Protein AF-A0A9E1I5Q1-F1 (afdb_monomer)

Solvent-accessible surface area (backbone atoms only — not comparable to full-atom values): 43086 Å² total; per-residue (Å²): 133,90,84,91,85,90,86,87,89,83,90,89,88,88,84,91,85,89,78,94,76,86,79,90,64,84,81,69,82,77,84,88,77,52,60,66,53,56,38,50,56,46,40,51,31,20,48,55,34,49,55,51,53,52,51,51,34,48,76,76,74,53,46,32,83,82,51,46,64,54,53,44,40,36,51,75,69,67,44,90,72,61,64,71,55,53,53,42,23,53,52,40,37,49,64,54,53,61,75,62,55,41,85,52,56,35,46,61,46,20,50,50,37,44,40,34,43,79,64,75,45,62,50,70,54,47,91,82,37,35,43,62,58,33,44,31,51,22,86,61,33,83,70,29,43,62,28,32,23,43,33,50,35,24,45,57,32,53,73,58,84,76,63,94,83,43,79,44,50,77,62,57,45,49,60,54,49,61,68,25,48,22,95,71,28,25,17,12,56,80,44,48,88,50,72,39,71,53,47,26,15,46,42,36,44,37,43,39,91,47,45,87,41,68,71,50,33,56,47,44,56,30,27,52,52,30,49,54,72,62,52,43,100,70,35,34,34,93,91,34,50,49,47,34,18,38,41,43,30,20,35,19,50,66,65,50,62,40,39,44,52,90,66,52,38,24,78,24,70,84,45,12,41,66,58,33,49,57,75,32,48,43,88,92,55,57,21,20,33,58,82,100,39,73,30,73,66,31,17,39,37,39,31,46,16,41,48,16,40,47,31,30,74,43,61,65,37,50,69,61,54,64,86,76,79,67,80,83,88,82,76,98,71,94,74,92,80,90,80,66,44,75,39,62,31,81,66,33,49,29,25,38,25,41,31,46,72,40,35,74,38,59,30,68,53,67,46,70,32,64,58,34,81,38,72,25,56,34,80,80,25,78,53,63,39,24,46,50,40,48,52,39,43,43,19,46,77,30,36,79,65,24,23,87,58,15,41,40,64,35,80,52,102,76,41,45,37,64,8,25,58,85,56,44,56,38,76,89,42,66,64,45,64,53,60,29,50,73,88,38,82,64,81,37,33,74,41,74,57,57,71,72,39,40,38,40,40,33,35,45,52,39,75,87,75,61,62,42,26,54,34,40,42,83,49,63,61,53,76,48,45,53,62,38,77,46,78,48,38,33,30,29,48,49,64,49,102,83,69,47,82,42,76,46,55,38,53,69,31,33,39,30,44,68,58,53,92,56,80,59,38,59,18,37,86,73,5,37,32,77,47,71,31,64,86,50,70,70,38,52,48,42,34,39,36,39,46,102,79,33,53,29,42,57,18,55,29,39,40,40,27,20,39,73,47,73,61,98,62,98,74,95,62,72,51,77,44,68,67,81,62,86,86,80,60,69,75,65,41,31,52,91,74,36,44,63,61,34,34,49,51,58,76,78,38,85,82,44,65,39,71,71,42,74,89,42,87,46,32,68,33,42,30,61,33,33,10,32,69,32,48,78,52,81,46,91,53,33,49,60,51,78,45,72,39,30,42,33,60,50,34,39,32,52,39,49,54,41,33,48,45,79,39,82,47,76,82,26,86,71,52,54,86,90,43,96,48,32,60,34,47,16,22,27,37,56,75,56,37,48,73,51,82,48,99,43,33,53,58,44,85,39,71,32,29,39,36,58,50,27,37,34,51,39,41,48,34,41,45,43,42,44,90,62,84,76,91,70,92,72,94,81,56,48,59,59,93,65,43,56,84,94,24,45,64,25,44,49,40,31,38,76,73,59,42,38,62,86,38,70,88,67,38,38,42,80,41,69,33,26,43,34,57,50,32,37,36,48,43,49,44,33,47,73,49,65,42,99

Secondary structure (DSSP, 8-state):
---------------------------PPPP---HHHHHHHHHHHHHHHHHHHHHHHHHHT---TT-HHHHHHHHHTT----HHHHHHHHHHHHHHHTT--TTS-HHHHHHHHHHHHHTT--TT-BTTB-HHHHHHT-TTGGG-HHHHHHHHHHHHHHTPPPPTT-SS-HHHHHHHHHTTB-TTSSB-SS-SSS-BHHHHHHHHHHHGGGTTSHHHHHHHHHHHHHHHTT--TTSSSTT-HHHHHHHHHHHHTTT--SSSTTSSSBSSSSSBHHHHHGGGB-SSSSSBEETTEE-HHHHHHHHHHHHHHHHHHTT---TT--SSS-S----SS--------S-----EEEEEEEEETTEE-B-TTS-B-SSEEEEE--SS-SSS-BHHHHHHHHHHHHSTTHHHHHEEEEEETTEEEEEEETTEEBTTB--SEEEEETTEEPS-TT-B--TT-EEEEEE-S-TTT---EEEEES-SEEEEETT-EEEEEEEEEEE-TTS-EEEEE--S-EEEETTS----EEP-TTSEEEEEGGGPPSEEEEEEEE-TT--EE--EEEEEEEEEEEPSSSSS-EEEEPPS-TTS-----S-TTS-TT------SSTT---GGGTT-TTHHHHHHHHTTTSS--SSSS---TTSBPBHHHHHHHHHHHHTPPP------TTS-TTSTTHHHHHHHHHTTS---SSSS---TTSBPBHHHHHHHHHHHHHHTT-----SS--TT-TTGGGS-TTTHHHHHHHHHTTSS---TTT--TTSBPBHHHHHHHHHHHHHHHT--

pLDDT: mean 83.16, std 18.3, range [24.44, 98.75]

Sequence (788 aa):
MKFKKPLCLLLSVIMIIAASTVSLANSQPTEENDIYDVISEGIGSAEAYLCEKLTEIHNDSGVGFGSDWAIITLLRSKKAIASSILEEYTLALTETVKGWDTNVKPTDAAKALLAFTVLDKDVTDIEGVNLINLICNSERLESATNELAYSLLAIYASNAEIPQDATWSKNDIIDKLLTFQTESGGFGLFDTETTDTDMTAICVQALAPYRSEPDVAEAIDKAVLFLTGTISEDWNYDDNPNTTAQVLLAISALGIDATNPANGFGTGEQENIITSLERYRNTDGNGYLFGDSVNTLATYQVMQAYDAYRKIHKDSVSYWDFGTDGEIYNDQTGTQDPAPEENEAEPVDVFVTIVDDGNIVTDKNGRYVAQAKVTVSDRDRNGTITVDEALYATHEALYDGGAEVGYSAFVGDYGLSLAILWGKGTPEVSATSGYYLNNASCWSLNDAISAGDYLTAFNYYDTMFWSDSYSYFGENTTSANQGALVTLTLNALGYDENWNQVSSPYAGAKVMLLGTSVEALTTDAEGKAVIDTSMLQPGIYYTVAYTDAKNIVPAVCKITVNQRIVSPGGGGGSYVKKPEKEEDAQPKFGLDGKNQDITYKPVISKGKTFADIADCEGKSEIEALAQRGIINGKTDESYDPYATMTRAEFATIVVNALGLPQKDGIEFTDVKDDEWYAQFIKTAYHYGIVKGISQNEFNPQGVITLEEAAVMVERAAKLGGIKTDIEHKTESIENIDHISEWAVYSLEYCVNDGILDNDANTVNPKKNVTREDIAVMLYKMLGKAKLI

Mean predicted aligned error: 20.11 Å

Foldseek 3Di:
DDDDDDDDDDDDDDDDDDDDDDDPDDDDDDDDDFLLNLLVVLLVLLLVVLQVVLVVCCVPPWAEQVNLLSQLLCLLLVHDHAVSNVVRHLVRLLVVQVPDALQDQLLSLLSSLSSCLLVVHDCCCSPNDNSLLSLQARPCCLQWLVSLLSNLLSCQLSVDDRDPPGPHDNVNSLVSSLQQQEPQLAGDTHHNPDHDLLSRLSNLLSLLVVCVPPSSVSSNVSSLVSNLVQADPQLAHPLFLLSLLSNLLSCLSNLHDFQDVVSNQAPHSCGGSSVSQCVQADPVGGAGDDPPDHDSSSSSSNSLSSVSNVCCNFVVDGSSHNPPPPDRDDDNDDDDDADTDDLKADKAWFFEFEAELLHFDFFLQLHGSFRDTFTFIPRSNPNFAFLQRVQQSCQQVGADVHSVQAFDWDQDPQGIGGAHHGNDGHNVDPQAKAKDKQNHGDRHRRHGDHHYIYIYIYGQNCSPPSQAWEKAWPAQEDEDEAQDKDKIWMKTWDADPVRDIDIATDFQWFKDWFQDPDGTATAHPRNIGIDGNNQPDQAKIKMWIAHPVSSYNIYIHIYGYWYWADDPDDDPDIDTHGDPDPPPGDHQSDDPLAASQFTFQDQQAPQQAAPVCPVPPLRVLCRVCVSRVLDDAPDSHHNQQFDFDFPLNLLSSLCSLRSGGFDAADAAPAQDPPDPSNRSVRRCVVLPLADQPDPRHNRRRDGDFPLNLLSSLLSSLVNLNDDLDDPDQDPQAAPLVQHDPVRRSSVVSCPVLVLWDRDNVTPDRGDRDGNSNNSSSSSSSCVVSVSD

Nearest PDB structures (foldseek):
  3pyw-assembly1_A  TM=8.819E-01  e=1.009E-07  Bacillus anthracis
  6bt4-assembly1_A  TM=8.362E-01  e=8.451E-07  Bacillus anthracis
  6sbe-assembly1_A  TM=6.118E-01  e=8.742E-04  Scytonema sp. PCC 10023
  6sbb-assembly1_A  TM=5.958E-01  e=2.984E-03  Scytonema sp. PCC 10023
  6sbg-assembly1_A  TM=6.063E-01  e=5.017E-03  Scytonema sp. PCC 10023

Structure (mmCIF, N/CA/C/O backbone):
data_AF-A0A9E1I5Q1-F1
#
_entry.id   AF-A0A9E1I5Q1-F1
#
loop_
_atom_site.group_PDB
_atom_site.id
_atom_site.type_symbol
_atom_site.label_atom_id
_atom_site.label_alt_id
_atom_site.label_comp_id
_atom_site.label_asym_id
_atom_site.label_entity_id
_atom_site.label_seq_id
_atom_site.pdbx_PDB_ins_code
_atom_site.Cartn_x
_atom_site.Cartn_y
_atom_site.Cartn_z
_atom_site.occupancy
_atom_site.B_iso_or_equiv
_atom_site.auth_seq_id
_atom_site.auth_comp_id
_atom_site.auth_asym_id
_atom_site.auth_atom_id
_atom_site.pdbx_PDB_model_num
ATOM 1 N N . MET A 1 1 ? -13.389 56.799 64.069 1.00 30.36 1 MET A N 1
ATOM 2 C CA . MET A 1 1 ? -13.552 57.513 62.775 1.00 30.36 1 MET A CA 1
ATOM 3 C C . MET A 1 1 ? -12.411 57.071 61.846 1.00 30.36 1 MET A C 1
ATOM 5 O O . MET A 1 1 ? -11.424 56.577 62.373 1.00 30.36 1 MET A O 1
ATOM 9 N N . LYS A 1 2 ? -12.550 57.139 60.510 1.00 37.91 2 LYS A N 1
ATOM 10 C CA . LYS A 1 2 ? -11.533 56.659 59.527 1.00 37.91 2 LYS A CA 1
ATOM 11 C C . LYS A 1 2 ? -10.267 57.579 59.542 1.00 37.91 2 LYS A C 1
ATOM 13 O O . LYS A 1 2 ? -10.362 58.643 60.140 1.00 37.91 2 LYS A O 1
ATOM 18 N N . PHE A 1 3 ? -9.082 57.291 58.963 1.00 31.83 3 PHE A N 1
ATOM 19 C CA . PHE A 1 3 ? -8.759 56.648 57.667 1.00 31.83 3 PHE A CA 1
ATOM 20 C C . PHE A 1 3 ? -7.254 56.263 57.466 1.00 31.83 3 PHE A C 1
ATOM 22 O O . PHE A 1 3 ? -6.385 56.971 57.952 1.00 31.83 3 PHE A O 1
ATOM 29 N N . LYS A 1 4 ? -7.015 55.268 56.577 1.00 33.19 4 LYS A N 1
ATOM 30 C CA . LYS A 1 4 ? -5.894 55.050 55.600 1.00 33.19 4 LYS A CA 1
ATOM 31 C C . LYS A 1 4 ? -4.415 54.809 56.025 1.00 33.19 4 LYS A C 1
ATOM 33 O O . LYS A 1 4 ? -3.951 55.222 57.076 1.00 33.19 4 LYS A O 1
ATOM 38 N N . LYS A 1 5 ? -3.701 54.105 55.119 1.00 32.12 5 LYS A N 1
ATOM 39 C CA . LYS A 1 5 ? -2.260 53.732 55.096 1.00 32.12 5 LYS A CA 1
ATOM 40 C C . LYS A 1 5 ? -1.476 54.561 54.039 1.00 32.12 5 LYS A C 1
ATOM 42 O O . LYS A 1 5 ? -2.129 55.097 53.141 1.00 32.12 5 LYS A O 1
ATOM 47 N N . PRO A 1 6 ? -0.124 54.609 54.081 1.00 48.81 6 PRO A N 1
ATOM 48 C CA . PRO A 1 6 ? 0.737 55.224 53.056 1.00 48.81 6 PRO A CA 1
ATOM 49 C C . PRO A 1 6 ? 1.356 54.224 52.044 1.00 48.81 6 PRO A C 1
ATOM 51 O O . PRO A 1 6 ? 1.266 53.011 52.224 1.00 48.81 6 PRO A O 1
ATOM 54 N N . LEU A 1 7 ? 2.038 54.768 51.025 1.00 27.14 7 LEU A N 1
ATOM 55 C CA . LEU A 1 7 ? 2.949 54.119 50.061 1.00 27.14 7 LEU A CA 1
ATOM 56 C C . LEU A 1 7 ? 4.141 55.085 49.820 1.00 27.14 7 LEU A C 1
ATOM 58 O O . LEU A 1 7 ? 3.964 56.286 50.028 1.00 27.14 7 LEU A O 1
ATOM 62 N N . CYS A 1 8 ? 5.330 54.617 49.410 1.00 29.41 8 CYS A N 1
ATOM 63 C CA . CYS A 1 8 ? 6.504 55.480 49.161 1.00 29.41 8 CYS A CA 1
ATOM 64 C C . CYS A 1 8 ? 7.342 55.028 47.940 1.00 29.41 8 CYS A C 1
ATOM 66 O O . CYS A 1 8 ? 7.103 53.943 47.415 1.00 29.41 8 CYS A O 1
ATOM 68 N N . LEU A 1 9 ? 8.270 55.876 47.466 1.00 27.81 9 LEU A N 1
ATOM 69 C CA . LEU A 1 9 ? 8.858 55.830 46.110 1.00 27.81 9 LEU A CA 1
ATOM 70 C C . LEU A 1 9 ? 10.364 55.450 46.027 1.00 27.81 9 LEU A C 1
ATOM 72 O O . LEU A 1 9 ? 10.990 55.126 47.031 1.00 27.81 9 LEU A O 1
ATOM 76 N N . LEU A 1 10 ? 10.907 55.463 44.797 1.00 28.23 10 LEU A N 1
ATOM 77 C CA . LEU A 1 10 ? 12.138 54.788 44.334 1.00 28.23 10 LEU A CA 1
ATOM 78 C C . LEU A 1 10 ? 13.354 55.722 44.045 1.00 28.23 10 LEU A C 1
ATOM 80 O O . LEU A 1 10 ? 13.208 56.939 44.107 1.00 28.23 10 LEU A O 1
ATOM 84 N N . LEU A 1 11 ? 14.476 55.115 43.582 1.00 27.00 11 LEU A N 1
ATOM 85 C CA . LEU A 1 11 ? 15.688 55.696 42.924 1.00 27.00 11 LEU A CA 1
ATOM 86 C C . LEU A 1 11 ? 16.706 56.421 43.849 1.00 27.00 11 LEU A C 1
ATOM 88 O O . LEU A 1 11 ? 16.300 57.131 44.758 1.00 27.00 11 LEU A O 1
ATOM 92 N N . SER A 1 12 ? 18.046 56.362 43.677 1.00 26.25 12 SER A N 1
ATOM 93 C CA . SER A 1 12 ? 19.007 55.648 42.773 1.00 26.25 12 SER A CA 1
ATOM 94 C C . SER A 1 12 ? 20.465 55.894 43.301 1.00 26.25 12 SER A C 1
ATOM 96 O O . SER A 1 12 ? 20.586 56.664 44.250 1.00 26.25 12 SER A O 1
ATOM 98 N N . VAL A 1 13 ? 21.630 55.389 42.831 1.00 26.61 13 VAL A N 1
ATOM 99 C CA . VAL A 1 13 ? 22.118 54.361 41.861 1.00 26.61 13 VAL A CA 1
ATOM 100 C C . VAL A 1 13 ? 23.608 54.043 42.203 1.00 26.61 13 VAL A C 1
ATOM 102 O O . VAL A 1 13 ? 24.244 54.899 42.817 1.00 26.61 13 VAL A O 1
ATOM 105 N N . ILE A 1 14 ? 24.210 52.901 41.799 1.00 26.41 14 ILE A N 1
ATOM 106 C CA . ILE A 1 14 ? 25.693 52.694 41.792 1.00 26.41 14 ILE A CA 1
ATOM 107 C C . ILE A 1 14 ? 26.161 51.572 40.819 1.00 26.41 14 ILE A C 1
ATOM 109 O O . ILE A 1 14 ? 25.329 50.870 40.253 1.00 26.41 14 ILE A O 1
ATOM 113 N N . MET A 1 15 ? 27.477 51.464 40.564 1.00 25.17 15 MET A N 1
ATOM 114 C CA . MET A 1 15 ? 28.123 50.732 39.449 1.00 25.17 15 MET A CA 1
ATOM 115 C C . MET A 1 15 ? 28.640 49.295 39.726 1.00 25.17 15 MET A C 1
ATOM 117 O O . MET A 1 15 ? 29.229 49.041 40.768 1.00 25.17 15 MET A O 1
ATOM 121 N N . ILE A 1 16 ? 28.540 48.447 38.687 1.00 29.92 16 ILE A N 1
ATOM 122 C CA . ILE A 1 16 ? 29.567 47.552 38.077 1.00 29.92 16 ILE A CA 1
ATOM 123 C C . ILE A 1 16 ? 30.497 46.709 38.989 1.00 29.92 16 ILE A C 1
ATOM 125 O O . ILE A 1 16 ? 31.434 47.235 39.581 1.00 29.92 16 ILE A O 1
ATOM 129 N N . ILE A 1 17 ? 30.371 45.375 38.893 1.00 27.50 17 ILE A N 1
ATOM 130 C CA . ILE A 1 17 ? 31.403 44.398 38.444 1.00 27.50 17 ILE A CA 1
ATOM 131 C C . ILE A 1 17 ? 30.680 43.067 38.122 1.00 27.50 17 ILE A C 1
ATOM 133 O O . ILE A 1 17 ? 29.599 42.823 38.653 1.00 27.50 17 ILE A O 1
ATOM 137 N N . ALA A 1 18 ? 31.208 42.249 37.202 1.00 29.44 18 ALA A N 1
ATOM 138 C CA . ALA A 1 18 ? 30.463 41.154 36.565 1.00 29.44 18 ALA A CA 1
ATOM 139 C C . ALA A 1 18 ? 30.863 39.734 37.015 1.00 29.44 18 ALA A C 1
ATOM 141 O O . ALA A 1 18 ? 32.041 39.449 37.226 1.00 29.44 18 ALA A O 1
ATOM 142 N N . ALA A 1 19 ? 29.874 38.835 37.035 1.00 24.44 19 ALA A N 1
ATOM 143 C CA . ALA A 1 19 ? 30.017 37.388 36.871 1.00 24.44 19 ALA A CA 1
ATOM 144 C C . ALA A 1 19 ? 28.731 36.826 36.227 1.00 24.44 19 ALA A C 1
ATOM 146 O O . ALA A 1 19 ? 27.664 37.429 36.345 1.00 24.44 19 ALA A O 1
ATOM 147 N N . SER A 1 20 ? 28.856 35.711 35.512 1.00 27.19 20 SER A N 1
ATOM 148 C CA . SER A 1 20 ? 27.865 35.130 34.597 1.00 27.19 20 SER A CA 1
ATOM 149 C C . SER A 1 20 ? 26.442 34.991 35.159 1.00 27.19 20 SER A C 1
ATOM 151 O O . SER A 1 20 ? 26.231 34.336 36.175 1.00 27.19 20 SER A O 1
ATOM 153 N N . THR A 1 21 ? 25.453 35.488 34.414 1.00 26.08 21 THR A N 1
ATOM 154 C CA . THR A 1 21 ? 24.071 34.979 34.450 1.00 26.08 21 THR A CA 1
ATOM 155 C C . THR A 1 21 ? 23.641 34.681 33.019 1.00 26.08 21 THR A C 1
ATOM 157 O O . THR A 1 21 ? 23.712 35.554 32.156 1.00 26.08 21 THR A O 1
ATOM 160 N N . VAL A 1 22 ? 23.228 33.440 32.757 1.00 28.19 22 VAL A N 1
ATOM 161 C CA . VAL A 1 22 ? 22.458 33.121 31.548 1.00 28.19 22 VAL A CA 1
ATOM 162 C C . VAL A 1 22 ? 21.045 33.625 31.798 1.00 28.19 22 VAL A C 1
ATOM 164 O O . VAL A 1 22 ? 20.468 33.358 32.853 1.00 28.19 22 VAL A O 1
ATOM 167 N N . SER A 1 23 ? 20.504 34.391 30.857 1.00 25.45 23 SER A N 1
ATOM 168 C CA . SER A 1 23 ? 19.134 34.875 30.959 1.00 25.45 23 SER A CA 1
ATOM 169 C C . SER A 1 23 ? 18.170 33.738 30.640 1.00 25.45 23 SER A C 1
ATOM 171 O O . SER A 1 23 ? 18.023 33.382 29.475 1.00 25.45 23 SER A O 1
ATOM 173 N N . LEU A 1 24 ? 17.452 33.241 31.650 1.00 33.06 24 LEU A N 1
ATOM 174 C CA . LEU A 1 24 ? 16.146 32.611 31.444 1.00 33.06 24 LEU A CA 1
ATOM 175 C C . LEU A 1 24 ? 15.167 33.704 30.985 1.00 33.06 24 LEU A C 1
ATOM 177 O O . LEU A 1 24 ? 14.454 34.305 31.785 1.00 33.06 24 LEU A O 1
ATOM 181 N N . ALA A 1 25 ? 15.227 34.030 29.694 1.00 28.81 25 ALA A N 1
ATOM 182 C CA . ALA A 1 25 ? 14.207 34.806 29.005 1.00 28.81 25 ALA A CA 1
ATOM 183 C C . ALA A 1 25 ? 13.117 33.845 28.519 1.00 28.81 25 ALA A C 1
ATOM 185 O O . ALA A 1 25 ? 13.436 32.732 28.110 1.00 28.81 25 ALA A O 1
ATOM 186 N N . ASN A 1 26 ? 11.856 34.279 28.573 1.00 31.83 26 ASN A N 1
ATOM 187 C CA . ASN A 1 26 ? 10.701 33.474 28.181 1.00 31.83 26 ASN A CA 1
ATOM 188 C C . ASN A 1 26 ? 10.904 32.797 26.815 1.00 31.83 26 ASN A C 1
ATOM 190 O O . ASN A 1 26 ? 10.977 33.488 25.797 1.00 31.83 26 ASN A O 1
ATOM 194 N N . SER A 1 27 ? 10.841 31.468 26.787 1.00 29.62 27 SER A N 1
ATOM 195 C CA . SER A 1 27 ? 10.195 30.785 25.674 1.00 29.62 27 SER A CA 1
ATOM 196 C C . SER A 1 27 ? 8.707 31.151 25.715 1.00 29.62 27 SER A C 1
ATOM 198 O O . SER A 1 27 ? 7.973 30.769 26.624 1.00 29.62 27 SER A O 1
ATOM 200 N N . GLN A 1 28 ? 8.267 31.961 24.752 1.00 25.91 28 GLN A N 1
ATOM 201 C CA . GLN A 1 28 ? 6.905 31.800 24.237 1.00 25.91 28 GLN A CA 1
ATOM 202 C C . GLN A 1 28 ? 6.859 30.486 23.430 1.00 25.91 28 GLN A C 1
ATOM 204 O O . GLN A 1 28 ? 7.939 29.977 23.116 1.00 25.91 28 GLN A O 1
ATOM 209 N N . PRO A 1 29 ? 5.674 29.876 23.226 1.00 31.27 29 PRO A N 1
ATOM 210 C CA . PRO A 1 29 ? 5.590 28.445 22.946 1.00 31.27 29 PRO A CA 1
ATOM 211 C C . PRO A 1 29 ? 6.359 28.011 21.697 1.00 31.27 29 PRO A C 1
ATOM 213 O O . PRO A 1 29 ? 6.600 28.798 20.780 1.00 31.27 29 PRO A O 1
ATOM 216 N N . THR A 1 30 ? 6.760 26.743 21.734 1.00 33.50 30 THR A N 1
ATOM 217 C CA . THR A 1 30 ? 7.283 25.974 20.605 1.00 33.50 30 THR A CA 1
ATOM 218 C C . THR A 1 30 ? 6.257 25.885 19.476 1.00 33.50 30 THR A C 1
ATOM 220 O O . THR A 1 30 ? 5.113 26.312 19.631 1.00 33.50 30 THR A O 1
ATOM 223 N N . GLU A 1 31 ? 6.689 25.353 18.336 1.00 38.78 31 GLU A N 1
ATOM 224 C CA . GLU A 1 31 ? 5.820 25.079 17.190 1.00 38.78 31 GLU A CA 1
ATOM 225 C C . GLU A 1 31 ? 4.630 24.182 17.590 1.00 38.78 31 GLU A C 1
ATOM 227 O O . GLU A 1 31 ? 4.701 23.424 18.560 1.00 38.78 31 GLU A O 1
ATOM 232 N N . GLU A 1 32 ? 3.503 24.347 16.895 1.00 41.06 32 GLU A N 1
ATOM 233 C CA . GLU A 1 32 ? 2.268 23.606 17.160 1.00 41.06 32 GLU A CA 1
ATOM 234 C C . GLU A 1 32 ? 2.378 22.220 16.506 1.00 41.06 32 GLU A C 1
ATOM 236 O O . GLU A 1 32 ? 2.279 22.110 15.287 1.00 41.06 32 GLU A O 1
ATOM 241 N N . ASN A 1 33 ? 2.630 21.179 17.309 1.00 50.16 33 ASN A N 1
ATOM 242 C CA . ASN A 1 33 ? 2.608 19.785 16.851 1.00 50.16 33 ASN A CA 1
ATOM 243 C C . ASN A 1 33 ? 1.185 19.381 16.429 1.00 50.16 33 ASN A C 1
ATOM 245 O O . ASN A 1 33 ? 0.233 19.665 17.163 1.00 50.16 33 ASN A O 1
ATOM 249 N N . ASP A 1 34 ? 1.050 18.646 15.320 1.00 81.44 34 ASP A N 1
ATOM 250 C CA . ASP A 1 34 ? -0.210 17.989 14.957 1.00 81.44 34 ASP A CA 1
ATOM 251 C C . ASP A 1 34 ? -0.558 16.925 16.020 1.00 81.44 34 ASP A C 1
ATOM 253 O O . ASP A 1 34 ? 0.311 16.219 16.547 1.00 81.44 34 ASP A O 1
ATOM 257 N N . ILE A 1 35 ? -1.846 16.763 16.322 1.00 84.12 35 ILE A N 1
ATOM 258 C CA . ILE A 1 35 ? -2.334 15.667 17.162 1.00 84.12 35 ILE A CA 1
ATOM 259 C C . ILE A 1 35 ? -1.969 14.294 16.570 1.00 84.12 35 ILE A C 1
ATOM 261 O O . ILE A 1 35 ? -1.733 13.339 17.315 1.00 84.12 35 ILE A O 1
ATOM 265 N N . TYR A 1 36 ? -1.858 14.193 15.242 1.00 85.88 36 TYR A N 1
ATOM 266 C CA . TYR A 1 36 ? -1.400 12.989 14.554 1.00 85.88 36 TYR A CA 1
ATOM 267 C C . TYR A 1 36 ? 0.110 12.750 14.672 1.00 85.88 36 TYR A C 1
ATOM 269 O O . TYR A 1 36 ? 0.508 11.583 14.695 1.00 85.88 36 TYR A O 1
ATOM 277 N N . ASP A 1 37 ? 0.939 13.788 14.825 1.00 86.25 37 ASP A N 1
ATOM 278 C CA . ASP A 1 37 ? 2.368 13.624 15.140 1.00 86.25 37 ASP A CA 1
ATOM 279 C C . ASP A 1 37 ? 2.521 13.042 16.547 1.00 86.25 37 ASP A C 1
ATOM 281 O O . ASP A 1 37 ? 3.182 12.021 16.735 1.00 86.25 37 ASP A O 1
ATOM 285 N N . VAL A 1 38 ? 1.814 13.625 17.523 1.00 89.19 38 VAL A N 1
ATOM 286 C CA . VAL A 1 38 ? 1.772 13.158 18.920 1.00 89.19 38 VAL A CA 1
ATOM 287 C C . VAL A 1 38 ? 1.366 11.679 19.005 1.00 89.19 38 VAL A C 1
ATOM 289 O O . VAL A 1 38 ? 2.033 10.873 19.663 1.00 89.19 38 VAL A O 1
ATOM 292 N N . ILE A 1 39 ? 0.303 11.305 18.287 1.00 92.31 39 ILE A N 1
ATOM 293 C CA . ILE A 1 39 ? -0.174 9.921 18.152 1.00 92.31 39 ILE A CA 1
ATOM 294 C C . ILE A 1 39 ? 0.888 9.018 17.515 1.00 92.31 39 ILE A C 1
ATOM 296 O O . ILE A 1 39 ? 1.135 7.917 18.013 1.00 92.31 39 ILE A O 1
ATOM 300 N N . SER A 1 40 ? 1.538 9.466 16.440 1.00 89.31 40 SER A N 1
ATOM 301 C CA . SER A 1 40 ? 2.510 8.663 15.684 1.00 89.31 40 SER A CA 1
ATOM 302 C C . SER A 1 40 ? 3.798 8.426 16.476 1.00 89.31 40 SER A C 1
ATOM 304 O O . SER A 1 40 ? 4.262 7.286 16.570 1.00 89.31 40 SER A O 1
ATOM 306 N N . GLU A 1 41 ? 4.323 9.458 17.143 1.00 91.19 41 GLU A N 1
ATOM 307 C CA . GLU A 1 41 ? 5.411 9.321 18.115 1.00 91.19 41 GLU A CA 1
ATOM 308 C C . GLU A 1 41 ? 5.027 8.365 19.254 1.00 91.19 41 GLU A C 1
ATOM 310 O O . GLU A 1 41 ? 5.878 7.643 19.780 1.00 91.19 41 GLU A O 1
ATOM 315 N N . GLY A 1 42 ? 3.766 8.389 19.696 1.00 93.94 42 GLY A N 1
ATOM 316 C CA . GLY A 1 42 ? 3.278 7.574 20.812 1.00 93.94 42 GLY A CA 1
ATOM 317 C C . GLY A 1 42 ? 3.176 6.096 20.468 1.00 93.94 42 GLY A C 1
ATOM 318 O O . GLY A 1 42 ? 3.676 5.249 21.213 1.00 93.94 42 GLY A O 1
ATOM 319 N N . ILE A 1 43 ? 2.629 5.796 19.288 1.00 95.19 43 ILE A N 1
ATOM 320 C CA . ILE A 1 43 ? 2.634 4.456 18.694 1.00 95.19 43 ILE A CA 1
ATOM 321 C C . ILE A 1 43 ? 4.077 3.947 18.573 1.00 95.19 43 ILE A C 1
ATOM 323 O O . ILE A 1 43 ? 4.346 2.833 19.011 1.00 95.19 43 ILE A O 1
ATOM 327 N N . GLY A 1 44 ? 5.020 4.760 18.080 1.00 93.25 44 GLY A N 1
ATOM 328 C CA . GLY A 1 44 ? 6.433 4.371 17.968 1.00 93.25 44 GLY A CA 1
ATOM 329 C C . GLY A 1 44 ? 7.113 4.076 19.315 1.00 93.25 44 GLY A C 1
ATOM 330 O O . GLY A 1 44 ? 7.816 3.074 19.452 1.00 93.25 44 GLY A O 1
ATOM 331 N N . SER A 1 45 ? 6.866 4.899 20.341 1.00 94.44 45 SER A N 1
ATOM 332 C CA . SER A 1 45 ? 7.383 4.661 21.702 1.00 94.44 45 SER A CA 1
ATOM 333 C C . SER A 1 45 ? 6.801 3.392 22.331 1.00 94.44 45 SER A C 1
ATOM 335 O O . SER A 1 45 ? 7.510 2.638 23.006 1.00 94.44 45 SER A O 1
ATOM 337 N N . ALA A 1 46 ? 5.513 3.124 22.109 1.00 97.06 46 ALA A N 1
ATOM 338 C CA . ALA A 1 46 ? 4.869 1.926 22.623 1.00 97.06 46 ALA A CA 1
ATOM 339 C C . ALA A 1 46 ? 5.317 0.657 21.882 1.00 97.06 46 ALA A C 1
ATOM 341 O O . ALA A 1 46 ? 5.673 -0.327 22.531 1.00 97.06 46 ALA A O 1
ATOM 342 N N . GLU A 1 47 ? 5.375 0.700 20.550 1.00 96.50 47 GLU A N 1
ATOM 343 C CA . GLU A 1 47 ? 5.888 -0.364 19.682 1.00 96.50 47 GLU A CA 1
ATOM 344 C C . GLU A 1 47 ? 7.288 -0.804 20.116 1.00 96.50 47 GLU A C 1
ATOM 346 O O . GLU A 1 47 ? 7.502 -1.982 20.406 1.00 96.50 47 GLU A O 1
ATOM 351 N N . ALA A 1 48 ? 8.224 0.143 20.242 1.00 93.69 48 ALA A N 1
ATOM 352 C CA . ALA A 1 48 ? 9.605 -0.155 20.603 1.00 93.69 48 ALA A CA 1
ATOM 353 C C . ALA A 1 48 ? 9.714 -0.857 21.970 1.00 93.69 48 ALA A C 1
ATOM 355 O O . ALA A 1 48 ? 10.437 -1.847 22.097 1.00 93.69 48 ALA A O 1
ATOM 356 N N . TYR A 1 49 ? 8.943 -0.413 22.972 1.00 96.31 49 TYR A N 1
ATOM 357 C CA . TYR A 1 49 ? 8.881 -1.077 24.278 1.00 96.31 49 TYR A CA 1
ATOM 358 C C . TYR A 1 49 ? 8.247 -2.473 24.200 1.00 96.31 49 TYR A C 1
ATOM 360 O O . TYR A 1 49 ? 8.740 -3.404 24.835 1.00 96.31 49 TYR A O 1
ATOM 368 N N . LEU A 1 50 ? 7.150 -2.653 23.456 1.00 96.19 50 LEU A N 1
ATOM 369 C CA . LEU A 1 50 ? 6.463 -3.948 23.370 1.00 96.19 50 LEU A CA 1
ATOM 370 C C . LEU A 1 50 ? 7.312 -4.986 22.619 1.00 96.19 50 LEU A C 1
ATOM 372 O O . LEU A 1 50 ? 7.387 -6.134 23.060 1.00 96.19 50 LEU A O 1
ATOM 376 N N . CYS A 1 51 ? 8.008 -4.584 21.555 1.00 93.56 51 CYS A N 1
ATOM 377 C CA . CYS A 1 51 ? 8.942 -5.438 20.821 1.00 93.56 51 CYS A CA 1
ATOM 378 C C . CYS A 1 51 ? 10.171 -5.819 21.667 1.00 93.56 51 CYS A C 1
ATOM 380 O O . CYS A 1 51 ? 10.560 -6.991 21.689 1.00 93.56 51 CYS A O 1
ATOM 382 N N . GLU A 1 52 ? 10.741 -4.877 22.427 1.00 93.19 52 GLU A N 1
ATOM 383 C CA . GLU A 1 52 ? 11.790 -5.158 23.420 1.00 93.19 52 GLU A CA 1
ATOM 384 C C . GLU A 1 52 ? 11.285 -6.149 24.484 1.00 93.19 52 GLU A C 1
ATOM 386 O O . GLU A 1 52 ? 11.901 -7.192 24.710 1.00 93.19 52 GLU A O 1
ATOM 391 N N . LYS A 1 53 ? 10.102 -5.899 25.061 1.00 92.25 53 LYS A N 1
ATOM 392 C CA . LYS A 1 53 ? 9.512 -6.729 26.120 1.00 92.25 53 LYS A CA 1
ATOM 393 C C . LYS A 1 53 ? 9.180 -8.152 25.658 1.00 92.25 53 LYS A C 1
ATOM 395 O O . LYS A 1 53 ? 9.418 -9.097 26.410 1.00 92.25 53 LYS A O 1
ATOM 400 N N . LEU A 1 54 ? 8.659 -8.330 24.442 1.00 92.50 54 LEU A N 1
ATOM 401 C CA . LEU A 1 54 ? 8.440 -9.659 23.853 1.00 92.50 54 LEU A CA 1
ATOM 402 C C . LEU A 1 54 ? 9.768 -10.382 23.586 1.00 92.50 54 LEU A C 1
ATOM 404 O O . LEU A 1 54 ? 9.863 -11.584 23.831 1.00 92.50 54 LEU A O 1
ATOM 408 N N . THR A 1 55 ? 10.804 -9.653 23.164 1.00 91.81 55 THR A N 1
ATOM 409 C CA . THR A 1 55 ? 12.151 -10.205 22.956 1.00 91.81 55 THR A CA 1
ATOM 410 C C . THR A 1 55 ? 12.791 -10.656 24.273 1.00 91.81 55 THR A C 1
ATOM 412 O O . THR A 1 55 ? 13.391 -11.729 24.315 1.00 91.81 55 THR A O 1
ATOM 415 N N . GLU A 1 56 ? 12.634 -9.911 25.371 1.00 90.75 56 GLU A N 1
ATOM 416 C CA . GLU A 1 56 ? 13.060 -10.364 26.705 1.00 90.75 56 GLU A CA 1
ATOM 417 C C . GLU A 1 56 ? 12.344 -11.662 27.114 1.00 90.75 56 GLU A C 1
ATOM 419 O O . GLU A 1 56 ? 12.996 -12.637 27.483 1.00 90.75 56 GLU A O 1
ATOM 424 N N . ILE A 1 57 ? 11.009 -11.705 26.996 1.00 86.75 57 ILE A N 1
ATOM 425 C CA . ILE A 1 57 ? 10.190 -12.873 27.371 1.00 86.75 57 ILE A CA 1
ATOM 426 C C . ILE A 1 57 ? 10.597 -14.117 26.561 1.00 86.75 57 ILE A C 1
ATOM 428 O O . ILE A 1 57 ? 10.742 -15.194 27.140 1.00 86.75 57 ILE A O 1
ATOM 432 N N . HIS A 1 58 ? 10.846 -13.971 25.257 1.00 88.62 58 HIS A N 1
ATOM 433 C CA . HIS A 1 58 ? 11.321 -15.045 24.374 1.00 88.62 58 HIS A CA 1
ATOM 434 C C . HIS A 1 58 ? 12.675 -15.625 24.810 1.00 88.62 58 HIS A C 1
ATOM 436 O O . HIS A 1 58 ? 12.862 -16.840 24.801 1.00 88.62 58 HIS A O 1
ATOM 442 N N . ASN A 1 59 ? 13.616 -14.774 25.233 1.00 81.50 59 ASN A N 1
ATOM 443 C CA . ASN A 1 59 ? 14.951 -15.213 25.651 1.00 81.50 59 ASN A CA 1
ATOM 444 C C . ASN A 1 59 ? 14.980 -15.828 27.066 1.00 81.50 59 ASN A C 1
ATOM 446 O O . ASN A 1 59 ? 15.748 -16.764 27.299 1.00 81.50 59 ASN A O 1
ATOM 450 N N . ASP A 1 60 ? 14.165 -15.322 28.000 1.00 84.25 60 ASP A N 1
ATOM 451 C CA . ASP A 1 60 ? 14.209 -15.715 29.420 1.00 84.25 60 ASP A CA 1
ATOM 452 C C . ASP A 1 60 ? 13.217 -16.829 29.806 1.00 84.25 60 ASP A C 1
ATOM 454 O O . ASP A 1 60 ? 13.540 -17.670 30.653 1.00 84.25 60 ASP A O 1
ATOM 458 N N . SER A 1 61 ? 12.000 -16.833 29.244 1.00 78.69 61 SER A N 1
ATOM 459 C CA . SER A 1 61 ? 10.896 -17.692 29.716 1.00 78.69 61 SER A CA 1
ATOM 460 C C . SER A 1 61 ? 10.075 -18.397 28.633 1.00 78.69 61 SER A C 1
ATOM 462 O O . SER A 1 61 ? 9.325 -19.313 28.973 1.00 78.69 61 SER A O 1
ATOM 464 N N . GLY A 1 62 ? 10.206 -17.982 27.372 1.00 77.12 62 GLY A N 1
ATOM 465 C CA . GLY A 1 62 ? 9.300 -18.337 26.280 1.00 77.12 62 GLY A CA 1
ATOM 466 C C . GLY A 1 62 ? 8.019 -17.495 26.290 1.00 77.12 62 GLY A C 1
ATOM 467 O O . GLY A 1 62 ? 7.532 -17.080 27.348 1.00 77.12 62 GLY A O 1
ATOM 468 N N . VAL A 1 63 ? 7.488 -17.209 25.102 1.00 88.25 63 VAL A N 1
ATOM 469 C CA . VAL A 1 63 ? 6.280 -16.398 24.877 1.00 88.25 63 VAL A CA 1
ATOM 470 C C . VAL A 1 63 ? 5.031 -17.289 24.863 1.00 88.25 63 VAL A C 1
ATOM 472 O O . VAL A 1 63 ? 5.033 -18.381 24.305 1.00 88.25 63 VAL A O 1
ATOM 475 N N . GLY A 1 64 ? 3.932 -16.839 25.478 1.00 86.94 64 GLY A N 1
ATOM 476 C CA . GLY A 1 64 ? 2.706 -17.637 25.585 1.00 86.94 64 GLY A CA 1
ATOM 477 C C . GLY A 1 64 ? 1.514 -16.861 26.142 1.00 86.94 64 GLY A C 1
ATOM 478 O O . GLY A 1 64 ? 1.527 -15.629 26.175 1.00 86.94 64 GLY A O 1
ATOM 479 N N . PHE A 1 65 ? 0.474 -17.577 26.584 1.00 86.00 65 PHE A N 1
ATOM 480 C CA . PHE A 1 65 ? -0.750 -16.965 27.114 1.00 86.00 65 PHE A CA 1
ATOM 481 C C . PHE A 1 65 ? -0.441 -16.033 28.298 1.00 86.00 65 PHE A C 1
ATOM 483 O O . PHE A 1 65 ? 0.082 -16.458 29.329 1.00 86.00 65 PHE A O 1
ATOM 490 N N . GLY A 1 66 ? -0.758 -14.749 28.137 1.00 84.12 66 GLY A N 1
ATOM 491 C CA . GLY A 1 66 ? -0.270 -13.641 28.965 1.00 84.12 66 GLY A CA 1
ATOM 492 C C . GLY A 1 66 ? 0.393 -12.528 28.142 1.00 84.12 66 GLY A C 1
ATOM 493 O O . GLY A 1 66 ? 0.221 -11.355 28.468 1.00 84.12 66 GLY A O 1
ATOM 494 N N . SER A 1 67 ? 1.068 -12.872 27.040 1.00 92.12 67 SER A N 1
ATOM 495 C CA . SER A 1 67 ? 1.632 -11.921 26.061 1.00 92.12 67 SER A CA 1
ATOM 496 C C . SER A 1 67 ? 0.601 -11.400 25.046 1.00 92.12 67 SER A C 1
ATOM 498 O O . SER A 1 67 ? 0.926 -10.572 24.197 1.00 92.12 67 SER A O 1
ATOM 500 N N . ASP A 1 68 ? -0.643 -11.874 25.139 1.00 94.62 68 ASP A N 1
ATOM 501 C CA . ASP A 1 68 ? -1.677 -11.772 24.102 1.00 94.62 68 ASP A CA 1
ATOM 502 C C . ASP A 1 68 ? -1.965 -10.326 23.710 1.00 94.62 68 ASP A C 1
ATOM 504 O O . ASP A 1 68 ? -1.975 -9.997 22.533 1.00 94.62 68 ASP A O 1
ATOM 508 N N . TRP A 1 69 ? -2.146 -9.439 24.691 1.00 95.69 69 TRP A N 1
ATOM 509 C CA . TRP A 1 69 ? -2.483 -8.044 24.413 1.00 95.69 69 TRP A CA 1
ATOM 510 C C . TRP A 1 69 ? -1.349 -7.267 23.742 1.00 95.69 69 TRP A C 1
ATOM 512 O O . TRP A 1 69 ? -1.635 -6.389 22.934 1.00 95.69 69 TRP A O 1
ATOM 522 N N . ALA A 1 70 ? -0.082 -7.597 24.010 1.00 95.56 70 ALA A N 1
ATOM 523 C CA . ALA A 1 70 ? 1.039 -6.988 23.294 1.00 95.56 70 ALA A CA 1
ATOM 524 C C . ALA A 1 70 ? 1.038 -7.419 21.818 1.00 95.56 70 ALA A C 1
ATOM 526 O O . ALA A 1 70 ? 1.167 -6.578 20.934 1.00 95.56 70 ALA A O 1
ATOM 527 N N . ILE A 1 71 ? 0.813 -8.712 21.562 1.00 96.50 71 ILE A N 1
ATOM 528 C CA . ILE A 1 71 ? 0.794 -9.296 20.214 1.00 96.50 71 ILE A CA 1
ATOM 529 C C . ILE A 1 71 ? -0.430 -8.823 19.419 1.00 96.50 71 ILE A C 1
ATOM 531 O O . ILE A 1 71 ? -0.272 -8.372 18.289 1.00 96.50 71 ILE A O 1
ATOM 535 N N . ILE A 1 72 ? -1.627 -8.825 20.021 1.00 96.44 72 ILE A N 1
ATOM 536 C CA . ILE A 1 72 ? -2.847 -8.270 19.415 1.00 96.44 72 ILE A CA 1
ATOM 537 C C . ILE A 1 72 ? -2.627 -6.808 19.023 1.00 96.44 72 ILE A C 1
ATOM 539 O O . ILE A 1 72 ? -2.931 -6.433 17.898 1.00 96.44 72 ILE A O 1
ATOM 543 N N . THR A 1 73 ? -2.084 -5.986 19.925 1.00 97.00 73 THR A N 1
ATOM 544 C CA . THR A 1 73 ? -1.906 -4.547 19.671 1.00 97.00 73 THR A CA 1
ATOM 545 C C . THR A 1 73 ? -0.906 -4.288 18.550 1.00 97.00 73 THR A C 1
ATOM 547 O O . THR A 1 73 ? -1.222 -3.564 17.612 1.00 97.00 73 THR A O 1
ATOM 550 N N . LEU A 1 74 ? 0.270 -4.922 18.599 1.00 95.75 74 LEU A N 1
ATOM 551 C CA . LEU A 1 74 ? 1.284 -4.793 17.551 1.00 95.75 74 LEU A CA 1
ATOM 552 C C . LEU A 1 74 ? 0.728 -5.210 16.178 1.00 95.75 74 LEU A C 1
ATOM 554 O O . LEU A 1 74 ? 0.810 -4.426 15.236 1.00 95.75 74 LEU A O 1
ATOM 558 N N . LEU A 1 75 ? 0.088 -6.382 16.073 1.00 93.69 75 LEU A N 1
ATOM 559 C CA . LEU A 1 75 ? -0.453 -6.871 14.799 1.00 93.69 75 LEU A CA 1
ATOM 560 C C . LEU A 1 75 ? -1.632 -6.021 14.281 1.00 93.69 75 LEU A C 1
ATOM 562 O O . LEU A 1 75 ? -1.697 -5.746 13.084 1.00 93.69 75 LEU A O 1
ATOM 566 N N . ARG A 1 76 ? -2.533 -5.536 15.152 1.00 89.50 76 ARG A N 1
ATOM 567 C CA . ARG A 1 76 ? -3.625 -4.614 14.760 1.00 89.50 76 ARG A CA 1
ATOM 568 C C . ARG A 1 76 ? -3.111 -3.281 14.218 1.00 89.50 76 ARG A C 1
ATOM 570 O O . ARG A 1 76 ? -3.671 -2.763 13.250 1.00 89.50 76 ARG A O 1
ATOM 577 N N . SER A 1 77 ? -2.013 -2.784 14.779 1.00 88.38 77 SER A N 1
ATOM 578 C CA . SER A 1 77 ? -1.313 -1.582 14.316 1.00 88.38 77 SER A CA 1
ATOM 579 C C . SER A 1 77 ? -0.300 -1.846 13.187 1.00 88.38 77 SER A C 1
ATOM 581 O O . SER A 1 77 ? 0.549 -0.989 12.943 1.00 88.38 77 SER A O 1
ATOM 583 N N . LYS A 1 78 ? -0.384 -3.007 12.510 1.00 86.81 78 LYS A N 1
ATOM 584 C CA . LYS A 1 78 ? 0.477 -3.463 11.394 1.00 86.81 78 LYS A CA 1
ATOM 585 C C . LYS A 1 78 ? 1.983 -3.521 11.716 1.00 86.81 78 LYS A C 1
ATOM 587 O O . LYS A 1 78 ? 2.833 -3.442 10.834 1.00 86.81 78 LYS A O 1
ATOM 592 N N . LYS A 1 79 ? 2.343 -3.693 12.992 1.00 87.38 79 LYS A N 1
ATOM 593 C CA . LYS A 1 79 ? 3.739 -3.731 13.452 1.00 87.38 79 LYS A CA 1
ATOM 594 C C . LYS A 1 79 ? 4.318 -5.140 13.407 1.00 87.38 79 LYS A C 1
ATOM 596 O O . LYS A 1 79 ? 3.718 -6.097 13.895 1.00 87.38 79 LYS A O 1
ATOM 601 N N . ALA A 1 80 ? 5.515 -5.248 12.836 1.00 80.88 80 ALA A N 1
ATOM 602 C CA . ALA A 1 80 ? 6.217 -6.511 12.671 1.00 80.88 80 ALA A CA 1
ATOM 603 C C . ALA A 1 80 ? 6.633 -7.120 14.021 1.00 80.88 80 ALA A C 1
ATOM 605 O O . ALA A 1 80 ? 7.238 -6.462 14.867 1.00 80.88 80 ALA A O 1
ATOM 606 N N . ILE A 1 81 ? 6.374 -8.418 14.181 1.00 85.19 81 ILE A N 1
ATOM 607 C CA . ILE A 1 81 ? 6.858 -9.238 15.296 1.00 85.19 81 ILE A CA 1
ATOM 608 C C . ILE A 1 81 ? 7.741 -10.338 14.705 1.00 85.19 81 ILE A C 1
ATOM 610 O O . ILE A 1 81 ? 7.395 -10.926 13.683 1.00 85.19 81 ILE A O 1
ATOM 614 N N . ALA A 1 82 ? 8.882 -10.630 15.333 1.00 81.38 82 ALA A N 1
ATOM 615 C CA . ALA A 1 82 ? 9.792 -11.667 14.851 1.00 81.38 82 ALA A CA 1
ATOM 616 C C . ALA A 1 82 ? 9.085 -13.031 14.736 1.00 81.38 82 ALA A C 1
ATOM 618 O O . ALA A 1 82 ? 8.430 -13.475 15.681 1.00 81.38 82 ALA A O 1
ATOM 619 N N . SER A 1 83 ? 9.261 -13.733 13.612 1.00 85.81 83 SER A N 1
ATOM 620 C CA . SER A 1 83 ? 8.533 -14.979 13.326 1.00 85.81 83 SER A CA 1
ATOM 621 C C . SER A 1 83 ? 8.729 -16.056 14.399 1.00 85.81 83 SER A C 1
ATOM 623 O O . SER A 1 83 ? 7.782 -16.760 14.724 1.00 85.81 83 SER A O 1
ATOM 625 N N . SER A 1 84 ? 9.906 -16.131 15.036 1.00 81.31 84 SER A N 1
ATOM 626 C CA . SER A 1 84 ? 10.158 -17.066 16.146 1.00 81.31 84 SER A CA 1
ATOM 627 C C . SER A 1 84 ? 9.302 -16.791 17.389 1.00 81.31 84 SER A C 1
ATOM 629 O O . SER A 1 84 ? 8.945 -17.728 18.100 1.00 81.31 84 SER A O 1
ATOM 631 N N . ILE A 1 85 ? 8.947 -15.526 17.639 1.00 88.25 85 ILE A N 1
ATOM 632 C CA . ILE A 1 85 ? 8.049 -15.106 18.723 1.00 88.25 85 ILE A CA 1
ATOM 633 C C . ILE A 1 85 ? 6.601 -15.450 18.368 1.00 88.25 85 ILE A C 1
ATOM 635 O O . ILE A 1 85 ? 5.874 -15.967 19.215 1.00 88.25 85 ILE A O 1
ATOM 639 N N . LEU A 1 86 ? 6.186 -15.209 17.119 1.00 92.81 86 LEU A N 1
ATOM 640 C CA . LEU A 1 86 ? 4.844 -15.555 16.638 1.00 92.81 86 LEU A CA 1
ATOM 641 C C . LEU A 1 86 ? 4.615 -17.073 16.613 1.00 92.81 86 LEU A C 1
ATOM 643 O O . LEU A 1 86 ? 3.567 -17.535 17.065 1.00 92.81 86 LEU A O 1
ATOM 647 N N . GLU A 1 87 ? 5.587 -17.853 16.139 1.00 90.62 87 GLU A N 1
ATOM 648 C CA . GLU A 1 87 ? 5.537 -19.319 16.128 1.00 90.62 87 GLU A CA 1
ATOM 649 C C . GLU A 1 87 ? 5.472 -19.890 17.552 1.00 90.62 87 GLU A C 1
ATOM 651 O O . GLU A 1 87 ? 4.591 -20.703 17.843 1.00 90.62 87 GLU A O 1
ATOM 656 N N . GLU A 1 88 ? 6.342 -19.433 18.463 1.00 92.56 88 GLU A N 1
ATOM 657 C CA . GLU A 1 88 ? 6.329 -19.868 19.866 1.00 92.56 88 GLU A CA 1
ATOM 658 C C . GLU A 1 88 ? 5.000 -19.520 20.552 1.00 92.56 88 GLU A C 1
ATOM 660 O O . GLU A 1 88 ? 4.353 -20.403 21.123 1.00 92.56 88 GLU A O 1
ATOM 665 N N . TYR A 1 89 ? 4.550 -18.266 20.433 1.00 97.25 89 TYR A N 1
ATOM 666 C CA . TYR A 1 89 ? 3.286 -17.812 21.010 1.00 97.25 89 TYR A CA 1
ATOM 667 C C . TYR A 1 89 ? 2.088 -18.597 20.467 1.00 97.25 89 TYR A C 1
ATOM 669 O O . TYR A 1 89 ? 1.254 -19.048 21.251 1.00 97.25 89 TYR A O 1
ATOM 677 N N . THR A 1 90 ? 2.009 -18.808 19.149 1.00 96.44 90 THR A N 1
ATOM 678 C CA . THR A 1 90 ? 0.893 -19.533 18.519 1.00 96.44 90 THR A CA 1
ATOM 679 C C . THR A 1 90 ? 0.828 -20.977 19.016 1.00 96.44 90 THR A C 1
ATOM 681 O O . THR A 1 90 ? -0.255 -21.470 19.342 1.00 96.44 90 THR A O 1
ATOM 684 N N . LEU A 1 91 ? 1.975 -21.653 19.144 1.00 94.94 91 LEU A N 1
ATOM 685 C CA . LEU A 1 91 ? 2.052 -23.009 19.697 1.00 94.94 91 LEU A CA 1
ATOM 686 C C . LEU A 1 91 ? 1.654 -23.045 21.183 1.00 94.94 91 LEU A C 1
ATOM 688 O O . LEU A 1 91 ? 0.847 -23.889 21.582 1.00 94.94 91 LEU A O 1
ATOM 692 N N . ALA A 1 92 ? 2.166 -22.116 21.993 1.00 94.00 92 ALA A N 1
ATOM 693 C CA . ALA A 1 92 ? 1.870 -22.032 23.423 1.00 94.00 92 ALA A CA 1
ATOM 694 C C . ALA A 1 92 ? 0.398 -21.675 23.708 1.00 94.00 92 ALA A C 1
ATOM 696 O O . ALA A 1 92 ? -0.213 -22.242 24.620 1.00 94.00 92 ALA A O 1
ATOM 697 N N . LEU A 1 93 ? -0.196 -20.778 22.916 1.00 97.12 93 LEU A N 1
ATOM 698 C CA . LEU A 1 93 ? -1.617 -20.433 22.974 1.00 97.12 93 LEU A CA 1
ATOM 699 C C . LEU A 1 93 ? -2.487 -21.636 22.583 1.00 97.12 93 LEU A C 1
ATOM 701 O O . LEU A 1 93 ? -3.436 -21.955 23.297 1.00 97.12 93 LEU A O 1
ATOM 705 N N . THR A 1 94 ? -2.129 -22.348 21.509 1.00 97.44 94 THR A N 1
ATOM 706 C CA . THR A 1 94 ? -2.864 -23.537 21.038 1.00 97.44 94 THR A CA 1
ATOM 707 C C . THR A 1 94 ? -2.895 -24.636 22.099 1.00 97.44 94 THR A C 1
ATOM 709 O O . THR A 1 94 ? -3.975 -25.104 22.456 1.00 97.44 94 THR A O 1
ATOM 712 N N . GLU A 1 95 ? -1.748 -25.004 22.680 1.00 95.56 95 GLU A N 1
ATOM 713 C CA . GLU A 1 95 ? -1.695 -26.014 23.751 1.00 95.56 95 GLU A CA 1
ATOM 714 C C . GLU A 1 95 ? -2.416 -25.545 25.032 1.00 95.56 95 GLU A C 1
ATOM 716 O O . GLU A 1 95 ? -3.000 -26.359 25.746 1.00 95.56 95 GLU A O 1
ATOM 721 N N . THR A 1 96 ? -2.455 -24.232 25.301 1.00 95.19 96 THR A N 1
ATOM 722 C CA . THR A 1 96 ? -3.240 -23.668 26.414 1.00 95.19 96 THR A CA 1
ATOM 723 C C . THR A 1 96 ? -4.746 -23.839 26.185 1.00 95.19 96 THR A C 1
ATOM 725 O O . THR A 1 96 ? -5.444 -24.339 27.069 1.00 95.19 96 THR A O 1
ATOM 728 N N . VAL A 1 97 ? -5.248 -23.464 25.003 1.00 97.12 97 VAL A N 1
ATOM 729 C CA . VAL A 1 97 ? -6.677 -23.539 24.641 1.00 97.12 97 VAL A CA 1
ATOM 730 C C . VAL A 1 97 ? -7.172 -24.982 24.536 1.00 97.12 97 VAL A C 1
ATOM 732 O O . VAL A 1 97 ? -8.296 -25.280 24.936 1.00 97.12 97 VAL A O 1
ATOM 735 N N . LYS A 1 98 ? -6.319 -25.906 24.090 1.00 94.69 98 LYS A N 1
ATOM 736 C CA . LYS A 1 98 ? -6.611 -27.345 23.961 1.00 94.69 98 LYS A CA 1
ATOM 737 C C . LYS A 1 98 ? -7.051 -28.028 25.264 1.00 94.69 98 LYS A C 1
ATOM 739 O O . LYS A 1 98 ? -7.665 -29.093 25.228 1.00 94.69 98 LYS A O 1
ATOM 744 N N . GLY A 1 99 ? -6.743 -27.428 26.415 1.00 90.56 99 GLY A N 1
ATOM 745 C CA . GLY A 1 99 ? -7.175 -27.888 27.737 1.00 90.56 99 GLY A CA 1
ATOM 746 C C . GLY A 1 99 ? -8.487 -27.280 28.253 1.00 90.56 99 GLY A C 1
ATOM 747 O O . GLY A 1 99 ? -8.834 -27.541 29.406 1.00 90.56 99 GLY A O 1
ATOM 748 N N . TRP A 1 100 ? -9.180 -26.438 27.479 1.00 96.81 100 TRP A N 1
ATOM 749 C CA . TRP A 1 100 ? -10.339 -25.666 27.946 1.00 96.81 100 TRP A CA 1
ATOM 750 C C . TRP A 1 100 ? -11.696 -26.325 27.656 1.00 96.81 100 TRP A C 1
ATOM 752 O O . TRP A 1 100 ? -11.892 -27.029 26.669 1.00 96.81 100 TRP A O 1
ATOM 762 N N . ASP A 1 101 ? -12.662 -26.027 28.524 1.00 94.38 101 ASP A N 1
ATOM 763 C CA . ASP A 1 101 ? -14.092 -26.283 28.346 1.00 94.38 101 ASP A CA 1
ATOM 764 C C . ASP A 1 101 ? -14.897 -25.023 28.742 1.00 94.38 101 ASP A C 1
ATOM 766 O O . ASP A 1 101 ? -14.318 -23.969 29.015 1.00 94.38 101 ASP A O 1
ATOM 770 N N . THR A 1 102 ? -16.232 -25.094 28.786 1.00 93.19 102 THR A N 1
ATOM 771 C CA . THR A 1 102 ? -17.102 -23.941 29.106 1.00 93.19 102 THR A CA 1
ATOM 772 C C . THR A 1 102 ? -16.939 -23.388 30.534 1.00 93.19 102 THR A C 1
ATOM 774 O O . THR A 1 102 ? -17.493 -22.328 30.841 1.00 93.19 102 THR A O 1
ATOM 777 N N . ASN A 1 103 ? -16.155 -24.039 31.407 1.00 93.75 103 ASN A N 1
ATOM 778 C CA . ASN A 1 103 ? -15.768 -23.500 32.716 1.00 93.75 103 ASN A CA 1
ATOM 779 C C . ASN A 1 103 ? -14.631 -22.466 32.628 1.00 93.75 103 ASN A C 1
ATOM 781 O O . ASN A 1 103 ? -14.337 -21.817 33.641 1.00 93.75 103 ASN A O 1
ATOM 785 N N . VAL A 1 104 ? -13.986 -22.293 31.464 1.00 95.94 104 VAL A N 1
ATOM 786 C CA . VAL A 1 104 ? -13.016 -21.211 31.215 1.00 95.94 104 VAL A CA 1
ATOM 787 C C . VAL A 1 104 ? -13.618 -19.846 31.577 1.00 95.94 104 VAL A C 1
ATOM 789 O O . VAL A 1 104 ? -14.835 -19.659 31.572 1.00 95.94 104 VAL A O 1
ATOM 792 N N . LYS A 1 105 ? -12.783 -18.874 31.958 1.00 95.19 105 LYS A N 1
ATOM 793 C CA . LYS A 1 105 ? -13.261 -17.506 32.193 1.00 95.19 105 LYS A CA 1
ATOM 794 C C . LYS A 1 105 ? -13.619 -16.871 30.838 1.00 95.19 105 LYS A C 1
ATOM 796 O O . LYS A 1 105 ? -12.752 -16.875 29.963 1.00 95.19 105 LYS A O 1
ATOM 801 N N . PRO A 1 106 ? -14.822 -16.300 30.654 1.00 97.00 106 PRO A N 1
ATOM 802 C CA . PRO A 1 106 ? -15.203 -15.675 29.390 1.00 97.00 106 PRO A CA 1
ATOM 803 C C . PRO A 1 106 ? -14.195 -14.642 28.869 1.00 97.00 106 PRO A C 1
ATOM 805 O O . PRO A 1 106 ? -13.840 -14.725 27.698 1.00 97.00 106 PRO A O 1
ATOM 808 N N . THR A 1 107 ? -13.618 -13.761 29.703 1.00 95.81 107 THR A N 1
ATOM 809 C CA . THR A 1 107 ? -12.553 -12.850 29.208 1.00 95.81 107 THR A CA 1
ATOM 810 C C . THR A 1 107 ? -11.297 -13.563 28.708 1.00 95.81 107 THR A C 1
ATOM 812 O O . THR A 1 107 ? -10.618 -13.041 27.831 1.00 95.81 107 THR A O 1
ATOM 815 N N . ASP A 1 108 ? -10.942 -14.717 29.279 1.00 97.19 108 ASP A N 1
ATOM 816 C CA . ASP A 1 108 ? -9.739 -15.459 28.880 1.00 97.19 108 ASP A CA 1
ATOM 817 C C . ASP A 1 108 ? -9.964 -16.140 27.523 1.00 97.19 108 ASP A C 1
ATOM 819 O O . ASP A 1 108 ? -9.084 -16.093 26.661 1.00 97.19 108 ASP A O 1
ATOM 823 N N . ALA A 1 109 ? -11.176 -16.659 27.298 1.00 97.75 109 ALA A N 1
ATOM 824 C CA . ALA A 1 109 ? -11.622 -17.151 25.997 1.00 97.75 109 ALA A CA 1
ATOM 825 C C . ALA A 1 109 ? -11.759 -16.027 24.956 1.00 97.75 109 ALA A C 1
ATOM 827 O O . ALA A 1 109 ? -11.283 -16.186 23.838 1.00 97.75 109 ALA A O 1
ATOM 828 N N . ALA A 1 110 ? -12.325 -14.874 25.323 1.00 97.88 110 ALA A N 1
ATOM 829 C CA . ALA A 1 110 ? -12.450 -13.702 24.454 1.00 97.88 110 ALA A CA 1
ATOM 830 C C . ALA A 1 110 ? -11.081 -13.129 24.036 1.00 97.88 110 ALA A C 1
ATOM 832 O O . ALA A 1 110 ? -10.871 -12.781 22.876 1.00 97.88 110 ALA A O 1
ATOM 833 N N . LYS A 1 111 ? -10.112 -13.090 24.956 1.00 97.69 111 LYS A N 1
ATOM 834 C CA . LYS A 1 111 ? -8.730 -12.681 24.669 1.00 97.69 111 LYS A CA 1
ATOM 835 C C . LYS A 1 111 ? -8.023 -13.671 23.732 1.00 97.69 111 LYS A C 1
ATOM 837 O O . LYS A 1 111 ? -7.344 -13.241 22.805 1.00 97.69 111 LYS A O 1
ATOM 842 N N . ALA A 1 112 ? -8.208 -14.981 23.930 1.00 97.94 112 ALA A N 1
ATOM 843 C CA . ALA A 1 112 ? -7.690 -15.997 23.007 1.00 97.94 112 ALA A CA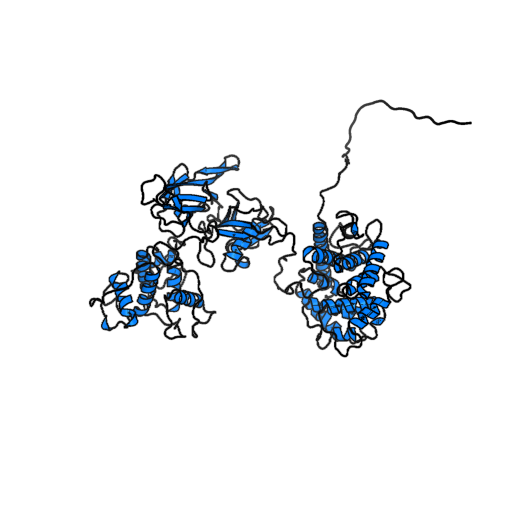 1
ATOM 844 C C . ALA A 1 112 ? -8.371 -15.935 21.625 1.00 97.94 112 ALA A C 1
ATOM 846 O O . ALA A 1 112 ? -7.704 -16.105 20.611 1.00 97.94 112 ALA A O 1
ATOM 847 N N . LEU A 1 113 ? -9.675 -15.643 21.580 1.00 98.06 113 LEU A N 1
ATOM 848 C CA . LEU A 1 113 ? -10.449 -15.437 20.353 1.00 98.06 113 LEU A CA 1
ATOM 849 C C . LEU A 1 113 ? -9.901 -14.255 19.537 1.00 98.06 113 LEU A C 1
ATOM 851 O O . LEU A 1 113 ? -9.620 -14.415 18.351 1.00 98.06 113 LEU A O 1
ATOM 855 N N . LEU A 1 114 ? -9.660 -13.104 20.176 1.00 97.69 114 LEU A N 1
ATOM 856 C CA . LEU A 1 114 ? -9.010 -11.946 19.546 1.00 97.69 114 LEU A CA 1
ATOM 857 C C . LEU A 1 114 ? -7.603 -12.287 19.027 1.00 97.69 114 LEU A C 1
ATOM 859 O O . LEU A 1 114 ? -7.278 -11.961 17.886 1.00 97.69 114 LEU A O 1
ATOM 863 N N . ALA A 1 115 ? -6.793 -12.979 19.836 1.00 97.31 115 ALA A N 1
ATOM 864 C CA . ALA A 1 115 ? -5.441 -13.392 19.457 1.00 97.31 115 ALA A CA 1
ATOM 865 C C . ALA A 1 115 ? -5.428 -14.344 18.250 1.00 97.31 115 ALA A C 1
ATOM 867 O O . ALA A 1 115 ? -4.635 -14.155 17.334 1.00 97.31 115 ALA A O 1
ATOM 868 N N . PHE A 1 116 ? -6.318 -15.337 18.204 1.00 97.56 116 PHE A N 1
ATOM 869 C CA . PHE A 1 116 ? -6.399 -16.251 17.064 1.00 97.56 116 PHE A CA 1
ATOM 870 C C . PHE A 1 116 ? -7.001 -15.612 15.810 1.00 97.56 116 PHE A C 1
ATOM 872 O O . PHE A 1 116 ? -6.570 -15.955 14.712 1.00 97.56 116 PHE A O 1
ATOM 879 N N . THR A 1 117 ? -7.917 -14.649 15.957 1.00 95.88 117 THR A N 1
ATOM 880 C CA . THR A 1 117 ? -8.452 -13.891 14.814 1.00 95.88 117 THR A CA 1
ATOM 881 C C . THR A 1 117 ? -7.339 -13.093 14.126 1.00 95.88 117 THR A C 1
ATOM 883 O O . THR A 1 117 ? -7.160 -13.205 12.919 1.00 95.88 117 THR A O 1
ATOM 886 N N . VAL A 1 118 ? -6.533 -12.336 14.883 1.00 93.69 118 VAL A N 1
ATOM 887 C CA . VAL A 1 118 ? -5.440 -11.523 14.305 1.00 93.69 118 VAL A CA 1
ATOM 888 C C . VAL A 1 118 ? -4.233 -12.359 13.838 1.00 93.69 118 VAL A C 1
ATOM 890 O O . VAL A 1 118 ? -3.393 -11.868 13.092 1.00 93.69 118 VAL A O 1
ATOM 893 N N . LEU A 1 119 ? -4.157 -13.635 14.233 1.00 93.44 119 LEU A N 1
ATOM 894 C CA . LEU A 1 119 ? -3.192 -14.617 13.721 1.00 93.44 119 LEU A CA 1
ATOM 895 C C . LEU A 1 119 ? -3.707 -15.400 12.496 1.00 93.44 119 LEU A C 1
ATOM 897 O O . LEU A 1 119 ? -3.054 -16.369 12.102 1.00 93.44 119 LEU A O 1
ATOM 901 N N . ASP A 1 120 ? -4.860 -15.035 11.925 1.00 91.75 120 ASP A N 1
ATOM 902 C CA . ASP A 1 120 ? -5.536 -15.736 10.821 1.00 91.75 120 ASP A CA 1
ATOM 903 C C . ASP A 1 120 ? -5.670 -17.253 11.077 1.00 91.75 120 ASP A C 1
ATOM 905 O O . ASP A 1 120 ? -5.022 -18.108 10.455 1.00 91.75 120 ASP A O 1
ATOM 909 N N . LYS A 1 121 ? -6.435 -17.599 12.119 1.00 93.19 121 LYS A N 1
ATOM 910 C CA . LYS A 1 121 ? -6.754 -18.983 12.498 1.00 93.19 121 LYS A CA 1
ATOM 911 C C . LYS A 1 121 ? -8.259 -19.171 12.609 1.00 93.19 121 LYS A C 1
ATOM 913 O O . LYS A 1 121 ? -8.970 -18.289 13.080 1.00 93.19 121 LYS A O 1
ATOM 918 N N . ASP A 1 122 ? -8.732 -20.356 12.226 1.00 94.19 122 ASP A N 1
ATOM 919 C CA . ASP A 1 122 ? -10.134 -20.735 12.383 1.00 94.19 122 ASP A CA 1
ATOM 920 C C . ASP A 1 122 ? -10.479 -20.889 13.872 1.00 94.19 122 ASP A C 1
ATOM 922 O O . ASP A 1 122 ? -10.255 -21.925 14.500 1.00 94.19 122 ASP A O 1
ATOM 926 N N . VAL A 1 123 ? -11.054 -19.830 14.438 1.00 95.94 123 VAL A N 1
ATOM 927 C CA . VAL A 1 123 ? -11.508 -19.752 15.834 1.00 95.94 123 VAL A CA 1
ATOM 928 C C . VAL A 1 123 ? -12.628 -20.750 16.170 1.00 95.94 123 VAL A C 1
ATOM 930 O O . VAL A 1 123 ? -12.992 -20.906 17.344 1.00 95.94 123 VAL A O 1
ATOM 933 N N . THR A 1 124 ? -13.181 -21.432 15.162 1.00 95.19 124 THR A N 1
ATOM 934 C CA . THR A 1 124 ? -14.186 -22.487 15.309 1.00 95.19 124 THR A CA 1
ATOM 935 C C . THR A 1 124 ? -13.584 -23.896 15.416 1.00 95.19 124 THR A C 1
ATOM 937 O O . THR A 1 124 ? -14.289 -24.787 15.897 1.00 95.19 124 THR A O 1
ATOM 940 N N . ASP A 1 125 ? -12.299 -24.091 15.077 1.00 95.25 125 ASP A N 1
ATOM 941 C CA . ASP A 1 125 ? -11.558 -25.359 15.231 1.00 95.25 125 ASP A CA 1
ATOM 942 C C . ASP A 1 125 ? -10.060 -25.154 15.572 1.00 95.25 125 ASP A C 1
ATOM 944 O O . ASP A 1 125 ? -9.152 -25.457 14.794 1.00 95.25 125 ASP A O 1
ATOM 948 N N . ILE A 1 126 ? -9.780 -24.676 16.789 1.00 96.44 126 ILE A N 1
ATOM 949 C CA . ILE A 1 126 ? -8.422 -24.661 17.354 1.00 96.44 126 ILE A CA 1
ATOM 950 C C . ILE A 1 126 ? -8.118 -26.051 17.939 1.00 96.44 126 ILE A C 1
ATOM 952 O O . ILE A 1 126 ? -8.387 -26.318 19.110 1.00 96.44 126 ILE A O 1
ATOM 956 N N . GLU A 1 127 ? -7.585 -26.965 17.118 1.00 94.31 127 GLU A N 1
ATOM 957 C CA . GLU A 1 127 ? -7.231 -28.349 17.516 1.00 94.31 127 GLU A CA 1
ATOM 958 C C . GLU A 1 127 ? -8.404 -29.124 18.172 1.00 94.31 127 GLU A C 1
ATOM 960 O O . GLU A 1 127 ? -8.223 -29.903 19.115 1.00 94.31 127 GLU A O 1
ATOM 965 N N . GLY A 1 128 ? -9.627 -28.920 17.672 1.00 94.06 128 GLY A N 1
ATOM 966 C CA . GLY A 1 128 ? -10.874 -29.475 18.206 1.00 94.06 128 GLY A CA 1
ATOM 967 C C . GLY A 1 128 ? -11.619 -28.567 19.192 1.00 94.06 128 GLY A C 1
ATOM 968 O O . GLY A 1 128 ? -12.659 -28.979 19.712 1.00 94.06 128 GLY A O 1
ATOM 969 N N . VAL A 1 129 ? -11.118 -27.356 19.469 1.00 97.12 129 VAL A N 1
ATOM 970 C CA . VAL A 1 129 ? -11.738 -26.386 20.388 1.00 97.12 129 VAL A CA 1
ATOM 971 C C . VAL A 1 129 ? -12.345 -25.209 19.624 1.00 97.12 129 VAL A C 1
ATOM 973 O O . VAL A 1 129 ? -11.647 -24.412 19.006 1.00 97.12 129 VAL A O 1
ATOM 976 N N . ASN A 1 130 ? -13.665 -25.064 19.734 1.00 96.81 130 ASN A N 1
ATOM 977 C CA . ASN A 1 130 ? -14.418 -23.937 19.187 1.00 96.81 130 ASN A CA 1
ATOM 978 C C . ASN A 1 130 ? -14.564 -22.833 20.250 1.00 96.81 130 ASN A C 1
ATOM 980 O O . ASN A 1 130 ? -15.289 -23.013 21.235 1.00 96.81 130 ASN A O 1
ATOM 984 N N . LEU A 1 131 ? -13.886 -21.697 20.068 1.00 97.88 131 LEU A N 1
ATOM 985 C CA . LEU A 1 131 ? -13.820 -20.628 21.076 1.00 97.88 131 LEU A CA 1
ATOM 986 C C . LEU A 1 131 ? -15.147 -19.874 21.239 1.00 97.88 131 LEU A C 1
ATOM 988 O O . LEU A 1 131 ? -15.540 -19.572 22.368 1.00 97.88 131 LEU A O 1
ATOM 992 N N . ILE A 1 132 ? -15.878 -19.647 20.144 1.00 96.56 132 ILE A N 1
ATOM 993 C CA . ILE A 1 132 ? -17.219 -19.035 20.166 1.00 96.56 132 ILE A CA 1
ATOM 994 C C . ILE A 1 132 ? -18.176 -19.881 21.015 1.00 96.56 132 ILE A C 1
ATOM 996 O O . ILE A 1 132 ? -18.908 -19.353 21.852 1.00 96.56 132 ILE A O 1
ATOM 1000 N N . ASN A 1 133 ? -18.124 -21.205 20.861 1.00 96.12 133 ASN A N 1
ATOM 1001 C CA . ASN A 1 133 ? -18.902 -22.152 21.649 1.00 96.12 133 ASN A CA 1
ATOM 1002 C C . ASN A 1 133 ? -18.495 -22.170 23.133 1.00 96.12 133 ASN A C 1
ATOM 1004 O O . ASN A 1 133 ? -19.377 -22.287 23.982 1.00 96.12 133 ASN A O 1
ATOM 1008 N N . LEU A 1 134 ? -17.205 -22.027 23.474 1.00 97.44 134 LEU A N 1
ATOM 1009 C CA . LEU A 1 134 ? -16.790 -21.918 24.883 1.00 97.44 134 LEU A CA 1
ATOM 1010 C C . LEU A 1 134 ? -17.395 -20.680 25.560 1.00 97.44 134 LEU A C 1
ATOM 1012 O O . LEU A 1 134 ? -17.850 -20.770 26.699 1.00 97.44 134 LEU A O 1
ATOM 1016 N N . ILE A 1 135 ? -17.427 -19.549 24.850 1.00 97.75 135 ILE A N 1
ATOM 1017 C CA . ILE A 1 135 ? -17.989 -18.280 25.331 1.00 97.75 135 ILE A CA 1
ATOM 1018 C C . ILE A 1 135 ? -19.517 -18.373 25.444 1.00 97.75 135 ILE A C 1
ATOM 1020 O O . ILE A 1 135 ? -20.073 -18.215 26.532 1.00 97.75 135 ILE A O 1
ATOM 1024 N N . CYS A 1 136 ? -20.204 -18.685 24.341 1.00 97.06 136 CYS A N 1
ATOM 1025 C CA . CYS A 1 136 ? -21.668 -18.604 24.239 1.00 97.06 136 CYS A CA 1
ATOM 1026 C C . CYS A 1 136 ? -22.410 -19.739 24.977 1.00 97.06 136 CYS A C 1
ATOM 1028 O O . CYS A 1 136 ? -23.636 -19.713 25.079 1.00 97.06 136 CYS A O 1
ATOM 1030 N N . ASN A 1 137 ? -21.682 -20.722 25.521 1.00 97.00 137 ASN A N 1
ATOM 1031 C CA . ASN A 1 137 ? -22.200 -21.760 26.420 1.00 97.00 137 ASN A CA 1
ATOM 1032 C C . ASN A 1 137 ? -21.566 -21.735 27.825 1.00 97.00 137 ASN A C 1
ATOM 1034 O O . ASN A 1 137 ? -21.697 -22.706 28.574 1.00 97.00 137 ASN A O 1
ATOM 1038 N N . SER A 1 138 ? -20.899 -20.645 28.223 1.00 96.56 138 SER A N 1
ATOM 1039 C CA . SER A 1 138 ? -20.424 -20.506 29.602 1.00 96.56 138 SER A CA 1
ATOM 1040 C C . SER A 1 138 ? -21.541 -20.034 30.540 1.00 96.56 138 SER A C 1
ATOM 1042 O O . SER A 1 138 ? -22.059 -18.925 30.408 1.00 96.56 138 SER A O 1
ATOM 1044 N N . GLU A 1 139 ? -21.842 -20.825 31.576 1.00 94.00 139 GLU A N 1
ATOM 1045 C CA . GLU A 1 139 ? -22.677 -20.389 32.715 1.00 94.00 139 GLU A CA 1
ATOM 1046 C C . GLU A 1 139 ? -22.076 -19.167 33.436 1.00 94.00 139 GLU A C 1
ATOM 1048 O O . GLU A 1 139 ? -22.768 -18.453 34.158 1.00 94.00 139 GLU A O 1
ATOM 1053 N N . ARG A 1 140 ? -20.778 -18.900 33.236 1.00 94.69 140 ARG A N 1
ATOM 1054 C CA . ARG A 1 140 ? -20.063 -17.781 33.855 1.00 94.69 140 ARG A CA 1
ATOM 1055 C C . ARG A 1 140 ? -20.295 -16.450 33.142 1.00 94.69 140 ARG A C 1
ATOM 1057 O O . ARG A 1 140 ? -19.906 -15.429 33.708 1.00 94.69 140 ARG A O 1
ATOM 1064 N N . LEU A 1 141 ? -20.890 -16.435 31.947 1.00 94.44 141 LEU A N 1
ATOM 1065 C CA . LEU A 1 141 ? -20.964 -15.234 31.109 1.00 94.44 141 LEU A CA 1
ATOM 1066 C C . LEU A 1 141 ? -21.712 -14.076 31.788 1.00 94.44 141 LEU A C 1
ATOM 1068 O O . LEU A 1 141 ? -21.270 -12.940 31.696 1.00 94.44 141 LEU A O 1
ATOM 1072 N N . GLU A 1 142 ? -22.760 -14.354 32.569 1.00 93.62 142 GLU A N 1
ATOM 1073 C CA . GLU A 1 142 ? -23.494 -13.321 33.317 1.00 93.62 142 GLU A CA 1
ATOM 1074 C C . GLU A 1 142 ? -22.889 -12.921 34.678 1.00 93.62 142 GLU A C 1
ATOM 1076 O O . GLU A 1 142 ? -23.513 -12.155 35.413 1.00 93.62 142 GLU A O 1
ATOM 1081 N N . SER A 1 143 ? -21.700 -13.424 35.043 1.00 92.19 143 SER A N 1
ATOM 1082 C CA . SER A 1 143 ? -21.116 -13.198 36.381 1.00 92.19 143 SER A CA 1
ATOM 1083 C C . SER A 1 143 ? -20.744 -11.740 36.654 1.00 92.19 143 SER A C 1
ATOM 1085 O O . SER A 1 143 ? -20.700 -11.338 37.817 1.00 92.19 143 SER A O 1
ATOM 1087 N N . ALA A 1 144 ? -20.391 -10.991 35.607 1.00 94.69 144 ALA A N 1
ATOM 1088 C CA . ALA A 1 144 ? -19.926 -9.612 35.681 1.00 94.69 144 ALA A CA 1
ATOM 1089 C C . ALA A 1 144 ? -19.951 -8.952 34.294 1.00 94.69 144 ALA A C 1
ATOM 1091 O O . ALA A 1 144 ? -19.792 -9.616 33.266 1.00 94.69 144 ALA A O 1
ATOM 1092 N N . THR A 1 145 ? -20.082 -7.630 34.272 1.00 96.06 145 THR A N 1
ATOM 1093 C CA . THR A 1 145 ? -20.185 -6.798 33.064 1.00 96.06 145 THR A CA 1
ATOM 1094 C C . THR A 1 145 ? -18.989 -6.963 32.124 1.00 96.06 145 THR A C 1
ATOM 1096 O O . THR A 1 145 ? -19.150 -6.999 30.906 1.00 96.06 145 THR A O 1
ATOM 1099 N N . ASN A 1 146 ? -17.784 -7.141 32.675 1.00 95.31 146 ASN A N 1
ATOM 1100 C CA . ASN A 1 146 ? -16.569 -7.351 31.887 1.00 95.31 146 ASN A CA 1
ATOM 1101 C C . ASN A 1 146 ? -16.576 -8.690 31.125 1.00 95.31 146 ASN A C 1
ATOM 1103 O O . ASN A 1 146 ? -15.969 -8.779 30.062 1.00 95.31 146 ASN A O 1
ATOM 1107 N N . GLU A 1 147 ? -17.225 -9.734 31.655 1.00 97.50 147 GLU A N 1
ATOM 1108 C CA . GLU A 1 147 ? -17.318 -11.031 30.974 1.00 97.50 147 GLU A CA 1
ATOM 1109 C C . GLU A 1 147 ? -18.200 -10.901 29.724 1.00 97.50 147 GLU A C 1
ATOM 1111 O O . GLU A 1 147 ? -17.826 -11.394 28.662 1.00 97.50 147 GLU A O 1
ATOM 1116 N N . LEU A 1 148 ? -19.316 -10.170 29.831 1.00 98.31 148 LEU A N 1
ATOM 1117 C CA . LEU A 1 148 ? -20.225 -9.853 28.724 1.00 98.31 148 LEU A CA 1
ATOM 1118 C C . LEU A 1 148 ? -19.561 -8.942 27.681 1.00 98.31 148 LEU A C 1
ATOM 1120 O O . LEU A 1 148 ? -19.549 -9.281 26.499 1.00 98.31 148 LEU A O 1
ATOM 1124 N N . ALA A 1 149 ? -18.983 -7.814 28.110 1.00 98.25 149 ALA A N 1
ATOM 1125 C CA . ALA A 1 149 ? -18.444 -6.792 27.211 1.00 98.25 149 ALA A CA 1
ATOM 1126 C C . ALA A 1 149 ? -17.276 -7.316 26.357 1.00 98.25 149 ALA A C 1
ATOM 1128 O O . ALA A 1 149 ? -17.340 -7.242 25.131 1.00 98.25 149 ALA A O 1
ATOM 1129 N N . TYR A 1 150 ? -16.249 -7.921 26.971 1.00 98.19 150 TYR A N 1
ATOM 1130 C CA . TYR A 1 150 ? -15.127 -8.490 26.211 1.00 98.19 150 TYR A CA 1
ATOM 1131 C C . TYR A 1 150 ? -15.563 -9.655 25.311 1.00 98.19 150 TYR A C 1
ATOM 1133 O O . TYR A 1 150 ? -15.018 -9.805 24.221 1.00 98.19 150 TYR A O 1
ATOM 1141 N N . SER A 1 151 ? -16.555 -10.454 25.721 1.00 98.12 151 SER A N 1
ATOM 1142 C CA . SER A 1 151 ? -17.091 -11.536 24.883 1.00 98.12 151 SER A CA 1
ATOM 1143 C C . SER A 1 151 ? -17.819 -11.003 23.650 1.00 98.12 151 SER A C 1
ATOM 1145 O O . SER A 1 151 ? -17.544 -11.454 22.543 1.00 98.12 151 SER A O 1
ATOM 1147 N N . LEU A 1 152 ? -18.704 -10.016 23.820 1.00 97.50 152 LEU A N 1
ATOM 1148 C CA . LEU A 1 152 ? -19.426 -9.371 22.719 1.00 97.50 152 LEU A CA 1
ATOM 1149 C C . LEU A 1 152 ? -18.463 -8.698 21.728 1.00 97.50 152 LEU A C 1
ATOM 1151 O O . LEU A 1 152 ? -18.631 -8.831 20.516 1.00 97.50 152 LEU A O 1
ATOM 1155 N N . LEU A 1 153 ? -17.435 -8.028 22.257 1.00 97.12 153 LEU A N 1
ATOM 1156 C CA . LEU A 1 153 ? -16.376 -7.370 21.494 1.00 97.12 153 LEU A CA 1
ATOM 1157 C C . LEU A 1 153 ? -15.533 -8.369 20.686 1.00 97.12 153 LEU A C 1
ATOM 1159 O O . LEU A 1 153 ? -15.289 -8.155 19.503 1.00 97.12 153 LEU A O 1
ATOM 1163 N N . ALA A 1 154 ? -15.119 -9.478 21.303 1.00 97.44 154 ALA A N 1
ATOM 1164 C CA . ALA A 1 154 ? -14.314 -10.503 20.643 1.00 97.44 154 ALA A CA 1
ATOM 1165 C C . ALA A 1 154 ? -15.110 -11.297 19.594 1.00 97.44 154 ALA A C 1
ATOM 1167 O O . ALA A 1 154 ? -14.571 -11.613 18.537 1.00 97.44 154 ALA A O 1
ATOM 1168 N N . ILE A 1 155 ? -16.397 -11.569 19.845 1.00 95.12 155 ILE A N 1
ATOM 1169 C CA . ILE A 1 155 ? -17.297 -12.161 18.844 1.00 95.12 155 ILE A CA 1
ATOM 1170 C C . ILE A 1 155 ? -17.432 -11.216 17.643 1.00 95.12 155 ILE A C 1
ATOM 1172 O O . ILE A 1 155 ? -17.240 -11.666 16.516 1.00 95.12 155 ILE A O 1
ATOM 1176 N N . TYR A 1 156 ? -17.676 -9.917 17.873 1.00 94.06 156 TYR A N 1
ATOM 1177 C CA . TYR A 1 156 ? -17.730 -8.912 16.803 1.00 94.06 156 TYR A CA 1
ATOM 1178 C C . TYR A 1 156 ? -16.441 -8.893 15.969 1.00 94.06 156 TYR A C 1
ATOM 1180 O O . TYR A 1 156 ? -16.498 -9.100 14.760 1.00 94.06 156 TYR A O 1
ATOM 1188 N N . ALA A 1 157 ? -15.285 -8.736 16.620 1.00 93.62 157 ALA A N 1
ATOM 1189 C CA . ALA A 1 157 ? -13.986 -8.673 15.952 1.00 93.62 157 ALA A CA 1
ATOM 1190 C C . ALA A 1 157 ? -13.650 -9.945 15.156 1.00 93.62 157 ALA A C 1
ATOM 1192 O O . ALA A 1 157 ? -13.031 -9.862 14.100 1.00 93.62 157 ALA A O 1
ATOM 1193 N N . SER A 1 158 ? -14.087 -11.118 15.630 1.00 91.94 158 SER A N 1
ATOM 1194 C CA . SER A 1 158 ? -13.896 -12.392 14.923 1.00 91.94 158 SER A CA 1
ATOM 1195 C C . SER A 1 158 ? -14.779 -12.580 13.684 1.00 91.94 158 SER A C 1
ATOM 1197 O O . SER A 1 158 ? -14.522 -13.489 12.897 1.00 91.94 158 SER A O 1
ATOM 1199 N N . ASN A 1 159 ? -15.846 -11.781 13.534 1.00 88.31 159 ASN A N 1
ATOM 1200 C CA . ASN A 1 159 ? -16.894 -11.935 12.514 1.00 88.31 159 ASN A CA 1
ATOM 1201 C C . ASN A 1 159 ? -17.503 -13.363 12.429 1.00 88.31 159 ASN A C 1
ATOM 1203 O O . ASN A 1 159 ? -18.076 -13.753 11.412 1.00 88.31 159 ASN A O 1
ATOM 1207 N N . ALA A 1 160 ? -17.371 -14.169 13.488 1.00 83.69 160 ALA A N 1
ATOM 1208 C CA . ALA A 1 160 ? -17.766 -15.574 13.495 1.00 83.69 160 ALA A CA 1
ATOM 1209 C C . ALA A 1 160 ? -19.238 -15.767 13.906 1.00 83.69 160 ALA A C 1
ATOM 1211 O O . ALA A 1 160 ? -19.749 -15.107 14.814 1.00 83.69 160 ALA A O 1
ATOM 1212 N N . GLU A 1 161 ? -19.928 -16.720 13.269 1.00 87.31 161 GLU A N 1
ATOM 1213 C CA . GLU A 1 161 ? -21.320 -17.038 13.606 1.00 87.31 161 GLU A CA 1
ATOM 1214 C C . GLU A 1 161 ? -21.436 -17.727 14.980 1.00 87.31 161 GLU A C 1
ATOM 1216 O O . GLU A 1 161 ? -20.772 -18.727 15.262 1.00 87.31 161 GLU A O 1
ATOM 1221 N N . ILE A 1 162 ? -22.346 -17.232 15.828 1.00 91.94 162 ILE A N 1
ATOM 1222 C CA . ILE A 1 162 ? -22.729 -17.909 17.075 1.00 91.94 162 ILE A CA 1
ATOM 1223 C C . ILE A 1 162 ? -23.562 -19.163 16.731 1.00 91.94 162 ILE A C 1
ATOM 1225 O O . ILE A 1 162 ? -24.541 -19.042 15.986 1.00 91.94 162 ILE A O 1
ATOM 1229 N N . PRO A 1 163 ? -23.247 -20.354 17.286 1.00 89.94 163 PRO A N 1
ATOM 1230 C CA . PRO A 1 163 ? -24.031 -21.570 17.062 1.00 89.94 163 PRO A CA 1
ATOM 1231 C C . PRO A 1 163 ? -25.519 -21.408 17.411 1.00 89.94 163 PRO A C 1
ATOM 1233 O O . PRO A 1 163 ? -25.871 -20.845 18.445 1.00 89.94 163 PRO A O 1
ATOM 1236 N N . GLN A 1 164 ? -26.410 -21.949 16.572 1.00 88.69 164 GLN A N 1
ATOM 1237 C CA . GLN A 1 164 ? -27.870 -21.806 16.736 1.00 88.69 164 GLN A CA 1
ATOM 1238 C C . GLN A 1 164 ? -28.439 -22.502 17.986 1.00 88.69 164 GLN A C 1
ATOM 1240 O O . GLN A 1 164 ? -29.578 -22.237 18.369 1.00 88.69 164 GLN A O 1
ATOM 1245 N N . ASP A 1 165 ? -27.675 -23.409 18.593 1.00 91.31 165 ASP A N 1
ATOM 1246 C CA . ASP A 1 165 ? -27.979 -24.118 19.835 1.00 91.31 165 ASP A CA 1
ATOM 1247 C C . ASP A 1 165 ? -27.156 -23.619 21.039 1.00 91.31 165 ASP A C 1
ATOM 1249 O O . ASP A 1 165 ? -27.182 -24.246 22.100 1.00 91.31 165 ASP A O 1
ATOM 1253 N N . ALA A 1 166 ? -26.461 -22.481 20.906 1.00 95.25 166 ALA A N 1
ATOM 1254 C CA . ALA A 1 166 ? -25.787 -21.826 22.020 1.00 95.25 166 ALA A CA 1
ATOM 1255 C C . ALA A 1 166 ? -26.774 -21.294 23.078 1.00 95.25 166 ALA A C 1
ATOM 1257 O O . ALA A 1 166 ? -27.897 -20.887 22.779 1.00 95.25 166 ALA A O 1
ATOM 1258 N N . THR A 1 167 ? -26.321 -21.275 24.332 1.00 96.38 167 THR A N 1
ATOM 1259 C CA . THR A 1 167 ? -27.094 -20.829 25.503 1.00 96.38 167 THR A CA 1
ATOM 1260 C C . THR A 1 167 ? -27.336 -19.319 25.491 1.00 96.38 167 THR A C 1
ATOM 1262 O O . THR A 1 167 ? -28.381 -18.867 25.953 1.00 96.38 167 THR A O 1
ATOM 1265 N N . TRP A 1 168 ? -26.385 -18.554 24.951 1.00 96.94 168 TRP A N 1
ATOM 1266 C CA . TRP A 1 168 ? -26.450 -17.104 24.797 1.00 96.94 168 TRP A CA 1
ATOM 1267 C C . TRP A 1 168 ? -26.372 -16.725 23.316 1.00 96.94 168 TRP A C 1
ATOM 1269 O O . TRP A 1 168 ? -25.371 -17.017 22.659 1.00 96.94 168 TRP A O 1
ATOM 1279 N N . SER A 1 169 ? -27.386 -16.035 22.789 1.00 95.62 169 SER A N 1
ATOM 1280 C CA . SER A 1 169 ? -27.265 -15.338 21.504 1.00 95.62 169 SER A CA 1
ATOM 1281 C C . SER A 1 169 ? -26.619 -13.959 21.682 1.00 95.62 169 SER A C 1
ATOM 1283 O O . SER A 1 169 ? -26.563 -13.416 22.788 1.00 95.62 169 SER A O 1
ATOM 1285 N N . LYS A 1 170 ? -26.195 -13.340 20.571 1.00 94.56 170 LYS A N 1
ATOM 1286 C CA . LYS A 1 170 ? -25.698 -11.951 20.534 1.00 94.56 170 LYS A CA 1
ATOM 1287 C C . LYS A 1 170 ? -26.638 -10.985 21.270 1.00 94.56 170 LYS A C 1
ATOM 1289 O O . LYS A 1 170 ? -26.184 -10.110 22.000 1.00 94.56 170 LYS A O 1
ATOM 1294 N N . ASN A 1 171 ? -27.946 -11.159 21.081 1.00 94.88 171 ASN A N 1
ATOM 1295 C CA . ASN A 1 171 ? -28.964 -10.291 21.659 1.00 94.88 171 ASN A CA 1
ATOM 1296 C C . ASN A 1 171 ? -29.151 -10.552 23.158 1.00 94.88 171 ASN A C 1
ATOM 1298 O O . ASN A 1 171 ? -29.257 -9.588 23.901 1.00 94.88 171 ASN A O 1
ATOM 1302 N N . ASP A 1 172 ? -29.083 -11.804 23.626 1.00 97.19 172 ASP A N 1
ATOM 1303 C CA . ASP A 1 172 ? -29.122 -12.097 25.069 1.00 97.19 172 ASP A CA 1
ATOM 1304 C C . ASP A 1 172 ? -27.916 -11.477 25.799 1.00 97.19 172 ASP A C 1
ATOM 1306 O O . ASP A 1 172 ? -28.047 -11.004 26.928 1.00 97.19 172 ASP A O 1
ATOM 1310 N N . ILE A 1 173 ? -26.745 -11.438 25.147 1.00 97.88 173 ILE A N 1
ATOM 1311 C CA . ILE A 1 173 ? -25.533 -10.788 25.671 1.00 97.88 173 ILE A CA 1
ATOM 1312 C C . ILE A 1 173 ? -25.719 -9.265 25.743 1.00 97.88 173 ILE A C 1
ATOM 1314 O O . ILE A 1 173 ? -25.399 -8.675 26.775 1.00 97.88 173 ILE A O 1
ATOM 1318 N N . ILE A 1 174 ? -26.257 -8.632 24.692 1.00 98.12 174 ILE A N 1
ATOM 1319 C CA . ILE A 1 174 ? -26.552 -7.186 24.665 1.00 98.12 174 ILE A CA 1
ATOM 1320 C C . ILE A 1 174 ? -27.605 -6.829 25.722 1.00 98.12 174 ILE A C 1
ATOM 1322 O O . ILE A 1 174 ? -27.327 -6.004 26.592 1.00 98.12 174 ILE A O 1
ATOM 1326 N N . ASP A 1 175 ? -28.768 -7.486 25.707 1.00 97.75 175 ASP A N 1
ATOM 1327 C CA . ASP A 1 175 ? -29.865 -7.256 26.656 1.00 97.75 175 ASP A CA 1
ATOM 1328 C C . ASP A 1 175 ? -29.372 -7.396 28.102 1.00 97.75 175 ASP A C 1
ATOM 1330 O O . ASP A 1 175 ? -29.670 -6.555 28.953 1.00 97.75 175 ASP A O 1
ATOM 1334 N N . LYS A 1 176 ? -28.561 -8.426 28.387 1.00 97.81 176 LYS A N 1
ATOM 1335 C CA . LYS A 1 176 ? -27.956 -8.630 29.707 1.00 97.81 176 LYS A CA 1
ATOM 1336 C C . LYS A 1 176 ? -26.945 -7.536 30.053 1.00 97.81 176 LYS A C 1
ATOM 1338 O O . LYS A 1 176 ? -26.987 -7.042 31.179 1.00 97.81 176 LYS A O 1
ATOM 1343 N N . LEU A 1 177 ? -26.067 -7.142 29.130 1.00 98.06 177 LEU A N 1
ATOM 1344 C CA . LEU A 1 177 ? -25.069 -6.088 29.348 1.00 98.06 177 LEU A CA 1
ATOM 1345 C C . LEU A 1 177 ? -25.742 -4.754 29.708 1.00 98.06 177 LEU A C 1
ATOM 1347 O O . LEU A 1 177 ? -25.342 -4.105 30.674 1.00 98.06 177 LEU A O 1
ATOM 1351 N N . LEU A 1 178 ? -26.829 -4.401 29.014 1.00 98.19 178 LEU A N 1
ATOM 1352 C CA . LEU A 1 178 ? -27.631 -3.206 29.296 1.00 98.19 178 LEU A CA 1
ATOM 1353 C C . LEU A 1 178 ? -28.232 -3.197 30.716 1.00 98.19 178 LEU A C 1
ATOM 1355 O O . LEU A 1 178 ? -28.425 -2.120 31.279 1.00 98.19 178 LEU A O 1
ATOM 1359 N N . THR A 1 179 ? -28.460 -4.358 31.352 1.00 97.19 179 THR A N 1
ATOM 1360 C CA . THR A 1 179 ? -28.952 -4.408 32.748 1.00 97.19 179 THR A CA 1
ATOM 1361 C C . THR A 1 179 ? -27.948 -3.932 33.804 1.00 97.19 179 THR A C 1
ATOM 1363 O O . THR A 1 179 ? -28.355 -3.730 34.946 1.00 97.19 179 THR A O 1
ATOM 1366 N N . PHE A 1 180 ? -26.675 -3.716 33.448 1.00 97.88 180 PHE A N 1
ATOM 1367 C CA . PHE A 1 180 ? -25.640 -3.186 34.350 1.00 97.88 180 PHE A CA 1
ATOM 1368 C C . PHE A 1 180 ? -25.444 -1.659 34.250 1.00 97.88 180 PHE A C 1
ATOM 1370 O O . PHE A 1 180 ? -24.587 -1.108 34.948 1.00 97.88 180 PHE A O 1
ATOM 1377 N N . GLN A 1 181 ? -26.225 -0.953 33.420 1.00 98.25 181 GLN A N 1
ATOM 1378 C CA . GLN A 1 181 ? -26.224 0.514 33.400 1.00 98.25 181 GLN A CA 1
ATOM 1379 C C . GLN A 1 181 ? -26.845 1.076 34.692 1.00 98.25 181 GLN A C 1
ATOM 1381 O O . GLN A 1 181 ? -27.925 0.661 35.118 1.00 98.25 181 GLN A O 1
ATOM 1386 N N . THR A 1 182 ? -26.163 2.031 35.322 1.00 98.31 182 THR A N 1
ATOM 1387 C CA . THR A 1 182 ? -26.547 2.609 36.619 1.00 98.31 182 THR A CA 1
ATOM 1388 C C . THR A 1 182 ? -27.408 3.871 36.462 1.00 98.31 182 THR A C 1
ATOM 1390 O O . THR A 1 182 ? -27.558 4.415 35.365 1.00 98.31 182 THR A O 1
ATOM 1393 N N . GLU A 1 183 ? -27.932 4.411 37.572 1.00 96.44 183 GLU A N 1
ATOM 1394 C CA . GLU A 1 183 ? -28.635 5.709 37.571 1.00 96.44 183 GLU A CA 1
ATOM 1395 C C . GLU A 1 183 ? -27.760 6.897 37.109 1.00 96.44 183 GLU A C 1
ATOM 1397 O O . GLU A 1 183 ? -28.306 7.947 36.768 1.00 96.44 183 GLU A O 1
ATOM 1402 N N . SER A 1 184 ? -26.425 6.764 37.080 1.00 96.19 184 SER A N 1
ATOM 1403 C CA . SER A 1 184 ? -25.515 7.817 36.596 1.00 96.19 184 SER A CA 1
ATOM 1404 C C . SER A 1 184 ? -25.311 7.801 35.074 1.00 96.19 184 SER A C 1
ATOM 1406 O O . SER A 1 184 ? -24.792 8.771 34.525 1.00 96.19 184 SER A O 1
ATOM 1408 N N . GLY A 1 185 ? -25.724 6.725 34.393 1.00 96.88 185 GLY A N 1
ATOM 1409 C CA . GLY A 1 185 ? -25.551 6.523 32.952 1.00 96.88 185 GLY A CA 1
ATOM 1410 C C . GLY A 1 185 ? -24.316 5.707 32.556 1.00 96.88 185 GLY A C 1
ATOM 1411 O O . GLY A 1 185 ? -24.296 5.155 31.457 1.00 96.88 185 GLY A O 1
ATOM 1412 N N . GLY A 1 186 ? -23.324 5.564 33.438 1.00 97.94 186 GLY A N 1
ATOM 1413 C CA . GLY A 1 186 ? -22.238 4.599 33.251 1.00 97.94 186 GLY A CA 1
ATOM 1414 C C . GLY A 1 186 ? -22.655 3.165 33.608 1.00 97.94 186 GLY A C 1
ATOM 1415 O O . GLY A 1 186 ? -23.819 2.897 33.909 1.00 97.94 186 GLY A O 1
ATOM 1416 N N . PHE A 1 187 ? -21.697 2.240 33.609 1.00 98.50 187 PHE A N 1
ATOM 1417 C CA . PHE A 1 187 ? -21.899 0.824 33.936 1.00 98.50 187 PHE A CA 1
ATOM 1418 C C . PHE A 1 187 ? -21.157 0.428 35.220 1.00 98.50 187 PHE A C 1
ATOM 1420 O O . PHE A 1 187 ? -20.076 0.945 35.509 1.00 98.50 187 PHE A O 1
ATOM 1427 N N . GLY A 1 188 ? -21.735 -0.493 35.993 1.00 96.69 188 GLY A N 1
ATOM 1428 C CA . GLY A 1 188 ? -21.061 -1.156 37.116 1.00 96.69 188 GLY A CA 1
ATOM 1429 C C . GLY A 1 188 ? -20.385 -2.464 36.704 1.00 96.69 188 GLY A C 1
ATOM 1430 O O . GLY A 1 188 ? -20.602 -2.954 35.599 1.00 96.69 188 GLY A O 1
ATOM 1431 N N . LEU A 1 189 ? -19.568 -3.055 37.585 1.00 94.62 189 LEU A N 1
ATOM 1432 C CA . LEU A 1 189 ? -18.877 -4.335 37.328 1.00 94.62 189 LEU A CA 1
ATOM 1433 C C . LEU A 1 189 ? -19.726 -5.570 37.693 1.00 94.62 189 LEU A C 1
ATOM 1435 O O . LEU A 1 189 ? -19.703 -6.566 36.974 1.00 94.62 189 LEU A O 1
ATOM 1439 N N . PHE A 1 190 ? -20.458 -5.513 38.810 1.00 94.38 190 PHE A N 1
ATOM 1440 C CA . PHE A 1 190 ? -21.250 -6.635 39.350 1.00 94.38 190 PHE A CA 1
ATOM 1441 C C . PHE A 1 190 ? -22.711 -6.269 39.660 1.00 94.38 190 PHE A C 1
ATOM 1443 O O . PHE A 1 190 ? -23.522 -7.147 39.952 1.00 94.38 190 PHE A O 1
ATOM 1450 N N . ASP A 1 191 ? -23.040 -4.979 39.643 1.00 91.75 191 ASP A N 1
ATOM 1451 C CA . ASP A 1 191 ? -24.296 -4.412 40.126 1.00 91.75 191 ASP A CA 1
ATOM 1452 C C . ASP A 1 191 ? -24.588 -3.074 39.426 1.00 91.75 191 ASP A C 1
ATOM 1454 O O . ASP A 1 191 ? -23.794 -2.599 38.617 1.00 91.75 191 ASP A O 1
ATOM 1458 N N . THR A 1 192 ? -25.738 -2.476 39.742 1.00 93.44 192 THR A N 1
ATOM 1459 C CA . THR A 1 192 ? -26.148 -1.138 39.281 1.00 93.44 192 THR A CA 1
ATOM 1460 C C . THR A 1 192 ? -26.010 -0.071 40.379 1.00 93.44 192 THR A C 1
ATOM 1462 O O . THR A 1 192 ? -26.522 1.038 40.220 1.00 93.44 192 THR A O 1
ATOM 1465 N N . GLU A 1 193 ? -25.402 -0.403 41.525 1.00 91.75 193 GLU A N 1
ATOM 1466 C CA . GLU A 1 193 ? -25.217 0.504 42.674 1.00 91.75 193 GLU A CA 1
ATOM 1467 C C . GLU A 1 193 ? -23.885 1.267 42.580 1.00 91.75 193 GLU A C 1
ATOM 1469 O O . GLU A 1 193 ? -23.772 2.400 43.054 1.00 91.75 193 GLU A O 1
ATOM 1474 N N . THR A 1 194 ? -22.884 0.660 41.943 1.00 92.38 194 THR A N 1
ATOM 1475 C CA . THR A 1 194 ? -21.552 1.214 41.691 1.00 92.38 194 THR A CA 1
ATOM 1476 C C . THR A 1 194 ? -21.374 1.515 40.205 1.00 92.38 194 THR A C 1
ATOM 1478 O O . THR A 1 194 ? -21.771 0.723 39.362 1.00 92.38 194 THR A O 1
ATOM 1481 N N . THR A 1 195 ? -20.793 2.671 39.864 1.00 96.38 195 THR A N 1
ATOM 1482 C CA . THR A 1 195 ? -20.403 2.995 38.477 1.00 96.38 195 THR A CA 1
ATOM 1483 C C . THR A 1 195 ? -18.886 3.014 38.382 1.00 96.38 195 THR A C 1
ATOM 1485 O O . THR A 1 195 ? -18.240 3.550 39.282 1.00 96.38 195 THR A O 1
ATOM 1488 N N . ASP A 1 196 ? -18.337 2.453 37.310 1.00 96.19 196 ASP A N 1
ATOM 1489 C CA . ASP A 1 196 ? -16.900 2.325 37.081 1.00 96.19 196 ASP A CA 1
ATOM 1490 C C . ASP A 1 196 ? -16.534 2.830 35.672 1.00 96.19 196 ASP A C 1
ATOM 1492 O O . ASP A 1 196 ? -17.255 2.590 34.696 1.00 96.19 196 ASP A O 1
ATOM 1496 N N . THR A 1 197 ? -15.441 3.588 35.568 1.00 97.81 197 THR A N 1
ATOM 1497 C CA . THR A 1 197 ? -15.037 4.271 34.329 1.00 97.81 197 THR A CA 1
ATOM 1498 C C . THR A 1 197 ? -14.522 3.288 33.278 1.00 97.81 197 THR A C 1
ATOM 1500 O O . THR A 1 197 ? -14.954 3.358 32.127 1.00 97.81 197 THR A O 1
ATOM 1503 N N . ASP A 1 198 ? -13.673 2.332 33.667 1.00 96.62 198 ASP A N 1
ATOM 1504 C CA . ASP A 1 198 ? -13.158 1.284 32.778 1.00 96.62 198 ASP A CA 1
ATOM 1505 C C . ASP A 1 198 ? -14.288 0.361 32.299 1.00 96.62 198 ASP A C 1
ATOM 1507 O O . ASP A 1 198 ? -14.346 0.006 31.119 1.00 96.62 198 ASP A O 1
ATOM 1511 N N . MET A 1 199 ? -15.239 0.017 33.178 1.00 97.62 199 MET A N 1
ATOM 1512 C CA . MET A 1 199 ? -16.427 -0.754 32.793 1.00 97.62 199 MET A CA 1
ATOM 1513 C C . MET A 1 199 ? -17.323 0.020 31.836 1.00 97.62 199 MET A C 1
ATOM 1515 O O . MET A 1 199 ? -17.770 -0.539 30.836 1.00 97.62 199 MET A O 1
ATOM 1519 N N . THR A 1 200 ? -17.550 1.310 32.087 1.00 98.69 200 THR A N 1
ATOM 1520 C CA . THR A 1 200 ? -18.317 2.160 31.167 1.00 98.69 200 THR A CA 1
ATOM 1521 C C . THR A 1 200 ? -17.646 2.227 29.795 1.00 98.69 200 THR A C 1
ATOM 1523 O O . THR A 1 200 ? -18.316 2.062 28.775 1.00 98.69 200 THR A O 1
ATOM 1526 N N . ALA A 1 201 ? -16.324 2.392 29.762 1.00 98.44 201 ALA A N 1
ATOM 1527 C CA . ALA A 1 201 ? -15.544 2.462 28.535 1.00 98.44 201 ALA A CA 1
ATOM 1528 C C . ALA A 1 201 ? -15.589 1.157 27.717 1.00 98.44 201 ALA A C 1
ATOM 1530 O O . ALA A 1 201 ? -15.892 1.201 26.523 1.00 98.44 201 ALA A O 1
ATOM 1531 N N . ILE A 1 202 ? -15.352 -0.011 28.328 1.00 98.25 202 ILE A N 1
ATOM 1532 C CA . ILE A 1 202 ? -15.406 -1.290 27.594 1.00 98.25 202 ILE A CA 1
ATOM 1533 C C . ILE A 1 202 ? -16.836 -1.661 27.169 1.00 98.25 202 ILE A C 1
ATOM 1535 O O . ILE A 1 202 ? -17.021 -2.251 26.105 1.00 98.25 202 ILE A O 1
ATOM 1539 N N . CYS A 1 203 ? -17.863 -1.261 27.931 1.00 98.69 203 CYS A N 1
ATOM 1540 C CA . CYS A 1 203 ? -19.258 -1.405 27.502 1.00 98.69 203 CYS A CA 1
ATOM 1541 C C . CYS A 1 203 ? -19.547 -0.576 26.251 1.00 98.69 203 CYS A C 1
ATOM 1543 O O . CYS A 1 203 ? -20.145 -1.093 25.313 1.00 98.69 203 CYS A O 1
ATOM 1545 N N . VAL A 1 204 ? -19.092 0.680 26.201 1.00 98.62 204 VAL A N 1
ATOM 1546 C CA . VAL A 1 204 ? -19.244 1.532 25.011 1.00 98.62 204 VAL A CA 1
ATOM 1547 C C . VAL A 1 204 ? -18.520 0.930 23.803 1.00 98.62 204 VAL A C 1
ATOM 1549 O O . VAL A 1 204 ? -19.129 0.846 22.740 1.00 98.62 204 VAL A O 1
ATOM 1552 N N . GLN A 1 205 ? -17.287 0.432 23.960 1.00 98.44 205 GLN A N 1
ATOM 1553 C CA . GLN A 1 205 ? -16.563 -0.262 22.881 1.00 98.44 205 GLN A CA 1
ATOM 1554 C C . GLN A 1 205 ? -17.342 -1.479 22.349 1.00 98.44 205 GLN A C 1
ATOM 1556 O O . GLN A 1 205 ? -17.504 -1.628 21.140 1.00 98.44 205 GLN A O 1
ATOM 1561 N N . ALA A 1 206 ? -17.864 -2.328 23.242 1.00 98.19 206 ALA A N 1
ATOM 1562 C CA . ALA A 1 206 ? -18.606 -3.537 22.877 1.00 98.19 206 ALA A CA 1
ATOM 1563 C C . ALA A 1 206 ? -20.002 -3.256 22.284 1.00 98.19 206 ALA A C 1
ATOM 1565 O O . ALA A 1 206 ? -20.511 -4.053 21.495 1.00 98.19 206 ALA A O 1
ATOM 1566 N N . LEU A 1 207 ? -20.629 -2.138 22.662 1.00 98.19 207 LEU A N 1
ATOM 1567 C CA . LEU A 1 207 ? -21.959 -1.733 22.199 1.00 98.19 207 LEU A CA 1
ATOM 1568 C C . LEU A 1 207 ? -21.933 -0.869 20.930 1.00 98.19 207 LEU A C 1
ATOM 1570 O O . LEU A 1 207 ? -22.936 -0.833 20.216 1.00 98.19 207 LEU A O 1
ATOM 1574 N N . ALA A 1 208 ? -20.821 -0.192 20.622 1.00 96.31 208 ALA A N 1
ATOM 1575 C CA . ALA A 1 208 ? -20.718 0.744 19.501 1.00 96.31 208 ALA A CA 1
ATOM 1576 C C . ALA A 1 208 ? -21.183 0.179 18.136 1.00 96.31 208 ALA A C 1
ATOM 1578 O O . ALA A 1 208 ? -21.975 0.864 17.478 1.00 96.31 208 ALA A O 1
ATOM 1579 N N . PRO A 1 209 ? -20.837 -1.065 17.726 1.00 93.81 209 PRO A N 1
ATOM 1580 C CA . PRO A 1 209 ? -21.334 -1.643 16.469 1.00 93.81 209 PRO A CA 1
ATOM 1581 C C . PRO A 1 209 ? -22.860 -1.814 16.413 1.00 93.81 209 PRO A C 1
ATOM 1583 O O . PRO A 1 209 ? -23.452 -1.916 15.339 1.00 93.81 209 PRO A O 1
ATOM 1586 N N . TYR A 1 210 ? -23.520 -1.830 17.573 1.00 94.56 210 TYR A N 1
ATOM 1587 C CA . TYR A 1 210 ? -24.956 -2.060 17.723 1.00 94.56 210 TYR A CA 1
ATOM 1588 C C . TYR A 1 210 ? -25.745 -0.769 17.981 1.00 94.56 210 TYR A C 1
ATOM 1590 O O . TYR A 1 210 ? -26.952 -0.829 18.193 1.00 94.56 210 TYR A O 1
ATOM 1598 N N . ARG A 1 211 ? -25.120 0.416 17.867 1.00 86.62 211 ARG A N 1
ATOM 1599 C CA . ARG A 1 211 ? -25.756 1.741 18.062 1.00 86.62 211 ARG A CA 1
ATOM 1600 C C . A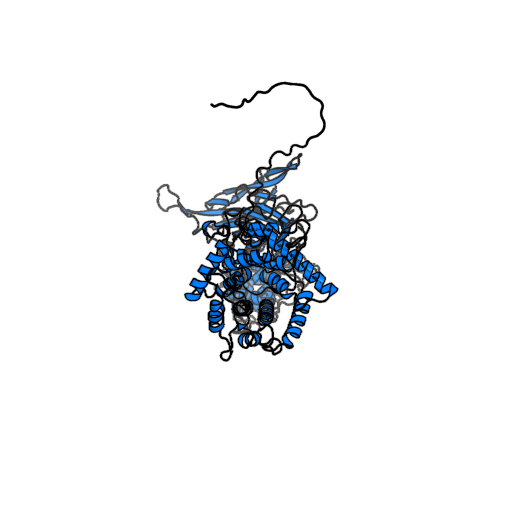RG A 1 211 ? -26.947 2.037 17.126 1.00 86.62 211 ARG A C 1
ATOM 1602 O O . ARG A 1 211 ? -27.649 3.023 17.321 1.00 86.62 211 ARG A O 1
ATOM 1609 N N . SER A 1 212 ? -27.216 1.197 16.123 1.00 84.69 212 SER A N 1
ATOM 1610 C CA . SER A 1 212 ? -28.463 1.267 15.339 1.00 84.69 212 SER A CA 1
ATOM 1611 C C . SER A 1 212 ? -29.704 0.766 16.101 1.00 84.69 212 SER A C 1
ATOM 1613 O O . SER A 1 212 ? -30.831 1.099 15.727 1.00 84.69 212 SER A O 1
ATOM 1615 N N . GLU A 1 213 ? -29.514 -0.005 17.175 1.00 88.75 213 GLU A N 1
ATOM 1616 C CA . GLU A 1 213 ? -30.569 -0.523 18.048 1.00 88.75 213 GLU A CA 1
ATOM 1617 C C . GLU A 1 213 ? -30.941 0.566 19.095 1.00 88.75 213 GLU A C 1
ATOM 1619 O O . GLU A 1 213 ? -30.052 1.053 19.797 1.00 88.75 213 GLU A O 1
ATOM 1624 N N . PRO A 1 214 ? -32.215 1.011 19.220 1.00 90.69 214 PRO A N 1
ATOM 1625 C CA . PRO A 1 214 ? -32.555 2.223 19.985 1.00 90.69 214 PRO A CA 1
ATOM 1626 C C . PRO A 1 214 ? -32.163 2.208 21.466 1.00 90.69 214 PRO A C 1
ATOM 1628 O O . PRO A 1 214 ? -31.687 3.219 21.979 1.00 90.69 214 PRO A O 1
ATOM 1631 N N . ASP A 1 215 ? -32.333 1.072 22.142 1.00 95.44 215 ASP A N 1
ATOM 1632 C CA . ASP A 1 215 ? -32.021 0.942 23.569 1.00 95.44 215 ASP A CA 1
ATOM 1633 C C . ASP A 1 215 ? -30.495 0.940 23.806 1.00 95.44 215 ASP A C 1
ATOM 1635 O O . ASP A 1 215 ? -30.013 1.491 24.797 1.00 95.44 215 ASP A O 1
ATOM 1639 N N . VAL A 1 216 ? -29.722 0.423 22.839 1.00 97.56 216 VAL A N 1
ATOM 1640 C CA . VAL A 1 216 ? -28.254 0.518 22.810 1.00 97.56 216 VAL A CA 1
ATOM 1641 C C . VAL A 1 216 ? -27.805 1.961 22.572 1.00 97.56 216 VAL A C 1
ATOM 1643 O O . VAL A 1 216 ? -26.898 2.437 23.253 1.00 97.56 216 VAL A O 1
ATOM 1646 N N . ALA A 1 217 ? -28.452 2.685 21.655 1.00 85.12 217 ALA A N 1
ATOM 1647 C CA . ALA A 1 217 ? -28.165 4.099 21.416 1.00 85.12 217 ALA A CA 1
ATOM 1648 C C . ALA A 1 217 ? -28.429 4.959 22.665 1.00 85.12 217 ALA A C 1
ATOM 1650 O O . ALA A 1 217 ? -27.568 5.749 23.051 1.00 85.12 217 ALA A O 1
ATOM 1651 N N . GLU A 1 218 ? -29.567 4.763 23.342 1.00 95.75 218 GLU A N 1
ATOM 1652 C CA . GLU A 1 218 ? -29.880 5.475 24.589 1.00 95.75 218 GLU A CA 1
ATOM 1653 C C . GLU A 1 218 ? -28.867 5.144 25.701 1.00 95.75 218 GLU A C 1
ATOM 1655 O O . GLU A 1 218 ? -28.477 6.026 26.469 1.00 95.75 218 GLU A O 1
ATOM 1660 N N . ALA A 1 219 ? -28.405 3.892 25.783 1.00 98.12 219 ALA A N 1
ATOM 1661 C CA . ALA A 1 219 ? -27.385 3.490 26.746 1.00 98.12 219 ALA A CA 1
ATOM 1662 C C . ALA A 1 219 ? -26.004 4.100 26.447 1.00 98.12 219 ALA A C 1
ATOM 1664 O O . ALA A 1 219 ? -25.352 4.583 27.375 1.00 98.12 219 ALA A O 1
ATOM 1665 N N . ILE A 1 220 ? -25.583 4.139 25.179 1.00 98.00 220 ILE A N 1
ATOM 1666 C CA . ILE A 1 220 ? -24.334 4.780 24.739 1.00 98.00 220 ILE A CA 1
ATOM 1667 C C . ILE A 1 220 ? -24.361 6.285 25.025 1.00 98.00 220 ILE A C 1
ATOM 1669 O O . ILE A 1 220 ? -23.418 6.807 25.616 1.00 98.00 220 ILE A O 1
ATOM 1673 N N . ASP A 1 221 ? -25.439 6.984 24.666 1.00 91.62 221 ASP A N 1
ATOM 16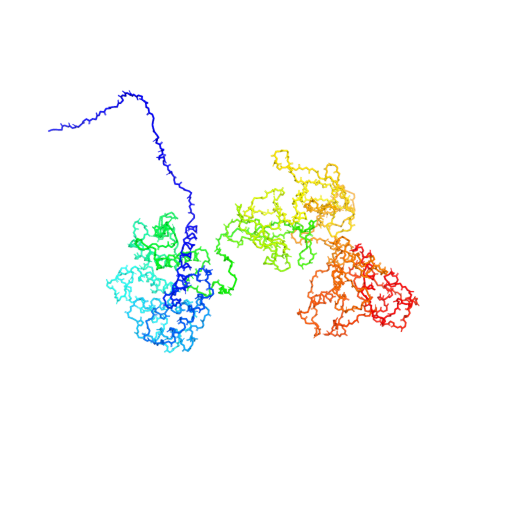74 C CA . ASP A 1 221 ? -25.530 8.438 24.850 1.00 91.62 221 ASP A CA 1
ATOM 1675 C C . ASP A 1 221 ? -25.491 8.822 26.350 1.00 91.62 221 ASP A C 1
ATOM 1677 O O . ASP A 1 221 ? -24.865 9.818 26.725 1.00 91.62 221 ASP A O 1
ATOM 1681 N N . LYS A 1 222 ? -26.072 7.997 27.237 1.00 97.81 222 LYS A N 1
ATOM 1682 C CA . LYS A 1 222 ? -25.920 8.123 28.702 1.00 97.81 222 LYS A CA 1
ATOM 1683 C C . LYS A 1 222 ? -24.492 7.848 29.181 1.00 97.81 222 LYS A C 1
ATOM 1685 O O . LYS A 1 222 ? -24.009 8.559 30.060 1.00 97.81 222 LYS A O 1
ATOM 1690 N N . ALA A 1 223 ? -23.821 6.841 28.626 1.00 98.56 223 ALA A N 1
ATOM 1691 C CA . ALA A 1 223 ? -22.453 6.492 28.998 1.00 98.56 223 ALA A CA 1
ATOM 1692 C C . ALA A 1 223 ? -21.459 7.596 28.597 1.00 98.56 223 ALA A C 1
ATOM 1694 O O . ALA A 1 223 ? -20.616 7.983 29.403 1.00 98.56 223 ALA A O 1
ATOM 1695 N N . VAL A 1 224 ? -21.609 8.186 27.407 1.00 96.88 224 VAL A N 1
ATOM 1696 C CA . VAL A 1 224 ? -20.818 9.354 26.974 1.00 96.88 224 VAL A CA 1
ATOM 1697 C C . VAL A 1 224 ? -21.090 10.571 27.870 1.00 96.88 224 VAL A C 1
ATOM 1699 O O . VAL A 1 224 ? -20.153 11.286 28.233 1.00 96.88 224 VAL A O 1
ATOM 1702 N N . LEU A 1 225 ? -22.338 10.783 28.306 1.00 95.75 225 LEU A N 1
ATOM 1703 C CA . LEU A 1 225 ? -22.678 11.837 29.272 1.00 95.75 225 LEU A CA 1
ATOM 1704 C C . LEU A 1 225 ? -22.058 11.595 30.663 1.00 95.75 225 LEU A C 1
ATOM 1706 O O . LEU A 1 225 ? -21.622 12.546 31.309 1.00 95.75 225 LEU A O 1
ATOM 1710 N N . PHE A 1 226 ? -21.972 10.341 31.118 1.00 98.25 226 PHE A N 1
ATOM 1711 C CA . PHE A 1 226 ? -21.248 9.987 32.343 1.00 98.25 226 PHE A CA 1
ATOM 1712 C C . PHE A 1 226 ? -19.743 10.259 32.203 1.00 98.25 226 PHE A C 1
ATOM 1714 O O . PHE A 1 226 ? -19.155 10.901 33.072 1.00 98.25 226 PHE A O 1
ATOM 1721 N N . LEU A 1 227 ? -19.125 9.829 31.097 1.00 98.25 227 LEU A N 1
ATOM 1722 C CA . LEU A 1 227 ? -17.689 9.994 30.853 1.00 98.25 227 LEU A CA 1
ATOM 1723 C C . LEU A 1 227 ? -17.292 11.477 30.763 1.00 98.25 227 LEU A C 1
ATOM 1725 O O . LEU A 1 227 ? -16.385 11.904 31.479 1.00 98.25 227 LEU A O 1
ATOM 1729 N N . THR A 1 228 ? -18.005 12.280 29.968 1.00 96.75 228 THR A N 1
ATOM 1730 C CA . THR A 1 228 ? -17.800 13.745 29.887 1.00 96.75 228 THR A CA 1
ATOM 1731 C C . THR A 1 228 ? -18.124 14.476 31.195 1.00 96.75 228 THR A C 1
ATOM 1733 O O . THR A 1 228 ? -17.579 15.545 31.453 1.00 96.75 228 THR A O 1
ATOM 1736 N N . GLY A 1 229 ? -18.974 13.904 32.053 1.00 95.31 229 GLY A N 1
ATOM 1737 C CA . GLY A 1 229 ? -19.248 14.409 33.402 1.00 95.31 229 GLY A CA 1
ATOM 1738 C C . GLY A 1 229 ? -18.215 14.018 34.469 1.00 95.31 229 GLY A C 1
ATOM 1739 O O . GLY A 1 229 ? -18.308 14.520 35.590 1.00 95.31 229 GLY A O 1
ATOM 1740 N N . THR A 1 230 ? -17.267 13.132 34.140 1.00 95.81 230 THR A N 1
ATOM 1741 C CA . THR A 1 230 ? -16.312 12.514 35.086 1.00 95.81 230 THR A CA 1
ATOM 1742 C C . THR A 1 230 ? -14.843 12.838 34.769 1.00 95.81 230 THR A C 1
ATOM 1744 O O . THR A 1 230 ? -13.988 12.673 35.634 1.00 95.81 230 THR A O 1
ATOM 1747 N N . ILE A 1 231 ? -14.544 13.330 33.560 1.00 97.06 231 ILE A N 1
ATOM 1748 C CA . ILE A 1 231 ? -13.193 13.739 33.143 1.00 97.06 231 ILE A CA 1
ATOM 1749 C C . ILE A 1 231 ? -12.615 14.844 34.049 1.00 97.06 231 ILE A C 1
ATOM 1751 O O . ILE A 1 231 ? -13.344 15.721 34.525 1.00 97.06 231 ILE A O 1
ATOM 1755 N N . SER A 1 232 ? -11.306 14.801 34.307 1.00 96.56 232 SER A N 1
ATOM 1756 C CA . SER A 1 232 ? -10.621 15.779 35.160 1.00 96.56 232 SER A CA 1
ATOM 1757 C C . SER A 1 232 ? -10.373 17.121 34.454 1.00 96.56 232 SER A C 1
ATOM 1759 O O . SER A 1 232 ? -10.466 17.231 33.231 1.00 96.56 232 SER A O 1
ATOM 1761 N N . GLU A 1 233 ? -9.990 18.153 35.220 1.00 93.50 233 GLU A N 1
ATOM 1762 C CA . GLU A 1 233 ? -9.544 19.442 34.654 1.00 93.50 233 GLU A CA 1
ATOM 1763 C C . GLU A 1 233 ? -8.208 19.347 33.884 1.00 93.50 233 GLU A C 1
ATOM 1765 O O . GLU A 1 233 ? -7.829 20.291 33.197 1.00 93.50 233 GLU A O 1
ATOM 1770 N N . ASP A 1 234 ? -7.536 18.193 33.954 1.00 93.88 234 ASP A N 1
ATOM 1771 C CA . ASP A 1 234 ? -6.316 17.845 33.220 1.00 93.88 234 ASP A CA 1
ATOM 1772 C C . ASP A 1 234 ? -6.572 16.898 32.024 1.00 93.88 234 ASP A C 1
ATOM 1774 O O . ASP A 1 234 ? -5.625 16.384 31.423 1.00 93.88 234 ASP A O 1
ATOM 1778 N N . TRP A 1 235 ? -7.847 16.697 31.663 1.00 96.44 235 TRP A N 1
ATOM 1779 C CA . TRP A 1 235 ? -8.340 15.844 30.568 1.00 96.44 235 TRP A CA 1
ATOM 1780 C C . TRP A 1 235 ? -8.072 14.337 30.719 1.00 96.44 235 TRP A C 1
ATOM 1782 O O . TRP A 1 235 ? -8.207 13.588 29.755 1.00 96.44 235 TRP A O 1
ATOM 1792 N N . ASN A 1 236 ? -7.748 13.878 31.929 1.00 96.19 236 ASN A N 1
ATOM 1793 C CA . ASN A 1 236 ? -7.516 12.466 32.249 1.00 96.19 236 ASN A CA 1
ATOM 1794 C C . ASN A 1 236 ? -8.636 11.872 33.131 1.00 96.19 236 ASN A C 1
ATOM 1796 O O . ASN A 1 236 ? -9.578 12.563 33.531 1.00 96.19 236 ASN A O 1
ATOM 1800 N N . TYR A 1 237 ? -8.511 10.585 33.459 1.00 96.06 237 TYR A N 1
ATOM 1801 C CA . TYR A 1 237 ? -9.345 9.892 34.443 1.00 96.06 237 TYR A CA 1
ATOM 1802 C C . TYR A 1 237 ? -8.468 9.304 35.553 1.00 96.06 237 TYR A C 1
ATOM 1804 O O . TYR A 1 237 ? -7.554 8.532 35.271 1.00 96.06 237 TYR A O 1
ATOM 1812 N N . ASP A 1 238 ? -8.748 9.681 36.806 1.00 88.31 238 ASP A N 1
ATOM 1813 C CA . ASP A 1 238 ? -8.101 9.183 38.037 1.00 88.31 238 ASP A CA 1
ATOM 1814 C C . ASP A 1 238 ? -6.553 9.222 38.045 1.00 88.31 238 ASP A C 1
ATOM 1816 O O . ASP A 1 238 ? -5.903 8.387 38.678 1.00 88.31 238 ASP A O 1
ATOM 1820 N N . ASP A 1 239 ? -5.951 10.173 37.316 1.00 90.19 239 ASP A N 1
ATOM 1821 C CA . ASP A 1 239 ? -4.510 10.225 37.007 1.00 90.19 239 ASP A CA 1
ATOM 1822 C C . ASP A 1 239 ? -3.942 8.903 36.432 1.00 90.19 239 ASP A C 1
ATOM 1824 O O . ASP A 1 239 ? -2.742 8.626 36.526 1.00 90.19 239 ASP A O 1
ATOM 1828 N N . ASN A 1 240 ? -4.795 8.092 35.800 1.00 93.94 240 ASN A N 1
ATOM 1829 C CA . ASN A 1 240 ? -4.508 6.736 35.352 1.00 93.94 240 ASN A CA 1
ATOM 1830 C C . ASN A 1 240 ? -4.504 6.633 33.810 1.00 93.94 240 ASN A C 1
ATOM 1832 O O . ASN A 1 240 ? -5.566 6.751 33.186 1.00 93.94 240 ASN A O 1
ATOM 1836 N N . PRO A 1 241 ? -3.360 6.331 33.163 1.00 96.50 241 PRO A N 1
ATOM 1837 C CA . PRO A 1 241 ? -3.300 6.185 31.710 1.00 96.50 241 PRO A CA 1
ATOM 1838 C C . PRO A 1 241 ? -4.075 4.967 31.200 1.00 96.50 241 PRO A C 1
ATOM 1840 O O . PRO A 1 241 ? -4.548 5.003 30.072 1.00 96.50 241 PRO A O 1
ATOM 1843 N N . ASN A 1 242 ? -4.267 3.921 32.016 1.00 97.00 242 ASN A N 1
ATOM 1844 C CA . ASN A 1 242 ? -5.047 2.738 31.629 1.00 97.00 242 ASN A CA 1
ATOM 1845 C C . ASN A 1 242 ? -6.519 3.125 31.378 1.00 97.00 242 ASN A C 1
ATOM 1847 O O . ASN A 1 242 ? -7.022 3.003 30.262 1.00 97.00 242 ASN A O 1
ATOM 1851 N N . THR A 1 243 ? -7.171 3.702 32.395 1.00 97.69 243 THR A N 1
ATOM 1852 C CA . THR A 1 243 ? -8.559 4.189 32.329 1.00 97.69 243 THR A CA 1
ATOM 1853 C C . THR A 1 243 ? -8.722 5.278 31.270 1.00 97.69 243 THR A C 1
ATOM 1855 O O . THR A 1 243 ? -9.665 5.251 30.482 1.00 97.69 243 THR A O 1
ATOM 1858 N N . THR A 1 244 ? -7.771 6.214 31.194 1.00 98.50 244 THR A N 1
ATOM 1859 C CA . THR A 1 244 ? -7.795 7.303 30.206 1.00 98.50 244 THR A CA 1
ATOM 1860 C C . THR A 1 244 ? -7.696 6.768 28.770 1.00 98.50 244 THR A C 1
ATOM 1862 O O . THR A 1 244 ? -8.453 7.198 27.899 1.00 98.50 244 THR A O 1
ATOM 1865 N N . ALA A 1 245 ? -6.852 5.762 28.521 1.00 98.56 245 ALA A N 1
ATOM 1866 C CA . ALA A 1 245 ? -6.758 5.094 27.225 1.00 98.56 245 ALA A CA 1
ATOM 1867 C C . ALA A 1 245 ? -8.000 4.247 26.899 1.00 98.56 245 ALA A C 1
ATOM 1869 O O . ALA A 1 245 ? -8.449 4.252 25.754 1.00 98.56 245 ALA A O 1
ATOM 1870 N N . GLN A 1 246 ? -8.615 3.577 27.881 1.00 98.25 246 GLN A N 1
ATOM 1871 C CA . GLN A 1 246 ? -9.896 2.890 27.670 1.00 98.25 246 GLN A CA 1
ATOM 1872 C C . GLN A 1 246 ? -11.016 3.863 27.277 1.00 98.25 246 GLN A C 1
ATOM 1874 O O . GLN A 1 246 ? -11.815 3.542 26.396 1.00 98.25 246 GLN A O 1
ATOM 1879 N N . VAL A 1 247 ? -11.061 5.069 27.854 1.00 98.75 247 VAL A N 1
ATOM 1880 C CA . VAL A 1 247 ? -12.026 6.096 27.428 1.00 98.75 247 VAL A CA 1
ATOM 1881 C C . VAL A 1 247 ? -11.716 6.615 26.021 1.00 98.75 247 VAL A C 1
ATOM 1883 O O . VAL A 1 247 ? -12.642 6.728 25.219 1.00 98.75 247 VAL A O 1
ATOM 1886 N N . LEU A 1 248 ? -10.446 6.852 25.671 1.00 98.62 248 LEU A N 1
ATOM 1887 C CA . LEU A 1 248 ? -10.066 7.231 24.303 1.00 98.62 248 LEU A CA 1
ATOM 1888 C C . LEU A 1 248 ? -10.431 6.134 23.275 1.00 98.62 248 LEU A C 1
ATOM 1890 O O . LEU A 1 248 ? -10.971 6.448 22.214 1.00 98.62 248 LEU A O 1
ATOM 1894 N N . LEU A 1 249 ? -10.248 4.851 23.607 1.00 97.94 249 LEU A N 1
ATOM 1895 C CA . LEU A 1 249 ? -10.763 3.718 22.822 1.00 97.94 249 LEU A CA 1
ATOM 1896 C C . LEU A 1 249 ? -12.290 3.769 22.660 1.00 97.94 249 LEU A C 1
ATOM 1898 O O . LEU A 1 249 ? -12.802 3.572 21.560 1.00 97.94 249 LEU A O 1
ATOM 1902 N N . ALA A 1 250 ? -13.021 4.039 23.743 1.00 98.38 250 ALA A N 1
ATOM 1903 C CA . ALA A 1 250 ? -14.481 4.077 23.750 1.00 98.38 250 ALA A CA 1
ATOM 1904 C C . ALA A 1 250 ? -15.060 5.198 22.876 1.00 98.38 250 ALA A C 1
ATOM 1906 O O . ALA A 1 250 ? -16.000 4.956 22.121 1.00 98.38 250 ALA A O 1
ATOM 1907 N N . ILE A 1 251 ? -14.494 6.405 22.935 1.00 97.44 251 ILE A N 1
ATOM 1908 C CA . ILE A 1 251 ? -14.939 7.528 22.094 1.00 97.44 251 ILE A CA 1
ATOM 1909 C C . ILE A 1 251 ? -14.503 7.341 20.634 1.00 97.44 251 ILE A C 1
ATOM 1911 O O . ILE A 1 251 ? -15.281 7.637 19.726 1.00 97.44 251 ILE A O 1
ATOM 1915 N N . SER A 1 252 ? -13.335 6.732 20.394 1.00 96.94 252 SER A N 1
ATOM 1916 C CA . SER A 1 252 ? -12.886 6.366 19.043 1.00 96.94 252 SER A CA 1
ATOM 1917 C C . SER A 1 252 ? -13.799 5.313 18.409 1.00 96.94 252 SER A C 1
ATOM 1919 O O . SER A 1 252 ? -14.202 5.468 17.264 1.00 96.94 252 SER A O 1
ATOM 1921 N N . ALA A 1 253 ? -14.250 4.301 19.160 1.00 93.25 253 ALA A N 1
ATOM 1922 C CA . ALA A 1 253 ? -15.229 3.321 18.673 1.00 93.25 253 ALA A CA 1
ATOM 1923 C C . ALA A 1 253 ? -16.585 3.944 18.261 1.00 93.25 253 ALA A C 1
ATOM 1925 O O . ALA A 1 253 ? -17.359 3.311 17.546 1.00 93.25 253 ALA A O 1
ATOM 1926 N N . LEU A 1 254 ? -16.871 5.182 18.687 1.00 90.38 254 LEU A N 1
ATOM 1927 C CA . LEU A 1 254 ? -18.062 5.954 18.316 1.00 90.38 254 LEU A CA 1
ATOM 1928 C C . LEU A 1 254 ? -17.813 7.008 17.218 1.00 90.38 254 LEU A C 1
ATOM 1930 O O . LEU A 1 254 ? -18.767 7.692 16.837 1.00 90.38 254 LEU A O 1
ATOM 1934 N N . GLY A 1 255 ? -16.574 7.173 16.739 1.00 85.38 255 GLY A N 1
ATOM 1935 C CA . GLY A 1 255 ? -16.185 8.264 15.834 1.00 85.38 255 GLY A CA 1
ATOM 1936 C C . GLY A 1 255 ? -16.267 9.654 16.480 1.00 85.38 255 GLY A C 1
ATOM 1937 O O . GLY A 1 255 ? -16.646 10.623 15.822 1.00 85.38 255 GLY A O 1
ATOM 1938 N N . ILE A 1 256 ? -16.003 9.749 17.788 1.00 89.00 256 ILE A N 1
ATOM 1939 C CA . ILE A 1 256 ? -16.019 11.011 18.536 1.00 89.00 256 ILE A CA 1
ATOM 1940 C C . ILE A 1 256 ? -14.596 11.580 18.608 1.00 89.00 256 ILE A C 1
ATOM 1942 O O . ILE A 1 256 ? -13.765 11.134 19.400 1.00 89.00 256 ILE A O 1
ATOM 1946 N N . ASP A 1 257 ? -14.369 12.617 17.806 1.00 88.38 257 ASP A N 1
ATOM 1947 C CA . ASP A 1 257 ? -13.171 13.464 17.806 1.00 88.38 257 ASP A CA 1
ATOM 1948 C C . ASP A 1 257 ? -12.974 14.128 19.180 1.00 88.38 257 ASP A C 1
ATOM 1950 O O . ASP A 1 257 ? -13.876 14.795 19.699 1.00 88.38 257 ASP A O 1
ATOM 1954 N N . ALA A 1 258 ? -11.792 13.948 19.770 1.00 91.06 258 ALA A N 1
ATOM 1955 C CA . ALA A 1 258 ? -11.461 14.449 21.101 1.00 91.06 258 ALA A CA 1
ATOM 1956 C C . ALA A 1 258 ? -10.840 15.856 21.099 1.00 91.06 258 ALA A C 1
ATOM 1958 O O . ALA A 1 258 ? -10.814 16.512 22.141 1.00 91.06 258 ALA A O 1
ATOM 1959 N N . THR A 1 259 ? -10.358 16.329 19.947 1.00 89.25 259 THR A N 1
ATOM 1960 C CA . THR A 1 259 ? -9.841 17.695 19.773 1.00 89.25 259 THR A CA 1
ATOM 1961 C C . THR A 1 259 ? -10.975 18.716 19.663 1.00 89.25 259 THR A C 1
ATOM 1963 O O . THR A 1 259 ? -10.813 19.866 20.071 1.00 89.25 259 THR A O 1
ATOM 1966 N N . ASN A 1 260 ? -12.149 18.298 19.175 1.00 84.62 260 ASN A N 1
ATOM 1967 C CA . ASN A 1 260 ? -13.332 19.143 19.042 1.00 84.62 260 ASN A CA 1
ATOM 1968 C C . ASN A 1 260 ? -13.959 19.492 20.412 1.00 84.62 260 ASN A C 1
ATOM 1970 O O . ASN A 1 260 ? -14.566 18.627 21.056 1.00 84.62 260 ASN A O 1
ATOM 1974 N N . PRO A 1 261 ? -13.948 20.774 20.838 1.00 87.38 261 PRO A N 1
ATOM 1975 C CA . PRO A 1 261 ? -14.429 21.164 22.167 1.00 87.38 261 PRO A CA 1
ATOM 1976 C C . PRO A 1 261 ? -15.939 20.987 22.376 1.00 87.38 261 PRO A C 1
ATOM 1978 O O . PRO A 1 261 ? -16.417 21.052 23.508 1.00 87.38 261 PRO A O 1
ATOM 1981 N N . ALA A 1 262 ? -16.716 20.769 21.308 1.00 84.12 262 ALA A N 1
ATOM 1982 C CA . ALA A 1 262 ? -18.139 20.453 21.418 1.00 84.12 262 ALA A CA 1
ATOM 1983 C C . ALA A 1 262 ? -18.400 19.039 21.971 1.00 84.12 262 ALA A C 1
ATOM 1985 O O . ALA A 1 262 ? -19.489 18.795 22.491 1.00 84.12 262 ALA A O 1
ATOM 1986 N N . ASN A 1 263 ? -17.417 18.136 21.881 1.00 87.81 263 ASN A N 1
ATOM 1987 C CA . ASN A 1 263 ? -17.539 16.741 22.307 1.00 87.81 263 ASN A CA 1
ATOM 1988 C C . ASN A 1 263 ? -17.157 16.517 23.783 1.00 87.81 263 ASN A C 1
ATOM 1990 O O . ASN A 1 263 ? -17.490 15.477 24.340 1.00 87.81 263 ASN A O 1
ATOM 1994 N N . GLY A 1 264 ? -16.509 17.491 24.436 1.00 91.38 264 GLY A N 1
ATOM 1995 C CA . GLY A 1 264 ? -16.257 17.478 25.886 1.00 91.38 264 GLY A CA 1
ATOM 1996 C C . GLY A 1 264 ? -15.020 16.703 26.361 1.00 91.38 264 GLY A C 1
ATOM 1997 O O . GLY A 1 264 ? -14.842 16.568 27.567 1.00 91.38 264 GLY A O 1
ATOM 1998 N N . PHE A 1 265 ? -14.162 16.234 25.449 1.00 96.25 265 PHE A N 1
ATOM 1999 C CA . PHE A 1 265 ? -12.912 15.515 25.763 1.00 96.25 265 PHE A CA 1
ATOM 2000 C C . PHE A 1 265 ? -11.639 16.373 25.578 1.00 96.25 265 PHE A C 1
ATOM 2002 O O . PHE A 1 265 ? -10.525 15.850 25.646 1.00 96.25 265 PHE A O 1
ATOM 2009 N N . GLY A 1 266 ? -11.807 17.686 25.375 1.00 92.88 266 GLY A N 1
ATOM 2010 C CA . GLY A 1 266 ? -10.729 18.662 25.234 1.00 92.88 266 GLY A CA 1
ATOM 2011 C C . GLY A 1 266 ? -11.207 20.102 25.009 1.00 92.88 266 GLY A C 1
ATOM 2012 O O . GLY A 1 266 ? -12.401 20.371 24.848 1.00 92.88 266 GLY A O 1
ATOM 2013 N N . THR A 1 267 ? -10.251 21.028 24.975 1.00 89.75 267 THR A N 1
ATOM 2014 C CA . THR A 1 267 ? -10.380 22.450 24.594 1.00 89.75 267 THR A CA 1
ATOM 2015 C C . THR A 1 267 ? -9.777 22.768 23.220 1.00 89.75 267 THR A C 1
ATOM 2017 O O . THR A 1 267 ? -10.001 23.867 22.707 1.00 89.75 267 THR A O 1
ATOM 2020 N N . GLY A 1 268 ? -9.068 21.819 22.604 1.00 88.12 268 GLY A N 1
ATOM 2021 C CA . GLY A 1 268 ? -8.499 21.896 21.255 1.00 88.12 268 GLY A CA 1
ATOM 2022 C C . GLY A 1 268 ? -7.469 20.785 21.024 1.00 88.12 268 GLY A C 1
ATOM 2023 O O . GLY A 1 268 ? -7.332 19.887 21.851 1.00 88.12 268 GLY A O 1
ATOM 2024 N N . GLU A 1 269 ? -6.686 20.872 19.949 1.00 82.25 269 GLU A N 1
ATOM 2025 C CA . GLU A 1 269 ? -5.579 19.939 19.646 1.00 82.25 269 GLU A CA 1
ATOM 2026 C C . GLU A 1 269 ? -4.498 19.901 20.747 1.00 82.25 269 GLU A C 1
ATOM 2028 O O . GLU A 1 269 ? -3.948 18.844 21.036 1.00 82.25 269 GLU A O 1
ATOM 2033 N N . GLN A 1 270 ? -4.238 21.028 21.420 1.00 85.75 270 GLN A N 1
ATOM 2034 C CA . GLN A 1 270 ? -3.192 21.149 22.451 1.00 85.75 270 GLN A CA 1
ATOM 2035 C C . GLN A 1 270 ? -3.606 20.589 23.825 1.00 85.75 270 GLN A C 1
ATOM 2037 O O . GLN A 1 270 ? -2.770 20.097 24.582 1.00 85.75 270 GLN A O 1
ATOM 2042 N N . GLU A 1 271 ? -4.893 20.654 24.166 1.00 92.19 271 GLU A N 1
ATOM 2043 C CA . GLU A 1 271 ? -5.436 20.311 25.486 1.00 92.19 271 GLU A CA 1
ATOM 2044 C C . GLU A 1 271 ? -6.633 19.367 25.313 1.00 92.19 271 GLU A C 1
ATOM 2046 O O . GLU A 1 271 ? -7.754 19.812 25.070 1.00 92.19 271 GLU A O 1
ATOM 2051 N N . ASN A 1 272 ? -6.396 18.059 25.400 1.00 95.50 272 ASN A N 1
ATOM 2052 C CA . ASN A 1 272 ? -7.424 17.024 25.279 1.00 95.50 272 ASN A CA 1
ATOM 2053 C C . ASN A 1 272 ? -6.954 15.702 25.913 1.00 95.50 272 ASN A C 1
ATOM 2055 O O . ASN A 1 272 ? -5.830 15.589 26.405 1.00 95.50 272 ASN A O 1
ATOM 2059 N N . ILE A 1 273 ? -7.813 14.682 25.883 1.00 97.50 273 ILE A N 1
ATOM 2060 C CA . ILE A 1 273 ? -7.525 13.350 26.435 1.00 97.50 273 ILE A CA 1
ATOM 2061 C C . ILE A 1 273 ? -6.266 12.685 25.840 1.00 97.50 273 ILE A C 1
ATOM 2063 O O . ILE A 1 273 ? -5.553 11.992 26.565 1.00 97.50 273 ILE A O 1
ATOM 2067 N N . ILE A 1 274 ? -5.939 12.932 24.567 1.00 97.19 274 ILE A N 1
ATOM 2068 C CA . ILE A 1 274 ? -4.753 12.384 23.886 1.00 97.19 274 ILE A CA 1
ATOM 2069 C C . ILE A 1 274 ? -3.498 13.089 24.419 1.00 97.19 274 ILE A C 1
ATOM 2071 O O . ILE A 1 274 ? -2.585 12.428 24.909 1.00 97.19 274 ILE A O 1
ATOM 2075 N N . THR A 1 275 ? -3.475 14.427 24.459 1.00 95.38 275 THR A N 1
ATOM 2076 C CA . THR A 1 275 ? -2.338 15.170 25.045 1.00 95.38 275 THR A CA 1
ATOM 2077 C C . THR A 1 275 ? -2.234 15.014 26.569 1.00 95.38 275 THR A C 1
ATOM 2079 O O . THR A 1 275 ? -1.189 15.305 27.156 1.00 95.38 275 THR A O 1
ATOM 2082 N N . SER A 1 276 ? -3.266 14.480 27.234 1.00 96.50 276 SER A N 1
ATOM 2083 C CA . SER A 1 276 ? -3.177 14.018 28.626 1.00 96.50 276 SER A CA 1
ATOM 2084 C C . SER A 1 276 ? -2.377 12.714 28.775 1.00 96.50 276 SER A C 1
ATOM 2086 O O . SER A 1 276 ? -1.610 12.579 29.730 1.00 96.50 276 SER A O 1
ATOM 2088 N N . LEU A 1 277 ? -2.488 11.781 27.820 1.00 97.19 277 LEU A N 1
ATOM 2089 C CA . LEU A 1 277 ? -1.798 10.483 27.853 1.00 97.19 277 LEU A CA 1
ATOM 2090 C C . LEU A 1 277 ? -0.282 10.623 27.648 1.00 97.19 277 LEU A C 1
ATOM 2092 O O . LEU A 1 277 ? 0.505 9.891 28.249 1.00 97.19 277 LEU A O 1
ATOM 2096 N N . GLU A 1 278 ? 0.141 11.646 26.912 1.00 94.62 278 GLU A N 1
ATOM 2097 C CA . GLU A 1 278 ? 1.550 12.014 26.734 1.00 94.62 278 GLU A CA 1
ATOM 2098 C C . GLU A 1 278 ? 2.286 12.365 28.024 1.00 94.62 278 GLU A C 1
ATOM 2100 O O . GLU A 1 278 ? 3.495 12.160 28.130 1.00 94.62 278 GLU A O 1
ATOM 2105 N N . ARG A 1 279 ? 1.561 12.810 29.052 1.00 93.00 279 ARG A N 1
ATOM 2106 C CA . ARG A 1 279 ? 2.123 13.100 30.380 1.00 93.00 279 ARG A CA 1
ATOM 2107 C C . ARG A 1 279 ? 2.676 11.847 31.072 1.00 93.00 279 ARG A C 1
ATOM 2109 O O . ARG A 1 279 ? 3.433 11.970 32.033 1.00 93.00 279 ARG A O 1
ATOM 2116 N N . TYR A 1 280 ? 2.305 10.663 30.583 1.00 95.69 280 TYR A N 1
ATOM 2117 C CA . TYR A 1 280 ? 2.777 9.361 31.048 1.00 95.69 280 TYR A CA 1
ATOM 2118 C C . TYR A 1 280 ? 3.829 8.742 30.116 1.00 95.69 280 TYR A C 1
ATOM 2120 O O . TYR A 1 280 ? 4.306 7.648 30.412 1.00 95.69 280 TYR A O 1
ATOM 2128 N N . ARG A 1 281 ? 4.215 9.388 29.006 1.00 95.31 281 ARG A N 1
ATOM 2129 C CA . ARG A 1 281 ? 5.310 8.905 28.151 1.00 95.31 281 ARG A CA 1
ATOM 2130 C C . ARG A 1 281 ? 6.612 8.886 28.960 1.00 95.31 281 ARG A C 1
ATOM 2132 O O . ARG A 1 281 ? 6.945 9.850 29.649 1.00 95.31 281 ARG A O 1
ATOM 2139 N N . ASN A 1 282 ? 7.363 7.793 28.877 1.00 93.38 282 ASN A N 1
ATOM 2140 C CA . ASN A 1 282 ? 8.683 7.697 29.493 1.00 93.38 282 ASN A CA 1
ATOM 2141 C C . ASN A 1 282 ? 9.660 8.711 28.854 1.00 93.38 282 ASN A C 1
ATOM 2143 O O . ASN A 1 282 ? 9.763 8.790 27.633 1.00 93.38 282 ASN A O 1
ATOM 2147 N N . THR A 1 283 ? 10.384 9.485 29.669 1.00 82.81 283 THR A N 1
ATOM 2148 C CA . THR A 1 283 ? 11.375 10.471 29.189 1.00 82.81 283 THR A CA 1
ATOM 2149 C C . THR A 1 283 ? 12.746 9.864 28.907 1.00 82.81 283 THR A C 1
ATOM 2151 O O . THR A 1 283 ? 13.526 10.428 28.141 1.00 82.81 283 THR A O 1
ATOM 2154 N N . ASP A 1 284 ? 13.046 8.728 29.538 1.00 76.88 284 ASP A N 1
ATOM 2155 C CA . ASP A 1 284 ? 14.389 8.143 29.603 1.00 76.88 284 ASP A CA 1
ATOM 2156 C C . ASP A 1 284 ? 14.497 6.862 28.745 1.00 76.88 284 ASP A C 1
ATOM 2158 O O . ASP A 1 284 ? 15.501 6.149 28.794 1.00 76.88 284 ASP A O 1
ATOM 2162 N N . GLY A 1 285 ? 13.458 6.552 27.962 1.00 71.06 285 GLY A N 1
ATOM 2163 C CA . GLY A 1 285 ? 13.356 5.375 27.100 1.00 71.06 285 GLY A CA 1
ATOM 2164 C C . GLY A 1 285 ? 11.937 5.181 26.557 1.00 71.06 285 GLY A C 1
ATOM 2165 O O . GLY A 1 285 ? 11.111 6.085 26.610 1.00 71.06 285 GLY A O 1
ATOM 2166 N N . ASN A 1 286 ? 11.646 3.980 26.063 1.00 91.56 286 ASN A N 1
ATOM 2167 C CA . ASN A 1 286 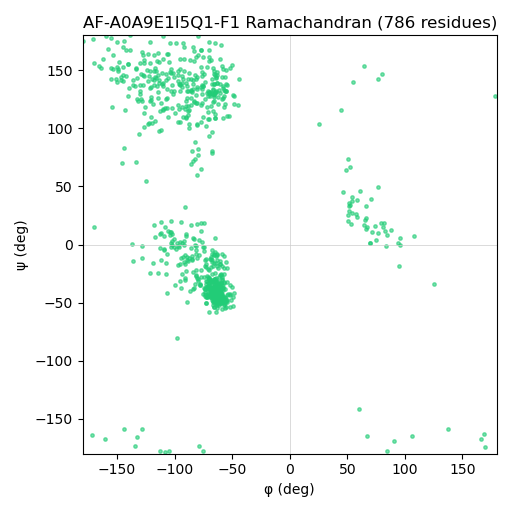? 10.377 3.654 25.406 1.00 91.56 286 ASN A CA 1
ATOM 2168 C C . ASN A 1 286 ? 9.229 3.375 26.403 1.00 91.56 286 ASN A C 1
ATOM 2170 O O . ASN A 1 286 ? 9.470 3.063 27.576 1.00 91.56 286 ASN A O 1
ATOM 2174 N N . GLY A 1 287 ? 7.986 3.422 25.911 1.00 95.00 287 GLY A N 1
ATOM 2175 C CA . GLY A 1 287 ? 6.764 3.015 26.617 1.00 95.00 287 GLY A CA 1
ATOM 2176 C C . GLY A 1 287 ? 6.125 4.073 27.529 1.00 95.00 287 GLY A C 1
ATOM 2177 O O . GLY A 1 287 ? 6.593 5.208 27.637 1.00 95.00 287 GLY A O 1
ATOM 2178 N N . TYR A 1 288 ? 5.035 3.682 28.200 1.00 97.38 288 TYR A N 1
ATOM 2179 C CA . TYR A 1 288 ? 4.237 4.543 29.080 1.00 97.38 288 TYR A CA 1
ATOM 2180 C C . TYR A 1 288 ? 4.311 4.100 30.551 1.00 97.38 288 TYR A C 1
ATOM 2182 O O . TYR A 1 288 ? 4.361 2.912 30.882 1.00 97.38 288 TYR A O 1
ATOM 2190 N N . LEU A 1 289 ? 4.351 5.082 31.449 1.00 96.31 289 LEU A N 1
ATOM 2191 C CA . LEU A 1 289 ? 4.492 4.941 32.895 1.00 96.31 289 LEU A CA 1
ATOM 2192 C C . LEU A 1 289 ? 3.150 4.618 33.566 1.00 96.31 289 LEU A C 1
ATOM 2194 O O . LEU A 1 289 ? 2.124 5.201 33.235 1.00 96.31 289 LEU A O 1
ATOM 2198 N N . PHE A 1 290 ? 3.168 3.762 34.586 1.00 93.88 290 PHE A N 1
ATOM 2199 C CA . PHE A 1 290 ? 2.100 3.670 35.582 1.00 93.88 290 PHE A CA 1
ATOM 2200 C C . PHE A 1 290 ? 2.717 3.802 36.976 1.00 93.88 290 PHE A C 1
ATOM 2202 O O . PHE A 1 290 ? 3.505 2.951 37.402 1.00 93.88 290 PHE A O 1
ATOM 2209 N N . GLY A 1 291 ? 2.401 4.901 37.667 1.00 91.56 291 GLY A N 1
ATOM 2210 C CA . GLY A 1 291 ? 3.221 5.371 38.784 1.00 91.56 291 GLY A CA 1
ATOM 2211 C C . GLY A 1 291 ? 4.647 5.691 38.318 1.00 91.56 291 GLY A C 1
ATOM 2212 O O . GLY A 1 291 ? 4.850 6.173 37.207 1.00 91.56 291 GLY A O 1
ATOM 2213 N N . ASP A 1 292 ? 5.645 5.371 39.140 1.00 90.06 292 ASP A N 1
ATOM 2214 C CA . ASP A 1 292 ? 7.058 5.708 38.894 1.00 90.06 292 ASP A CA 1
ATOM 2215 C C . ASP A 1 292 ? 7.787 4.757 37.905 1.00 90.06 292 ASP A C 1
ATOM 2217 O O . ASP A 1 292 ? 9.017 4.679 37.919 1.00 90.06 292 ASP A O 1
ATOM 2221 N N . SER A 1 293 ? 7.074 3.959 37.095 1.00 92.12 293 SER A N 1
ATOM 2222 C CA . SER A 1 293 ? 7.687 2.890 36.279 1.00 92.12 293 SER A CA 1
ATOM 2223 C C . SER A 1 293 ? 6.949 2.580 34.976 1.00 92.12 293 SER A C 1
ATOM 2225 O O . SER A 1 293 ? 5.720 2.530 34.969 1.00 92.12 293 SER A O 1
ATOM 2227 N N . VAL A 1 294 ? 7.696 2.288 33.902 1.00 94.50 294 VAL A N 1
ATOM 2228 C CA . VAL A 1 294 ? 7.139 1.856 32.605 1.00 94.50 294 VAL A CA 1
ATOM 2229 C C . VAL A 1 294 ? 6.358 0.556 32.773 1.00 94.50 294 VAL A C 1
ATOM 2231 O O . VAL A 1 294 ? 6.857 -0.404 33.365 1.00 94.50 294 VAL A O 1
ATOM 2234 N N . ASN A 1 295 ? 5.135 0.515 32.252 1.00 95.25 295 ASN A N 1
ATOM 2235 C CA . ASN A 1 295 ? 4.188 -0.559 32.505 1.00 95.25 295 ASN A CA 1
ATOM 2236 C C . ASN A 1 295 ? 3.606 -1.106 31.200 1.00 95.25 295 ASN A C 1
ATOM 2238 O O . ASN A 1 295 ? 3.011 -0.375 30.417 1.00 95.25 295 ASN A O 1
ATOM 2242 N N . THR A 1 296 ? 3.725 -2.417 30.989 1.00 94.25 296 THR A N 1
ATOM 2243 C CA . THR A 1 296 ? 3.269 -3.079 29.758 1.00 94.25 296 THR A CA 1
ATOM 2244 C C . THR A 1 296 ? 1.769 -2.911 29.501 1.00 94.25 296 THR A C 1
ATOM 2246 O O . THR A 1 296 ? 1.387 -2.799 28.342 1.00 94.25 296 THR A O 1
ATOM 2249 N N . LEU A 1 297 ? 0.941 -2.852 30.553 1.00 94.44 297 LEU A N 1
ATOM 2250 C CA . LEU A 1 297 ? -0.511 -2.663 30.456 1.00 94.44 297 LEU A CA 1
ATOM 2251 C C . LEU A 1 297 ? -0.835 -1.269 29.899 1.00 94.44 297 LEU A C 1
ATOM 2253 O O . LEU A 1 297 ? -1.474 -1.158 28.855 1.00 94.44 297 LEU A O 1
ATOM 2257 N N . ALA A 1 298 ? -0.291 -0.229 30.538 1.00 96.44 298 ALA A N 1
ATOM 2258 C CA . ALA A 1 298 ? -0.451 1.153 30.095 1.00 96.44 298 ALA A CA 1
ATOM 2259 C C . ALA A 1 298 ? 0.098 1.344 28.674 1.00 96.44 298 ALA A C 1
ATOM 2261 O O . ALA A 1 298 ? -0.571 1.940 27.835 1.00 96.44 298 ALA A O 1
ATOM 2262 N N . THR A 1 299 ? 1.271 0.777 28.371 1.00 98.19 299 THR A N 1
ATOM 2263 C CA . THR A 1 299 ? 1.883 0.887 27.042 1.00 98.19 299 THR A CA 1
ATOM 2264 C C . THR A 1 299 ? 1.016 0.278 25.937 1.00 98.19 299 THR A C 1
ATOM 2266 O O . THR A 1 299 ? 0.814 0.942 24.922 1.00 98.19 299 THR A O 1
ATOM 2269 N N . TYR A 1 300 ? 0.466 -0.938 26.103 1.00 97.81 300 TYR A N 1
ATOM 2270 C CA . TYR A 1 300 ? -0.410 -1.486 25.057 1.00 97.81 300 TYR A CA 1
ATOM 2271 C C . TYR A 1 300 ? -1.765 -0.774 25.004 1.00 97.81 300 TYR A C 1
ATOM 2273 O O . TYR A 1 300 ? -2.258 -0.544 23.908 1.00 97.81 300 TYR A O 1
ATOM 2281 N N . GLN A 1 301 ? -2.359 -0.364 26.130 1.00 98.12 301 GLN A N 1
ATOM 2282 C CA . GLN A 1 301 ? -3.653 0.331 26.094 1.00 98.12 301 GLN A CA 1
ATOM 2283 C C . GLN A 1 301 ? -3.561 1.721 25.455 1.00 98.12 301 GLN A C 1
ATOM 2285 O O . GLN A 1 301 ? -4.435 2.067 24.664 1.00 98.12 301 GLN A O 1
ATOM 2290 N N . VAL A 1 302 ? -2.503 2.495 25.723 1.00 98.50 302 VAL A N 1
ATOM 2291 C CA . VAL A 1 302 ? -2.281 3.785 25.044 1.00 98.50 302 VAL A CA 1
ATOM 2292 C C . VAL A 1 302 ? -2.071 3.575 23.543 1.00 98.50 302 VAL A C 1
ATOM 2294 O O . VAL A 1 302 ? -2.692 4.272 22.747 1.00 98.50 302 VAL A O 1
ATOM 2297 N N . MET A 1 303 ? -1.295 2.563 23.138 1.00 98.38 303 MET A N 1
ATOM 2298 C CA . MET A 1 303 ? -1.109 2.230 21.720 1.00 98.38 303 MET A CA 1
ATOM 2299 C C . MET A 1 303 ? -2.415 1.808 21.031 1.00 98.38 303 MET A C 1
ATOM 2301 O O . MET A 1 303 ? -2.704 2.304 19.945 1.00 98.38 303 MET A O 1
ATOM 2305 N N . GLN A 1 304 ? -3.235 0.968 21.678 1.00 98.38 304 GLN A N 1
ATOM 2306 C CA . GLN A 1 304 ? -4.581 0.617 21.203 1.00 98.38 304 GLN A CA 1
ATOM 2307 C C . GLN A 1 304 ? -5.439 1.872 21.005 1.00 98.38 304 GLN A C 1
ATOM 2309 O O . GLN A 1 304 ? -6.099 2.011 19.981 1.00 98.38 304 GLN A O 1
ATOM 2314 N N . ALA A 1 305 ? -5.423 2.798 21.965 1.00 98.44 305 ALA A N 1
ATOM 2315 C CA . ALA A 1 305 ? -6.227 4.014 21.921 1.00 98.44 305 ALA A CA 1
ATOM 2316 C C . ALA A 1 305 ? -5.768 5.008 20.844 1.00 98.44 305 ALA A C 1
ATOM 2318 O O . ALA A 1 305 ? -6.601 5.601 20.160 1.00 98.44 305 ALA A O 1
ATOM 2319 N N . TYR A 1 306 ? -4.457 5.154 20.659 1.00 98.12 306 TYR A N 1
ATOM 2320 C CA . TYR A 1 306 ? -3.865 6.009 19.632 1.00 98.12 306 TYR A CA 1
ATOM 2321 C C . TYR A 1 306 ? -4.112 5.452 18.226 1.00 98.12 306 TYR A C 1
ATOM 2323 O O . TYR A 1 306 ? -4.511 6.197 17.332 1.00 98.12 306 TYR A O 1
ATOM 2331 N N . ASP A 1 307 ? -3.957 4.140 18.031 1.00 95.56 307 ASP A N 1
ATOM 2332 C CA . ASP A 1 307 ? -4.262 3.495 16.753 1.00 95.56 307 ASP A CA 1
ATOM 2333 C C . ASP A 1 307 ? -5.770 3.473 16.458 1.00 95.56 307 ASP A C 1
ATOM 2335 O O . ASP A 1 307 ? -6.179 3.694 15.321 1.00 95.56 307 ASP A O 1
ATOM 2339 N N . ALA A 1 308 ? -6.620 3.300 17.475 1.00 95.69 308 ALA A N 1
ATOM 2340 C CA . ALA A 1 308 ? -8.068 3.407 17.321 1.00 95.69 308 ALA A CA 1
ATOM 2341 C C . ALA A 1 308 ? -8.518 4.812 16.911 1.00 95.69 308 ALA A C 1
ATOM 2343 O O . ALA A 1 308 ? -9.338 4.945 16.003 1.00 95.69 308 ALA A O 1
ATOM 2344 N N . TYR A 1 309 ? -7.965 5.851 17.544 1.00 95.31 309 TYR A N 1
ATOM 2345 C CA . TYR A 1 309 ? -8.247 7.233 17.172 1.00 95.31 309 TYR A CA 1
ATOM 2346 C C . TYR A 1 309 ? -7.769 7.539 15.748 1.00 95.31 309 TYR A C 1
ATOM 2348 O O . TYR A 1 309 ? -8.499 8.166 14.980 1.00 95.31 309 TYR A O 1
ATOM 2356 N N . ARG A 1 310 ? -6.572 7.061 15.382 1.00 93.25 310 ARG A N 1
ATOM 2357 C CA . ARG A 1 310 ? -6.002 7.179 14.032 1.00 93.25 310 ARG A CA 1
ATOM 2358 C C . ARG A 1 310 ? -6.902 6.524 12.982 1.00 93.25 310 ARG A C 1
ATOM 2360 O O . ARG A 1 310 ? -7.313 7.206 12.048 1.00 93.25 310 ARG A O 1
ATOM 2367 N N . LYS A 1 311 ? -7.241 5.241 13.156 1.00 86.75 311 LYS A N 1
ATOM 2368 C CA . LYS A 1 311 ? -8.037 4.453 12.198 1.00 86.75 311 LYS A CA 1
ATOM 2369 C C . LYS A 1 311 ? -9.430 5.036 11.952 1.00 86.75 311 LYS A C 1
ATOM 2371 O O . LYS A 1 311 ? -9.877 5.064 10.811 1.00 86.75 311 LYS A O 1
ATOM 2376 N N . ILE A 1 312 ? -10.118 5.531 12.986 1.00 84.38 312 ILE A N 1
ATOM 2377 C CA . ILE A 1 312 ? -11.492 6.027 12.805 1.00 84.38 312 ILE A CA 1
ATOM 2378 C C . ILE A 1 312 ? -11.556 7.453 12.236 1.00 84.38 312 ILE A C 1
ATOM 2380 O O . ILE A 1 312 ? -12.518 7.771 11.543 1.00 84.38 312 ILE A O 1
ATOM 2384 N N . HIS A 1 313 ? -10.554 8.303 12.498 1.00 78.25 313 HIS A N 1
ATOM 2385 C CA . HIS A 1 313 ? -10.545 9.700 12.032 1.00 78.25 313 HIS A CA 1
ATOM 2386 C C . HIS A 1 313 ? -9.746 9.933 10.741 1.00 78.25 313 HIS A C 1
ATOM 2388 O O . HIS A 1 313 ? -9.962 10.955 10.092 1.00 78.25 313 HIS A O 1
ATOM 2394 N N . LYS A 1 314 ? -8.865 8.999 10.356 1.00 77.00 314 LYS A N 1
ATOM 2395 C CA . LYS A 1 314 ? -8.293 8.918 9.005 1.00 77.00 314 LYS A CA 1
ATOM 2396 C C . LYS A 1 314 ? -9.065 7.885 8.171 1.00 77.00 314 LYS A C 1
ATOM 2398 O O . LYS A 1 314 ? -9.998 8.267 7.471 1.00 77.00 314 LYS A O 1
ATOM 2403 N N . ASP A 1 315 ? -8.786 6.589 8.334 1.00 73.44 315 ASP A N 1
ATOM 2404 C CA . ASP A 1 315 ? -9.310 5.522 7.454 1.00 73.44 315 ASP A CA 1
ATOM 2405 C C . ASP A 1 315 ? -10.840 5.305 7.504 1.00 73.44 315 ASP A C 1
ATOM 2407 O O . ASP A 1 315 ? -11.381 4.519 6.728 1.00 73.44 315 ASP A O 1
ATOM 2411 N N . SER A 1 316 ? -11.553 5.935 8.445 1.00 76.00 316 SER A N 1
ATOM 2412 C CA . SER A 1 316 ? -12.953 5.626 8.792 1.00 76.00 316 SER A CA 1
ATOM 2413 C C . SER A 1 316 ? -13.189 4.168 9.240 1.00 76.00 316 SER A C 1
ATOM 2415 O O . SER A 1 316 ? -14.313 3.665 9.174 1.00 76.00 316 SER A O 1
ATOM 2417 N N . VAL A 1 317 ? -12.147 3.488 9.738 1.00 79.38 317 VAL A N 1
ATOM 2418 C CA . VAL A 1 317 ? -12.179 2.086 10.199 1.00 79.38 317 VAL A CA 1
ATOM 2419 C C . VAL A 1 317 ? -12.235 2.013 11.729 1.00 79.38 317 VAL A C 1
ATOM 2421 O O . VAL A 1 317 ? -11.508 2.709 12.435 1.00 79.38 317 VAL A O 1
ATOM 2424 N N . SER A 1 318 ? -13.074 1.127 12.273 1.00 85.19 318 SER A N 1
ATOM 2425 C CA . SER A 1 318 ? -13.111 0.859 13.717 1.00 85.19 318 SER A CA 1
ATOM 2426 C C . SER A 1 318 ? -11.989 -0.095 14.127 1.00 85.19 318 SER A C 1
ATOM 2428 O O . SER A 1 318 ? -11.817 -1.146 13.519 1.00 85.19 318 SER A O 1
ATOM 2430 N N . TYR A 1 319 ? -11.268 0.211 15.210 1.00 91.94 319 TYR A N 1
ATOM 2431 C CA . TYR A 1 319 ? -10.168 -0.626 15.723 1.00 91.94 319 TYR A CA 1
ATOM 2432 C C . TYR A 1 319 ? -10.551 -2.102 15.937 1.00 91.94 319 TYR A C 1
ATOM 2434 O O . TYR A 1 319 ? -9.737 -3.004 15.717 1.00 91.94 319 TYR A O 1
ATOM 2442 N N . TRP A 1 320 ? -11.799 -2.336 16.350 1.00 91.50 320 TRP A N 1
ATOM 2443 C CA . TRP A 1 320 ? -12.347 -3.656 16.660 1.00 91.50 320 TRP A CA 1
ATOM 2444 C C . TRP A 1 320 ? -13.044 -4.344 15.478 1.00 91.50 320 TRP A C 1
ATOM 2446 O O . TRP A 1 320 ? -13.514 -5.463 15.644 1.00 91.50 320 TRP A O 1
ATOM 2456 N N . ASP A 1 321 ? -13.106 -3.719 14.300 1.00 87.31 321 ASP A N 1
ATOM 2457 C CA . ASP A 1 321 ? -13.418 -4.420 13.051 1.00 87.31 321 ASP A CA 1
ATOM 2458 C C . ASP A 1 321 ? -12.107 -4.959 12.468 1.00 87.31 321 ASP A C 1
ATOM 2460 O O . ASP A 1 321 ? -11.202 -4.183 12.172 1.00 87.31 321 ASP A O 1
ATOM 2464 N N . PHE A 1 322 ? -11.962 -6.283 12.381 1.00 85.75 322 PHE A N 1
ATOM 2465 C CA . PHE A 1 322 ? -10.777 -6.921 11.791 1.00 85.75 322 PHE A CA 1
ATOM 2466 C C . PHE A 1 322 ? -11.041 -7.354 10.332 1.00 85.75 322 PHE A C 1
ATOM 2468 O O . PHE A 1 322 ? -10.138 -7.864 9.673 1.00 85.75 322 PHE A O 1
ATOM 2475 N N . GLY A 1 323 ? -12.270 -7.191 9.824 1.00 62.66 323 GLY A N 1
ATOM 2476 C CA . GLY A 1 323 ? -12.704 -7.677 8.510 1.00 62.66 323 GLY A CA 1
ATOM 2477 C C . GLY A 1 323 ? -12.521 -6.680 7.362 1.00 62.66 323 GLY A C 1
ATOM 2478 O O . GLY A 1 323 ? -12.706 -7.058 6.205 1.00 62.66 323 GLY A O 1
ATOM 2479 N N . THR A 1 324 ? -12.169 -5.424 7.657 1.00 49.47 324 THR A N 1
ATOM 2480 C CA . THR A 1 324 ? -12.060 -4.334 6.667 1.00 49.47 324 THR A CA 1
ATOM 2481 C C . THR A 1 324 ? -10.636 -3.811 6.420 1.00 49.47 324 THR A C 1
ATOM 2483 O O . THR A 1 324 ? -10.462 -2.958 5.556 1.00 49.47 324 THR A O 1
ATOM 2486 N N . ASP A 1 325 ? -9.607 -4.299 7.125 1.00 40.62 325 ASP A N 1
ATOM 2487 C CA . ASP A 1 325 ? -8.226 -3.753 7.092 1.00 40.62 325 ASP A CA 1
ATOM 2488 C C . ASP A 1 325 ? -7.385 -4.071 5.828 1.00 40.62 325 ASP A C 1
ATOM 2490 O O . ASP A 1 325 ? -6.230 -3.626 5.726 1.00 40.62 325 ASP A O 1
ATOM 2494 N N . GLY A 1 326 ? -7.933 -4.847 4.886 1.00 36.72 326 GLY A N 1
ATOM 2495 C CA . GLY A 1 326 ? -7.192 -5.489 3.791 1.00 36.72 326 GLY A CA 1
ATOM 2496 C C . GLY A 1 326 ? -6.700 -6.895 4.162 1.00 36.72 326 GLY A C 1
ATOM 2497 O O . GLY A 1 326 ? -7.123 -7.456 5.171 1.00 36.72 326 GLY A O 1
ATOM 2498 N N . GLU A 1 327 ? -5.824 -7.491 3.345 1.00 28.48 327 GLU A N 1
ATOM 2499 C CA . GLU A 1 327 ? -5.221 -8.791 3.683 1.00 28.48 327 GLU A CA 1
ATOM 2500 C C . GLU A 1 327 ? -4.322 -8.673 4.929 1.00 28.48 327 GLU A C 1
ATOM 2502 O O . GLU A 1 327 ? -3.574 -7.704 5.090 1.00 28.48 327 GLU A O 1
ATOM 2507 N N . ILE A 1 328 ? -4.408 -9.660 5.829 1.00 30.75 328 ILE A N 1
ATOM 2508 C CA . ILE A 1 328 ? -3.624 -9.689 7.070 1.00 30.75 328 ILE A CA 1
ATOM 2509 C C . ILE A 1 328 ? -2.149 -9.908 6.716 1.00 30.75 328 ILE A C 1
ATOM 2511 O O . ILE A 1 328 ? -1.777 -10.924 6.130 1.00 30.75 328 ILE A O 1
ATOM 2515 N N . TYR A 1 329 ? -1.308 -8.938 7.077 1.00 28.64 329 TYR A N 1
ATOM 2516 C CA . TYR A 1 329 ? 0.091 -8.882 6.662 1.00 28.64 329 TYR A CA 1
ATOM 2517 C C . TYR A 1 329 ? 0.909 -10.031 7.272 1.00 28.64 329 TYR A C 1
ATOM 2519 O O . TYR A 1 329 ? 1.096 -10.100 8.488 1.00 28.64 329 TYR A O 1
ATOM 2527 N N . ASN A 1 330 ? 1.418 -10.926 6.425 1.00 26.64 330 ASN A N 1
ATOM 2528 C CA . ASN A 1 330 ? 2.266 -12.048 6.823 1.00 26.64 330 ASN A CA 1
ATOM 2529 C C . ASN A 1 330 ? 3.344 -12.302 5.760 1.00 26.64 330 ASN A C 1
ATOM 2531 O O . ASN A 1 330 ? 3.195 -13.179 4.910 1.00 26.64 330 ASN A O 1
ATOM 2535 N N . ASP A 1 331 ? 4.433 -11.535 5.828 1.00 27.81 331 ASP A N 1
ATOM 2536 C CA . ASP A 1 331 ? 5.660 -11.803 5.076 1.00 27.81 331 ASP A CA 1
ATOM 2537 C C . ASP A 1 331 ? 6.852 -12.053 6.018 1.00 27.81 331 ASP A C 1
ATOM 2539 O O . ASP A 1 331 ? 6.924 -11.518 7.126 1.00 27.81 331 ASP A O 1
ATOM 2543 N N . GLN A 1 332 ? 7.797 -12.884 5.570 1.00 28.53 332 GLN A N 1
ATOM 2544 C CA . GLN A 1 332 ? 9.002 -13.260 6.313 1.00 28.53 332 GLN A CA 1
ATOM 2545 C C . GLN A 1 332 ? 10.240 -12.402 5.974 1.00 28.53 332 GLN A C 1
ATOM 2547 O O . GLN A 1 332 ? 11.362 -12.798 6.304 1.00 28.53 332 GLN A O 1
ATOM 2552 N N . THR A 1 333 ? 10.067 -11.212 5.388 1.00 26.44 333 THR A N 1
ATOM 2553 C CA . THR A 1 333 ? 11.140 -10.227 5.164 1.00 26.44 333 THR A CA 1
ATOM 2554 C C . THR A 1 333 ? 10.775 -8.849 5.726 1.00 26.44 333 THR A C 1
ATOM 2556 O O . THR A 1 333 ? 10.026 -8.075 5.143 1.00 26.44 333 THR A O 1
ATOM 2559 N N . GLY A 1 334 ? 11.317 -8.518 6.901 1.00 36.88 334 GLY A N 1
ATOM 2560 C CA . GLY A 1 334 ? 10.940 -7.301 7.624 1.00 36.88 334 GLY A CA 1
ATOM 2561 C C . GLY A 1 334 ? 11.618 -6.017 7.131 1.00 36.88 334 GLY A C 1
ATOM 2562 O O . GLY A 1 334 ? 12.738 -5.736 7.553 1.00 36.88 334 GLY A O 1
ATOM 2563 N N . THR A 1 335 ? 10.889 -5.191 6.371 1.00 25.06 335 THR A N 1
ATOM 2564 C CA . THR A 1 335 ? 11.129 -3.737 6.216 1.00 25.06 335 THR A CA 1
ATOM 2565 C C . THR A 1 335 ? 9.842 -2.992 5.833 1.00 25.06 335 THR A C 1
ATOM 2567 O O . THR A 1 335 ? 9.327 -3.223 4.751 1.00 25.06 335 THR A O 1
ATOM 2570 N N . GLN A 1 336 ? 9.420 -2.060 6.701 1.00 26.30 336 GLN A N 1
ATOM 2571 C CA . GLN A 1 336 ? 8.460 -0.945 6.519 1.00 26.30 336 GLN A CA 1
ATOM 2572 C C . GLN A 1 336 ? 7.021 -1.207 6.000 1.00 26.30 336 GLN A C 1
ATOM 2574 O O . GLN A 1 336 ? 6.758 -1.978 5.090 1.00 26.30 336 GLN A O 1
ATOM 2579 N N . ASP A 1 337 ? 6.090 -0.474 6.618 1.00 29.02 337 ASP A N 1
ATOM 2580 C CA . ASP A 1 337 ? 4.624 -0.517 6.486 1.00 29.02 337 ASP A CA 1
ATOM 2581 C C . ASP A 1 337 ? 4.115 0.763 5.774 1.00 29.02 337 ASP A C 1
ATOM 2583 O O . ASP A 1 337 ? 4.633 1.843 6.082 1.00 29.02 337 ASP A O 1
ATOM 2587 N N . PRO A 1 338 ? 3.131 0.695 4.851 1.00 28.22 338 PRO A N 1
ATOM 2588 C CA . PRO A 1 338 ? 2.410 1.858 4.323 1.00 28.22 338 PRO A CA 1
ATOM 2589 C C . PRO A 1 338 ? 1.017 2.044 4.969 1.00 28.22 338 PRO A C 1
ATOM 2591 O O . PRO A 1 338 ? 0.337 1.086 5.337 1.00 28.22 338 PRO A O 1
ATOM 2594 N N . ALA A 1 339 ? 0.583 3.303 5.103 1.00 34.50 339 ALA A N 1
ATOM 2595 C CA . ALA A 1 339 ? -0.305 3.739 6.189 1.00 34.50 339 ALA A CA 1
ATOM 2596 C C . ALA A 1 339 ? -1.586 4.514 5.697 1.00 34.50 339 ALA A C 1
ATOM 2598 O O . ALA A 1 339 ? -2.020 4.282 4.560 1.00 34.50 339 ALA A O 1
ATOM 2599 N N . PRO A 1 340 ? -2.286 5.336 6.523 1.00 34.25 340 PRO A N 1
ATOM 2600 C CA . PRO A 1 340 ? -3.696 5.702 6.297 1.00 34.25 340 PRO A CA 1
ATOM 2601 C C . PRO A 1 340 ? -3.943 6.912 5.378 1.00 34.25 340 PRO A C 1
ATOM 2603 O O . PRO A 1 340 ? -3.094 7.789 5.257 1.00 34.25 340 PRO A O 1
ATOM 2606 N N . GLU A 1 341 ? -5.151 7.005 4.813 1.00 36.22 341 GLU A N 1
ATOM 2607 C CA . GLU A 1 341 ? -5.730 8.185 4.118 1.00 36.22 341 GLU A CA 1
ATOM 2608 C C . GLU A 1 341 ? -6.868 8.754 5.003 1.00 36.22 341 GLU A C 1
ATOM 2610 O O . GLU A 1 341 ? -7.354 8.041 5.869 1.00 36.22 341 GLU A O 1
ATOM 2615 N N . GLU A 1 342 ? -7.349 9.996 4.903 1.00 37.41 342 GLU A N 1
ATOM 2616 C CA . GLU A 1 342 ? -7.150 10.986 3.840 1.00 37.41 342 GLU A CA 1
ATOM 2617 C C . GLU A 1 342 ? -6.497 12.287 4.348 1.00 37.41 342 GLU A C 1
ATOM 2619 O O . GLU A 1 342 ? -7.117 13.116 5.012 1.00 37.41 342 GLU A O 1
ATOM 2624 N N . ASN A 1 343 ? -5.243 12.498 3.945 1.00 45.44 343 ASN A N 1
ATOM 2625 C CA . ASN A 1 343 ? -4.724 13.821 3.593 1.00 45.44 343 ASN A CA 1
ATOM 2626 C C . ASN A 1 343 ? -4.148 13.710 2.171 1.00 45.44 343 ASN A C 1
ATOM 2628 O O . ASN A 1 343 ? -2.961 13.918 1.966 1.00 45.44 343 ASN A O 1
ATOM 2632 N N . GLU A 1 344 ? -4.959 13.250 1.209 1.00 59.91 344 GLU A N 1
ATOM 2633 C CA . GLU A 1 344 ? -4.511 13.052 -0.176 1.00 59.91 344 GLU A CA 1
ATOM 2634 C C . GLU A 1 344 ? -4.446 14.407 -0.900 1.00 59.91 344 GLU A C 1
ATOM 2636 O O . GLU A 1 344 ? -5.457 15.105 -1.047 1.00 59.91 344 GLU A O 1
ATOM 2641 N N . ALA A 1 345 ? -3.268 14.794 -1.385 1.00 73.12 345 ALA A N 1
ATOM 2642 C CA . ALA A 1 345 ? -3.167 15.854 -2.377 1.00 73.12 345 ALA A CA 1
ATOM 2643 C C . ALA A 1 345 ? -3.748 15.396 -3.731 1.00 73.12 345 ALA A C 1
ATOM 2645 O O . ALA A 1 345 ? -3.348 14.374 -4.283 1.00 73.12 345 ALA A O 1
ATOM 2646 N N . GLU A 1 346 ? -4.663 16.201 -4.286 1.00 82.88 346 GLU A N 1
ATOM 2647 C CA . GLU A 1 346 ? -5.304 15.989 -5.597 1.00 82.88 346 GLU A CA 1
ATOM 2648 C C . GLU A 1 346 ? -4.277 15.594 -6.688 1.00 82.88 346 GLU A C 1
ATOM 2650 O O . GLU A 1 346 ? -3.369 16.389 -6.969 1.00 82.88 346 GLU A O 1
ATOM 2655 N N . PRO A 1 347 ? -4.411 14.413 -7.333 1.00 89.38 347 PRO A N 1
ATOM 2656 C CA . PRO A 1 347 ? -3.373 13.852 -8.197 1.00 89.38 347 PRO A CA 1
ATOM 2657 C C . PRO A 1 347 ? -2.905 14.771 -9.334 1.00 89.38 347 PRO A C 1
ATOM 2659 O O . PRO A 1 347 ? -3.703 15.315 -10.107 1.00 89.38 347 PRO A O 1
ATOM 2662 N N . VAL A 1 348 ? -1.583 14.906 -9.487 1.00 91.19 348 VAL A N 1
ATOM 2663 C CA . VAL A 1 348 ? -0.956 15.834 -10.442 1.00 91.19 348 VAL A CA 1
ATOM 2664 C C . VAL A 1 348 ? -0.338 15.130 -11.645 1.00 91.19 348 VAL A C 1
ATOM 2666 O O . VAL A 1 348 ? 0.296 14.084 -11.546 1.00 91.19 348 VAL A O 1
ATOM 2669 N N . ASP A 1 349 ? -0.472 15.757 -12.812 1.00 91.50 349 ASP A N 1
ATOM 2670 C CA . ASP A 1 349 ? 0.195 15.332 -14.042 1.00 91.50 349 ASP A CA 1
ATOM 2671 C C . ASP A 1 349 ? 1.583 15.971 -14.174 1.00 91.50 349 ASP A C 1
ATOM 2673 O O . ASP A 1 349 ? 1.688 17.193 -14.304 1.00 91.50 349 ASP A O 1
ATOM 2677 N N . VAL A 1 350 ? 2.640 15.160 -14.233 1.00 94.62 350 VAL A N 1
ATOM 2678 C CA . VAL A 1 350 ? 4.038 15.606 -14.398 1.00 94.62 350 VAL A CA 1
ATOM 2679 C C . VAL A 1 350 ? 4.694 14.964 -15.626 1.00 94.62 350 VAL A C 1
ATOM 2681 O O . VAL A 1 350 ? 4.189 13.988 -16.186 1.00 94.62 350 VAL A O 1
ATOM 2684 N N . PHE A 1 351 ? 5.822 15.517 -16.078 1.00 94.56 351 PHE A N 1
ATOM 2685 C CA . PHE A 1 351 ? 6.555 15.061 -17.263 1.00 94.56 351 PHE A CA 1
ATOM 2686 C C . PHE A 1 351 ? 7.921 14.479 -16.885 1.00 94.56 351 PHE A C 1
ATOM 2688 O O . PHE A 1 351 ? 8.900 15.214 -16.738 1.00 94.56 351 PHE A O 1
ATOM 2695 N N . VAL A 1 352 ? 8.003 13.153 -16.771 1.00 96.56 352 VAL A N 1
ATOM 2696 C CA . VAL A 1 352 ? 9.199 12.457 -16.269 1.00 96.56 352 VAL A CA 1
ATOM 2697 C C . VAL A 1 352 ? 10.098 11.969 -17.405 1.00 96.56 352 VAL A C 1
ATOM 2699 O O . VAL A 1 352 ? 9.639 11.455 -18.427 1.00 96.56 352 VAL A O 1
ATOM 2702 N N . THR A 1 353 ? 11.405 12.138 -17.234 1.00 95.50 353 THR A N 1
ATOM 2703 C CA . THR A 1 353 ? 12.450 11.608 -18.114 1.00 95.50 353 THR A CA 1
ATOM 2704 C C . THR A 1 353 ? 13.361 10.695 -17.307 1.00 95.50 353 THR A C 1
ATOM 2706 O O . THR A 1 353 ? 13.923 11.139 -16.307 1.00 95.50 353 THR A O 1
ATOM 2709 N N . ILE A 1 354 ? 13.531 9.446 -17.747 1.00 95.00 354 ILE A N 1
ATOM 2710 C CA . ILE A 1 354 ? 14.434 8.490 -17.095 1.00 95.00 354 ILE A CA 1
ATOM 2711 C C . ILE A 1 354 ? 15.591 8.139 -18.035 1.00 95.00 354 ILE A C 1
ATOM 2713 O O . ILE A 1 354 ? 15.397 7.815 -19.213 1.00 95.00 354 ILE A O 1
ATOM 2717 N N . VAL A 1 355 ? 16.806 8.219 -17.498 1.00 92.31 355 VAL A N 1
ATOM 2718 C CA . VAL A 1 355 ? 18.065 7.956 -18.200 1.00 92.31 355 VAL A CA 1
ATOM 2719 C C . VAL A 1 355 ? 18.816 6.822 -17.512 1.00 92.31 355 VAL A C 1
ATOM 2721 O O . VAL A 1 355 ? 18.996 6.825 -16.298 1.00 92.31 355 VAL A O 1
ATOM 2724 N N . ASP A 1 356 ? 19.343 5.895 -18.302 1.00 88.06 356 ASP A N 1
ATOM 2725 C CA . ASP A 1 356 ? 20.247 4.853 -17.832 1.00 88.06 356 ASP A CA 1
ATOM 2726 C C . ASP A 1 356 ? 21.447 4.716 -18.773 1.00 88.06 356 ASP A C 1
ATOM 2728 O O . ASP A 1 356 ? 21.283 4.736 -19.996 1.00 88.06 356 ASP A O 1
ATOM 2732 N N . ASP A 1 357 ? 22.657 4.593 -18.215 1.00 80.62 357 ASP A N 1
ATOM 2733 C CA . ASP A 1 357 ? 23.912 4.486 -18.978 1.00 80.62 357 ASP A CA 1
ATOM 2734 C C . ASP A 1 357 ? 24.064 5.631 -20.014 1.00 80.62 357 ASP A C 1
ATOM 2736 O O . ASP A 1 357 ? 24.552 5.440 -21.124 1.00 80.62 357 ASP A O 1
ATOM 2740 N N . GLY A 1 358 ? 23.582 6.842 -19.709 1.00 80.00 358 GLY A N 1
ATOM 2741 C CA . GLY A 1 358 ? 23.583 7.968 -20.657 1.00 80.00 358 GLY A CA 1
ATOM 2742 C C . GLY A 1 358 ? 22.664 7.790 -21.882 1.00 80.00 358 GLY A C 1
ATOM 2743 O O . GLY A 1 358 ? 22.890 8.423 -22.915 1.00 80.00 358 GLY A O 1
ATOM 2744 N N . ASN A 1 359 ? 21.636 6.937 -21.799 1.00 82.94 359 ASN A N 1
ATOM 2745 C CA . ASN A 1 359 ? 20.595 6.743 -22.818 1.00 82.94 359 ASN A CA 1
ATOM 2746 C C . ASN A 1 359 ? 19.199 6.972 -22.205 1.00 82.94 359 ASN A C 1
ATOM 2748 O O . ASN A 1 359 ? 18.986 6.666 -21.039 1.00 82.94 359 ASN A O 1
ATOM 2752 N N . ILE A 1 360 ? 18.219 7.430 -22.992 1.00 87.06 360 ILE A N 1
ATOM 2753 C CA . ILE A 1 360 ? 16.804 7.413 -22.571 1.00 87.06 360 ILE A CA 1
ATOM 2754 C C . ILE A 1 360 ? 16.302 5.963 -22.537 1.00 87.06 360 ILE A C 1
ATOM 2756 O O . ILE A 1 360 ? 16.455 5.241 -23.528 1.00 87.06 360 ILE A O 1
ATOM 2760 N N . VAL A 1 361 ? 15.670 5.559 -21.434 1.00 84.44 361 VAL A N 1
ATOM 2761 C CA . VAL A 1 361 ? 15.126 4.200 -21.253 1.00 84.44 361 VAL A CA 1
ATOM 2762 C C . VAL A 1 361 ? 13.806 3.982 -22.003 1.00 84.44 361 VAL A C 1
ATOM 2764 O O . VAL A 1 361 ? 13.167 4.932 -22.462 1.00 84.44 361 VAL A O 1
ATOM 2767 N N . THR A 1 362 ? 13.371 2.725 -22.113 1.00 80.38 362 THR A N 1
ATOM 2768 C CA . THR A 1 362 ? 12.062 2.352 -22.674 1.00 80.38 362 THR A CA 1
ATOM 2769 C C . THR A 1 362 ? 11.180 1.648 -21.650 1.00 80.38 362 THR A C 1
ATOM 2771 O O . THR A 1 362 ? 11.684 0.809 -20.908 1.00 80.38 362 THR A O 1
ATOM 2774 N N . ASP A 1 363 ? 9.879 1.944 -21.669 1.00 79.31 363 ASP A N 1
ATOM 2775 C CA . ASP A 1 363 ? 8.848 1.279 -20.865 1.00 79.31 363 ASP A CA 1
ATOM 2776 C C . ASP A 1 363 ? 8.665 -0.211 -21.233 1.00 79.31 363 ASP A C 1
ATOM 2778 O O . ASP A 1 363 ? 9.186 -0.693 -22.246 1.00 79.31 363 ASP A O 1
ATOM 2782 N N . LYS A 1 364 ? 7.845 -0.927 -20.454 1.00 73.62 364 LYS A N 1
ATOM 2783 C CA . LYS A 1 364 ? 7.400 -2.315 -20.703 1.00 73.62 364 LYS A CA 1
ATOM 2784 C C . LYS A 1 364 ? 6.689 -2.548 -22.052 1.00 73.62 364 LYS A C 1
ATOM 2786 O O . LYS A 1 364 ? 6.494 -3.687 -22.468 1.00 73.62 364 LYS A O 1
ATOM 2791 N N . ASN A 1 365 ? 6.349 -1.484 -22.785 1.00 62.88 365 ASN A N 1
ATOM 2792 C CA . ASN A 1 365 ? 5.806 -1.521 -24.147 1.00 62.88 365 ASN A CA 1
ATOM 2793 C C . ASN A 1 365 ? 6.855 -1.156 -25.227 1.00 62.88 365 ASN A C 1
ATOM 2795 O O . ASN A 1 365 ? 6.516 -1.111 -26.409 1.00 62.88 365 ASN A O 1
ATOM 2799 N N . GLY A 1 366 ? 8.113 -0.877 -24.867 1.00 61.41 366 GLY A N 1
ATOM 2800 C CA . GLY A 1 366 ? 9.174 -0.451 -25.789 1.00 61.41 366 GLY A CA 1
ATOM 2801 C C . GLY A 1 366 ? 9.159 1.039 -26.172 1.00 61.41 366 GLY A C 1
ATOM 2802 O O . GLY A 1 366 ? 9.809 1.422 -27.146 1.00 61.41 366 GLY A O 1
ATOM 2803 N N . ARG A 1 367 ? 8.429 1.889 -25.442 1.00 70.75 367 ARG A N 1
ATOM 2804 C CA . ARG A 1 367 ? 8.276 3.337 -25.677 1.00 70.75 367 ARG A CA 1
ATOM 2805 C C . ARG A 1 367 ? 9.266 4.142 -24.841 1.00 70.75 367 ARG A C 1
ATOM 2807 O O . ARG A 1 367 ? 9.424 3.878 -23.658 1.00 70.75 367 ARG A O 1
ATOM 2814 N N . TYR A 1 368 ? 9.892 5.166 -25.417 1.00 80.31 368 TYR A N 1
ATOM 2815 C CA . TYR A 1 368 ? 10.861 6.000 -24.692 1.00 80.31 368 TYR A CA 1
ATOM 2816 C C . TYR A 1 368 ? 10.245 6.797 -23.531 1.00 80.31 368 TYR A C 1
ATOM 2818 O O . TYR A 1 368 ? 9.275 7.531 -23.731 1.00 80.31 368 TYR A O 1
ATOM 2826 N N . VAL A 1 369 ? 10.880 6.745 -22.356 1.00 87.00 369 VAL A N 1
ATOM 2827 C CA . VAL A 1 369 ? 10.512 7.533 -21.164 1.00 87.00 369 VAL A CA 1
ATOM 2828 C C . VAL A 1 369 ? 11.187 8.910 -21.223 1.00 87.00 369 VAL A C 1
ATOM 2830 O O . VAL A 1 369 ? 12.130 9.211 -20.493 1.00 87.00 369 VAL A O 1
ATOM 2833 N N . ALA A 1 370 ? 10.731 9.739 -22.166 1.00 88.62 370 ALA A N 1
ATOM 2834 C CA . ALA A 1 370 ? 11.237 11.088 -22.429 1.00 88.62 370 ALA A CA 1
ATOM 2835 C C . ALA A 1 370 ? 10.108 12.114 -22.296 1.00 88.62 370 ALA A C 1
ATOM 2837 O O . ALA A 1 370 ? 9.260 12.210 -23.184 1.00 88.62 370 ALA A O 1
ATOM 2838 N N . GLN A 1 371 ? 10.095 12.875 -21.194 1.00 92.50 371 GLN A N 1
ATOM 2839 C CA . GLN A 1 371 ? 8.948 13.700 -20.783 1.00 92.50 371 GLN A CA 1
ATOM 2840 C C . GLN A 1 371 ? 7.620 12.917 -20.882 1.00 92.50 371 GLN A C 1
ATOM 2842 O O . GLN A 1 371 ? 6.624 13.400 -21.435 1.00 92.50 371 GLN A O 1
ATOM 2847 N N . ALA A 1 372 ? 7.632 11.675 -20.394 1.00 87.62 372 ALA A N 1
ATOM 2848 C CA . ALA A 1 372 ? 6.450 10.836 -20.292 1.00 87.62 372 ALA A CA 1
ATOM 2849 C C . ALA A 1 372 ? 5.473 11.478 -19.301 1.00 87.62 372 ALA A C 1
ATOM 2851 O O . ALA A 1 372 ? 5.871 11.867 -18.205 1.00 87.62 372 ALA A O 1
ATOM 2852 N N . LYS A 1 373 ? 4.202 11.613 -19.695 1.00 89.50 373 LYS A N 1
ATOM 2853 C CA . LYS A 1 373 ? 3.153 12.099 -18.795 1.00 89.50 373 LYS A CA 1
ATOM 2854 C C . LYS A 1 373 ? 2.851 11.003 -17.777 1.00 89.50 373 LYS A C 1
ATOM 2856 O O . LYS A 1 373 ? 2.407 9.927 -18.175 1.00 89.50 373 LYS A O 1
ATOM 2861 N N . VAL A 1 374 ? 3.075 11.295 -16.504 1.00 89.75 374 VAL A N 1
ATOM 2862 C CA . VAL A 1 374 ? 2.751 10.419 -15.375 1.00 89.75 374 VAL A CA 1
ATOM 2863 C C . VAL A 1 374 ? 1.789 11.184 -14.479 1.00 89.75 374 VAL A C 1
ATOM 2865 O O . VAL A 1 374 ? 2.063 12.327 -14.118 1.00 89.75 374 VAL A O 1
ATOM 2868 N N . THR A 1 375 ? 0.649 10.574 -14.169 1.00 90.00 375 THR A N 1
ATOM 2869 C CA . THR A 1 375 ? -0.246 11.060 -13.116 1.00 90.00 375 THR A CA 1
ATOM 2870 C C . THR A 1 375 ? 0.252 10.473 -11.803 1.00 90.00 375 THR A C 1
ATOM 2872 O O . THR A 1 375 ? 0.452 9.261 -11.715 1.00 90.00 375 THR A O 1
ATOM 2875 N N . VAL A 1 376 ? 0.501 11.330 -10.821 1.00 92.75 376 VAL A N 1
ATOM 2876 C CA . VAL A 1 376 ? 1.052 10.978 -9.512 1.00 92.75 376 VAL A CA 1
ATOM 2877 C C . VAL A 1 376 ? -0.024 11.268 -8.472 1.00 92.75 376 VAL A C 1
ATOM 2879 O O . VAL A 1 376 ? -0.549 12.380 -8.457 1.00 92.75 376 VAL A O 1
ATOM 2882 N N . SER A 1 377 ? -0.356 10.276 -7.648 1.00 87.88 377 SER A N 1
ATOM 2883 C CA . SER A 1 377 ? -1.156 10.443 -6.427 1.00 87.88 377 SER A CA 1
ATOM 2884 C C . SER A 1 377 ? -0.237 10.599 -5.220 1.00 87.88 377 SER A C 1
ATOM 2886 O O . SER A 1 377 ? 0.917 10.168 -5.266 1.00 87.88 377 SER A O 1
ATOM 2888 N N . ASP A 1 378 ? -0.786 11.159 -4.148 1.00 80.06 378 ASP A N 1
ATOM 2889 C CA . ASP A 1 378 ? -0.187 11.205 -2.815 1.00 80.06 378 ASP A CA 1
ATOM 2890 C C . ASP A 1 378 ? -0.177 9.785 -2.206 1.00 80.06 378 ASP A C 1
ATOM 2892 O O . ASP A 1 378 ? -1.178 9.284 -1.695 1.00 80.06 378 ASP A O 1
ATOM 2896 N N . ARG A 1 379 ? 0.936 9.070 -2.383 1.00 77.12 379 ARG A N 1
ATOM 2897 C CA . ARG A 1 379 ? 1.086 7.628 -2.121 1.00 77.12 379 ARG A CA 1
ATOM 2898 C C . ARG A 1 379 ? 1.356 7.339 -0.648 1.00 77.12 379 ARG A C 1
ATOM 2900 O O . ARG A 1 379 ? 0.968 6.277 -0.166 1.00 77.12 379 ARG A O 1
ATOM 2907 N N . ASP A 1 380 ? 2.069 8.223 0.050 1.00 61.50 380 ASP A N 1
ATOM 2908 C CA . ASP A 1 380 ? 2.268 8.117 1.506 1.00 61.50 380 ASP A CA 1
ATOM 2909 C C . ASP A 1 380 ? 1.287 8.979 2.322 1.00 61.50 380 ASP A C 1
ATOM 2911 O O . ASP A 1 380 ? 1.243 8.852 3.549 1.00 61.50 380 ASP A O 1
ATOM 2915 N N . ARG A 1 381 ? 0.407 9.715 1.625 1.00 61.12 381 ARG A N 1
ATOM 2916 C CA . ARG A 1 381 ? -0.843 10.306 2.130 1.00 61.12 381 ARG A CA 1
ATOM 2917 C C . ARG A 1 381 ? -0.568 11.470 3.085 1.00 61.12 381 ARG A C 1
ATOM 2919 O O . ARG A 1 381 ? -1.221 11.635 4.123 1.00 61.12 381 ARG A O 1
ATOM 2926 N N . ASN A 1 382 ? 0.450 12.258 2.730 1.00 64.88 382 ASN A N 1
ATOM 2927 C CA . ASN A 1 382 ? 1.048 13.310 3.549 1.00 64.88 382 ASN A CA 1
ATOM 2928 C C . ASN A 1 382 ? 0.479 14.719 3.276 1.00 64.88 382 ASN A C 1
ATOM 2930 O O . ASN A 1 382 ? 0.636 15.605 4.119 1.00 64.88 382 ASN A O 1
ATOM 2934 N N . GLY A 1 383 ? -0.206 14.933 2.150 1.00 76.56 383 GLY A N 1
ATOM 2935 C CA . GLY A 1 383 ? -0.763 16.217 1.703 1.00 76.56 383 GLY A CA 1
ATOM 2936 C C . GLY A 1 383 ? 0.135 16.986 0.730 1.00 76.56 383 GLY A C 1
ATOM 2937 O O . GLY A 1 383 ? -0.168 18.133 0.386 1.00 76.56 383 GLY A O 1
ATOM 2938 N N . THR A 1 384 ? 1.248 16.390 0.301 1.00 79.44 384 THR A N 1
ATOM 2939 C CA . THR A 1 384 ? 2.242 16.976 -0.605 1.00 79.44 384 THR A CA 1
ATOM 2940 C C . THR A 1 384 ? 2.785 15.902 -1.532 1.00 79.44 384 THR A C 1
ATOM 2942 O O . THR A 1 384 ? 3.498 15.010 -1.092 1.00 79.44 384 THR A O 1
ATOM 2945 N N . ILE A 1 385 ? 2.541 16.044 -2.835 1.00 90.81 385 ILE A N 1
ATOM 2946 C CA . ILE A 1 385 ? 3.130 15.148 -3.835 1.00 90.81 385 ILE A CA 1
ATOM 2947 C C . ILE A 1 385 ? 4.601 15.529 -4.048 1.00 90.81 385 ILE A C 1
ATOM 2949 O O . ILE A 1 385 ? 4.941 16.708 -4.201 1.00 90.81 385 ILE A O 1
ATOM 2953 N N . THR A 1 386 ? 5.479 14.532 -4.070 1.00 94.88 386 THR A N 1
ATOM 2954 C CA . THR A 1 386 ? 6.942 14.668 -4.018 1.00 94.88 386 THR A CA 1
ATOM 2955 C C . THR A 1 386 ? 7.662 14.053 -5.225 1.00 94.88 386 THR A C 1
ATOM 2957 O O . THR A 1 386 ? 7.071 13.398 -6.091 1.00 94.88 386 THR A O 1
ATOM 2960 N N . VAL A 1 387 ? 8.982 14.252 -5.293 1.00 94.38 387 VAL A N 1
ATOM 2961 C CA . VAL A 1 387 ? 9.852 13.581 -6.270 1.00 94.38 387 VAL A CA 1
ATOM 2962 C C . VAL A 1 387 ? 9.922 12.061 -6.042 1.00 94.38 387 VAL A C 1
ATOM 2964 O O . VAL A 1 387 ? 9.995 11.335 -7.035 1.00 94.38 387 VAL A O 1
ATOM 2967 N N . ASP A 1 388 ? 9.859 11.558 -4.800 1.00 93.62 388 ASP A N 1
ATOM 2968 C CA . ASP A 1 388 ? 9.812 10.108 -4.516 1.00 93.62 388 ASP A CA 1
ATOM 2969 C C . ASP A 1 388 ? 8.629 9.447 -5.228 1.00 93.62 388 ASP A C 1
ATOM 2971 O O . ASP A 1 388 ? 8.785 8.501 -6.001 1.00 93.62 388 ASP A O 1
ATOM 2975 N N . GLU A 1 389 ? 7.443 10.012 -5.035 1.00 94.00 389 GLU A N 1
ATOM 2976 C CA . GLU A 1 389 ? 6.189 9.468 -5.547 1.00 94.00 389 GLU A CA 1
ATOM 2977 C C . GLU A 1 389 ? 6.095 9.619 -7.062 1.00 94.00 389 GLU A C 1
ATOM 2979 O O . GLU A 1 389 ? 5.647 8.702 -7.752 1.00 94.00 389 GLU A O 1
ATOM 2984 N N . ALA A 1 390 ? 6.600 10.730 -7.607 1.00 95.69 390 ALA A N 1
ATOM 2985 C CA . ALA A 1 390 ? 6.718 10.914 -9.047 1.00 95.69 390 ALA A CA 1
ATOM 2986 C C . ALA A 1 390 ? 7.628 9.855 -9.689 1.00 95.69 390 ALA A C 1
ATOM 2988 O O . ALA A 1 390 ? 7.314 9.354 -10.774 1.00 95.69 390 ALA A O 1
ATOM 2989 N N . LEU A 1 391 ? 8.729 9.467 -9.035 1.00 95.88 391 LEU A N 1
ATOM 2990 C CA . LEU A 1 391 ? 9.571 8.369 -9.509 1.00 95.88 391 LEU A CA 1
ATOM 2991 C C . LEU A 1 391 ? 8.902 7.007 -9.289 1.00 95.88 391 LEU A C 1
ATOM 2993 O O . LEU A 1 391 ? 8.859 6.223 -10.238 1.00 95.88 391 LEU A O 1
ATOM 2997 N N . TYR A 1 392 ? 8.319 6.733 -8.123 1.00 94.94 392 TYR A N 1
ATOM 2998 C CA . TYR A 1 392 ? 7.590 5.492 -7.840 1.00 94.94 392 TYR A CA 1
ATOM 2999 C C . TYR A 1 392 ? 6.474 5.246 -8.868 1.00 94.94 392 TYR A C 1
ATOM 3001 O O . TYR A 1 392 ? 6.480 4.225 -9.557 1.00 94.94 392 TYR A O 1
ATOM 3009 N N . ALA A 1 393 ? 5.580 6.219 -9.069 1.00 92.00 393 ALA A N 1
ATOM 3010 C CA . ALA A 1 393 ? 4.490 6.149 -10.042 1.00 92.00 393 ALA A CA 1
ATOM 3011 C C . ALA A 1 393 ? 5.002 5.994 -11.485 1.00 92.00 393 ALA A C 1
ATOM 3013 O O . ALA A 1 393 ? 4.385 5.293 -12.289 1.00 92.00 393 ALA A O 1
ATOM 3014 N N . THR A 1 394 ? 6.162 6.579 -11.817 1.00 95.19 394 THR A N 1
ATOM 3015 C CA . THR A 1 394 ? 6.812 6.368 -13.122 1.00 95.19 394 THR A CA 1
ATOM 3016 C C . THR A 1 394 ? 7.224 4.910 -13.314 1.00 95.19 394 THR A C 1
ATOM 3018 O O . THR A 1 394 ? 6.982 4.351 -14.384 1.00 95.19 394 THR A O 1
ATOM 3021 N N . HIS A 1 395 ? 7.829 4.272 -12.309 1.00 95.94 395 HIS A N 1
ATOM 3022 C CA . HIS A 1 395 ? 8.255 2.875 -12.423 1.00 95.94 395 HIS A CA 1
ATOM 3023 C C . HIS A 1 395 ? 7.058 1.920 -12.365 1.00 95.94 395 HIS A C 1
ATOM 3025 O O . HIS A 1 395 ? 6.993 0.995 -13.170 1.00 95.94 395 HIS A O 1
ATOM 3031 N N . GLU A 1 396 ? 6.047 2.182 -11.541 1.00 92.69 396 GLU A N 1
ATOM 3032 C CA . GLU A 1 396 ? 4.840 1.351 -11.519 1.00 92.69 396 GLU A CA 1
ATOM 3033 C C . GLU A 1 396 ? 4.095 1.398 -12.866 1.00 92.69 396 GLU A C 1
ATOM 3035 O O . GLU A 1 396 ? 3.816 0.367 -13.491 1.00 92.69 396 GLU A O 1
ATOM 3040 N N . ALA A 1 397 ? 3.889 2.598 -13.415 1.00 82.81 397 ALA A N 1
ATOM 3041 C CA . ALA A 1 397 ? 3.245 2.763 -14.713 1.00 82.81 397 ALA A CA 1
ATOM 3042 C C . ALA A 1 397 ? 4.075 2.194 -15.882 1.00 82.81 397 ALA A C 1
ATOM 3044 O O . ALA A 1 397 ? 3.496 1.624 -16.812 1.00 82.81 397 ALA A O 1
ATOM 3045 N N . LEU A 1 398 ? 5.410 2.335 -15.869 1.00 83.75 398 LEU A N 1
ATOM 3046 C CA . LEU A 1 398 ? 6.248 2.153 -17.068 1.00 83.75 398 LEU A CA 1
ATOM 3047 C C . LEU A 1 398 ? 7.334 1.064 -16.971 1.00 83.75 398 LEU A C 1
ATOM 3049 O O . LEU A 1 398 ? 7.720 0.541 -18.015 1.00 83.75 398 LEU A O 1
ATOM 3053 N N . TYR A 1 399 ? 7.825 0.685 -15.791 1.00 88.62 399 TYR A N 1
ATOM 3054 C CA . TYR A 1 399 ? 8.867 -0.344 -15.645 1.00 88.62 399 TYR A CA 1
ATOM 3055 C C . TYR A 1 399 ? 8.310 -1.765 -15.834 1.00 88.62 399 TYR A C 1
ATOM 3057 O O . TYR A 1 399 ? 7.150 -2.046 -15.507 1.00 88.62 399 TYR A O 1
ATOM 3065 N N . ASP A 1 400 ? 9.144 -2.662 -16.364 1.00 82.06 400 ASP A N 1
ATOM 3066 C CA . ASP A 1 400 ? 8.837 -4.085 -16.543 1.00 82.06 400 ASP A CA 1
ATOM 3067 C C . ASP A 1 400 ? 9.214 -4.843 -15.259 1.00 82.06 400 ASP A C 1
ATOM 3069 O O . ASP A 1 400 ? 10.390 -5.069 -14.988 1.00 82.06 400 ASP A O 1
ATOM 3073 N N . GLY A 1 401 ? 8.213 -5.135 -14.421 1.00 80.44 401 GLY A N 1
ATOM 3074 C CA . GLY A 1 401 ? 8.398 -5.501 -13.006 1.00 80.44 401 GLY A CA 1
ATOM 3075 C C . GLY A 1 401 ? 7.962 -4.424 -11.996 1.00 80.44 401 GLY A C 1
ATOM 3076 O O . GLY A 1 401 ? 8.206 -4.587 -10.807 1.00 80.44 401 GLY A O 1
ATOM 3077 N N . GLY A 1 402 ? 7.322 -3.337 -12.452 1.00 87.12 402 GLY A N 1
ATOM 3078 C CA . GLY A 1 402 ? 6.706 -2.326 -11.577 1.00 87.12 402 GLY A CA 1
ATOM 3079 C C . GLY A 1 402 ? 7.700 -1.508 -10.745 1.00 87.12 402 GLY A C 1
ATOM 3080 O O . GLY A 1 402 ? 8.903 -1.486 -11.024 1.00 87.12 402 GLY A O 1
ATOM 3081 N N . ALA A 1 403 ? 7.201 -0.809 -9.727 1.00 85.06 403 ALA A N 1
ATOM 3082 C CA . ALA A 1 403 ? 8.044 -0.050 -8.806 1.00 85.06 403 ALA A CA 1
ATOM 3083 C C . ALA A 1 403 ? 8.862 -0.962 -7.880 1.00 85.06 403 ALA A C 1
ATOM 3085 O O . ALA A 1 403 ? 10.025 -0.657 -7.648 1.00 85.06 403 ALA A O 1
ATOM 3086 N N . GLU A 1 404 ? 8.307 -2.099 -7.442 1.00 82.81 404 GLU A N 1
ATOM 3087 C CA . GLU A 1 404 ? 8.954 -3.088 -6.556 1.00 82.81 404 GLU A CA 1
ATOM 3088 C C . GLU A 1 404 ? 10.363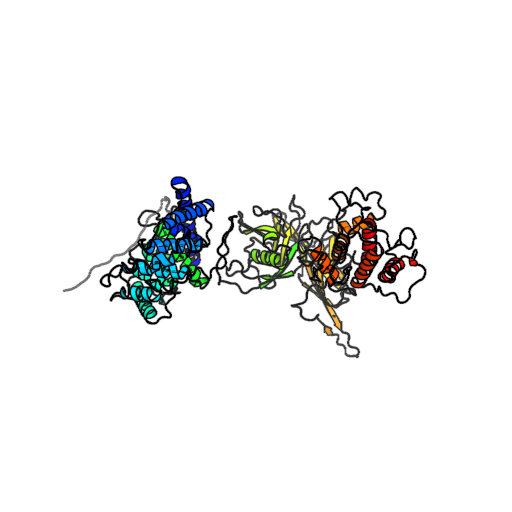 -3.494 -7.029 1.00 82.81 404 GLU A C 1
ATOM 3090 O O . GLU A 1 404 ? 11.307 -3.533 -6.242 1.00 82.81 404 GLU A O 1
ATOM 3095 N N . VAL A 1 405 ? 10.520 -3.758 -8.332 1.00 83.38 405 VAL A N 1
ATOM 3096 C CA . VAL A 1 405 ? 11.814 -4.108 -8.945 1.00 83.38 405 VAL A CA 1
ATOM 3097 C C . VAL A 1 405 ? 12.513 -2.878 -9.538 1.00 83.38 405 VAL A C 1
ATOM 3099 O O . VAL A 1 405 ? 13.742 -2.815 -9.595 1.00 83.38 405 VAL A O 1
ATOM 3102 N N . GLY A 1 406 ? 11.742 -1.900 -10.020 1.00 84.38 406 GLY A N 1
ATOM 3103 C CA . GLY A 1 406 ? 12.260 -0.759 -10.769 1.00 84.38 406 GLY A CA 1
ATOM 3104 C C . GLY A 1 406 ? 12.846 0.370 -9.920 1.00 84.38 406 GLY A C 1
ATOM 3105 O O . GLY A 1 406 ? 13.705 1.097 -10.426 1.00 84.38 406 GLY A O 1
ATOM 3106 N N . TYR A 1 407 ? 12.398 0.539 -8.676 1.00 92.81 407 TYR A N 1
ATOM 3107 C CA . TYR A 1 407 ? 12.608 1.749 -7.882 1.00 92.81 407 TYR A CA 1
ATOM 3108 C C . TYR A 1 407 ? 12.794 1.471 -6.390 1.00 92.81 407 TYR A C 1
ATOM 3110 O O . TYR A 1 407 ? 12.058 0.690 -5.798 1.00 92.81 407 TYR A O 1
ATOM 3118 N N . SER A 1 408 ? 13.710 2.195 -5.746 1.00 85.81 408 SER A N 1
ATOM 3119 C CA . SER A 1 408 ? 13.710 2.310 -4.287 1.00 85.81 408 SER A CA 1
ATOM 3120 C C . SER A 1 408 ? 14.401 3.586 -3.813 1.00 85.81 408 SER A C 1
ATOM 3122 O O . SER A 1 408 ? 15.336 4.092 -4.445 1.00 85.81 408 SER A O 1
ATOM 3124 N N . ALA A 1 409 ? 13.975 4.061 -2.648 1.00 82.25 409 ALA A N 1
ATOM 3125 C CA . ALA A 1 409 ? 14.627 5.117 -1.889 1.00 82.25 409 ALA A CA 1
ATOM 3126 C C . ALA A 1 409 ? 15.172 4.572 -0.558 1.00 82.25 409 ALA A C 1
ATOM 3128 O O . ALA A 1 409 ? 14.821 3.474 -0.129 1.00 82.25 409 ALA A O 1
ATOM 3129 N N . PHE A 1 410 ? 16.045 5.340 0.090 1.00 67.88 410 PHE A N 1
ATOM 3130 C CA . PHE A 1 410 ? 16.573 5.069 1.427 1.00 67.88 410 PHE A CA 1
ATOM 3131 C C . PHE A 1 410 ? 16.783 6.386 2.183 1.00 67.88 410 PHE A C 1
ATOM 3133 O O . PHE A 1 410 ? 17.019 7.433 1.575 1.00 67.88 410 PHE A O 1
ATOM 3140 N N . VAL A 1 411 ? 16.722 6.350 3.514 1.00 61.44 411 VAL A N 1
ATOM 3141 C CA . VAL A 1 411 ? 17.013 7.523 4.352 1.00 61.44 411 VAL A CA 1
ATOM 3142 C C . VAL A 1 411 ? 18.512 7.561 4.651 1.00 61.44 411 VAL A C 1
ATOM 3144 O O . VAL A 1 411 ? 19.028 6.701 5.364 1.00 61.44 411 VAL A O 1
ATOM 3147 N N . GLY A 1 412 ? 19.216 8.548 4.093 1.00 57.12 412 GLY A N 1
ATOM 3148 C CA . GLY A 1 412 ? 20.634 8.805 4.362 1.00 57.12 412 GLY A CA 1
ATOM 3149 C C . GLY A 1 412 ? 20.861 10.020 5.269 1.00 57.12 412 GLY A C 1
ATOM 3150 O O . GLY A 1 412 ? 19.915 10.699 5.664 1.00 57.12 412 GLY A O 1
ATOM 3151 N N . ASP A 1 413 ? 22.133 10.355 5.525 1.00 52.66 413 ASP A N 1
ATOM 3152 C CA . ASP A 1 413 ? 22.566 11.495 6.367 1.00 52.66 413 ASP A CA 1
ATOM 3153 C C . ASP A 1 413 ? 21.999 12.873 5.942 1.00 52.66 413 ASP A C 1
ATOM 3155 O O . ASP A 1 413 ? 22.080 13.840 6.699 1.00 52.66 413 ASP A O 1
ATOM 3159 N N . TYR A 1 414 ? 21.446 12.971 4.728 1.00 53.19 414 TYR A N 1
ATOM 3160 C CA . TYR A 1 414 ? 20.888 14.190 4.131 1.00 53.19 414 TYR A CA 1
ATOM 3161 C C . TYR A 1 414 ? 19.376 14.106 3.839 1.00 53.19 414 TYR A C 1
ATOM 3163 O O . TYR A 1 414 ? 18.827 15.032 3.249 1.00 53.19 414 TYR A O 1
ATOM 3171 N N . GLY A 1 415 ? 18.698 13.031 4.260 1.00 63.62 415 GLY A N 1
ATOM 3172 C CA . GLY A 1 415 ? 17.276 12.786 3.990 1.00 63.62 415 GLY A CA 1
ATOM 3173 C C . GLY A 1 415 ? 17.026 11.692 2.946 1.00 63.62 415 GLY A C 1
ATOM 3174 O O . GLY A 1 415 ? 17.913 10.887 2.636 1.00 63.62 415 GLY A O 1
ATOM 3175 N N . LEU A 1 416 ? 15.794 11.638 2.429 1.00 76.19 416 LEU A N 1
ATOM 3176 C CA . LEU A 1 416 ? 15.354 10.595 1.503 1.00 76.19 416 LEU A CA 1
ATOM 3177 C C . LEU A 1 416 ? 16.091 10.709 0.163 1.00 76.19 416 LEU A C 1
ATOM 3179 O O . LEU A 1 416 ? 16.086 11.748 -0.499 1.00 76.19 416 LEU A O 1
ATOM 3183 N N . SER A 1 417 ? 16.759 9.623 -0.209 1.00 80.44 417 SER A N 1
ATOM 3184 C CA . SER A 1 417 ? 17.742 9.562 -1.286 1.00 80.44 417 SER A CA 1
ATOM 3185 C C . SER A 1 417 ? 17.498 8.350 -2.185 1.00 80.44 417 SER A C 1
ATOM 3187 O O . SER A 1 417 ? 16.982 7.326 -1.751 1.00 80.44 417 SER A O 1
ATOM 3189 N N . LEU A 1 418 ? 17.884 8.458 -3.455 1.00 86.94 418 LEU A N 1
ATOM 3190 C CA . LEU A 1 418 ? 17.638 7.439 -4.479 1.00 86.94 418 LEU A CA 1
ATOM 3191 C C . LEU A 1 418 ? 18.596 6.242 -4.321 1.00 86.94 418 LEU A C 1
ATOM 3193 O O . LEU A 1 418 ? 19.815 6.434 -4.367 1.00 86.94 418 LEU A O 1
ATOM 3197 N N . ALA A 1 419 ? 18.051 5.034 -4.140 1.00 83.00 419 ALA A N 1
ATOM 3198 C CA . ALA A 1 419 ? 18.791 3.776 -3.949 1.00 83.00 419 ALA A CA 1
ATOM 3199 C C . ALA A 1 419 ? 18.749 2.858 -5.182 1.00 83.00 419 ALA A C 1
ATOM 3201 O O . ALA A 1 419 ? 19.782 2.289 -5.541 1.00 83.00 419 ALA A O 1
ATOM 3202 N N . ILE A 1 420 ? 17.589 2.731 -5.840 1.00 87.50 420 ILE A N 1
ATOM 3203 C CA . ILE A 1 420 ? 17.415 1.999 -7.104 1.00 87.50 420 ILE A CA 1
ATOM 3204 C C . ILE A 1 420 ? 16.672 2.883 -8.114 1.00 87.50 420 ILE A C 1
ATOM 3206 O O . ILE A 1 420 ? 15.630 3.459 -7.800 1.00 87.50 420 ILE A O 1
ATOM 3210 N N . LEU A 1 421 ? 17.194 2.957 -9.341 1.00 92.31 421 LEU A N 1
ATOM 3211 C CA . LEU A 1 421 ? 16.584 3.644 -10.479 1.00 92.31 421 LEU A CA 1
ATOM 3212 C C . LEU A 1 421 ? 16.612 2.750 -11.727 1.00 92.31 421 LEU A C 1
ATOM 3214 O O . LEU A 1 421 ? 17.676 2.297 -12.163 1.00 92.31 421 LEU A O 1
ATOM 3218 N N . TRP A 1 422 ? 15.439 2.528 -12.322 1.00 92.19 422 TRP A N 1
ATOM 3219 C CA . TRP A 1 422 ? 15.213 1.649 -13.477 1.00 92.19 422 TRP A CA 1
ATOM 3220 C C . TRP A 1 422 ? 15.783 0.224 -13.291 1.00 92.19 422 TRP A C 1
ATOM 3222 O O . TRP A 1 422 ? 16.301 -0.394 -14.227 1.00 92.19 422 TRP A O 1
ATOM 3232 N N . GLY A 1 423 ? 15.707 -0.290 -12.059 1.00 88.31 423 GLY A N 1
ATOM 3233 C CA . GLY A 1 423 ? 16.222 -1.602 -11.650 1.00 88.31 423 GLY A CA 1
ATOM 3234 C C . GLY A 1 423 ? 17.745 -1.694 -11.509 1.00 88.31 423 GLY A C 1
ATOM 3235 O O . GLY A 1 423 ? 18.291 -2.798 -11.469 1.00 88.31 423 GLY A O 1
ATOM 3236 N N . LYS A 1 424 ? 18.458 -0.562 -11.434 1.00 85.69 424 LYS A N 1
ATOM 3237 C CA . LYS A 1 424 ? 19.879 -0.517 -11.053 1.00 85.69 424 LYS A CA 1
ATOM 3238 C C . LYS A 1 424 ? 20.077 0.225 -9.743 1.00 85.69 424 LYS A C 1
ATOM 3240 O O . LYS A 1 424 ? 19.529 1.304 -9.560 1.00 85.69 424 LYS A O 1
ATOM 3245 N N . GLY A 1 425 ? 20.923 -0.335 -8.886 1.00 79.38 425 GLY A N 1
ATOM 3246 C CA . GLY A 1 425 ? 21.268 0.221 -7.585 1.00 79.38 425 GLY A CA 1
ATOM 3247 C C . GLY A 1 425 ? 21.316 -0.868 -6.517 1.00 79.38 425 GLY A C 1
ATOM 3248 O O . GLY A 1 425 ? 21.466 -2.048 -6.843 1.00 79.38 425 GLY A O 1
ATOM 3249 N N . THR A 1 426 ? 21.179 -0.477 -5.253 1.00 67.12 426 THR A N 1
ATOM 3250 C CA . THR A 1 426 ? 21.081 -1.388 -4.099 1.00 67.12 426 THR A CA 1
ATOM 3251 C C . THR A 1 426 ? 20.239 -0.729 -3.007 1.00 67.12 426 THR A C 1
ATOM 3253 O O . THR A 1 426 ? 20.480 0.450 -2.755 1.00 67.12 426 THR A O 1
ATOM 3256 N N . PRO A 1 427 ? 19.349 -1.442 -2.287 1.00 55.28 427 PRO A N 1
ATOM 3257 C CA . PRO A 1 427 ? 18.487 -0.825 -1.265 1.00 55.28 427 PRO A CA 1
ATOM 3258 C C . PRO A 1 427 ? 19.247 -0.090 -0.148 1.00 55.28 427 PRO A C 1
ATOM 3260 O O . PRO A 1 427 ? 18.721 0.824 0.473 1.00 55.28 427 PRO A O 1
ATOM 3263 N N . GLU A 1 428 ? 20.497 -0.486 0.095 1.00 50.50 428 GLU A N 1
ATOM 3264 C CA . GLU A 1 428 ? 21.338 -0.011 1.197 1.00 50.50 428 GLU A CA 1
ATOM 3265 C C . GLU A 1 428 ? 22.158 1.255 0.868 1.00 50.50 428 GLU A C 1
ATOM 3267 O O . GLU A 1 428 ? 22.743 1.849 1.775 1.00 50.50 428 GLU A O 1
ATOM 3272 N N . VAL A 1 429 ? 22.279 1.655 -0.410 1.00 55.84 429 VAL A N 1
ATOM 3273 C CA . VAL A 1 429 ? 23.207 2.728 -0.831 1.00 55.84 429 VAL A CA 1
ATOM 3274 C C . VAL A 1 429 ? 22.773 3.413 -2.130 1.00 55.84 429 VAL A C 1
ATOM 3276 O O . VAL A 1 429 ? 22.412 2.740 -3.093 1.00 55.84 429 VAL A O 1
ATOM 3279 N N . SER A 1 430 ? 22.964 4.737 -2.219 1.00 55.16 430 SER A N 1
ATOM 3280 C CA . SER A 1 430 ? 22.895 5.490 -3.485 1.00 55.16 430 SER A CA 1
ATOM 3281 C C . SER A 1 430 ? 24.049 5.127 -4.432 1.00 55.16 430 SER A C 1
ATOM 3283 O O . SER A 1 430 ? 25.062 5.826 -4.545 1.00 55.16 430 SER A O 1
ATOM 3285 N N . ALA A 1 431 ? 23.924 3.991 -5.109 1.00 53.56 431 ALA A N 1
ATOM 3286 C CA . ALA A 1 431 ? 24.906 3.497 -6.063 1.00 53.56 431 ALA A CA 1
ATOM 3287 C C . ALA A 1 431 ? 24.737 4.156 -7.448 1.00 53.56 431 ALA A C 1
ATOM 3289 O O . ALA A 1 431 ? 24.362 3.511 -8.423 1.00 53.56 431 ALA A O 1
ATOM 3290 N N . THR A 1 432 ? 25.135 5.431 -7.542 1.00 71.06 432 THR A N 1
ATOM 3291 C CA . THR A 1 432 ? 25.383 6.186 -8.795 1.00 71.06 432 THR A CA 1
ATOM 3292 C C . THR A 1 432 ? 24.159 6.685 -9.578 1.00 71.06 432 THR A C 1
ATOM 3294 O O . THR A 1 432 ? 24.110 6.585 -10.805 1.00 71.06 432 THR A O 1
ATOM 3297 N N . SER A 1 433 ? 23.222 7.342 -8.889 1.00 85.75 433 SER A N 1
ATOM 3298 C CA . SER A 1 433 ? 22.053 7.998 -9.504 1.00 85.75 433 SER A CA 1
ATOM 3299 C C . SER A 1 433 ? 21.913 9.477 -9.092 1.00 85.75 433 SER A C 1
ATOM 3301 O O . SER A 1 433 ? 22.442 9.894 -8.064 1.00 85.75 433 SER A O 1
ATOM 3303 N N . GLY A 1 434 ? 21.198 10.280 -9.886 1.00 88.12 434 GLY A N 1
ATOM 3304 C CA . GLY A 1 434 ? 20.942 11.708 -9.643 1.00 88.12 434 GLY A CA 1
ATOM 3305 C C . GLY A 1 434 ? 19.639 12.192 -10.291 1.00 88.12 434 GLY A C 1
ATOM 3306 O O . GLY A 1 434 ? 19.076 11.509 -11.147 1.00 88.12 434 GLY A O 1
ATOM 3307 N N . TYR A 1 435 ? 19.125 13.354 -9.872 1.00 92.88 435 TYR A N 1
ATOM 3308 C CA . TYR A 1 435 ? 17.839 13.881 -10.347 1.00 92.88 435 TYR A CA 1
ATOM 3309 C C . TYR A 1 435 ? 17.742 15.416 -10.283 1.00 92.88 435 TYR A C 1
ATOM 3311 O O . TYR A 1 435 ? 18.396 16.066 -9.468 1.00 92.88 435 TYR A O 1
ATOM 3319 N N . TYR A 1 436 ? 16.944 15.991 -11.188 1.00 93.69 436 TYR A N 1
ATOM 3320 C CA . TYR A 1 436 ? 16.710 17.431 -11.343 1.00 93.69 436 TYR A CA 1
ATOM 3321 C C . TYR A 1 436 ? 15.231 17.711 -11.630 1.00 93.69 436 TYR A C 1
ATOM 3323 O O . TYR A 1 436 ? 14.634 17.087 -12.513 1.00 93.69 436 TYR A O 1
ATOM 3331 N N . LEU A 1 437 ? 14.670 18.709 -10.945 1.00 94.12 437 LEU A N 1
ATOM 3332 C CA . LEU A 1 437 ? 13.301 19.192 -11.123 1.00 94.12 437 LEU A CA 1
ATOM 3333 C C . LEU A 1 437 ? 13.322 20.557 -11.819 1.00 94.12 437 LEU A C 1
ATOM 3335 O O . LEU A 1 437 ? 13.994 21.485 -11.376 1.00 94.12 437 LEU A O 1
ATOM 3339 N N . ASN A 1 438 ? 12.611 20.693 -12.940 1.00 92.75 438 ASN A N 1
ATOM 3340 C CA . ASN A 1 438 ? 12.539 21.918 -13.747 1.00 92.75 438 ASN A CA 1
ATOM 3341 C C . ASN A 1 438 ? 13.916 22.511 -14.129 1.00 92.75 438 ASN A C 1
ATOM 3343 O O . ASN A 1 438 ? 14.073 23.725 -14.268 1.00 92.75 438 ASN A O 1
ATOM 3347 N N . ASN A 1 439 ? 14.912 21.640 -14.340 1.00 90.19 439 ASN A N 1
ATOM 3348 C CA . ASN A 1 439 ? 16.325 21.970 -14.590 1.00 90.19 439 ASN A CA 1
ATOM 3349 C C . ASN A 1 439 ? 17.067 22.632 -13.405 1.00 90.19 439 ASN A C 1
ATOM 3351 O O . ASN A 1 439 ? 18.177 23.136 -13.585 1.00 90.19 439 ASN A O 1
ATOM 3355 N N . ALA A 1 440 ? 16.492 22.598 -12.201 1.00 86.88 440 ALA A N 1
ATOM 3356 C CA . ALA A 1 440 ? 17.140 22.945 -10.940 1.00 86.88 440 ALA A CA 1
ATOM 3357 C C . ALA A 1 440 ? 17.520 21.679 -10.151 1.00 86.88 440 ALA A C 1
ATOM 3359 O O . ALA A 1 440 ? 16.896 20.628 -10.287 1.00 86.88 440 ALA A O 1
ATOM 3360 N N . SER A 1 441 ? 18.584 21.778 -9.354 1.00 79.44 441 SER A N 1
ATOM 3361 C CA . SER A 1 441 ? 19.056 20.703 -8.478 1.00 79.44 441 SER A CA 1
ATOM 3362 C C . SER A 1 441 ? 18.119 20.542 -7.282 1.00 79.44 441 SER A C 1
ATOM 3364 O O . SER A 1 441 ? 17.900 21.516 -6.556 1.00 79.44 441 SER A O 1
ATOM 3366 N N . CYS A 1 442 ? 17.622 19.327 -7.075 1.00 77.38 442 CYS A N 1
ATOM 3367 C CA . CYS A 1 442 ? 16.895 18.932 -5.872 1.00 77.38 442 CYS A CA 1
ATOM 3368 C C . CYS A 1 442 ? 17.845 18.735 -4.679 1.00 77.38 442 CYS A C 1
ATOM 3370 O O . CYS A 1 442 ? 19.054 18.558 -4.862 1.00 77.38 442 CYS A O 1
ATOM 3372 N N . TRP A 1 443 ? 17.291 18.748 -3.469 1.00 67.88 443 TRP A N 1
ATOM 3373 C CA . TRP A 1 443 ? 17.999 18.484 -2.210 1.00 67.88 443 TRP A CA 1
ATOM 3374 C C . TRP A 1 443 ? 17.522 17.207 -1.512 1.00 67.88 443 TRP A C 1
ATOM 3376 O O . TRP A 1 443 ? 18.294 16.619 -0.758 1.00 67.88 443 TRP A O 1
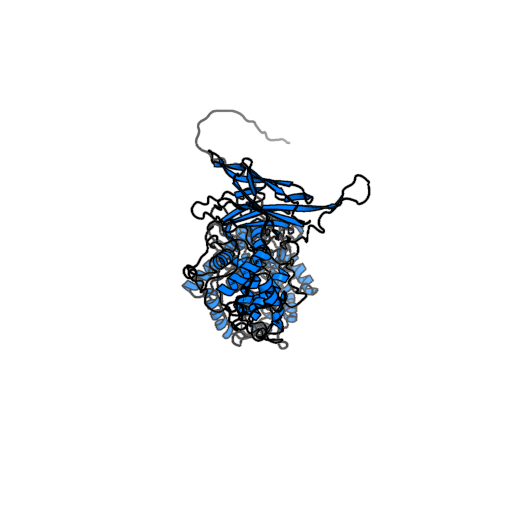ATOM 3386 N N . SER A 1 444 ? 16.287 16.773 -1.770 1.00 83.56 444 SER A N 1
ATOM 3387 C CA . SER A 1 444 ? 15.679 15.562 -1.209 1.00 83.56 444 SER A CA 1
ATOM 3388 C C . SER A 1 444 ? 14.692 14.947 -2.204 1.00 83.56 444 SER A C 1
ATOM 3390 O O . SER A 1 444 ? 14.140 15.652 -3.051 1.00 83.56 444 SER A O 1
ATOM 3392 N N . LEU A 1 445 ? 14.403 13.649 -2.077 1.00 88.00 445 LEU A N 1
ATOM 3393 C CA . LEU A 1 445 ? 13.255 13.048 -2.765 1.00 88.00 445 LEU A CA 1
ATOM 3394 C C . LEU A 1 445 ? 11.913 13.560 -2.202 1.00 88.00 445 LEU A C 1
ATOM 3396 O O . LEU A 1 445 ? 10.919 13.538 -2.920 1.00 88.00 445 LEU A O 1
ATOM 3400 N N . ASN A 1 446 ? 11.903 14.116 -0.984 1.00 85.69 446 ASN A N 1
ATOM 3401 C CA . ASN A 1 446 ? 10.753 14.827 -0.405 1.00 85.69 446 ASN A CA 1
ATOM 3402 C C . ASN A 1 446 ? 10.558 16.246 -0.987 1.00 85.69 446 ASN A C 1
ATOM 3404 O O . ASN A 1 446 ? 9.687 16.978 -0.519 1.00 85.69 446 ASN A O 1
ATOM 3408 N N . ASP A 1 447 ? 11.368 16.685 -1.960 1.00 89.12 447 ASP A N 1
ATOM 3409 C CA . ASP A 1 447 ? 11.127 17.962 -2.636 1.00 89.12 447 ASP A CA 1
ATOM 3410 C C . ASP A 1 447 ? 9.763 17.904 -3.356 1.00 89.12 447 ASP A C 1
ATOM 3412 O O . ASP A 1 447 ? 9.491 16.984 -4.129 1.00 89.12 447 ASP A O 1
ATOM 3416 N N . ALA A 1 448 ? 8.894 18.882 -3.089 1.00 90.69 448 ALA A N 1
ATOM 3417 C CA . ALA A 1 448 ? 7.530 18.907 -3.615 1.00 90.69 448 ALA A CA 1
ATOM 3418 C C . ALA A 1 448 ? 7.489 19.112 -5.142 1.00 90.69 448 ALA A C 1
ATOM 3420 O O . ALA A 1 448 ? 8.241 19.923 -5.692 1.00 90.69 448 ALA A O 1
ATOM 3421 N N . ILE A 1 449 ? 6.557 18.430 -5.812 1.00 91.94 449 ILE A N 1
ATOM 3422 C CA . ILE A 1 449 ? 6.314 18.517 -7.257 1.00 91.94 449 ILE A CA 1
ATOM 3423 C C . ILE A 1 449 ? 4.907 19.063 -7.548 1.00 91.94 449 ILE A C 1
ATOM 3425 O O . ILE A 1 449 ? 3.986 18.941 -6.744 1.00 91.94 449 ILE A O 1
ATOM 3429 N N . SER A 1 450 ? 4.727 19.724 -8.690 1.00 93.50 450 SER A N 1
ATOM 3430 C CA . SER A 1 450 ? 3.472 20.378 -9.081 1.00 93.50 450 SER A CA 1
ATOM 3431 C C . SER A 1 450 ? 3.013 20.000 -10.490 1.00 93.50 450 SER A C 1
ATOM 3433 O O . SER A 1 450 ? 3.801 19.629 -11.361 1.00 93.50 450 SER A O 1
ATOM 3435 N N . ALA A 1 451 ? 1.707 20.134 -10.744 1.00 93.50 451 ALA A N 1
ATOM 3436 C CA . ALA A 1 451 ? 1.112 19.828 -12.043 1.00 93.50 451 ALA A CA 1
ATOM 3437 C C . ALA A 1 451 ? 1.769 20.623 -13.190 1.00 93.50 451 ALA A C 1
ATOM 3439 O O . ALA A 1 451 ? 1.732 21.856 -13.229 1.00 93.50 451 ALA A O 1
ATOM 3440 N N . GLY A 1 452 ? 2.323 19.897 -14.160 1.00 90.19 452 GLY A N 1
ATOM 3441 C CA . GLY A 1 452 ? 3.045 20.427 -15.315 1.00 90.19 452 GLY A CA 1
ATOM 3442 C C . GLY A 1 452 ? 4.569 20.484 -15.169 1.00 90.19 452 GLY A C 1
ATOM 3443 O O . GLY A 1 452 ? 5.223 20.898 -16.129 1.00 90.19 452 GLY A O 1
ATOM 3444 N N . ASP A 1 453 ? 5.129 20.067 -14.031 1.00 96.38 453 ASP A N 1
ATOM 3445 C CA . ASP A 1 453 ? 6.575 20.040 -13.792 1.00 96.38 453 ASP A CA 1
ATOM 3446 C C . ASP A 1 453 ? 7.326 18.996 -14.631 1.00 96.38 453 ASP A C 1
ATOM 3448 O O . ASP A 1 453 ? 6.764 18.012 -15.117 1.00 96.38 453 ASP A O 1
ATOM 3452 N N . TYR A 1 454 ? 8.634 19.220 -14.786 1.00 95.44 454 TYR A N 1
ATOM 3453 C CA . TYR A 1 454 ? 9.542 18.374 -15.560 1.00 95.44 454 TYR A CA 1
ATOM 3454 C C . TYR A 1 454 ? 10.615 17.768 -14.659 1.00 95.44 454 TYR A C 1
ATOM 3456 O O . TYR A 1 454 ? 11.556 18.456 -14.260 1.00 95.44 454 TYR A O 1
ATOM 3464 N N . LEU A 1 455 ? 10.498 16.472 -14.381 1.00 97.00 455 LEU A N 1
ATOM 3465 C CA . LEU A 1 455 ? 11.454 15.709 -13.581 1.00 97.00 455 LEU A CA 1
ATOM 3466 C C . LEU A 1 455 ? 12.381 14.909 -14.501 1.00 97.00 455 LEU A C 1
ATOM 3468 O O . LEU A 1 455 ? 11.921 14.232 -15.420 1.00 97.00 455 LEU A O 1
ATOM 3472 N N . THR A 1 456 ? 13.689 14.965 -14.263 1.00 96.19 456 THR A N 1
ATOM 3473 C CA . THR A 1 456 ? 14.671 14.113 -14.950 1.00 96.19 456 THR A CA 1
ATOM 3474 C C . THR A 1 456 ? 15.518 13.381 -13.922 1.00 96.19 456 THR A C 1
ATOM 3476 O O . THR A 1 456 ? 16.229 14.031 -13.161 1.00 96.19 456 THR A O 1
ATOM 3479 N N . ALA A 1 457 ? 15.471 12.049 -13.923 1.00 95.25 457 ALA A N 1
ATOM 3480 C CA . ALA A 1 457 ? 16.319 11.193 -13.094 1.00 95.25 457 ALA A CA 1
ATOM 3481 C C . ALA A 1 457 ? 17.217 10.313 -13.970 1.00 95.25 457 ALA A C 1
ATOM 3483 O O . ALA A 1 457 ? 16.822 9.885 -15.059 1.00 95.25 457 ALA A O 1
ATOM 3484 N N . PHE A 1 458 ? 18.445 10.072 -13.517 1.00 93.19 458 PHE A N 1
ATOM 3485 C CA . PHE A 1 458 ? 19.476 9.416 -14.312 1.00 93.19 458 PHE A CA 1
ATOM 3486 C C . PHE A 1 458 ? 20.419 8.551 -13.475 1.00 93.19 458 PHE A C 1
ATOM 3488 O O . PHE A 1 458 ? 20.801 8.928 -12.369 1.00 93.19 458 PHE A O 1
ATOM 3495 N N . ASN A 1 459 ? 20.854 7.425 -14.042 1.00 90.00 459 ASN A N 1
ATOM 3496 C CA . ASN A 1 459 ? 22.067 6.736 -13.602 1.00 90.00 459 ASN A CA 1
ATOM 3497 C C . ASN A 1 459 ? 23.285 7.366 -14.286 1.00 90.00 459 ASN A C 1
ATOM 3499 O O . ASN A 1 459 ? 23.261 7.597 -15.500 1.00 90.00 459 ASN A O 1
ATOM 3503 N N . TYR A 1 460 ? 24.343 7.632 -13.518 1.00 85.88 460 TYR A N 1
ATOM 3504 C CA . TYR A 1 460 ? 25.611 8.148 -14.042 1.00 85.88 460 TYR A CA 1
ATOM 3505 C C . TYR A 1 460 ? 26.258 7.113 -14.970 1.00 85.88 460 TYR A C 1
ATOM 3507 O O . TYR A 1 460 ? 26.398 5.943 -14.610 1.00 85.88 460 TYR A O 1
ATOM 3515 N N . TYR A 1 461 ? 26.694 7.542 -16.153 1.00 82.75 461 TYR A N 1
ATOM 3516 C CA . TYR A 1 461 ? 27.516 6.730 -17.045 1.00 82.75 461 TYR A CA 1
ATOM 3517 C C . TYR A 1 461 ? 28.952 6.606 -16.514 1.00 82.75 461 TYR A C 1
ATOM 3519 O O . TYR A 1 461 ? 29.533 5.519 -16.524 1.00 82.75 461 TYR A O 1
ATOM 3527 N N . ASP A 1 462 ? 29.528 7.693 -15.993 1.00 80.44 462 ASP A N 1
ATOM 3528 C CA . ASP A 1 462 ? 30.808 7.656 -15.287 1.00 80.44 462 ASP A CA 1
ATOM 3529 C C . ASP A 1 462 ? 30.596 7.299 -13.811 1.00 80.44 462 ASP A C 1
ATOM 3531 O O . ASP A 1 462 ? 30.631 8.146 -12.918 1.00 80.44 462 ASP A O 1
ATOM 3535 N N . THR A 1 463 ? 30.426 6.009 -13.530 1.00 74.31 463 THR A N 1
ATOM 3536 C CA . THR A 1 463 ? 30.293 5.497 -12.157 1.00 74.31 463 THR A CA 1
ATOM 3537 C C . THR A 1 463 ? 31.579 5.618 -11.320 1.00 74.31 463 THR A C 1
ATOM 3539 O O . THR A 1 463 ? 31.557 5.258 -10.143 1.00 74.31 463 THR A O 1
ATOM 3542 N N . MET A 1 464 ? 32.705 6.072 -11.896 1.00 74.12 464 MET A N 1
ATOM 3543 C CA . MET A 1 464 ? 34.013 6.153 -11.228 1.00 74.12 464 MET A CA 1
ATOM 3544 C C . MET A 1 464 ? 34.352 7.565 -10.728 1.00 74.12 464 MET A C 1
ATOM 3546 O O . MET A 1 464 ? 34.999 7.691 -9.686 1.00 74.12 464 MET A O 1
ATOM 3550 N N . PHE A 1 465 ? 33.939 8.610 -11.450 1.00 74.94 465 PHE A N 1
ATOM 3551 C CA . PHE A 1 465 ? 34.161 10.012 -11.063 1.00 74.94 465 PHE A CA 1
ATOM 3552 C C . PHE A 1 465 ? 32.890 10.875 -11.070 1.00 74.94 465 PHE A C 1
ATOM 3554 O O . PHE A 1 465 ? 32.980 12.056 -10.737 1.00 74.94 465 PHE A O 1
ATOM 3561 N N . TRP A 1 466 ? 31.735 10.310 -11.442 1.00 75.50 466 TRP A N 1
ATOM 3562 C CA . TRP A 1 466 ? 30.424 10.976 -11.486 1.00 75.50 466 TRP A CA 1
ATOM 3563 C C . TRP A 1 466 ? 30.447 12.267 -12.319 1.00 75.50 466 TRP A C 1
ATOM 3565 O O . TRP A 1 466 ? 29.890 13.295 -11.937 1.00 75.50 466 TRP A O 1
ATOM 3575 N N . SER A 1 467 ? 31.154 12.220 -13.457 1.00 81.50 467 SER A N 1
ATOM 3576 C CA . SER A 1 467 ? 31.455 13.396 -14.285 1.00 81.50 467 SER A CA 1
ATOM 3577 C C . SER A 1 467 ? 30.366 13.777 -15.300 1.00 81.50 467 SER A C 1
ATOM 3579 O O . SER A 1 467 ? 30.491 14.809 -15.970 1.00 81.50 467 SER A O 1
ATOM 3581 N N . ASP A 1 468 ? 29.286 12.993 -15.395 1.00 87.19 468 ASP A N 1
ATOM 3582 C CA . ASP A 1 468 ? 28.081 13.303 -16.168 1.00 87.19 468 ASP A CA 1
ATOM 3583 C C . ASP A 1 468 ? 27.532 14.687 -15.796 1.00 87.19 468 ASP A C 1
ATOM 3585 O O . ASP A 1 468 ? 26.995 14.911 -14.711 1.00 87.19 468 ASP A O 1
ATOM 3589 N N . SER A 1 469 ? 27.639 15.641 -16.718 1.00 90.81 469 SER A N 1
ATOM 3590 C CA . SER A 1 469 ? 27.098 16.983 -16.503 1.00 90.81 469 SER A CA 1
ATOM 3591 C C . SER A 1 469 ? 25.606 16.998 -16.842 1.00 90.81 469 SER A C 1
ATOM 3593 O O . SER A 1 469 ? 25.233 16.690 -17.978 1.00 90.81 469 SER A O 1
ATOM 3595 N N . TYR A 1 470 ? 24.736 17.377 -15.899 1.00 93.94 470 TYR A N 1
ATOM 3596 C CA . TYR A 1 470 ? 23.310 17.541 -16.204 1.00 93.94 470 TYR A CA 1
ATOM 3597 C C . TYR A 1 470 ? 23.128 18.550 -17.343 1.00 93.94 470 TYR A C 1
ATOM 3599 O O . TYR A 1 470 ? 23.673 19.657 -17.284 1.00 93.94 470 TYR A O 1
ATOM 3607 N N . SER A 1 471 ? 22.386 18.174 -18.388 1.00 94.56 471 SER A N 1
ATOM 3608 C CA . SER A 1 471 ? 22.168 19.022 -19.561 1.00 94.56 471 SER A CA 1
ATOM 3609 C C . SER A 1 471 ? 20.690 19.171 -19.892 1.00 94.56 471 SER A C 1
ATOM 3611 O O . SER A 1 471 ? 19.894 18.256 -19.693 1.00 94.56 471 SER A O 1
ATOM 3613 N N . TYR A 1 472 ? 20.323 20.348 -20.391 1.00 95.88 472 TYR A N 1
ATOM 3614 C CA . TYR A 1 472 ? 18.940 20.714 -20.661 1.00 95.88 472 TYR A CA 1
ATOM 3615 C C . TYR A 1 472 ? 18.828 21.690 -21.835 1.00 95.88 472 TYR A C 1
ATOM 3617 O O . TYR A 1 472 ? 19.715 22.513 -22.090 1.00 95.88 472 TYR A O 1
ATOM 3625 N N . PHE A 1 473 ? 17.711 21.618 -22.558 1.00 94.88 473 PHE A N 1
ATOM 3626 C CA . PHE A 1 473 ? 17.363 22.631 -23.550 1.00 94.88 473 PHE A CA 1
ATOM 3627 C C . PHE A 1 473 ? 16.707 23.836 -22.870 1.00 94.88 473 PHE A C 1
ATOM 3629 O O . PHE A 1 473 ? 15.952 23.685 -21.916 1.00 94.88 473 PHE A O 1
ATOM 3636 N N . GLY A 1 474 ? 16.942 25.043 -23.393 1.00 89.19 474 GLY A N 1
ATOM 3637 C CA . GLY A 1 474 ? 16.336 26.277 -22.866 1.00 89.19 474 GLY A CA 1
ATOM 3638 C C . GLY A 1 474 ? 14.802 26.363 -22.970 1.00 89.19 474 GLY A C 1
ATOM 3639 O O . GLY A 1 474 ? 14.211 27.262 -22.381 1.00 89.19 474 GLY A O 1
ATOM 3640 N N . GLU A 1 475 ? 14.161 25.442 -23.695 1.00 87.62 475 GLU A N 1
ATOM 3641 C CA . GLU A 1 475 ? 12.708 25.248 -23.739 1.00 87.62 475 GLU A CA 1
ATOM 3642 C C . GLU A 1 475 ? 12.414 23.749 -23.561 1.00 87.62 475 GLU A C 1
ATOM 3644 O O . GLU A 1 475 ? 12.881 22.939 -24.362 1.00 87.62 475 GLU A O 1
ATOM 3649 N N . ASN A 1 476 ? 11.610 23.361 -22.562 1.00 88.75 476 ASN A N 1
ATOM 3650 C CA . ASN A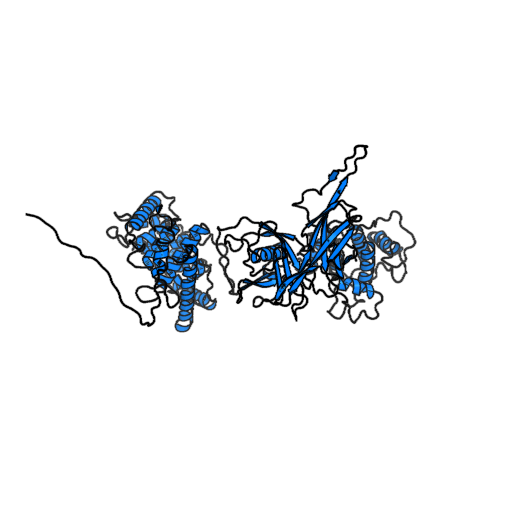 1 476 ? 11.197 21.957 -22.394 1.00 88.75 476 ASN A CA 1
ATOM 3651 C C . ASN A 1 476 ? 10.225 21.516 -23.507 1.00 88.75 476 ASN A C 1
ATOM 3653 O O . ASN A 1 476 ? 10.199 20.345 -23.888 1.00 88.75 476 ASN A O 1
ATOM 3657 N N . THR A 1 477 ? 9.443 22.449 -24.063 1.00 91.31 477 THR A N 1
ATOM 3658 C CA . THR A 1 477 ? 8.541 22.208 -25.199 1.00 91.31 477 THR A CA 1
ATOM 3659 C C . THR A 1 477 ? 8.538 23.406 -26.142 1.00 91.31 477 THR A C 1
ATOM 3661 O O . THR A 1 477 ? 8.571 24.542 -25.672 1.00 91.31 477 THR A O 1
ATOM 3664 N N . THR A 1 478 ? 8.421 23.167 -27.445 1.00 91.25 478 THR A N 1
ATOM 3665 C CA . THR A 1 478 ? 8.334 24.213 -28.471 1.00 91.25 478 THR A CA 1
ATOM 3666 C C . THR A 1 478 ? 7.402 23.791 -29.615 1.00 91.25 478 THR A C 1
ATOM 3668 O O . THR A 1 478 ? 6.959 22.640 -29.691 1.00 91.25 478 THR A O 1
ATOM 3671 N N . SER A 1 479 ? 7.049 24.705 -30.524 1.00 89.06 479 SER A N 1
ATOM 3672 C CA . SER A 1 479 ? 6.144 24.375 -31.638 1.00 89.06 479 SER A CA 1
ATOM 3673 C C . SER A 1 479 ? 6.467 25.096 -32.942 1.00 89.06 479 SER A C 1
ATOM 3675 O O . SER A 1 479 ? 6.891 26.250 -32.962 1.00 89.06 479 SER A O 1
ATOM 3677 N N . ALA A 1 480 ? 6.235 24.400 -34.054 1.00 85.00 480 ALA A N 1
ATOM 3678 C CA . ALA A 1 480 ? 6.564 24.860 -35.398 1.00 85.00 480 ALA A CA 1
ATOM 3679 C C . ALA A 1 480 ? 5.457 24.518 -36.399 1.00 85.00 480 ALA A C 1
ATOM 3681 O O . ALA A 1 480 ? 4.566 23.717 -36.124 1.00 85.00 480 ALA A O 1
ATOM 3682 N N . ASN A 1 481 ? 5.523 25.103 -37.593 1.00 83.25 481 ASN A N 1
ATOM 3683 C CA . ASN A 1 481 ? 4.770 24.612 -38.748 1.00 83.25 481 ASN A CA 1
ATOM 3684 C C . ASN A 1 481 ? 5.670 23.665 -39.544 1.00 83.25 481 ASN A C 1
ATOM 3686 O O . ASN A 1 481 ? 6.858 23.948 -39.664 1.00 83.25 481 ASN A O 1
ATOM 3690 N N . GLN A 1 482 ? 5.105 22.611 -40.134 1.00 80.56 482 GLN A N 1
ATOM 3691 C CA . GLN A 1 482 ? 5.813 21.746 -41.086 1.00 80.56 482 GLN A CA 1
ATOM 3692 C C . GLN A 1 482 ? 6.543 22.587 -42.155 1.00 80.56 482 GLN A C 1
ATOM 3694 O O . GLN A 1 482 ? 5.941 23.473 -42.775 1.00 80.56 482 GLN A O 1
ATOM 3699 N N . GLY A 1 483 ? 7.841 22.334 -42.345 1.00 71.69 483 GLY A N 1
ATOM 3700 C CA . GLY A 1 483 ? 8.708 23.124 -43.230 1.00 71.69 483 GLY A CA 1
ATOM 3701 C C . GLY A 1 483 ? 9.263 24.421 -42.624 1.00 71.69 483 GLY A C 1
ATOM 3702 O O . GLY A 1 483 ? 9.665 25.320 -43.365 1.00 71.69 483 GLY A O 1
ATOM 3703 N N . ALA A 1 484 ? 9.258 24.555 -41.296 1.00 81.25 484 ALA A N 1
ATOM 3704 C CA . ALA A 1 484 ? 9.994 25.591 -40.570 1.00 81.25 484 ALA A CA 1
ATOM 3705 C C . ALA A 1 484 ? 11.241 25.015 -39.877 1.00 81.25 484 ALA A C 1
ATOM 3707 O O . ALA A 1 484 ? 11.299 23.824 -39.563 1.00 81.25 484 ALA A O 1
ATOM 3708 N N . LEU A 1 485 ? 12.214 25.884 -39.599 1.00 82.75 485 LEU A N 1
ATOM 3709 C CA . LEU A 1 485 ? 13.386 25.554 -38.792 1.00 82.75 485 LEU A CA 1
ATOM 3710 C C . LEU A 1 485 ? 13.096 25.817 -37.307 1.00 82.75 485 LEU A C 1
ATOM 3712 O O . LEU A 1 485 ? 12.542 26.866 -36.971 1.00 82.75 485 LEU A O 1
ATOM 3716 N N . VAL A 1 486 ? 13.497 24.893 -36.434 1.00 87.00 486 VAL A N 1
ATOM 3717 C CA . VAL A 1 486 ? 13.430 25.014 -34.968 1.00 87.00 486 VAL A CA 1
ATOM 3718 C C . VAL A 1 486 ? 14.847 25.099 -34.419 1.00 87.00 486 VAL A C 1
ATOM 3720 O O . VAL A 1 486 ? 15.637 24.185 -34.634 1.00 87.00 486 VAL A O 1
ATOM 3723 N N . THR A 1 487 ? 15.169 26.170 -33.696 1.00 90.62 487 THR A N 1
ATOM 3724 C CA . THR A 1 487 ? 16.468 26.320 -33.027 1.00 90.62 487 THR A CA 1
ATOM 3725 C C . THR A 1 487 ? 16.328 25.969 -31.553 1.00 90.62 487 THR A C 1
ATOM 3727 O O . THR A 1 487 ? 15.689 26.710 -30.812 1.00 90.62 487 THR A O 1
ATOM 3730 N N . LEU A 1 488 ? 16.961 24.881 -31.120 1.00 92.56 488 LEU A N 1
ATOM 3731 C CA . LEU A 1 488 ? 17.100 24.541 -29.703 1.00 92.56 488 LEU A CA 1
ATOM 3732 C C . LEU A 1 488 ? 18.467 25.008 -29.201 1.00 92.56 488 LEU A C 1
ATOM 3734 O O . LEU A 1 488 ? 19.455 24.864 -29.918 1.00 92.56 488 LEU A O 1
ATOM 3738 N N . THR A 1 489 ? 18.533 25.530 -27.974 1.00 95.19 489 THR A N 1
ATOM 3739 C CA . THR A 1 489 ? 19.797 25.870 -27.293 1.00 95.19 489 THR A CA 1
ATOM 3740 C C . THR A 1 489 ? 20.018 24.892 -26.146 1.00 95.19 489 THR A C 1
ATOM 3742 O O . THR A 1 489 ? 19.210 24.868 -25.218 1.00 95.19 489 THR A O 1
ATOM 3745 N N . LEU A 1 490 ? 21.080 24.093 -26.219 1.00 95.44 490 LEU A N 1
ATOM 3746 C CA . LEU A 1 490 ? 21.510 23.161 -25.181 1.00 95.44 490 LEU A CA 1
ATOM 3747 C C . LEU A 1 490 ? 22.472 23.852 -24.211 1.00 95.44 490 LEU A C 1
ATOM 3749 O O . LEU A 1 490 ? 23.459 24.459 -24.636 1.00 95.44 490 LEU A O 1
ATOM 3753 N N . ASN A 1 491 ? 22.226 23.694 -22.916 1.00 95.38 491 ASN A N 1
ATOM 3754 C CA . ASN A 1 491 ? 23.145 24.083 -21.853 1.00 95.38 491 ASN A CA 1
ATOM 3755 C C . ASN A 1 491 ? 23.493 22.860 -21.003 1.00 95.38 491 ASN A C 1
ATOM 3757 O O . ASN A 1 491 ? 22.710 21.914 -20.927 1.00 95.38 491 ASN A O 1
ATOM 3761 N N . ALA A 1 492 ? 24.639 22.903 -20.334 1.00 93.88 492 ALA A N 1
ATOM 3762 C CA . ALA A 1 492 ? 24.955 21.998 -19.235 1.00 93.88 492 ALA A CA 1
ATOM 3763 C C . ALA A 1 492 ? 25.160 22.781 -17.936 1.00 93.88 492 ALA A C 1
ATOM 3765 O O . ALA A 1 492 ? 25.360 24.002 -17.955 1.00 93.88 492 ALA A O 1
ATOM 3766 N N . LEU A 1 493 ? 25.098 22.074 -16.813 1.00 91.81 493 LEU A N 1
ATOM 3767 C CA . LEU A 1 493 ? 25.526 22.558 -15.508 1.00 91.81 493 LEU A CA 1
ATOM 3768 C C . LEU A 1 493 ? 26.991 22.193 -15.252 1.00 91.81 493 LEU A C 1
ATOM 3770 O O . LEU A 1 493 ? 27.495 21.177 -15.725 1.00 91.81 493 LEU A O 1
ATOM 3774 N N . GLY A 1 494 ? 27.661 23.043 -14.486 1.00 87.62 494 GLY A N 1
ATOM 3775 C CA . GLY A 1 494 ? 29.001 22.840 -13.951 1.00 87.62 494 GLY A CA 1
ATOM 3776 C C . GLY A 1 494 ? 29.226 23.773 -12.762 1.00 87.62 494 GLY A C 1
ATOM 3777 O O . GLY A 1 494 ? 28.280 24.386 -12.266 1.00 87.62 494 GLY A O 1
ATOM 3778 N N . TYR A 1 495 ? 30.474 23.913 -12.321 1.00 83.06 495 TYR A N 1
ATOM 3779 C CA . TYR A 1 495 ? 30.828 24.738 -11.162 1.00 83.06 495 TYR A CA 1
ATOM 3780 C C . TYR A 1 495 ? 31.850 25.821 -11.522 1.00 83.06 495 TYR A C 1
ATOM 3782 O O . TYR A 1 495 ? 32.727 25.604 -12.362 1.00 83.06 495 TYR A O 1
ATOM 3790 N N . ASP A 1 496 ? 31.729 26.993 -10.896 1.00 86.69 496 ASP A N 1
ATOM 3791 C CA . ASP A 1 496 ? 32.715 28.072 -11.005 1.00 86.69 496 ASP A CA 1
ATOM 3792 C C . ASP A 1 496 ? 33.943 27.837 -10.098 1.00 86.69 496 ASP A C 1
ATOM 3794 O O . ASP A 1 496 ? 34.029 26.861 -9.351 1.00 86.69 496 ASP A O 1
ATOM 3798 N N . GLU A 1 497 ? 34.911 28.759 -10.134 1.00 87.88 497 GLU A N 1
ATOM 3799 C CA . GLU A 1 497 ? 36.133 28.694 -9.311 1.00 87.88 497 GLU A CA 1
ATOM 3800 C C . GLU A 1 497 ? 35.888 28.770 -7.786 1.00 87.88 497 GLU A C 1
ATOM 3802 O O . GLU A 1 497 ? 36.813 28.547 -7.004 1.00 87.88 497 GLU A O 1
ATOM 3807 N N . ASN A 1 498 ? 34.653 29.055 -7.362 1.00 84.94 498 ASN A N 1
ATOM 3808 C CA . ASN A 1 498 ? 34.210 29.156 -5.972 1.00 84.94 498 ASN A CA 1
ATOM 3809 C C . ASN A 1 498 ? 33.218 28.038 -5.585 1.00 84.94 498 ASN A C 1
ATOM 3811 O O . ASN A 1 498 ? 32.658 28.094 -4.492 1.00 84.94 498 ASN A O 1
ATOM 3815 N N . TRP A 1 499 ? 33.014 27.034 -6.450 1.00 74.38 499 TRP A N 1
ATOM 3816 C CA . TRP A 1 499 ? 32.029 25.948 -6.311 1.00 74.38 499 TRP A CA 1
ATOM 3817 C C . TRP A 1 499 ? 30.550 26.379 -6.356 1.00 74.38 499 TRP A C 1
ATOM 3819 O O . TRP A 1 499 ? 29.672 25.624 -5.940 1.00 74.38 499 TRP A O 1
ATOM 3829 N N . ASN A 1 500 ? 30.231 27.545 -6.925 1.00 81.19 500 ASN A N 1
ATOM 3830 C CA . ASN A 1 500 ? 28.846 27.885 -7.262 1.00 81.19 500 ASN A CA 1
ATOM 3831 C C . ASN A 1 500 ? 28.409 27.110 -8.511 1.00 81.19 500 ASN A C 1
ATOM 3833 O O . ASN A 1 500 ? 29.141 27.083 -9.503 1.00 81.19 500 ASN A O 1
ATOM 3837 N N . GLN A 1 501 ? 27.199 26.544 -8.505 1.00 83.75 501 GLN A N 1
ATOM 3838 C CA . GLN A 1 501 ? 26.612 25.945 -9.705 1.00 83.75 501 GLN A CA 1
ATOM 3839 C C . GLN A 1 501 ? 26.341 27.028 -10.760 1.00 83.75 501 GLN A C 1
ATOM 3841 O O . GLN A 1 501 ? 25.660 28.021 -10.497 1.00 83.75 501 GLN A O 1
ATOM 3846 N N . VAL A 1 502 ? 26.854 26.823 -11.970 1.00 89.69 502 VAL A N 1
ATOM 3847 C CA . VAL A 1 502 ? 26.681 27.705 -13.129 1.00 89.69 502 VAL A CA 1
ATOM 3848 C C . VAL A 1 502 ? 26.220 26.896 -14.333 1.00 89.69 502 VAL A C 1
ATOM 3850 O O . VAL A 1 502 ? 26.618 25.748 -14.510 1.00 89.69 502 VAL A O 1
ATOM 3853 N N . SER A 1 503 ? 25.395 27.501 -15.189 1.00 92.50 503 SER A N 1
ATOM 3854 C CA . SER A 1 503 ? 25.048 26.910 -16.482 1.00 92.50 503 SER A CA 1
ATOM 3855 C C . SER A 1 503 ? 25.781 27.601 -17.626 1.00 92.50 503 SER A C 1
ATOM 3857 O O . SER A 1 503 ? 26.089 28.795 -17.558 1.00 92.50 503 SER A O 1
ATOM 3859 N N . SER A 1 504 ? 26.092 26.856 -18.683 1.00 93.00 504 SER A N 1
ATOM 3860 C CA . SER A 1 504 ? 26.727 27.380 -19.893 1.00 93.00 504 SER A CA 1
ATOM 3861 C C . SER A 1 504 ? 26.300 26.597 -21.139 1.00 93.00 504 SER A C 1
ATOM 3863 O O . SER A 1 504 ? 26.018 25.400 -21.030 1.00 93.00 504 SER A O 1
ATOM 3865 N N . PRO A 1 505 ? 26.271 27.234 -22.328 1.00 95.44 505 PRO A N 1
ATOM 3866 C CA . PRO A 1 505 ? 25.924 26.553 -23.571 1.00 95.44 505 PRO A CA 1
ATOM 3867 C C . PRO A 1 505 ? 26.896 25.413 -23.890 1.00 95.44 505 PRO A C 1
ATOM 3869 O O . PRO A 1 505 ? 28.111 25.573 -23.751 1.00 95.44 505 PRO A O 1
ATOM 3872 N N . TYR A 1 506 ? 26.374 24.272 -24.342 1.00 93.31 506 TYR A N 1
ATOM 3873 C CA . TYR A 1 506 ? 27.176 23.071 -24.577 1.00 93.31 506 TYR A CA 1
ATOM 3874 C C . TYR A 1 506 ? 27.402 22.826 -26.073 1.00 93.31 506 TYR A C 1
ATOM 3876 O O . TYR A 1 506 ? 26.484 22.450 -26.804 1.00 93.31 506 TYR A O 1
ATOM 3884 N N . ALA A 1 507 ? 28.641 23.015 -26.527 1.00 92.69 507 ALA A N 1
ATOM 3885 C CA . ALA A 1 507 ? 29.053 22.839 -27.919 1.00 92.69 507 ALA A CA 1
ATOM 3886 C C . ALA A 1 507 ? 29.467 21.390 -28.240 1.00 92.69 507 ALA A C 1
ATOM 3888 O O . ALA A 1 507 ? 30.060 20.703 -27.410 1.00 92.69 507 ALA A O 1
ATOM 3889 N N . GLY A 1 508 ? 29.223 20.938 -29.473 1.00 87.81 508 GLY A N 1
ATOM 3890 C CA . GLY A 1 508 ? 29.654 19.620 -29.959 1.00 87.81 508 GLY A CA 1
ATOM 3891 C C . GLY A 1 508 ? 28.740 18.434 -29.617 1.00 87.81 508 GLY A C 1
ATOM 3892 O O . GLY A 1 508 ? 29.023 17.322 -30.066 1.00 87.81 508 GLY A O 1
ATOM 3893 N N . ALA A 1 509 ? 27.642 18.642 -28.886 1.00 89.06 509 ALA A N 1
ATOM 3894 C CA . ALA A 1 509 ? 26.650 17.602 -28.613 1.00 89.06 509 ALA A CA 1
ATOM 3895 C C . ALA A 1 509 ? 25.823 17.262 -29.861 1.00 89.06 509 ALA A C 1
ATOM 3897 O O . ALA A 1 509 ? 25.627 18.092 -30.749 1.00 89.06 509 ALA A O 1
ATOM 3898 N N . LYS A 1 510 ? 25.325 16.029 -29.912 1.00 87.25 510 LYS A N 1
ATOM 3899 C CA . LYS A 1 510 ? 24.495 15.457 -30.972 1.00 87.25 510 LYS A CA 1
ATOM 3900 C C . LYS A 1 510 ? 23.022 15.555 -30.593 1.00 87.25 510 LYS A C 1
ATOM 3902 O O . LYS A 1 510 ? 22.605 14.936 -29.625 1.00 87.25 510 LYS A O 1
ATOM 3907 N N . VAL A 1 511 ? 22.244 16.314 -31.359 1.00 86.31 511 VAL A N 1
ATOM 3908 C CA . VAL A 1 511 ? 20.799 16.505 -31.176 1.00 86.31 511 VAL A CA 1
ATOM 3909 C C . VAL A 1 511 ? 20.042 15.750 -32.264 1.00 86.31 511 VAL A C 1
ATOM 3911 O O . VAL A 1 511 ? 20.178 16.060 -33.448 1.00 86.31 511 VAL A O 1
ATOM 3914 N N . MET A 1 512 ? 19.237 14.768 -31.863 1.00 78.38 512 MET A N 1
ATOM 3915 C CA . MET A 1 512 ? 18.429 13.925 -32.754 1.00 78.38 512 MET A CA 1
ATOM 3916 C C . MET A 1 512 ? 16.961 13.886 -32.319 1.00 78.38 512 MET A C 1
ATOM 3918 O O . MET A 1 512 ? 16.638 14.253 -31.194 1.00 78.38 512 MET A O 1
ATOM 3922 N N . LEU A 1 513 ? 16.071 13.412 -33.193 1.00 75.81 513 LEU A N 1
ATOM 3923 C CA . LEU A 1 513 ? 14.652 13.185 -32.895 1.00 75.81 513 LEU A CA 1
ATOM 3924 C C . LEU A 1 513 ? 14.424 11.706 -32.529 1.00 75.81 513 LEU A C 1
ATOM 3926 O O . LEU A 1 513 ? 14.704 10.822 -33.344 1.00 75.81 513 LEU A O 1
ATOM 3930 N N . LEU A 1 514 ? 13.925 11.440 -31.317 1.00 72.50 514 LEU A N 1
ATOM 3931 C CA . LEU A 1 514 ? 13.698 10.095 -30.772 1.00 72.50 514 LEU A CA 1
ATOM 3932 C C . LEU A 1 514 ? 12.825 9.237 -31.692 1.00 72.50 514 LEU A C 1
ATOM 3934 O O . LEU A 1 514 ? 11.824 9.701 -32.232 1.00 72.50 514 LEU A O 1
ATOM 3938 N N . GLY A 1 515 ? 13.215 7.971 -31.857 1.00 57.47 515 GLY A N 1
ATOM 3939 C CA . GLY A 1 515 ? 12.527 7.014 -32.727 1.00 57.47 515 GLY A CA 1
ATOM 3940 C C . GLY A 1 515 ? 12.651 7.288 -34.233 1.00 57.47 515 GLY A C 1
ATOM 3941 O O . GLY A 1 515 ? 12.088 6.529 -35.016 1.00 57.47 515 GLY A O 1
ATOM 3942 N N . THR A 1 516 ? 13.379 8.327 -34.665 1.00 57.41 516 THR A N 1
ATOM 3943 C CA . THR A 1 516 ? 13.507 8.700 -36.087 1.00 57.41 516 THR A CA 1
ATOM 3944 C C . THR A 1 516 ? 14.933 8.556 -36.622 1.00 57.41 516 THR A C 1
ATOM 3946 O O . THR A 1 516 ? 15.910 8.639 -35.882 1.00 57.41 516 THR A O 1
ATOM 3949 N N . SER A 1 517 ? 15.055 8.424 -37.946 1.00 44.38 517 SER A N 1
ATOM 3950 C CA . SER A 1 517 ? 16.331 8.351 -38.670 1.00 44.38 517 SER A CA 1
ATOM 3951 C C . SER A 1 517 ? 16.852 9.725 -39.142 1.00 44.38 517 SER A C 1
ATOM 3953 O O . SER A 1 517 ? 17.421 9.823 -40.232 1.00 44.38 517 SER A O 1
ATOM 3955 N N . VAL A 1 518 ? 16.590 10.808 -38.403 1.00 50.78 518 VAL A N 1
ATOM 3956 C CA . VAL A 1 518 ? 17.105 12.151 -38.741 1.00 50.78 518 VAL A CA 1
ATOM 3957 C C . VAL A 1 518 ? 18.552 12.271 -38.255 1.00 50.78 518 VAL A C 1
ATOM 3959 O O . VAL A 1 518 ? 18.831 11.977 -37.094 1.00 50.78 518 VAL A O 1
ATOM 3962 N N . GLU A 1 519 ? 19.474 12.695 -39.130 1.00 50.56 519 GLU A N 1
ATOM 3963 C CA . GLU A 1 519 ? 20.895 12.846 -38.780 1.00 50.56 519 GLU A CA 1
ATOM 3964 C C . GLU A 1 519 ? 21.086 13.767 -37.567 1.00 50.56 519 GLU A C 1
ATOM 3966 O O . GLU A 1 519 ? 20.531 14.865 -37.505 1.00 50.56 519 GLU A O 1
ATOM 3971 N N . ALA A 1 520 ? 21.902 13.323 -36.606 1.00 58.09 520 ALA A N 1
ATOM 3972 C CA . ALA A 1 520 ? 22.099 14.041 -35.357 1.00 58.09 520 ALA A CA 1
ATOM 3973 C C . ALA A 1 520 ? 22.916 15.331 -35.568 1.00 58.09 520 ALA A C 1
ATOM 3975 O O . ALA A 1 520 ? 24.133 15.313 -35.801 1.00 58.09 520 ALA A O 1
ATOM 3976 N N . LEU A 1 521 ? 22.222 16.462 -35.462 1.00 75.75 521 LEU A N 1
ATOM 3977 C CA . LEU A 1 521 ? 22.759 17.811 -35.611 1.00 75.75 521 LEU A CA 1
ATOM 3978 C C . LEU A 1 521 ? 23.783 18.086 -34.512 1.00 75.75 521 LEU A C 1
ATOM 3980 O O . LEU A 1 521 ? 23.617 17.642 -33.383 1.00 75.75 521 LEU A O 1
ATOM 3984 N N . THR A 1 522 ? 24.856 18.809 -34.827 1.00 84.69 522 THR A N 1
ATOM 3985 C CA . THR A 1 522 ? 25.913 19.101 -33.843 1.00 84.69 522 THR A CA 1
ATOM 3986 C C . THR A 1 522 ? 25.748 20.517 -33.304 1.00 84.69 522 THR A C 1
ATOM 3988 O O . THR A 1 522 ? 25.609 21.437 -34.109 1.00 84.69 522 THR A O 1
ATOM 3991 N N . THR A 1 523 ? 25.755 20.698 -31.980 1.00 90.75 523 THR A N 1
ATOM 3992 C CA . THR A 1 523 ? 25.572 22.023 -31.369 1.00 90.75 523 THR A CA 1
ATOM 3993 C C . THR A 1 523 ? 26.750 22.959 -31.644 1.00 90.75 523 THR A C 1
ATOM 3995 O O . THR A 1 523 ? 27.914 22.547 -31.590 1.00 90.75 523 THR A O 1
ATOM 3998 N N . ASP A 1 524 ? 26.449 24.225 -31.948 1.00 91.44 524 ASP A N 1
ATOM 3999 C CA . ASP A 1 524 ? 27.450 25.271 -32.185 1.00 91.44 524 ASP A CA 1
ATOM 4000 C C . ASP A 1 524 ? 28.107 25.793 -30.888 1.00 91.44 524 ASP A C 1
ATOM 4002 O O . ASP A 1 524 ? 27.844 25.305 -29.789 1.00 91.44 524 ASP A O 1
ATOM 4006 N N . ALA A 1 525 ? 29.000 26.782 -31.013 1.00 92.19 525 ALA A N 1
ATOM 4007 C CA . ALA A 1 525 ? 29.717 27.381 -29.882 1.00 92.19 525 ALA A CA 1
ATOM 4008 C C . ALA A 1 525 ? 28.795 28.095 -28.873 1.00 92.19 525 ALA A C 1
ATOM 4010 O O . ALA A 1 525 ? 29.185 28.308 -27.728 1.00 92.19 525 ALA A O 1
ATOM 4011 N N . GLU A 1 526 ? 27.572 28.437 -29.281 1.00 93.88 526 GLU A N 1
ATOM 4012 C CA . GLU A 1 526 ? 26.524 28.984 -28.425 1.00 93.88 526 GLU A CA 1
ATOM 4013 C C . GLU A 1 526 ? 25.459 27.927 -28.069 1.00 93.88 526 GLU A C 1
ATOM 4015 O O . GLU A 1 526 ? 24.345 28.286 -27.684 1.00 93.88 526 GLU A O 1
ATOM 4020 N N . GLY A 1 527 ? 25.792 26.636 -28.190 1.00 92.81 527 GLY A N 1
ATOM 4021 C CA . GLY A 1 527 ? 24.967 25.498 -27.782 1.00 92.81 527 GLY A CA 1
ATOM 4022 C C . GLY A 1 527 ? 23.801 25.163 -28.715 1.00 92.81 527 GLY A C 1
ATOM 4023 O O . GLY A 1 527 ? 22.945 24.361 -28.339 1.00 92.81 527 GLY A O 1
ATOM 4024 N N . LYS A 1 528 ? 23.704 25.756 -29.911 1.00 93.88 528 LYS A N 1
ATOM 4025 C CA . LYS A 1 528 ? 22.484 25.662 -30.733 1.00 93.88 528 LYS A CA 1
ATOM 4026 C C . LYS A 1 528 ? 22.514 24.523 -31.738 1.00 93.88 528 LYS A C 1
ATOM 4028 O O . LYS A 1 528 ? 23.499 24.341 -32.449 1.00 93.88 528 LYS A O 1
ATOM 4033 N N . ALA A 1 529 ? 21.382 23.839 -31.879 1.00 88.69 529 ALA A N 1
ATOM 4034 C CA . ALA A 1 529 ? 21.078 22.939 -32.990 1.00 88.69 529 ALA A CA 1
ATOM 4035 C C . ALA A 1 529 ? 19.826 23.432 -33.736 1.00 88.69 529 ALA A C 1
ATOM 4037 O O . ALA A 1 529 ? 18.887 23.928 -33.114 1.00 88.69 529 ALA A O 1
ATOM 4038 N N . VAL A 1 530 ? 19.808 23.300 -35.069 1.00 87.19 530 VAL A N 1
ATOM 4039 C CA . VAL A 1 530 ? 18.725 23.809 -35.933 1.00 87.19 530 VAL A CA 1
ATOM 4040 C C . VAL A 1 530 ? 18.070 22.660 -36.696 1.00 87.19 530 VAL A C 1
ATOM 4042 O O . VAL A 1 530 ? 18.634 22.141 -37.657 1.00 87.19 530 VAL A O 1
ATOM 4045 N N . ILE A 1 531 ? 16.877 22.267 -36.259 1.00 82.94 531 ILE A N 1
ATOM 4046 C CA . ILE A 1 531 ? 16.100 21.140 -36.783 1.00 82.94 531 ILE A CA 1
ATOM 4047 C C . ILE A 1 531 ? 15.205 21.613 -37.927 1.00 82.94 531 ILE A C 1
ATOM 4049 O O . ILE A 1 531 ? 14.398 22.525 -37.751 1.00 82.94 531 ILE A O 1
ATOM 4053 N N . ASP A 1 532 ? 15.307 20.965 -39.087 1.00 78.94 532 ASP A N 1
ATOM 4054 C CA . ASP A 1 532 ? 14.396 21.186 -40.210 1.00 78.94 532 ASP A CA 1
ATOM 4055 C C . ASP A 1 532 ? 13.171 20.263 -40.109 1.00 78.94 532 ASP A C 1
ATOM 4057 O O . ASP A 1 532 ? 13.272 19.040 -40.213 1.00 78.94 532 ASP A O 1
ATOM 4061 N N . THR A 1 533 ? 11.988 20.854 -39.929 1.00 77.31 533 THR A N 1
ATOM 4062 C CA . THR A 1 533 ? 10.719 20.111 -39.836 1.00 77.31 533 THR A CA 1
ATOM 4063 C C . THR A 1 533 ? 10.112 19.753 -41.200 1.00 77.31 533 THR A C 1
ATOM 4065 O O . THR A 1 533 ? 9.008 19.213 -41.249 1.00 77.31 533 THR A O 1
ATOM 4068 N N . SER A 1 534 ? 10.789 20.035 -42.322 1.00 70.38 534 SER A N 1
ATOM 4069 C CA . SER A 1 534 ? 10.290 19.768 -43.686 1.00 70.38 534 SER A CA 1
ATOM 4070 C C . SER A 1 534 ? 9.965 18.297 -43.962 1.00 70.38 534 SER A C 1
ATOM 4072 O O . SER A 1 534 ? 9.063 18.016 -44.747 1.00 70.38 534 SER A O 1
ATOM 4074 N N . MET A 1 535 ? 10.678 17.369 -43.316 1.00 65.94 535 MET A N 1
ATOM 4075 C CA . MET A 1 535 ? 10.491 15.918 -43.477 1.00 65.94 535 MET A CA 1
ATOM 4076 C C . MET A 1 535 ? 9.581 15.291 -42.407 1.00 65.94 535 MET A C 1
ATOM 4078 O O . MET A 1 535 ? 9.333 14.088 -42.450 1.00 65.94 535 MET A O 1
ATOM 4082 N N . LEU A 1 536 ? 9.096 16.078 -41.442 1.00 72.00 536 LEU A N 1
ATOM 4083 C CA . LEU A 1 536 ? 8.242 15.599 -40.353 1.00 72.00 536 LEU A CA 1
ATOM 4084 C C . LEU A 1 536 ? 6.768 15.745 -40.732 1.00 72.00 536 LEU A C 1
ATOM 4086 O O . LEU A 1 536 ? 6.378 16.734 -41.353 1.00 72.00 536 LEU A O 1
ATOM 4090 N N . GLN A 1 537 ? 5.934 14.784 -40.342 1.00 70.81 537 GLN A N 1
ATOM 4091 C CA . GLN A 1 537 ? 4.481 14.890 -40.494 1.00 70.81 537 GLN A CA 1
ATOM 4092 C C . GLN A 1 537 ? 3.879 15.729 -39.350 1.00 70.81 537 GLN A C 1
ATOM 4094 O O . GLN A 1 537 ? 4.515 15.899 -38.312 1.00 70.81 537 GLN A O 1
ATOM 4099 N N . PRO A 1 538 ? 2.651 16.264 -39.477 1.00 75.12 538 PRO A N 1
ATOM 4100 C CA . PRO A 1 538 ? 1.993 16.946 -38.364 1.00 75.12 538 PRO A CA 1
ATOM 4101 C C . PRO A 1 538 ? 1.751 16.005 -37.166 1.00 75.12 538 PRO A C 1
ATOM 4103 O O . PRO A 1 538 ? 1.063 14.981 -37.275 1.00 75.12 538 PRO A O 1
ATOM 4106 N N . GLY A 1 539 ? 2.312 16.352 -36.007 1.00 75.81 539 GLY A N 1
ATOM 4107 C CA . GLY A 1 539 ? 2.363 15.487 -34.828 1.00 75.81 539 GLY A CA 1
ATOM 4108 C C . GLY A 1 539 ? 3.278 16.017 -33.723 1.00 75.81 539 GLY A C 1
ATOM 4109 O O . GLY A 1 539 ? 3.803 17.126 -33.818 1.00 75.81 539 GLY A O 1
ATOM 4110 N N . ILE A 1 540 ? 3.449 15.212 -32.675 1.00 79.94 540 ILE A N 1
ATOM 4111 C CA . ILE A 1 540 ? 4.356 15.474 -31.553 1.00 79.94 540 ILE A CA 1
ATOM 4112 C C . ILE A 1 540 ? 5.602 14.604 -31.729 1.00 79.94 540 ILE A C 1
ATOM 4114 O O . ILE A 1 540 ? 5.488 13.401 -31.970 1.00 79.94 540 ILE A O 1
ATOM 4118 N N . TYR A 1 541 ? 6.770 15.223 -31.586 1.00 82.44 541 TYR A N 1
ATOM 4119 C CA . TYR A 1 541 ? 8.081 14.579 -31.585 1.00 82.44 541 TYR A CA 1
ATOM 4120 C C . TYR A 1 541 ? 8.863 14.984 -30.335 1.00 82.44 541 TYR A C 1
ATOM 4122 O O . TYR A 1 541 ? 8.560 16.000 -29.714 1.00 82.44 541 TYR A O 1
ATOM 4130 N N . TYR A 1 542 ? 9.910 14.231 -30.008 1.00 86.38 542 TYR A N 1
ATOM 4131 C CA . TYR A 1 542 ? 10.817 14.536 -28.903 1.00 86.38 542 TYR A CA 1
ATOM 4132 C C . TYR A 1 542 ? 12.256 14.532 -29.408 1.00 86.38 542 TYR A C 1
ATOM 4134 O O . TYR A 1 542 ? 12.632 13.661 -30.191 1.00 86.38 542 TYR A O 1
ATOM 4142 N N . THR A 1 543 ? 13.062 15.500 -28.986 1.00 87.62 543 THR A N 1
ATOM 4143 C CA . THR A 1 543 ? 14.490 15.580 -29.310 1.00 87.62 543 THR A CA 1
ATOM 4144 C C . THR A 1 543 ? 15.341 15.204 -28.119 1.00 87.62 543 THR A C 1
ATOM 4146 O O . THR A 1 543 ? 15.023 15.628 -27.012 1.00 87.62 543 THR A O 1
ATOM 4149 N N . VAL A 1 544 ? 16.454 14.519 -28.365 1.00 87.88 544 VAL A N 1
ATOM 4150 C CA . VAL A 1 544 ? 17.467 14.180 -27.361 1.00 87.88 544 VAL A CA 1
ATOM 4151 C C . VAL A 1 544 ? 18.824 14.750 -27.755 1.00 87.88 544 VAL A C 1
ATOM 4153 O O . VAL A 1 544 ? 19.230 14.607 -28.911 1.00 87.88 544 VAL A O 1
ATOM 4156 N N . ALA A 1 545 ? 19.522 15.364 -26.797 1.00 89.25 545 ALA A N 1
ATOM 4157 C CA . ALA A 1 545 ? 20.946 15.686 -26.900 1.00 89.25 545 ALA A CA 1
ATOM 4158 C C . ALA A 1 545 ? 21.812 14.599 -26.243 1.00 89.25 545 ALA A C 1
ATOM 4160 O O . ALA A 1 545 ? 21.489 14.151 -25.153 1.00 89.25 545 ALA A O 1
ATOM 4161 N N . TYR A 1 546 ? 22.930 14.213 -26.857 1.00 83.38 546 TYR A N 1
ATOM 4162 C CA . TYR A 1 546 ? 23.915 13.287 -26.276 1.00 83.38 546 TYR A CA 1
ATOM 4163 C C . TYR A 1 546 ? 25.336 13.589 -26.786 1.00 83.38 546 TYR A C 1
ATOM 4165 O O . TYR A 1 546 ? 25.525 14.421 -27.674 1.00 83.38 546 TYR A O 1
ATOM 4173 N N . THR A 1 547 ? 26.359 12.906 -26.268 1.00 82.38 547 THR A N 1
ATOM 4174 C CA . THR A 1 547 ? 27.728 12.932 -26.822 1.00 82.38 547 THR A CA 1
ATOM 4175 C C . THR A 1 547 ? 28.231 11.513 -27.085 1.00 82.38 547 THR A C 1
ATOM 4177 O O . THR A 1 547 ? 27.799 10.562 -26.439 1.00 82.38 547 THR A O 1
ATOM 4180 N N . ASP A 1 548 ? 29.200 11.349 -27.995 1.00 74.81 548 ASP A N 1
ATOM 4181 C CA . ASP A 1 548 ? 29.884 10.058 -28.216 1.00 74.81 548 ASP A CA 1
ATOM 4182 C C . ASP A 1 548 ? 30.628 9.531 -26.969 1.00 74.81 548 ASP A C 1
ATOM 4184 O O . ASP A 1 548 ? 31.015 8.363 -26.946 1.00 74.81 548 ASP A O 1
ATOM 4188 N N . ALA A 1 549 ? 30.833 10.384 -25.958 1.00 68.75 549 ALA A N 1
ATOM 4189 C CA . ALA A 1 549 ? 31.473 10.067 -24.683 1.00 68.75 549 ALA A CA 1
ATOM 4190 C C . ALA A 1 549 ? 30.482 9.908 -23.511 1.00 68.75 549 ALA A C 1
ATOM 4192 O O . ALA A 1 549 ? 30.932 9.628 -22.405 1.00 68.75 549 ALA A O 1
ATOM 4193 N N . LYS A 1 550 ? 29.172 10.116 -23.737 1.00 73.94 550 LYS A N 1
ATOM 4194 C CA . LYS A 1 550 ? 28.088 10.043 -22.734 1.00 73.94 550 LYS A CA 1
ATOM 4195 C C . LYS A 1 550 ? 28.275 10.897 -21.466 1.00 73.94 550 LYS A C 1
ATOM 4197 O O . LYS A 1 550 ? 27.554 10.734 -20.498 1.00 73.94 550 LYS A O 1
ATOM 4202 N N . ASN A 1 551 ? 29.166 11.886 -21.497 1.00 81.31 551 ASN A N 1
ATOM 4203 C CA . ASN A 1 551 ? 29.477 12.775 -20.370 1.00 81.31 551 ASN A CA 1
ATOM 4204 C C . ASN A 1 551 ? 28.430 13.881 -20.105 1.00 81.31 551 ASN A C 1
ATOM 4206 O O . ASN A 1 551 ? 28.750 14.887 -19.468 1.00 81.31 551 ASN A O 1
ATOM 4210 N N . ILE A 1 552 ? 27.209 13.732 -20.623 1.00 90.62 552 ILE A N 1
ATOM 4211 C CA . ILE A 1 552 ? 26.070 14.600 -20.318 1.00 90.62 552 ILE A CA 1
ATOM 4212 C C . ILE A 1 552 ? 24.821 13.758 -20.083 1.00 90.62 552 ILE A C 1
ATOM 4214 O O . ILE A 1 552 ? 24.569 12.808 -20.826 1.00 90.62 552 ILE A O 1
ATOM 4218 N N . VAL A 1 553 ? 24.000 14.165 -19.115 1.00 93.44 553 VAL A N 1
ATOM 4219 C CA . VAL A 1 553 ? 22.644 13.620 -18.958 1.00 93.44 553 VAL A CA 1
ATOM 4220 C C . VAL A 1 553 ? 21.824 14.048 -20.183 1.00 93.44 553 VAL A C 1
ATOM 4222 O O . VAL A 1 553 ? 21.775 15.253 -20.453 1.00 93.44 553 VAL A O 1
ATOM 4225 N N . PRO A 1 554 ? 21.212 13.128 -20.956 1.00 91.31 554 PRO A N 1
ATOM 4226 C CA . PRO A 1 554 ? 20.581 13.478 -22.225 1.00 91.31 554 PRO A CA 1
ATOM 4227 C C . PRO A 1 554 ? 19.368 14.417 -22.103 1.00 91.31 554 PRO A C 1
ATOM 4229 O O . PRO A 1 554 ? 18.286 14.009 -21.685 1.00 91.31 554 PRO A O 1
ATOM 4232 N N . ALA A 1 555 ? 19.528 15.674 -22.528 1.00 93.06 555 ALA A N 1
ATOM 4233 C CA . ALA A 1 555 ? 18.459 16.676 -22.512 1.00 93.06 555 ALA A CA 1
ATOM 4234 C C . ALA A 1 555 ? 17.288 16.296 -23.432 1.00 93.06 555 ALA A C 1
ATOM 4236 O O . ALA A 1 555 ? 17.526 15.914 -24.580 1.00 93.06 555 ALA A O 1
ATOM 4237 N N . VAL A 1 556 ? 16.040 16.511 -22.990 1.00 92.31 556 VAL A N 1
ATOM 4238 C CA . VAL A 1 556 ? 14.816 16.283 -23.787 1.00 92.31 556 VAL A CA 1
ATOM 4239 C C . VAL A 1 556 ? 14.071 17.590 -24.088 1.00 92.31 556 VAL A C 1
ATOM 4241 O O . VAL A 1 556 ? 13.917 18.435 -23.210 1.00 92.31 556 VAL A O 1
ATOM 4244 N N . CYS A 1 557 ? 13.555 17.744 -25.314 1.00 92.50 557 CYS A N 1
ATOM 4245 C CA . CYS A 1 557 ? 12.579 18.785 -25.673 1.00 92.50 557 CYS A CA 1
ATOM 4246 C C . CYS A 1 557 ? 11.449 18.214 -26.550 1.00 92.50 557 CYS A C 1
ATOM 4248 O O . CYS A 1 557 ? 11.708 17.448 -27.480 1.00 92.50 557 CYS A O 1
ATOM 4250 N N . LYS A 1 558 ? 10.194 18.590 -26.279 1.00 91.38 558 LYS A N 1
ATOM 4251 C CA . LYS A 1 558 ? 9.007 18.198 -27.061 1.00 91.38 558 LYS A CA 1
ATOM 4252 C C . LYS A 1 558 ? 8.720 19.207 -28.180 1.00 91.38 558 LYS A C 1
ATOM 4254 O O . LYS A 1 558 ? 8.493 20.380 -27.901 1.00 91.38 558 LYS A O 1
ATOM 4259 N N . ILE A 1 559 ? 8.666 18.762 -29.436 1.00 88.06 559 ILE A N 1
ATOM 4260 C CA . ILE A 1 559 ? 8.354 19.592 -30.612 1.00 88.06 559 ILE A CA 1
ATOM 4261 C C . ILE A 1 559 ? 6.973 19.232 -31.173 1.00 88.06 559 ILE A C 1
ATOM 4263 O O . ILE A 1 559 ? 6.781 18.150 -31.734 1.00 88.06 559 ILE A O 1
ATOM 4267 N N . THR A 1 560 ? 6.031 20.176 -31.122 1.00 89.00 560 THR A N 1
ATOM 4268 C CA . THR A 1 560 ? 4.731 20.052 -31.806 1.00 89.00 560 THR A CA 1
ATOM 4269 C C . THR A 1 560 ? 4.811 20.625 -33.225 1.00 89.00 560 THR A C 1
ATOM 4271 O O . THR A 1 560 ? 4.896 21.843 -33.419 1.00 89.00 560 THR A O 1
ATOM 4274 N N . VAL A 1 561 ? 4.756 19.752 -34.233 1.00 84.62 561 VAL A N 1
ATOM 4275 C CA . VAL A 1 561 ? 4.740 20.103 -35.663 1.00 84.62 561 VAL A CA 1
ATOM 4276 C C . VAL A 1 561 ? 3.294 20.256 -36.137 1.00 84.62 561 VAL A C 1
ATOM 4278 O O . VAL A 1 561 ? 2.510 19.309 -36.144 1.00 84.62 561 VAL A O 1
ATOM 4281 N N . ASN A 1 562 ? 2.931 21.466 -36.555 1.00 83.06 562 ASN A N 1
ATOM 4282 C CA . ASN A 1 562 ? 1.575 21.829 -36.962 1.00 83.06 562 ASN A CA 1
ATOM 4283 C C . ASN A 1 562 ? 1.385 21.762 -38.484 1.00 83.06 562 ASN A C 1
ATOM 4285 O O . ASN A 1 562 ? 2.300 22.071 -39.255 1.00 83.06 562 ASN A O 1
ATOM 4289 N N . GLN A 1 563 ? 0.165 21.440 -38.927 1.00 79.06 563 GLN A N 1
ATOM 4290 C CA . GLN A 1 563 ? -0.176 21.430 -40.348 1.00 79.06 563 GLN A CA 1
ATOM 4291 C C . GLN A 1 563 ? -0.479 22.850 -40.843 1.00 79.06 563 GLN A C 1
ATOM 4293 O O . GLN A 1 563 ? -1.409 23.515 -40.376 1.00 79.06 563 GLN A O 1
ATOM 4298 N N . ARG A 1 564 ? 0.271 23.302 -41.852 1.00 66.94 564 ARG A N 1
ATOM 4299 C CA . ARG A 1 564 ? 0.055 24.597 -42.505 1.00 66.94 564 ARG A CA 1
ATOM 4300 C C . ARG A 1 564 ? -0.965 24.469 -43.637 1.00 66.94 564 ARG A C 1
ATOM 4302 O O . ARG A 1 564 ? -0.629 24.007 -44.725 1.00 66.94 564 ARG A O 1
ATOM 4309 N N . ILE A 1 565 ? -2.198 24.921 -43.413 1.00 63.00 565 ILE A N 1
ATOM 4310 C CA . ILE A 1 565 ? -3.249 24.894 -44.439 1.00 63.00 565 ILE A CA 1
ATOM 4311 C C . ILE A 1 565 ? -3.216 26.198 -45.248 1.00 63.00 565 ILE A C 1
ATOM 4313 O O . ILE A 1 565 ? -3.411 27.296 -44.718 1.00 63.00 565 ILE A O 1
ATOM 4317 N N . VAL A 1 566 ? -2.981 26.063 -46.556 1.00 58.12 566 VAL A N 1
ATOM 4318 C CA . VAL A 1 566 ? -3.037 27.157 -47.537 1.00 58.12 566 VAL A CA 1
ATOM 4319 C C . VAL A 1 566 ? -4.348 27.057 -48.313 1.00 58.12 566 VAL A C 1
ATOM 4321 O O . VAL A 1 566 ? -4.591 26.072 -49.008 1.00 58.12 566 VAL A O 1
ATOM 4324 N N . SER A 1 567 ? -5.200 28.075 -48.202 1.00 49.94 567 SER A N 1
ATOM 4325 C CA . SER A 1 567 ? -6.532 28.058 -48.813 1.00 49.94 567 SER A CA 1
ATOM 4326 C C . SER A 1 567 ? -6.480 28.123 -50.346 1.00 49.94 567 SER A C 1
ATOM 4328 O O . SER A 1 567 ? -5.866 29.046 -50.890 1.00 49.94 567 SER A O 1
ATOM 4330 N N . PRO A 1 568 ? -7.176 27.224 -51.074 1.00 47.34 568 PRO A N 1
ATOM 4331 C CA . PRO A 1 568 ? -7.280 27.264 -52.533 1.00 47.34 568 PRO A CA 1
ATOM 4332 C C . PRO A 1 568 ? -8.287 28.338 -52.992 1.00 47.34 568 PRO A C 1
ATOM 4334 O O . PRO A 1 568 ? -9.339 28.048 -53.557 1.00 47.34 568 PRO A O 1
ATOM 4337 N N . GLY A 1 569 ? -7.967 29.604 -52.725 1.00 47.50 569 GLY A N 1
ATOM 4338 C CA . GLY A 1 569 ? -8.772 30.772 -53.081 1.00 47.50 569 GLY A CA 1
ATOM 4339 C C . GLY A 1 569 ? -8.109 32.058 -52.585 1.00 47.50 569 GLY A C 1
ATOM 4340 O O . GLY A 1 569 ? -7.724 32.153 -51.423 1.00 47.50 569 GLY A O 1
ATOM 4341 N N . GLY A 1 570 ? -7.928 33.044 -53.468 1.00 48.03 570 GLY A N 1
ATOM 4342 C CA . GLY A 1 570 ? -7.141 34.244 -53.163 1.00 48.03 570 GLY A CA 1
ATOM 4343 C C . GLY A 1 570 ? -7.764 35.110 -52.063 1.00 48.03 570 GLY A C 1
ATOM 4344 O O . GLY A 1 570 ? -8.809 35.715 -52.285 1.00 48.03 570 GLY A O 1
ATOM 4345 N N . GLY A 1 571 ? -7.110 35.195 -50.898 1.00 43.69 571 GLY A N 1
ATOM 4346 C CA . GLY A 1 571 ? -7.668 35.914 -49.742 1.00 43.69 571 GLY A CA 1
ATOM 4347 C C . GLY A 1 571 ? -6.742 36.157 -48.541 1.00 43.69 571 GLY A C 1
ATOM 4348 O O . GLY A 1 571 ? -7.240 36.473 -47.470 1.00 43.69 571 GLY A O 1
ATOM 4349 N N . GLY A 1 572 ? -5.418 36.008 -48.674 1.00 46.03 572 GLY A N 1
ATOM 4350 C CA . GLY A 1 572 ? -4.446 36.491 -47.673 1.00 46.03 572 GLY A CA 1
ATOM 4351 C C . GLY A 1 572 ? -4.387 35.776 -46.310 1.00 46.03 572 GLY A C 1
ATOM 4352 O O . GLY A 1 572 ? -3.575 36.171 -45.480 1.00 46.03 572 GLY A O 1
ATOM 4353 N N . GLY A 1 573 ? -5.189 34.735 -46.069 1.00 44.25 573 GLY A N 1
ATOM 4354 C CA . GLY A 1 573 ? -5.155 33.935 -44.839 1.00 44.25 573 GLY A CA 1
ATOM 4355 C C . GLY A 1 573 ? -4.537 32.550 -45.049 1.00 44.25 573 GLY A C 1
ATOM 4356 O O . GLY A 1 573 ? -4.999 31.794 -45.898 1.00 44.25 573 GLY A O 1
ATOM 4357 N N . SER A 1 574 ? -3.519 32.209 -44.255 1.00 52.47 574 SER A N 1
ATOM 4358 C CA . SER A 1 574 ? -3.158 30.813 -43.950 1.00 52.47 574 SER A CA 1
ATOM 4359 C C . SER A 1 574 ? -3.714 30.470 -42.570 1.00 52.47 574 SER A C 1
ATOM 4361 O O . SER A 1 574 ? -3.688 31.332 -41.691 1.00 52.47 574 SER A O 1
ATOM 4363 N N . TYR A 1 575 ? -4.168 29.236 -42.361 1.00 50.03 575 TYR A N 1
ATOM 4364 C CA . TYR A 1 575 ? -4.598 28.765 -41.040 1.00 50.03 575 TYR A CA 1
ATOM 4365 C C . TYR A 1 575 ? -3.681 27.633 -40.575 1.00 50.03 575 TYR A C 1
ATOM 4367 O O . TYR A 1 575 ? -3.254 26.796 -41.373 1.00 50.03 575 TYR A O 1
ATOM 4375 N N . VAL A 1 576 ? -3.392 27.603 -39.277 1.00 57.38 576 VAL A N 1
ATOM 4376 C CA . VAL A 1 576 ? -2.633 26.523 -38.643 1.00 57.38 576 VAL A CA 1
ATOM 4377 C C . VAL A 1 576 ? -3.637 25.511 -38.101 1.00 57.38 576 VAL A C 1
ATOM 4379 O O . VAL A 1 576 ? -4.438 25.861 -37.235 1.00 57.38 576 VAL A O 1
ATOM 4382 N N . LYS A 1 577 ? -3.610 24.267 -38.592 1.00 64.62 577 LYS A N 1
ATOM 4383 C CA . LYS A 1 577 ? -4.307 23.162 -37.924 1.00 64.62 577 LYS A CA 1
ATOM 4384 C C . LYS A 1 577 ? -3.327 22.520 -36.936 1.00 64.62 577 LYS A C 1
ATOM 4386 O O . LYS A 1 577 ? -2.370 21.861 -37.351 1.00 64.62 577 LYS A O 1
ATOM 4391 N N . LYS A 1 578 ? -3.578 22.728 -35.636 1.00 60.69 578 LYS A N 1
ATOM 4392 C CA . LYS A 1 578 ? -2.989 21.915 -34.559 1.00 60.69 578 LYS A CA 1
ATOM 4393 C C . LYS A 1 578 ? -3.355 20.431 -34.769 1.00 60.69 578 LYS A C 1
ATOM 4395 O O . LYS A 1 578 ? -4.429 20.160 -35.317 1.00 60.69 578 LYS A O 1
ATOM 4400 N N . PRO A 1 579 ? -2.522 19.477 -34.317 1.00 56.47 579 PRO A N 1
ATOM 4401 C CA . PRO A 1 579 ? -2.958 18.097 -34.106 1.00 56.47 579 PRO A CA 1
ATOM 4402 C C . PRO A 1 579 ? -4.247 18.028 -33.264 1.00 56.47 579 PRO A C 1
ATOM 4404 O O . PRO A 1 579 ? -4.554 18.944 -32.502 1.00 56.47 579 PRO A O 1
ATOM 4407 N N . GLU A 1 580 ? -5.021 16.955 -33.419 1.00 52.25 580 GLU A N 1
ATOM 4408 C CA . GLU A 1 580 ? -6.211 16.718 -32.589 1.00 52.25 580 GLU A CA 1
ATOM 4409 C C . GLU A 1 580 ? -5.804 16.231 -31.185 1.00 52.25 580 GLU A C 1
ATOM 4411 O O . GLU A 1 580 ? -4.785 15.561 -31.060 1.00 52.25 580 GLU A O 1
ATOM 4416 N N . LYS A 1 581 ? -6.585 16.642 -30.167 1.00 46.56 581 LYS A N 1
ATOM 4417 C CA . LYS A 1 581 ? -6.448 16.406 -28.709 1.00 46.56 581 LYS A CA 1
ATOM 4418 C C . LYS A 1 581 ? -5.027 16.135 -28.175 1.00 46.56 581 LYS A C 1
ATOM 4420 O O . LYS A 1 581 ? -4.509 15.029 -28.225 1.00 46.56 581 LYS A O 1
ATOM 4425 N N . GLU A 1 582 ? -4.464 17.164 -27.543 1.00 43.53 582 GLU A N 1
ATOM 4426 C CA . GLU A 1 582 ? -3.120 17.186 -26.935 1.00 43.53 582 GLU A CA 1
ATOM 4427 C C . GLU A 1 582 ? -2.987 16.259 -25.698 1.00 43.53 582 GLU A C 1
ATOM 4429 O O . GLU A 1 582 ? -1.872 15.950 -25.295 1.00 43.53 582 GLU A O 1
ATOM 4434 N N . GLU A 1 583 ? -4.108 15.795 -25.126 1.00 38.62 583 GLU A N 1
ATOM 4435 C CA . GLU A 1 583 ? -4.194 14.987 -23.891 1.00 38.62 583 GLU A CA 1
ATOM 4436 C C . GLU A 1 583 ? -3.977 13.476 -24.119 1.00 38.62 583 GLU A C 1
ATOM 4438 O O . GLU A 1 583 ? -3.320 12.824 -23.315 1.00 38.62 583 GLU A O 1
ATOM 4443 N N . ASP A 1 584 ? -4.487 12.930 -25.231 1.00 36.12 584 ASP A N 1
ATOM 4444 C CA . ASP A 1 584 ? -4.424 11.495 -25.578 1.00 36.12 584 ASP A CA 1
ATOM 4445 C C . ASP A 1 584 ? -3.261 11.168 -26.547 1.00 36.12 584 ASP A C 1
ATOM 4447 O O . ASP A 1 584 ? -3.092 10.036 -27.013 1.00 36.12 584 ASP A O 1
ATOM 4451 N N . ALA A 1 585 ? -2.470 12.180 -26.917 1.00 42.97 585 ALA A N 1
ATOM 4452 C CA . ALA A 1 585 ? -1.493 12.119 -27.999 1.00 42.97 585 ALA A CA 1
ATOM 4453 C C . ALA A 1 585 ? -0.182 11.422 -27.587 1.00 42.97 585 ALA A C 1
ATOM 4455 O O . ALA A 1 585 ? 0.849 12.067 -27.391 1.00 42.97 585 ALA A O 1
ATOM 4456 N N . GLN A 1 586 ? -0.221 10.086 -27.529 1.00 44.50 586 GLN A N 1
ATOM 4457 C CA . GLN A 1 586 ? 0.967 9.221 -27.472 1.00 44.50 586 GLN A CA 1
ATOM 4458 C C . GLN A 1 586 ? 2.048 9.682 -28.478 1.00 44.50 586 GLN A C 1
ATOM 4460 O O . GLN A 1 586 ? 1.699 10.072 -29.603 1.00 44.50 586 GLN A O 1
ATOM 4465 N N . PRO A 1 587 ? 3.352 9.608 -28.136 1.00 46.25 587 PRO A N 1
ATOM 4466 C CA . PRO A 1 587 ? 4.417 9.948 -29.074 1.00 46.25 587 PRO A CA 1
ATOM 4467 C C . PRO A 1 587 ? 4.289 9.101 -30.344 1.00 46.25 587 PRO A C 1
ATOM 4469 O O . PRO A 1 587 ? 4.118 7.882 -30.281 1.00 46.25 587 PRO A O 1
ATOM 4472 N N . LYS A 1 588 ? 4.358 9.729 -31.523 1.00 46.91 588 LYS A N 1
ATOM 4473 C CA . LYS A 1 588 ? 4.215 9.005 -32.794 1.00 46.91 588 LYS A CA 1
ATOM 4474 C C . LYS A 1 588 ? 5.521 8.308 -33.168 1.00 46.91 588 LYS A C 1
ATOM 4476 O O . LYS A 1 588 ? 6.286 8.814 -33.984 1.00 46.91 588 LYS A O 1
ATOM 4481 N N . PHE A 1 589 ? 5.745 7.135 -32.579 1.00 47.38 589 PHE A N 1
ATOM 4482 C CA . PHE A 1 589 ? 6.853 6.242 -32.936 1.00 47.38 589 PHE A CA 1
ATOM 4483 C C . PHE A 1 589 ? 6.719 5.686 -34.366 1.00 47.38 589 PHE A C 1
ATOM 4485 O O . PHE A 1 589 ? 7.724 5.483 -35.045 1.00 47.38 589 PHE A O 1
ATOM 4492 N N . GLY A 1 590 ? 5.480 5.513 -34.846 1.00 47.72 590 GLY A N 1
ATOM 4493 C CA . GLY A 1 590 ? 5.175 5.087 -36.210 1.00 47.72 590 GLY A CA 1
ATOM 4494 C C . GLY A 1 590 ? 5.759 6.020 -37.275 1.00 47.72 590 GLY A C 1
ATOM 4495 O O . GLY A 1 590 ? 5.278 7.136 -37.490 1.00 47.72 590 GLY A O 1
ATOM 4496 N N . LEU A 1 591 ? 6.783 5.527 -37.972 1.00 50.81 591 LEU A N 1
ATOM 4497 C CA . LEU A 1 591 ? 7.407 6.187 -39.117 1.00 50.81 591 LEU A CA 1
ATOM 4498 C C . LEU A 1 591 ? 6.438 6.270 -40.309 1.00 50.81 591 LEU A C 1
ATOM 4500 O O . LEU A 1 591 ? 5.579 5.407 -40.495 1.00 50.81 591 LEU A O 1
ATOM 4504 N N . ASP A 1 592 ? 6.611 7.288 -41.156 1.00 49.16 592 ASP A N 1
ATOM 4505 C CA . ASP A 1 592 ? 5.701 7.533 -42.279 1.00 49.16 592 ASP A CA 1
ATOM 4506 C C . ASP A 1 592 ? 5.616 6.328 -43.240 1.00 49.16 592 ASP A C 1
ATOM 4508 O O . ASP A 1 592 ? 6.623 5.707 -43.602 1.00 49.16 592 ASP A O 1
ATOM 4512 N N . GLY A 1 593 ? 4.386 5.980 -43.619 1.00 59.97 593 GLY A N 1
ATOM 4513 C CA . GLY A 1 593 ? 4.053 4.807 -44.431 1.00 59.97 593 GLY A CA 1
ATOM 4514 C C . GLY A 1 593 ? 4.106 3.437 -43.733 1.00 59.97 593 GLY A C 1
ATOM 4515 O O . GLY A 1 593 ? 3.909 2.440 -44.425 1.00 59.97 593 GLY A O 1
ATOM 4516 N N . LYS A 1 594 ? 4.366 3.340 -42.419 1.00 77.06 594 LYS A N 1
ATOM 4517 C CA . LYS A 1 594 ? 4.470 2.056 -41.684 1.00 77.06 594 LYS A CA 1
ATOM 4518 C C . LYS A 1 594 ? 3.244 1.734 -40.827 1.00 77.06 594 LYS A C 1
ATOM 4520 O O . LYS A 1 594 ? 2.356 2.564 -40.643 1.00 77.06 594 LYS A O 1
ATOM 4525 N N . ASN A 1 595 ? 3.222 0.526 -40.260 1.00 80.06 595 ASN A N 1
ATOM 4526 C CA . ASN A 1 595 ? 2.397 0.229 -39.091 1.00 80.06 595 ASN A CA 1
ATOM 4527 C C . ASN A 1 595 ? 2.771 1.180 -37.929 1.00 80.06 595 ASN A C 1
ATOM 4529 O O . ASN A 1 595 ? 3.950 1.433 -37.681 1.00 80.06 595 ASN A O 1
ATOM 4533 N N . GLN A 1 596 ? 1.757 1.706 -37.237 1.00 65.44 596 GLN A N 1
ATOM 4534 C CA . GLN A 1 596 ? 1.884 2.701 -36.165 1.00 65.44 596 GLN A CA 1
ATOM 4535 C C . GLN A 1 596 ? 2.694 2.220 -34.943 1.00 65.44 596 GLN A C 1
ATOM 4537 O O . GLN A 1 596 ? 3.272 3.048 -34.245 1.00 65.44 596 GLN A O 1
ATOM 4542 N N . ASP A 1 597 ? 2.703 0.906 -34.689 1.00 73.44 597 ASP A N 1
ATOM 4543 C CA . ASP A 1 597 ? 3.275 0.263 -33.502 1.00 73.44 597 ASP A CA 1
ATOM 4544 C C . ASP A 1 597 ? 4.733 -0.206 -33.731 1.00 73.44 597 ASP A C 1
ATOM 4546 O O . ASP A 1 597 ? 5.344 -0.784 -32.838 1.00 73.44 597 ASP A O 1
ATOM 4550 N N . ILE A 1 598 ? 5.312 0.041 -34.917 1.00 74.81 598 ILE A N 1
ATOM 4551 C CA . ILE A 1 598 ? 6.741 -0.197 -35.192 1.00 74.81 598 ILE A CA 1
ATOM 4552 C C . ILE A 1 598 ? 7.597 0.903 -34.564 1.00 74.81 598 ILE A C 1
ATOM 4554 O O . ILE A 1 598 ? 7.304 2.091 -34.717 1.00 74.81 598 ILE A O 1
ATOM 4558 N N . THR A 1 599 ? 8.715 0.507 -33.953 1.00 62.66 599 THR A N 1
ATOM 4559 C CA . THR A 1 599 ? 9.716 1.421 -33.386 1.00 62.66 599 THR A CA 1
ATOM 4560 C C . THR A 1 599 ? 11.096 1.202 -34.022 1.00 62.66 599 THR A C 1
ATOM 4562 O O . THR A 1 599 ? 11.438 0.103 -34.458 1.00 62.66 599 THR A O 1
ATOM 4565 N N . TYR A 1 600 ? 11.906 2.262 -34.113 1.00 65.25 600 TYR A N 1
ATOM 4566 C CA . TYR A 1 600 ? 13.305 2.158 -34.550 1.00 65.25 600 TYR A CA 1
ATOM 4567 C C . TYR A 1 600 ? 14.168 1.529 -33.445 1.00 65.25 600 TYR A C 1
ATOM 4569 O O . TYR A 1 600 ? 14.020 1.882 -32.275 1.00 65.25 600 TYR A O 1
ATOM 4577 N N . LYS A 1 601 ? 15.109 0.643 -33.803 1.00 63.84 601 LYS A N 1
ATOM 4578 C CA . LYS A 1 601 ? 16.004 -0.017 -32.837 1.00 63.84 601 LYS A CA 1
ATOM 4579 C C . LYS A 1 601 ? 17.362 0.704 -32.749 1.00 63.84 601 LYS A C 1
ATOM 4581 O O . LYS A 1 601 ? 18.173 0.584 -33.673 1.00 63.84 601 LYS A O 1
ATOM 4586 N N . PRO A 1 602 ? 17.634 1.463 -31.666 1.00 57.44 602 PRO A N 1
ATOM 4587 C CA . PRO A 1 602 ? 18.884 2.200 -31.502 1.00 57.44 602 PRO A CA 1
ATOM 4588 C C . PRO A 1 602 ? 20.071 1.266 -31.255 1.00 57.44 602 PRO A C 1
ATOM 4590 O O . PRO A 1 602 ? 19.912 0.123 -30.838 1.00 57.44 602 PRO A O 1
ATOM 4593 N N . VAL A 1 603 ? 21.283 1.777 -31.477 1.00 68.88 603 VAL A N 1
ATOM 4594 C CA . VAL A 1 603 ? 22.514 1.087 -31.073 1.00 68.88 603 VAL A CA 1
ATOM 4595 C C . VAL A 1 603 ? 22.693 1.263 -29.565 1.00 68.88 603 VAL A C 1
ATOM 4597 O O . VAL A 1 603 ? 23.062 2.344 -29.117 1.00 68.88 603 VAL A O 1
ATOM 4600 N N . ILE A 1 604 ? 22.430 0.201 -28.805 1.00 60.16 604 ILE A N 1
ATOM 4601 C CA . ILE A 1 604 ? 22.541 0.154 -27.339 1.00 60.16 604 ILE A CA 1
ATOM 4602 C C . ILE A 1 604 ? 23.907 -0.362 -26.861 1.00 60.16 604 ILE A C 1
ATOM 4604 O O . ILE A 1 604 ? 24.348 -0.016 -25.774 1.00 60.16 604 ILE A O 1
ATOM 4608 N N . SER A 1 605 ? 24.609 -1.163 -27.672 1.00 59.22 605 SER A N 1
ATOM 4609 C CA . SER A 1 605 ? 25.894 -1.781 -27.310 1.00 59.22 605 SER A CA 1
ATOM 4610 C C . SER A 1 605 ? 26.913 -1.615 -28.443 1.00 59.22 605 SER A C 1
ATOM 4612 O O . SER A 1 605 ? 27.228 -2.544 -29.189 1.00 59.22 605 SER A O 1
ATOM 4614 N N . LYS A 1 606 ? 27.375 -0.372 -28.626 1.00 71.56 606 LYS A N 1
ATOM 4615 C CA . LYS A 1 606 ? 28.263 0.072 -29.718 1.00 71.56 606 LYS A CA 1
ATOM 4616 C C . LYS A 1 606 ? 29.538 -0.782 -29.778 1.00 71.56 606 LYS A C 1
ATOM 4618 O O . LYS A 1 606 ? 30.399 -0.673 -28.912 1.00 71.56 606 LYS A O 1
ATOM 4623 N N . GLY A 1 607 ? 29.669 -1.598 -30.827 1.00 74.94 607 GLY A N 1
ATOM 4624 C CA . GLY A 1 607 ? 30.814 -2.498 -31.012 1.00 74.94 607 GLY A CA 1
ATOM 4625 C C . GLY A 1 607 ? 30.686 -3.889 -30.374 1.00 74.94 607 GLY A C 1
ATOM 4626 O O . GLY A 1 607 ? 31.688 -4.602 -30.320 1.00 74.94 607 GLY A O 1
ATOM 4627 N N . LYS A 1 608 ? 29.493 -4.310 -29.919 1.00 82.25 608 LYS A N 1
ATOM 4628 C CA . LYS A 1 608 ? 29.239 -5.715 -29.547 1.00 82.25 608 LYS A CA 1
ATOM 4629 C C . LYS A 1 608 ? 29.526 -6.630 -30.744 1.00 82.25 608 LYS A C 1
ATOM 4631 O O . LYS A 1 608 ? 28.986 -6.448 -31.832 1.00 82.25 608 LYS A O 1
ATOM 4636 N N . THR A 1 609 ? 30.374 -7.622 -30.507 1.00 92.94 609 THR A N 1
ATOM 4637 C CA . THR A 1 609 ? 30.826 -8.634 -31.468 1.00 92.94 609 THR A CA 1
ATOM 4638 C C . THR A 1 609 ? 30.993 -9.973 -30.740 1.00 92.94 609 THR A C 1
ATOM 4640 O O . THR A 1 609 ? 30.841 -10.033 -29.517 1.00 92.94 609 THR A O 1
ATOM 4643 N N . PHE A 1 610 ? 31.302 -11.036 -31.479 1.00 94.44 610 PHE A N 1
ATOM 4644 C CA . PHE A 1 610 ? 31.516 -12.388 -30.960 1.00 94.44 610 PHE A CA 1
ATOM 4645 C C . PHE A 1 610 ? 32.791 -12.988 -31.578 1.00 94.44 610 PHE A C 1
ATOM 4647 O O . PHE A 1 610 ? 33.185 -12.637 -32.692 1.00 94.44 610 PHE A O 1
ATOM 4654 N N . ALA A 1 611 ? 33.472 -13.880 -30.861 1.00 93.94 611 ALA A N 1
ATOM 4655 C CA . ALA A 1 611 ? 34.766 -14.422 -31.281 1.00 93.94 611 ALA A CA 1
ATOM 4656 C C . ALA A 1 611 ? 34.659 -15.401 -32.467 1.00 93.94 611 ALA A C 1
ATOM 4658 O O . ALA A 1 611 ? 35.602 -15.545 -33.243 1.00 93.94 611 ALA A O 1
ATOM 4659 N N . ASP A 1 612 ? 33.511 -16.061 -32.615 1.00 96.50 612 ASP A N 1
ATOM 4660 C CA . ASP A 1 612 ? 33.233 -17.099 -33.613 1.00 96.50 612 ASP A CA 1
ATOM 4661 C C . ASP A 1 612 ? 32.687 -16.570 -34.950 1.00 96.50 612 ASP A C 1
ATOM 4663 O O . ASP A 1 612 ? 32.686 -17.305 -35.937 1.00 96.50 612 ASP A O 1
ATOM 4667 N N . ILE A 1 613 ? 32.303 -15.292 -35.026 1.00 96.75 613 ILE A N 1
ATOM 4668 C CA . ILE A 1 613 ? 31.911 -14.627 -36.283 1.00 96.75 613 ILE A CA 1
ATOM 4669 C C . ILE A 1 613 ? 33.093 -13.961 -37.006 1.00 96.75 613 ILE A C 1
ATOM 4671 O O . ILE A 1 613 ? 32.889 -13.222 -37.965 1.00 96.75 613 ILE A O 1
ATOM 4675 N N . ALA A 1 614 ? 34.335 -14.181 -36.561 1.00 92.44 614 ALA A N 1
ATOM 4676 C CA . ALA A 1 614 ? 35.512 -13.491 -37.094 1.00 92.44 614 ALA A CA 1
ATOM 4677 C C . ALA A 1 614 ? 35.713 -13.681 -38.612 1.00 92.44 614 ALA A C 1
ATOM 4679 O O . ALA A 1 614 ? 36.056 -12.710 -39.287 1.00 92.44 614 ALA A O 1
ATOM 4680 N N . ASP A 1 615 ? 35.442 -14.893 -39.113 1.00 90.19 615 ASP A N 1
ATOM 4681 C CA . ASP A 1 615 ? 35.549 -15.312 -40.521 1.00 90.19 615 ASP A CA 1
ATOM 4682 C C . ASP A 1 615 ? 34.165 -15.606 -41.165 1.00 90.19 615 ASP A C 1
ATOM 4684 O O . ASP A 1 615 ? 34.071 -16.339 -42.147 1.00 90.19 615 ASP A O 1
ATOM 4688 N N . CYS A 1 616 ? 33.078 -15.088 -40.581 1.00 91.31 616 CYS A N 1
ATOM 4689 C CA . CYS A 1 616 ? 31.690 -15.244 -41.050 1.00 91.31 616 CYS A CA 1
ATOM 4690 C C . CYS A 1 616 ? 31.368 -14.203 -42.141 1.00 91.31 616 CYS A C 1
ATOM 4692 O O . CYS A 1 616 ? 31.810 -13.057 -42.036 1.00 91.31 616 CYS A O 1
ATOM 4694 N N . GLU A 1 617 ? 30.608 -14.565 -43.184 1.00 90.38 617 GLU A N 1
ATOM 4695 C CA . GLU A 1 617 ? 30.283 -13.619 -44.267 1.00 90.38 617 GLU A CA 1
ATOM 4696 C C . GLU A 1 617 ? 29.253 -12.587 -43.792 1.00 90.38 617 GLU A C 1
ATOM 4698 O O . GLU A 1 617 ? 29.468 -11.387 -43.957 1.00 90.38 617 GLU A O 1
ATOM 4703 N N . GLY A 1 618 ? 28.207 -13.028 -43.087 1.00 93.25 618 GLY A N 1
ATOM 4704 C CA . GLY A 1 618 ? 27.205 -12.164 -42.449 1.00 93.25 618 GLY A CA 1
ATOM 4705 C C . GLY A 1 618 ? 27.680 -11.440 -41.182 1.00 93.25 618 GLY A C 1
ATOM 4706 O O . GLY A 1 618 ? 26.851 -11.012 -40.375 1.00 93.25 618 GLY A O 1
ATOM 4707 N N . LYS A 1 619 ? 28.996 -11.319 -40.951 1.00 95.62 619 LYS A N 1
ATOM 4708 C CA . LYS A 1 619 ? 29.565 -10.720 -39.733 1.00 95.62 619 LYS A CA 1
ATOM 4709 C C . LYS A 1 619 ? 29.039 -9.307 -39.476 1.00 95.62 619 LYS A C 1
ATOM 4711 O O . LYS A 1 619 ? 28.626 -9.009 -38.357 1.00 95.62 619 LYS A O 1
ATOM 4716 N N . SER A 1 620 ? 29.059 -8.442 -40.490 1.00 94.38 620 SER A N 1
ATOM 4717 C CA . SER A 1 620 ? 28.624 -7.042 -40.380 1.00 94.38 620 SER A CA 1
ATOM 4718 C C . SER A 1 620 ? 27.158 -6.919 -39.970 1.00 94.38 620 SER A C 1
ATOM 4720 O O . SER A 1 620 ? 26.794 -6.053 -39.178 1.00 94.38 620 SER A O 1
ATOM 4722 N N . GLU A 1 621 ? 26.325 -7.808 -40.491 1.00 96.38 621 GLU A N 1
ATOM 4723 C CA . GLU A 1 621 ? 24.899 -7.915 -40.246 1.00 96.38 621 GLU A CA 1
ATOM 4724 C C . GLU A 1 621 ? 24.631 -8.428 -38.827 1.00 96.38 621 GLU A C 1
ATOM 4726 O O . GLU A 1 621 ? 23.806 -7.854 -38.112 1.00 96.38 621 GLU A O 1
ATOM 4731 N N . ILE A 1 622 ? 25.388 -9.434 -38.375 1.00 96.94 622 ILE A N 1
ATOM 4732 C CA . ILE A 1 622 ? 25.324 -9.941 -36.999 1.00 96.94 622 ILE A CA 1
ATOM 4733 C C . ILE A 1 622 ? 25.749 -8.853 -36.001 1.00 96.94 622 ILE A C 1
ATOM 4735 O O . ILE A 1 622 ? 25.003 -8.568 -35.066 1.00 96.94 622 ILE A O 1
ATOM 4739 N N . GLU A 1 623 ? 26.890 -8.189 -36.210 1.00 93.19 623 GLU A N 1
ATOM 4740 C CA . GLU A 1 623 ? 27.352 -7.081 -35.357 1.00 93.19 623 GLU A CA 1
ATOM 4741 C C . GLU A 1 623 ? 26.331 -5.929 -35.338 1.00 93.19 623 GLU A C 1
ATOM 4743 O O . GLU A 1 623 ? 25.983 -5.418 -34.271 1.00 93.19 623 GLU A O 1
ATOM 4748 N N . ALA A 1 624 ? 25.769 -5.559 -36.496 1.00 85.75 624 ALA A N 1
ATOM 4749 C CA . ALA A 1 624 ? 24.797 -4.474 -36.609 1.00 85.75 624 ALA A CA 1
ATOM 4750 C C . ALA A 1 624 ? 23.447 -4.762 -35.928 1.00 85.75 624 ALA A C 1
ATOM 4752 O O . ALA A 1 624 ? 22.814 -3.817 -35.443 1.00 85.75 6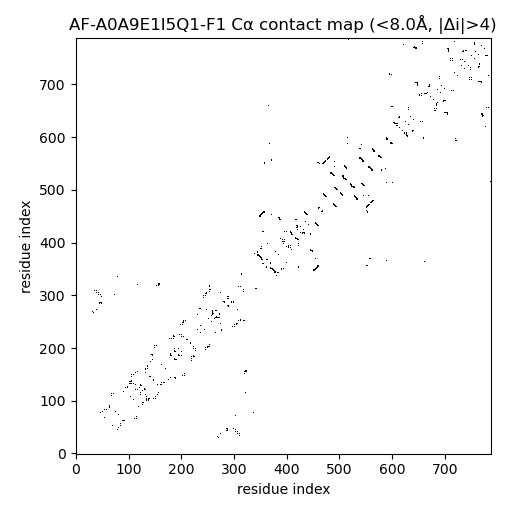24 ALA A O 1
ATOM 4753 N N . LEU A 1 625 ? 22.995 -6.017 -35.881 1.00 89.69 625 LEU A N 1
ATOM 4754 C CA . LEU A 1 625 ? 21.780 -6.410 -35.158 1.00 89.69 625 LEU A CA 1
ATOM 4755 C C . LEU A 1 625 ? 22.054 -6.644 -33.661 1.00 89.69 625 LEU A C 1
ATOM 4757 O O . LEU A 1 625 ? 21.237 -6.253 -32.825 1.00 89.69 625 LEU A O 1
ATOM 4761 N N . ALA A 1 626 ? 23.210 -7.212 -33.304 1.00 83.31 626 ALA A N 1
ATOM 4762 C CA . ALA A 1 626 ? 23.601 -7.465 -31.916 1.00 83.31 626 ALA A CA 1
ATOM 4763 C C . ALA A 1 626 ? 23.836 -6.164 -31.137 1.00 83.31 626 ALA A C 1
ATOM 4765 O O . ALA A 1 626 ? 23.313 -6.001 -30.036 1.00 83.31 626 ALA A O 1
ATOM 4766 N N . GLN A 1 627 ? 24.510 -5.173 -31.735 1.00 84.62 627 GLN A N 1
ATOM 4767 C CA . GLN A 1 627 ? 24.683 -3.854 -31.109 1.00 84.62 627 GLN A CA 1
ATOM 4768 C C . GLN A 1 627 ? 23.357 -3.095 -30.891 1.00 84.62 627 GLN A C 1
ATOM 4770 O O . GLN A 1 627 ? 23.345 -2.092 -30.181 1.00 84.62 627 GLN A O 1
ATOM 4775 N N . ARG A 1 628 ? 22.255 -3.547 -31.510 1.00 80.25 628 ARG A N 1
ATOM 4776 C CA . ARG A 1 628 ? 20.888 -3.011 -31.366 1.00 80.25 628 ARG A CA 1
ATOM 4777 C C . ARG A 1 628 ? 19.986 -3.862 -30.454 1.00 80.25 628 ARG A C 1
ATOM 4779 O O . ARG A 1 628 ? 18.799 -3.573 -30.343 1.00 80.25 628 ARG A O 1
ATOM 4786 N N . GLY A 1 629 ? 20.514 -4.928 -29.842 1.00 78.94 629 GLY A N 1
ATOM 4787 C CA . GLY A 1 629 ? 19.740 -5.859 -29.007 1.00 78.94 629 GLY A CA 1
ATOM 4788 C C . GLY A 1 629 ? 18.705 -6.699 -29.770 1.00 78.94 629 GLY A C 1
ATOM 4789 O O . GLY A 1 629 ? 17.814 -7.279 -29.157 1.00 78.94 629 GLY A O 1
ATOM 4790 N N . ILE A 1 630 ? 18.785 -6.758 -31.105 1.00 85.50 630 ILE A N 1
ATOM 4791 C CA . ILE A 1 630 ? 17.822 -7.496 -31.942 1.00 85.50 630 ILE A CA 1
ATOM 4792 C C . ILE A 1 630 ? 18.116 -9.004 -31.911 1.00 85.50 630 ILE A C 1
ATOM 4794 O O . ILE A 1 630 ? 17.197 -9.821 -31.958 1.00 85.50 630 ILE A O 1
ATOM 4798 N N . ILE A 1 631 ? 19.397 -9.374 -31.809 1.00 89.88 631 ILE A N 1
ATOM 4799 C CA . ILE A 1 631 ? 19.870 -10.758 -31.690 1.00 89.88 631 ILE A CA 1
ATOM 4800 C C . ILE A 1 631 ? 20.895 -10.882 -30.562 1.00 89.88 631 ILE A C 1
ATOM 4802 O O . ILE A 1 631 ? 21.743 -10.012 -30.385 1.00 89.88 631 ILE A O 1
ATOM 4806 N N . ASN A 1 632 ? 20.851 -12.012 -29.858 1.00 84.56 632 ASN A N 1
ATOM 4807 C CA . ASN A 1 632 ? 21.784 -12.360 -28.788 1.00 84.56 632 ASN A CA 1
ATOM 4808 C C . ASN A 1 632 ? 22.657 -13.559 -29.189 1.00 84.56 632 ASN A C 1
ATOM 4810 O O . ASN A 1 632 ? 22.280 -14.368 -30.050 1.00 84.56 632 ASN A O 1
ATOM 4814 N N . GLY A 1 633 ? 23.826 -13.677 -28.556 1.00 85.56 633 GLY A N 1
ATOM 4815 C CA . GLY A 1 633 ? 24.696 -14.845 -28.688 1.00 85.56 633 GLY A CA 1
ATOM 4816 C C . GLY A 1 633 ? 24.124 -16.093 -28.007 1.00 85.56 633 GLY A C 1
ATOM 4817 O O . GLY A 1 633 ? 23.098 -16.033 -27.329 1.00 85.56 633 GLY A O 1
ATOM 4818 N N . LYS A 1 634 ? 24.793 -17.236 -28.185 1.00 87.12 634 LYS A N 1
ATOM 4819 C CA . LYS A 1 634 ? 24.592 -18.422 -27.333 1.00 87.12 634 LYS A CA 1
ATOM 4820 C C . LYS A 1 634 ? 25.394 -18.306 -26.025 1.00 87.12 634 LYS A C 1
ATOM 4822 O O . LYS A 1 634 ? 25.015 -18.922 -25.035 1.00 87.12 634 LYS A O 1
ATOM 4827 N N . THR A 1 635 ? 26.441 -17.476 -26.008 1.00 88.25 635 THR A N 1
ATOM 4828 C CA . THR A 1 635 ? 27.089 -16.917 -24.806 1.00 88.25 635 THR A CA 1
ATOM 4829 C C . THR A 1 635 ? 27.438 -15.441 -25.054 1.00 88.25 635 THR A C 1
ATOM 4831 O O . THR A 1 635 ? 27.211 -14.923 -26.151 1.00 88.25 635 THR A O 1
ATOM 4834 N N . ASP A 1 636 ? 28.035 -14.753 -24.077 1.00 78.62 636 ASP A N 1
ATOM 4835 C CA . ASP A 1 636 ? 28.548 -13.388 -24.267 1.00 78.62 636 ASP A CA 1
ATOM 4836 C C . ASP A 1 636 ? 29.642 -13.263 -25.337 1.00 78.62 636 ASP A C 1
ATOM 4838 O O . ASP A 1 636 ? 29.794 -12.191 -25.931 1.00 78.62 636 ASP A O 1
ATOM 4842 N N . GLU A 1 637 ? 30.375 -14.352 -25.583 1.00 87.19 637 GLU A N 1
ATOM 4843 C CA . GLU A 1 637 ? 31.544 -14.418 -26.467 1.00 87.19 637 GLU A CA 1
ATOM 4844 C C . GLU A 1 637 ? 31.271 -15.158 -27.789 1.00 87.19 637 GLU A C 1
ATOM 4846 O O . GLU A 1 637 ? 32.061 -15.026 -28.723 1.00 87.19 637 GLU A O 1
ATOM 4851 N N . SER A 1 638 ? 30.179 -15.928 -27.893 1.00 94.56 638 SER A N 1
ATOM 4852 C CA . SER A 1 638 ? 29.871 -16.804 -29.036 1.00 94.56 638 SER A CA 1
ATOM 4853 C C . SER A 1 638 ? 28.449 -16.597 -29.561 1.00 94.56 638 SER A C 1
ATOM 4855 O O . SER A 1 638 ? 27.470 -16.644 -28.809 1.00 94.56 638 SER A O 1
ATOM 4857 N N . TYR A 1 639 ? 28.329 -16.399 -30.873 1.00 95.50 639 TYR A N 1
ATOM 4858 C CA . TYR A 1 639 ? 27.057 -16.280 -31.579 1.00 95.50 639 TYR A CA 1
ATOM 4859 C C . TYR A 1 639 ? 26.518 -17.617 -32.104 1.00 95.50 639 TYR A C 1
ATOM 4861 O O . TYR A 1 639 ? 25.299 -17.766 -32.193 1.00 95.50 639 TYR A O 1
ATOM 4869 N N . ASP A 1 640 ? 27.392 -18.562 -32.448 1.00 96.00 640 ASP A N 1
ATOM 4870 C CA . ASP A 1 640 ? 27.103 -19.763 -33.241 1.00 96.00 640 ASP A CA 1
ATOM 4871 C C . ASP A 1 640 ? 26.351 -19.433 -34.555 1.00 96.00 640 ASP A C 1
ATOM 4873 O O . ASP A 1 640 ? 25.137 -19.640 -34.652 1.00 96.00 640 ASP A O 1
ATOM 4877 N N . PRO A 1 641 ? 27.037 -18.856 -35.567 1.00 96.19 641 PRO A N 1
ATOM 4878 C CA . PRO A 1 641 ? 26.403 -18.419 -36.816 1.00 96.19 641 PRO A CA 1
ATOM 4879 C C . PRO A 1 641 ? 25.815 -19.569 -37.643 1.00 96.19 641 PRO A C 1
ATOM 4881 O O . PRO A 1 641 ? 24.821 -19.369 -38.342 1.00 96.19 641 PRO A O 1
ATOM 4884 N N . TYR A 1 642 ? 26.393 -20.770 -37.553 1.00 95.00 642 TYR A N 1
ATOM 4885 C CA . TYR A 1 642 ? 26.041 -21.909 -38.405 1.00 95.00 642 TYR A CA 1
ATOM 4886 C C . TYR A 1 642 ? 25.001 -22.856 -37.787 1.00 95.00 642 TYR A C 1
ATOM 4888 O O . TYR A 1 642 ? 24.453 -23.697 -38.505 1.00 95.00 642 TYR A O 1
ATOM 4896 N N . ALA A 1 643 ? 24.682 -22.728 -36.495 1.00 95.56 643 ALA A N 1
ATOM 4897 C CA . ALA A 1 643 ? 23.576 -23.468 -35.896 1.00 95.56 643 ALA A CA 1
ATOM 4898 C C . ALA A 1 643 ? 22.217 -23.090 -36.504 1.00 95.56 643 ALA A C 1
ATOM 4900 O O . ALA A 1 643 ? 21.946 -21.940 -36.858 1.00 95.56 643 ALA A O 1
ATOM 4901 N N . THR A 1 644 ? 21.339 -24.088 -36.590 1.00 94.81 644 THR A N 1
ATOM 4902 C CA . THR A 1 644 ? 19.956 -23.946 -37.054 1.00 94.81 644 THR A CA 1
ATOM 4903 C C . THR A 1 644 ? 19.068 -23.266 -36.016 1.00 94.81 644 THR A C 1
ATOM 4905 O O . THR A 1 644 ? 19.236 -23.506 -34.821 1.00 94.81 644 THR A O 1
ATOM 4908 N N . MET A 1 645 ? 18.079 -22.493 -36.468 1.00 93.19 645 MET A N 1
ATOM 4909 C CA . MET A 1 645 ? 17.153 -21.758 -35.596 1.00 93.19 645 MET A CA 1
ATOM 4910 C C . MET A 1 645 ? 15.771 -22.429 -35.491 1.00 93.19 645 MET A C 1
ATOM 4912 O O . MET A 1 645 ? 15.285 -23.031 -36.450 1.00 93.19 645 MET A O 1
ATOM 4916 N N . THR A 1 646 ? 15.114 -22.306 -34.338 1.00 95.75 646 THR A N 1
ATOM 4917 C CA . THR A 1 646 ? 13.713 -22.718 -34.133 1.00 95.75 646 THR A CA 1
ATOM 4918 C C . THR A 1 646 ? 12.705 -21.658 -34.598 1.00 95.75 646 THR A C 1
ATOM 4920 O O . THR A 1 646 ? 13.002 -20.461 -34.654 1.00 95.75 646 THR A O 1
ATOM 4923 N N . ARG A 1 647 ? 11.467 -22.079 -34.892 1.00 95.75 647 ARG A N 1
ATOM 4924 C CA . ARG A 1 647 ? 10.335 -21.184 -35.202 1.00 95.75 647 ARG A CA 1
ATOM 4925 C C . ARG A 1 647 ? 10.035 -20.204 -34.058 1.00 95.75 647 ARG A C 1
ATOM 4927 O O . ARG A 1 647 ? 9.680 -19.059 -34.330 1.00 95.75 647 ARG A O 1
ATOM 4934 N N . ALA A 1 648 ? 10.210 -20.631 -32.805 1.00 95.50 648 ALA A N 1
ATOM 4935 C CA . ALA A 1 648 ? 10.095 -19.779 -31.621 1.00 95.50 648 ALA A CA 1
ATOM 4936 C C . ALA A 1 648 ? 11.188 -18.696 -31.561 1.00 95.50 648 ALA A C 1
ATOM 4938 O O . ALA A 1 648 ? 10.857 -17.512 -31.510 1.00 95.50 648 ALA A O 1
ATOM 4939 N N . GLU A 1 649 ? 12.473 -19.076 -31.646 1.00 94.12 649 GLU A N 1
ATOM 4940 C CA . GLU A 1 649 ? 13.593 -18.117 -31.678 1.00 94.12 649 GLU A CA 1
ATOM 4941 C C . GLU A 1 649 ? 13.405 -17.069 -32.782 1.00 94.12 649 GLU A C 1
ATOM 4943 O O . GLU A 1 649 ? 13.608 -15.878 -32.540 1.00 94.12 649 GLU A O 1
ATOM 4948 N N . PHE A 1 650 ? 12.971 -17.480 -33.980 1.00 95.50 650 PHE A N 1
ATOM 4949 C CA . PHE A 1 650 ? 12.783 -16.522 -35.065 1.00 95.50 650 PHE A CA 1
ATOM 4950 C C . PHE A 1 650 ? 11.592 -15.583 -34.836 1.00 95.50 650 PHE A C 1
ATOM 4952 O O . PHE A 1 650 ? 11.707 -14.392 -35.120 1.00 95.50 650 PHE A O 1
ATOM 4959 N N . ALA A 1 651 ? 10.474 -16.062 -34.276 1.00 95.44 651 ALA A N 1
ATOM 4960 C CA . ALA A 1 651 ? 9.341 -15.199 -33.929 1.00 95.44 651 ALA A CA 1
ATOM 4961 C C . ALA A 1 651 ? 9.754 -14.082 -32.949 1.00 95.44 651 ALA A C 1
ATOM 4963 O O . ALA A 1 651 ? 9.455 -12.912 -33.199 1.00 95.44 651 ALA A O 1
ATOM 4964 N N . THR A 1 652 ? 10.518 -14.423 -31.904 1.00 93.31 652 THR A N 1
ATOM 4965 C CA . THR A 1 652 ? 11.107 -13.454 -30.963 1.00 93.31 652 THR A CA 1
ATOM 4966 C C . THR A 1 652 ? 12.008 -12.442 -31.668 1.00 93.31 652 THR A C 1
ATOM 4968 O O . THR A 1 652 ? 11.844 -11.237 -31.472 1.00 93.31 652 THR A O 1
ATOM 4971 N N . ILE A 1 653 ? 12.923 -12.894 -32.533 1.00 94.00 653 ILE A N 1
ATOM 4972 C CA . ILE A 1 653 ? 13.843 -11.987 -33.236 1.00 94.00 653 ILE A CA 1
ATOM 4973 C C . ILE A 1 653 ? 13.081 -11.028 -34.166 1.00 94.00 653 ILE A C 1
ATOM 4975 O O . ILE A 1 653 ? 13.418 -9.847 -34.199 1.00 94.00 653 ILE A O 1
ATOM 4979 N N . VAL A 1 654 ? 12.037 -11.466 -34.884 1.00 95.19 654 VAL A N 1
ATOM 4980 C CA . VAL A 1 654 ? 11.259 -10.564 -35.763 1.00 95.19 654 VAL A CA 1
ATOM 4981 C C . VAL A 1 654 ? 10.471 -9.517 -34.961 1.00 95.19 654 VAL A C 1
ATOM 4983 O O . VAL A 1 654 ? 10.436 -8.352 -35.360 1.00 95.19 654 VAL A O 1
ATOM 4986 N N . VAL A 1 655 ? 9.881 -9.891 -33.819 1.00 93.19 655 VAL A N 1
ATOM 4987 C CA . VAL A 1 655 ? 9.201 -8.938 -32.916 1.00 93.19 655 VAL A CA 1
ATOM 4988 C C . VAL A 1 655 ? 10.193 -7.902 -32.376 1.00 93.19 655 VAL A C 1
ATOM 4990 O O . VAL A 1 655 ? 9.925 -6.700 -32.450 1.00 93.19 655 VAL A O 1
ATOM 4993 N N . ASN A 1 656 ? 11.376 -8.343 -31.940 1.00 85.25 656 ASN A N 1
ATOM 4994 C CA . ASN A 1 656 ? 12.444 -7.461 -31.463 1.00 85.25 656 ASN A CA 1
ATOM 4995 C C . ASN A 1 656 ? 13.006 -6.556 -32.571 1.00 85.25 656 ASN A C 1
ATOM 4997 O O . ASN A 1 656 ? 13.276 -5.383 -32.316 1.00 85.25 656 ASN A O 1
ATOM 5001 N N . ALA A 1 657 ? 13.141 -7.071 -33.797 1.00 88.25 657 ALA A N 1
ATOM 5002 C CA . ALA A 1 657 ? 13.641 -6.356 -34.973 1.00 88.25 657 ALA A CA 1
ATOM 5003 C C . ALA A 1 657 ? 12.733 -5.198 -35.409 1.00 88.25 657 ALA A C 1
ATOM 5005 O O . ALA A 1 657 ? 13.226 -4.136 -35.784 1.00 88.25 657 ALA A O 1
ATOM 5006 N N . LEU A 1 658 ? 11.414 -5.403 -35.358 1.00 86.75 658 LEU A N 1
ATOM 5007 C CA . LEU A 1 658 ? 10.408 -4.376 -35.654 1.00 86.75 658 LEU A CA 1
ATOM 5008 C C . LEU A 1 658 ? 10.073 -3.493 -34.439 1.00 86.75 658 LEU A C 1
ATOM 5010 O O . LEU A 1 658 ? 9.356 -2.502 -34.578 1.00 86.75 658 LEU A O 1
ATOM 5014 N N . GLY A 1 659 ? 10.556 -3.874 -33.252 1.00 78.75 659 GLY A N 1
ATOM 5015 C CA . GLY A 1 659 ? 10.320 -3.158 -32.004 1.00 78.75 659 GLY A CA 1
ATOM 5016 C C . GLY A 1 659 ? 8.847 -3.018 -31.643 1.00 78.75 659 GLY A C 1
ATOM 5017 O O . GLY A 1 659 ? 8.440 -1.963 -31.166 1.00 78.75 659 GLY A O 1
ATOM 5018 N N . LEU A 1 660 ? 8.067 -4.066 -31.908 1.00 82.19 660 LEU A N 1
ATOM 5019 C CA . LEU A 1 660 ? 6.629 -4.082 -31.667 1.00 82.19 660 LEU A CA 1
ATOM 5020 C C . LEU A 1 660 ? 6.340 -4.233 -30.160 1.00 82.19 660 LEU A C 1
ATOM 5022 O O . LEU A 1 660 ? 6.956 -5.094 -29.526 1.00 82.19 660 LEU A O 1
ATOM 5026 N N . PRO A 1 661 ? 5.388 -3.471 -29.588 1.00 79.38 661 PRO A N 1
ATOM 5027 C CA . PRO A 1 661 ? 4.915 -3.696 -28.227 1.00 79.38 661 PRO A CA 1
ATOM 5028 C C . PRO A 1 661 ? 4.246 -5.069 -28.132 1.00 79.38 661 PRO A C 1
ATOM 5030 O O . PRO A 1 661 ? 3.609 -5.516 -29.096 1.00 79.38 661 PRO A O 1
ATOM 5033 N N . GLN A 1 662 ? 4.348 -5.703 -26.961 1.00 83.75 662 GLN A N 1
ATOM 5034 C CA . GLN A 1 662 ? 3.695 -6.983 -26.689 1.00 83.75 662 GLN A CA 1
ATOM 5035 C C . GLN A 1 662 ? 2.176 -6.894 -26.926 1.00 83.75 662 GLN A C 1
ATOM 5037 O O . GLN A 1 662 ? 1.552 -5.859 -26.668 1.00 83.75 662 GLN A O 1
ATOM 5042 N N . LYS A 1 663 ? 1.582 -7.975 -27.443 1.00 78.56 663 LYS A N 1
ATOM 5043 C CA . LYS A 1 663 ? 0.139 -8.089 -27.701 1.00 78.56 663 LYS A CA 1
ATOM 5044 C C . LYS A 1 663 ? -0.360 -9.510 -27.488 1.00 78.56 663 LYS A C 1
ATOM 5046 O O . LYS A 1 663 ? 0.257 -10.466 -27.957 1.00 78.56 663 LYS A O 1
ATOM 5051 N N . ASP A 1 664 ? -1.551 -9.615 -26.916 1.00 79.19 664 ASP A N 1
ATOM 5052 C CA . ASP A 1 664 ? -2.281 -10.874 -26.836 1.00 79.19 664 ASP A CA 1
ATOM 5053 C C . ASP A 1 664 ? -2.705 -11.369 -28.224 1.00 79.19 664 ASP A C 1
ATOM 5055 O O . ASP A 1 664 ? -3.019 -10.593 -29.138 1.00 79.19 664 ASP A O 1
ATOM 5059 N N . GLY A 1 665 ? -2.718 -12.689 -28.374 1.00 70.75 665 GLY A N 1
ATOM 5060 C CA . GLY A 1 665 ? -3.012 -13.395 -29.616 1.00 70.75 665 GLY A CA 1
ATOM 5061 C C . GLY A 1 665 ? -3.782 -14.685 -29.346 1.00 70.75 665 GLY A C 1
ATOM 5062 O O . GLY A 1 665 ? -4.403 -14.837 -28.299 1.00 70.75 665 GLY A O 1
ATOM 5063 N N . ILE A 1 666 ? -3.745 -15.625 -30.291 1.00 79.19 666 ILE A N 1
ATOM 5064 C CA . ILE A 1 666 ? -4.316 -16.960 -30.076 1.00 79.19 666 ILE A CA 1
ATOM 5065 C C . ILE A 1 666 ? -3.334 -17.826 -29.281 1.00 79.19 666 ILE A C 1
ATOM 5067 O O . ILE A 1 666 ? -2.142 -17.867 -29.584 1.00 79.19 666 ILE A O 1
ATOM 5071 N N . GLU A 1 667 ? -3.863 -18.537 -28.288 1.00 82.62 667 GLU A N 1
ATOM 5072 C CA . GLU A 1 667 ? -3.181 -19.614 -27.572 1.00 82.62 667 GLU A CA 1
ATOM 5073 C C . GLU A 1 667 ? -3.030 -20.846 -28.477 1.00 82.62 667 GLU A C 1
ATOM 5075 O O . GLU A 1 667 ? -3.989 -21.299 -29.108 1.00 82.62 667 GLU A O 1
ATOM 5080 N N . PHE A 1 668 ? -1.822 -21.410 -28.529 1.00 91.81 668 PHE A N 1
ATOM 5081 C CA . PHE A 1 668 ? -1.545 -22.663 -29.230 1.00 91.81 668 PHE A CA 1
ATOM 5082 C C . PHE A 1 668 ? -1.343 -23.777 -28.200 1.00 91.81 668 PHE A C 1
ATOM 5084 O O . PHE A 1 668 ? -0.595 -23.613 -27.245 1.00 91.81 668 PHE A O 1
ATOM 5091 N N . THR A 1 669 ? -1.965 -24.938 -28.398 1.00 93.75 669 THR A N 1
ATOM 5092 C CA . THR A 1 669 ? -1.945 -26.069 -27.451 1.00 93.75 669 THR A CA 1
ATOM 5093 C C . THR A 1 669 ? -0.565 -26.713 -27.258 1.00 93.75 669 THR A C 1
ATOM 5095 O O . THR A 1 669 ? -0.411 -27.573 -26.395 1.00 93.75 669 THR A O 1
ATOM 5098 N N . ASP A 1 670 ? 0.427 -26.325 -28.061 1.00 95.50 670 ASP A N 1
ATOM 5099 C CA . ASP A 1 670 ? 1.836 -26.718 -27.958 1.00 95.50 670 ASP A CA 1
ATOM 5100 C C . ASP A 1 670 ? 2.774 -25.560 -27.546 1.00 95.50 670 ASP A C 1
ATOM 5102 O O . ASP A 1 670 ? 3.994 -25.720 -27.569 1.00 95.50 670 ASP A O 1
ATOM 5106 N N . VAL A 1 671 ? 2.216 -24.413 -27.141 1.00 94.38 671 VAL A N 1
ATOM 5107 C CA . VAL A 1 671 ? 2.922 -23.259 -26.564 1.00 94.38 671 VAL A CA 1
ATOM 5108 C C . VAL A 1 671 ? 2.306 -22.978 -25.193 1.00 94.38 671 VAL A C 1
ATOM 5110 O O . VAL A 1 671 ? 1.207 -22.440 -25.110 1.00 94.38 671 VAL A O 1
ATOM 5113 N N . LYS A 1 672 ? 3.001 -23.354 -24.115 1.00 91.56 672 LYS A N 1
ATOM 5114 C CA . LYS A 1 672 ? 2.561 -23.025 -22.751 1.00 91.56 672 LYS A CA 1
ATOM 5115 C C . LYS A 1 672 ? 2.866 -21.563 -22.423 1.00 91.56 672 LYS A C 1
ATOM 5117 O O . LYS A 1 672 ? 3.847 -21.026 -22.931 1.00 91.56 672 LYS A O 1
ATOM 5122 N N . ASP A 1 673 ? 2.093 -20.959 -21.527 1.00 86.62 673 ASP A N 1
ATOM 5123 C CA . ASP A 1 673 ? 2.275 -19.559 -21.118 1.00 86.62 673 ASP A CA 1
ATOM 5124 C C . ASP A 1 673 ? 3.543 -19.302 -20.281 1.00 86.62 673 ASP A C 1
ATOM 5126 O O . ASP A 1 673 ? 4.041 -18.180 -20.278 1.00 86.62 673 ASP A O 1
ATOM 5130 N N . ASP A 1 674 ? 4.102 -20.328 -19.625 1.00 88.00 674 ASP A N 1
ATOM 5131 C CA . ASP A 1 674 ? 5.351 -20.268 -18.844 1.00 88.00 674 ASP A CA 1
ATOM 5132 C C . ASP A 1 674 ? 6.633 -20.369 -19.699 1.00 88.00 674 ASP A C 1
ATOM 5134 O O . ASP A 1 674 ? 7.746 -20.246 -19.185 1.00 88.00 674 ASP A O 1
ATOM 5138 N N . GLU A 1 675 ? 6.516 -20.592 -21.011 1.00 93.25 675 GLU A N 1
ATOM 5139 C CA . GLU A 1 675 ? 7.667 -20.697 -21.914 1.00 93.25 675 GLU A CA 1
ATOM 5140 C C . GLU A 1 675 ? 8.111 -19.304 -22.405 1.00 93.25 675 GLU A C 1
ATOM 5142 O O . GLU A 1 675 ? 7.306 -18.526 -22.914 1.00 93.25 675 GLU A O 1
ATOM 5147 N N . TRP A 1 676 ? 9.416 -19.002 -22.354 1.00 89.81 676 TRP A N 1
ATOM 5148 C CA . TRP A 1 676 ? 9.982 -17.666 -22.651 1.00 89.81 676 TRP A CA 1
ATOM 5149 C C . TRP A 1 676 ? 9.615 -17.066 -24.024 1.00 89.81 676 TRP A C 1
ATOM 5151 O O . TRP A 1 676 ? 9.725 -15.858 -24.229 1.00 89.81 676 TRP A O 1
ATOM 5161 N N . TYR A 1 677 ? 9.199 -17.894 -24.984 1.00 91.50 677 TYR A N 1
ATOM 5162 C CA . TYR A 1 677 ? 8.779 -17.485 -26.326 1.00 91.50 677 TYR A CA 1
ATOM 5163 C C . TYR A 1 677 ? 7.267 -17.235 -26.463 1.00 91.50 677 TYR A C 1
ATOM 5165 O O . TYR A 1 677 ? 6.838 -16.710 -27.493 1.00 91.50 677 TYR A O 1
ATOM 5173 N N . ALA A 1 678 ? 6.445 -17.594 -25.473 1.00 92.50 678 ALA A N 1
ATOM 5174 C CA . ALA A 1 678 ? 4.986 -17.604 -25.584 1.00 92.50 678 ALA A CA 1
ATOM 5175 C C . ALA A 1 678 ? 4.412 -16.234 -25.969 1.00 92.50 678 ALA A C 1
ATOM 5177 O O . ALA A 1 678 ? 3.698 -16.111 -26.967 1.00 92.50 678 ALA A O 1
ATOM 5178 N N . GLN A 1 679 ? 4.804 -15.184 -25.245 1.00 92.25 679 GLN A N 1
ATOM 5179 C CA . GLN A 1 679 ? 4.308 -13.829 -25.489 1.00 92.25 679 GLN A CA 1
ATOM 5180 C C . GLN A 1 679 ? 4.838 -13.227 -26.801 1.00 92.25 679 GLN A C 1
ATOM 5182 O O . GLN A 1 679 ? 4.129 -12.475 -27.473 1.00 92.25 679 GLN A O 1
ATOM 5187 N N . PHE A 1 680 ? 6.031 -13.631 -27.251 1.00 92.25 680 PHE A N 1
ATOM 5188 C CA . PHE A 1 680 ? 6.539 -13.275 -28.579 1.00 92.25 680 PHE A CA 1
ATOM 5189 C C . PHE A 1 680 ? 5.744 -13.952 -29.702 1.00 92.25 680 PHE A C 1
ATOM 5191 O O . PHE A 1 680 ? 5.473 -13.312 -30.716 1.00 92.25 680 PHE A O 1
ATOM 5198 N N . ILE A 1 681 ? 5.312 -15.207 -29.527 1.00 95.75 681 ILE A N 1
ATOM 5199 C CA . ILE A 1 681 ? 4.441 -15.902 -30.489 1.00 95.75 681 ILE A CA 1
ATOM 5200 C C . ILE A 1 681 ? 3.047 -15.264 -30.518 1.00 95.75 681 ILE A C 1
ATOM 5202 O O . ILE A 1 681 ? 2.550 -14.984 -31.611 1.00 95.75 681 ILE A O 1
ATOM 5206 N N . LYS A 1 682 ? 2.442 -14.969 -29.356 1.00 92.56 682 LYS A N 1
ATOM 5207 C CA . LYS A 1 682 ? 1.159 -14.241 -29.256 1.00 92.56 682 LYS A CA 1
ATOM 5208 C C . LYS A 1 682 ? 1.235 -12.891 -29.983 1.00 92.56 682 LYS A C 1
ATOM 5210 O O . LYS A 1 682 ? 0.422 -12.625 -30.872 1.00 92.56 682 LYS A O 1
ATOM 5215 N N . THR A 1 683 ? 2.293 -12.121 -29.727 1.00 90.19 683 THR A N 1
ATOM 5216 C CA . THR A 1 683 ? 2.555 -10.821 -30.371 1.00 90.19 683 THR A CA 1
ATOM 5217 C C . THR A 1 683 ? 2.767 -10.961 -31.883 1.00 90.19 683 THR A C 1
ATOM 5219 O O . THR A 1 683 ? 2.127 -10.272 -32.679 1.00 90.19 683 THR A O 1
ATOM 5222 N N . ALA A 1 684 ? 3.619 -11.890 -32.323 1.00 94.81 684 ALA A N 1
ATOM 5223 C CA . ALA A 1 684 ? 3.873 -12.127 -33.744 1.00 94.81 684 ALA A CA 1
ATOM 5224 C C . ALA A 1 684 ? 2.626 -12.638 -34.491 1.00 94.81 684 ALA A C 1
ATOM 5226 O O . ALA A 1 684 ? 2.484 -12.395 -35.693 1.00 94.81 684 ALA A O 1
ATOM 5227 N N . TYR A 1 685 ? 1.722 -13.343 -33.803 1.00 94.06 685 TYR A N 1
ATOM 5228 C CA . TYR A 1 685 ? 0.435 -13.765 -34.349 1.00 94.06 685 TYR A CA 1
ATOM 5229 C C . TYR A 1 685 ? -0.538 -12.585 -34.466 1.00 94.06 685 TYR A C 1
ATOM 5231 O O . TYR A 1 685 ? -1.174 -12.430 -35.508 1.00 94.06 685 TYR A O 1
ATOM 5239 N N . HIS A 1 686 ? -0.601 -11.714 -33.452 1.00 92.19 686 HIS A N 1
ATOM 5240 C CA . HIS A 1 686 ? -1.429 -10.502 -33.444 1.00 92.19 686 HIS A CA 1
ATOM 5241 C C . HIS A 1 686 ? -1.153 -9.603 -34.659 1.00 92.19 686 HIS A C 1
ATOM 5243 O O . HIS A 1 686 ? -2.073 -9.231 -35.385 1.00 92.19 686 HIS A O 1
ATOM 5249 N N . TYR A 1 687 ? 0.123 -9.317 -34.943 1.00 90.50 687 TYR A N 1
ATOM 5250 C CA . TYR A 1 687 ? 0.525 -8.538 -36.123 1.00 90.50 687 TYR A CA 1
ATOM 5251 C C . TYR A 1 687 ? 0.529 -9.350 -37.436 1.00 90.50 687 TYR A C 1
ATOM 5253 O O . TYR A 1 687 ? 0.921 -8.838 -38.484 1.00 90.50 687 TYR A O 1
ATOM 5261 N N . GLY A 1 688 ? 0.099 -10.616 -37.410 1.00 92.75 688 GLY A N 1
ATOM 5262 C CA . GLY A 1 688 ? -0.028 -11.477 -38.589 1.00 92.75 688 GLY A CA 1
ATOM 5263 C C . GLY A 1 688 ? 1.294 -11.945 -39.207 1.00 92.75 688 GLY A C 1
ATOM 5264 O O . GLY A 1 688 ? 1.272 -12.508 -40.304 1.00 92.75 688 GLY A O 1
ATOM 5265 N N . ILE A 1 689 ? 2.427 -11.737 -38.526 1.00 95.12 689 ILE A N 1
ATOM 5266 C CA . ILE A 1 689 ? 3.774 -12.146 -38.955 1.00 95.12 689 ILE A CA 1
ATOM 5267 C C . ILE A 1 689 ? 3.840 -13.672 -39.025 1.00 95.12 689 ILE A C 1
ATOM 5269 O O . ILE A 1 689 ? 4.206 -14.243 -40.056 1.00 95.12 689 ILE A O 1
ATOM 5273 N N . VAL A 1 690 ? 3.415 -14.349 -37.958 1.00 93.50 690 VAL A N 1
ATOM 5274 C CA . VAL A 1 690 ? 3.370 -15.815 -37.898 1.00 93.50 690 VAL A CA 1
ATOM 5275 C C . VAL A 1 690 ? 1.951 -16.359 -38.015 1.00 93.50 690 VAL A C 1
ATOM 5277 O O . VAL A 1 690 ? 0.963 -15.645 -37.868 1.00 93.50 690 VAL A O 1
ATOM 5280 N N . LYS A 1 691 ? 1.861 -17.660 -38.294 1.00 89.62 691 LYS A N 1
ATOM 5281 C CA . LYS A 1 691 ? 0.639 -18.465 -38.206 1.00 89.62 691 LYS A CA 1
ATOM 5282 C C . LYS A 1 691 ? 1.001 -19.832 -37.625 1.00 89.62 691 LYS A C 1
ATOM 5284 O O . LYS A 1 691 ? 2.149 -20.270 -37.765 1.00 89.62 691 LYS A O 1
ATOM 5289 N N . GLY A 1 692 ? 0.022 -20.490 -37.008 1.00 87.31 692 GLY A N 1
ATOM 5290 C CA . GLY A 1 692 ? 0.141 -21.894 -36.627 1.00 87.31 692 GLY A CA 1
ATOM 5291 C C . GLY A 1 692 ? 0.375 -22.804 -37.837 1.00 87.31 692 GLY A C 1
ATOM 5292 O O . GLY A 1 692 ? 0.083 -22.430 -38.977 1.00 87.31 692 GLY A O 1
ATOM 5293 N N . ILE A 1 693 ? 0.900 -24.001 -37.580 1.00 88.19 693 ILE A N 1
ATOM 5294 C CA . ILE A 1 693 ? 0.936 -25.096 -38.562 1.00 88.19 693 ILE A CA 1
ATOM 5295 C C . ILE A 1 693 ? -0.440 -25.770 -38.704 1.00 88.19 693 ILE A C 1
ATOM 5297 O O . ILE A 1 693 ? -0.739 -26.359 -39.741 1.00 88.19 693 ILE A O 1
ATOM 5301 N N . SER A 1 694 ? -1.293 -25.632 -37.685 1.00 87.62 694 SER A N 1
ATOM 5302 C CA . SER A 1 694 ? -2.708 -26.005 -37.688 1.00 87.62 694 SER A CA 1
ATOM 5303 C C . SER A 1 694 ? -3.554 -24.854 -37.111 1.00 87.62 694 SER A C 1
ATOM 5305 O O . SER A 1 694 ? -3.080 -23.720 -37.012 1.00 87.62 694 SER A O 1
ATOM 5307 N N . GLN A 1 695 ? -4.820 -25.105 -36.757 1.00 83.75 695 GLN A N 1
ATOM 5308 C CA . GLN A 1 695 ? -5.653 -24.099 -36.078 1.00 83.75 695 GLN A CA 1
ATOM 5309 C C . GLN A 1 695 ? -5.250 -23.875 -34.613 1.00 83.75 695 GLN A C 1
ATOM 5311 O O . GLN A 1 695 ? -5.613 -22.845 -34.053 1.00 83.75 695 GLN A O 1
ATOM 5316 N N . ASN A 1 696 ? -4.529 -24.823 -34.009 1.00 88.00 696 ASN A N 1
ATOM 5317 C CA . ASN A 1 696 ? -4.227 -24.849 -32.578 1.00 88.00 696 ASN A CA 1
ATOM 5318 C C . ASN A 1 696 ? -2.773 -25.237 -32.253 1.00 88.00 696 ASN A C 1
ATOM 5320 O O . ASN A 1 696 ? -2.429 -25.263 -31.082 1.00 88.00 696 ASN A O 1
ATOM 5324 N N . GLU A 1 697 ? -1.909 -25.510 -33.235 1.00 94.50 697 GLU A N 1
ATOM 5325 C CA . GLU A 1 697 ? -0.489 -25.838 -33.012 1.00 94.50 697 GLU A CA 1
ATOM 5326 C C . GLU A 1 697 ? 0.431 -24.873 -33.769 1.00 94.50 697 GLU A C 1
ATOM 5328 O O . GLU A 1 697 ? 0.167 -24.516 -34.924 1.00 94.50 697 GLU A O 1
ATOM 5333 N N . PHE A 1 698 ? 1.543 -24.489 -33.146 1.00 95.25 698 PHE A N 1
ATOM 5334 C CA . PHE A 1 698 ? 2.552 -23.588 -33.703 1.00 95.25 698 PHE A CA 1
ATOM 5335 C C . PHE A 1 698 ? 3.860 -24.287 -34.103 1.00 95.25 698 PHE A C 1
ATOM 5337 O O . PHE A 1 698 ? 4.569 -23.789 -34.983 1.00 95.25 698 PHE A O 1
ATOM 5344 N N . ASN A 1 699 ? 4.176 -25.426 -33.491 1.00 96.12 699 ASN A N 1
ATOM 5345 C CA . ASN A 1 699 ? 5.466 -26.113 -33.512 1.00 96.12 699 ASN A CA 1
ATOM 5346 C C . ASN A 1 699 ? 6.640 -25.184 -33.129 1.00 96.12 699 ASN A C 1
ATOM 5348 O O . ASN A 1 699 ? 7.479 -24.880 -33.983 1.00 96.12 699 ASN A O 1
ATOM 5352 N N . PRO A 1 700 ? 6.713 -24.696 -31.870 1.00 96.12 700 PRO A N 1
ATOM 5353 C CA . PRO A 1 700 ? 7.726 -23.723 -31.441 1.00 96.12 700 PRO A CA 1
ATOM 5354 C C . PRO A 1 700 ? 9.157 -24.249 -31.574 1.00 96.12 700 PRO A C 1
ATOM 5356 O O . PRO A 1 700 ? 10.031 -23.528 -32.050 1.00 96.12 700 PRO A O 1
ATOM 5359 N N . GLN A 1 701 ? 9.374 -25.519 -31.222 1.00 96.19 701 GLN A N 1
ATOM 5360 C CA . GLN A 1 701 ? 10.676 -26.195 -31.268 1.00 96.19 701 GLN A CA 1
ATOM 5361 C C . GLN A 1 701 ? 11.036 -26.735 -32.666 1.00 96.19 701 GLN A C 1
ATOM 5363 O O . GLN A 1 701 ? 12.100 -27.326 -32.855 1.00 96.19 701 GLN A O 1
ATOM 5368 N N . GLY A 1 702 ? 10.163 -26.552 -33.663 1.00 95.81 702 GLY A N 1
ATOM 5369 C CA . GLY A 1 702 ? 10.446 -26.920 -35.044 1.00 95.81 702 GLY A CA 1
ATOM 5370 C C . GLY A 1 702 ? 11.574 -26.066 -35.614 1.00 95.81 702 GLY A C 1
ATOM 5371 O O . GLY A 1 702 ? 11.512 -24.839 -35.547 1.00 95.81 702 GLY A O 1
ATOM 5372 N N . VAL A 1 703 ? 12.593 -26.705 -36.192 1.00 96.31 703 VAL A N 1
ATOM 5373 C CA . VAL A 1 703 ? 13.646 -25.998 -36.934 1.00 96.31 703 VAL A CA 1
ATOM 5374 C C . VAL A 1 703 ? 13.037 -25.362 -38.181 1.00 96.31 703 VAL A C 1
ATOM 5376 O O . VAL A 1 703 ? 12.339 -26.042 -38.933 1.00 96.31 703 VAL A O 1
ATOM 5379 N N . ILE A 1 704 ? 13.293 -24.072 -38.388 1.00 95.56 704 ILE A N 1
ATOM 5380 C CA . ILE A 1 704 ? 12.654 -23.294 -39.450 1.00 95.56 704 ILE A CA 1
ATOM 5381 C C . ILE A 1 704 ? 13.362 -23.455 -40.804 1.00 95.56 704 ILE A C 1
ATOM 5383 O O . ILE A 1 704 ? 14.594 -23.463 -40.899 1.00 95.56 704 ILE A O 1
ATOM 5387 N N . THR A 1 705 ? 12.567 -23.585 -41.865 1.00 95.31 705 THR A N 1
ATOM 5388 C CA . THR A 1 705 ? 13.030 -23.679 -43.257 1.00 95.31 705 THR A CA 1
ATOM 5389 C C . THR A 1 705 ? 13.099 -22.318 -43.955 1.00 95.31 705 THR A C 1
ATOM 5391 O O . THR A 1 705 ? 12.442 -21.356 -43.553 1.00 95.31 705 THR A O 1
ATOM 5394 N N . LEU A 1 706 ? 13.871 -22.229 -45.042 1.00 93.81 706 LEU A N 1
ATOM 5395 C CA . LEU A 1 706 ? 14.030 -21.000 -45.829 1.00 93.81 706 LEU A CA 1
ATOM 5396 C C . LEU A 1 706 ? 12.694 -20.435 -46.345 1.00 93.81 706 LEU A C 1
ATOM 5398 O O . LEU A 1 706 ? 12.502 -19.219 -46.348 1.00 93.81 706 LEU A O 1
ATOM 5402 N N . GLU A 1 707 ? 11.755 -21.293 -46.759 1.00 92.75 707 GLU A N 1
ATOM 5403 C CA . GLU A 1 707 ? 10.444 -20.841 -47.243 1.00 92.75 707 GLU A CA 1
ATOM 5404 C C . GLU A 1 707 ? 9.543 -20.280 -46.128 1.00 92.75 707 GLU A C 1
ATOM 5406 O O . GLU A 1 707 ? 8.813 -19.315 -46.355 1.00 92.75 707 GLU A O 1
ATOM 5411 N N . GLU A 1 708 ? 9.636 -20.810 -44.904 1.00 94.94 708 GLU A N 1
ATOM 5412 C CA . GLU A 1 708 ? 8.970 -20.237 -43.727 1.00 94.94 708 GLU A CA 1
ATOM 5413 C C . GLU A 1 708 ? 9.604 -18.900 -43.326 1.00 94.94 708 GLU A C 1
ATOM 5415 O O . GLU A 1 708 ? 8.889 -17.930 -43.054 1.00 94.94 708 GLU A O 1
ATOM 5420 N N . ALA A 1 709 ? 10.940 -18.832 -43.336 1.00 95.94 709 ALA A N 1
ATOM 5421 C CA . ALA A 1 709 ? 11.688 -17.630 -42.996 1.00 95.94 709 ALA A CA 1
ATOM 5422 C C . ALA A 1 709 ? 11.343 -16.468 -43.943 1.00 95.94 709 ALA A C 1
ATOM 5424 O O . ALA A 1 709 ? 10.975 -15.385 -43.485 1.00 95.94 709 ALA A O 1
ATOM 5425 N N . ALA A 1 710 ? 11.361 -16.706 -45.258 1.00 94.62 710 ALA A N 1
ATOM 5426 C CA . ALA A 1 710 ? 10.989 -15.710 -46.265 1.00 94.62 710 ALA A CA 1
ATOM 5427 C C . ALA A 1 710 ? 9.544 -15.204 -46.099 1.00 94.62 710 ALA A C 1
ATOM 5429 O O . ALA A 1 710 ? 9.285 -14.009 -46.235 1.00 94.62 710 ALA A O 1
ATOM 5430 N N . VAL A 1 711 ? 8.603 -16.084 -45.741 1.00 95.62 711 VAL A N 1
ATOM 5431 C CA . VAL A 1 711 ? 7.201 -15.716 -45.482 1.00 95.62 711 VAL A CA 1
ATOM 5432 C C . VAL A 1 711 ? 7.044 -14.820 -44.250 1.00 95.62 711 VAL A C 1
ATOM 5434 O O . VAL A 1 711 ? 6.250 -13.880 -44.279 1.00 95.62 711 VAL A O 1
ATOM 5437 N N . MET A 1 712 ? 7.808 -15.046 -43.181 1.00 96.94 712 MET A N 1
ATOM 5438 C CA . MET A 1 712 ? 7.816 -14.143 -42.021 1.00 96.94 712 MET A CA 1
ATOM 5439 C C . MET A 1 712 ? 8.508 -12.805 -42.329 1.00 96.94 712 MET A C 1
ATOM 5441 O O . MET A 1 712 ? 8.007 -11.760 -41.913 1.00 96.94 712 MET A O 1
ATOM 5445 N N . VAL A 1 713 ? 9.605 -12.808 -43.099 1.00 96.94 713 VAL A N 1
ATOM 5446 C CA . VAL A 1 713 ? 10.325 -11.583 -43.505 1.00 96.94 713 VAL A CA 1
ATOM 5447 C C . VAL A 1 713 ? 9.495 -10.714 -44.455 1.00 96.94 713 VAL A C 1
ATOM 5449 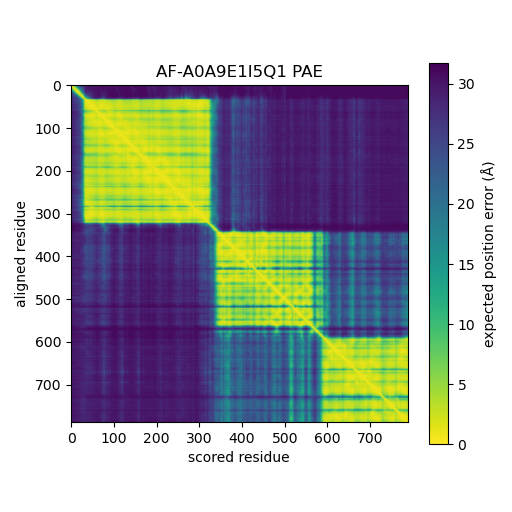O O . VAL A 1 713 ? 9.500 -9.493 -44.316 1.00 96.94 713 VAL A O 1
ATOM 5452 N N . GLU A 1 714 ? 8.731 -11.307 -45.373 1.00 95.56 714 GLU A N 1
ATOM 5453 C CA . GLU A 1 714 ? 7.784 -10.581 -46.230 1.00 95.56 714 GLU A CA 1
ATOM 5454 C C . GLU A 1 714 ? 6.697 -9.882 -45.402 1.00 95.56 714 GLU A C 1
ATOM 5456 O O . GLU A 1 714 ? 6.477 -8.681 -45.545 1.00 95.56 714 GLU A O 1
ATOM 5461 N N . ARG A 1 715 ? 6.077 -10.582 -44.450 1.00 96.62 715 ARG A N 1
ATOM 5462 C CA . ARG A 1 715 ? 5.055 -9.981 -43.577 1.00 96.62 715 ARG A CA 1
ATOM 5463 C C . ARG A 1 715 ? 5.631 -8.877 -42.687 1.00 96.62 715 ARG A C 1
ATOM 5465 O O . ARG A 1 715 ? 4.995 -7.838 -42.517 1.00 96.62 715 ARG A O 1
ATOM 5472 N N . ALA A 1 716 ? 6.851 -9.062 -42.182 1.00 95.44 716 ALA A N 1
ATOM 5473 C CA . ALA A 1 716 ? 7.585 -8.036 -41.446 1.00 95.44 716 ALA A CA 1
ATOM 5474 C C . ALA A 1 716 ? 7.863 -6.790 -42.309 1.00 95.44 716 ALA A C 1
ATOM 5476 O O . ALA A 1 716 ? 7.602 -5.668 -41.875 1.00 95.44 716 ALA A O 1
ATOM 5477 N N . ALA A 1 717 ? 8.302 -6.978 -43.557 1.00 93.12 717 ALA A N 1
ATOM 5478 C CA . ALA A 1 717 ? 8.497 -5.898 -44.524 1.00 93.12 717 ALA A CA 1
ATOM 5479 C C . ALA A 1 717 ? 7.192 -5.142 -44.832 1.00 93.12 717 ALA A C 1
ATOM 5481 O O . ALA A 1 717 ? 7.194 -3.910 -44.914 1.00 93.12 717 ALA A O 1
ATOM 5482 N N . LYS A 1 718 ? 6.069 -5.865 -44.940 1.00 92.56 718 LYS A N 1
ATOM 5483 C CA . LYS A 1 718 ? 4.735 -5.294 -45.170 1.00 92.56 718 LYS A CA 1
ATOM 5484 C C . LYS A 1 718 ? 4.285 -4.392 -44.017 1.00 92.56 718 LYS A C 1
ATOM 5486 O O . LYS A 1 718 ? 3.799 -3.290 -44.260 1.00 92.56 718 LYS A O 1
ATOM 5491 N N . LEU A 1 719 ? 4.506 -4.812 -42.767 1.00 89.25 719 LEU A N 1
ATOM 5492 C CA . LEU A 1 719 ? 4.307 -3.955 -41.587 1.00 89.25 719 LEU A CA 1
ATOM 5493 C C . LEU A 1 719 ? 5.270 -2.755 -41.608 1.00 89.25 719 LEU A C 1
ATOM 5495 O O . LEU A 1 719 ? 4.860 -1.627 -41.336 1.00 89.25 719 LEU A O 1
ATOM 5499 N N . GLY A 1 720 ? 6.521 -2.981 -42.021 1.00 85.38 720 GLY A N 1
ATOM 5500 C CA . GLY A 1 720 ? 7.558 -1.968 -42.244 1.00 85.38 720 GLY A CA 1
ATOM 5501 C C . GLY A 1 720 ? 7.282 -0.961 -43.374 1.00 85.38 720 GLY A C 1
ATOM 5502 O O . GLY A 1 720 ? 8.147 -0.129 -43.662 1.00 85.38 720 GLY A O 1
ATOM 5503 N N . GLY A 1 721 ? 6.101 -0.995 -44.000 1.00 82.88 721 GLY A N 1
ATOM 5504 C CA . GLY A 1 721 ? 5.666 -0.045 -45.028 1.00 82.88 721 GLY A CA 1
ATOM 5505 C C . GLY A 1 721 ? 6.158 -0.351 -46.445 1.00 82.88 721 GLY A C 1
ATOM 5506 O O . GLY A 1 721 ? 6.040 0.495 -47.332 1.00 82.88 721 GLY A O 1
ATOM 5507 N N . ILE A 1 722 ? 6.724 -1.537 -46.683 1.00 86.44 722 ILE A N 1
ATOM 5508 C CA . ILE A 1 722 ? 7.145 -1.976 -48.018 1.00 86.44 722 ILE A CA 1
ATOM 5509 C C . ILE A 1 722 ? 5.942 -2.605 -48.737 1.00 86.44 722 ILE A C 1
ATOM 5511 O O . ILE A 1 722 ? 5.246 -3.455 -48.180 1.00 86.44 722 ILE A O 1
ATOM 5515 N N . LYS A 1 723 ? 5.693 -2.228 -50.000 1.00 86.44 723 LYS A N 1
ATOM 5516 C CA . LYS A 1 723 ? 4.710 -2.934 -50.837 1.00 86.44 723 LYS A CA 1
ATOM 5517 C C . LYS A 1 723 ? 5.292 -4.288 -51.252 1.00 86.44 723 LYS A C 1
ATOM 5519 O O . LYS A 1 723 ? 6.075 -4.356 -52.194 1.00 86.44 723 LYS A O 1
ATOM 5524 N N . THR A 1 724 ? 4.858 -5.349 -50.582 1.00 88.19 724 THR A N 1
ATOM 5525 C CA . THR A 1 724 ? 5.275 -6.730 -50.875 1.00 88.19 724 THR A CA 1
ATOM 5526 C C . THR A 1 724 ? 4.431 -7.434 -51.940 1.00 88.19 724 THR A C 1
ATOM 5528 O O . THR A 1 724 ? 4.811 -8.496 -52.420 1.00 88.19 724 THR A O 1
ATOM 5531 N N . ASP A 1 725 ? 3.283 -6.865 -52.327 1.00 83.38 725 ASP A N 1
ATOM 5532 C CA . ASP A 1 725 ? 2.339 -7.503 -53.251 1.00 83.38 725 ASP A CA 1
ATOM 5533 C C . ASP A 1 725 ? 2.887 -7.578 -54.688 1.00 83.38 725 ASP A C 1
ATOM 5535 O O . ASP A 1 725 ? 2.955 -6.568 -55.399 1.00 83.38 725 ASP A O 1
ATOM 5539 N N . ILE A 1 726 ? 3.241 -8.794 -55.116 1.00 80.00 726 ILE A N 1
ATOM 5540 C CA . ILE A 1 726 ? 3.723 -9.110 -56.466 1.00 80.00 726 ILE A CA 1
ATOM 5541 C C . ILE A 1 726 ? 2.536 -9.364 -57.399 1.00 80.00 726 ILE A C 1
ATOM 5543 O O . ILE A 1 726 ? 1.734 -10.270 -57.187 1.00 80.00 726 ILE A O 1
ATOM 5547 N N . GLU A 1 727 ? 2.433 -8.565 -58.461 1.00 67.56 727 GLU A N 1
ATOM 5548 C CA . GLU A 1 727 ? 1.292 -8.606 -59.387 1.00 67.56 727 GLU A CA 1
ATOM 5549 C C . GLU A 1 727 ? 1.402 -9.731 -60.433 1.00 67.56 727 GLU A C 1
ATOM 5551 O O . GLU A 1 727 ? 0.377 -10.220 -60.918 1.00 67.56 727 GLU A O 1
ATOM 5556 N N . HIS A 1 728 ? 2.620 -10.174 -60.769 1.00 66.50 728 HIS A N 1
ATOM 5557 C CA . HIS A 1 728 ? 2.904 -11.242 -61.736 1.00 66.50 728 HIS A CA 1
ATOM 5558 C C . HIS A 1 728 ? 4.064 -12.121 -61.242 1.00 66.50 728 HIS A C 1
ATOM 5560 O O . HIS A 1 728 ? 5.127 -11.589 -60.944 1.00 66.50 728 HIS A O 1
ATOM 5566 N N . LYS A 1 729 ? 3.873 -13.449 -61.205 1.00 63.78 729 LYS A N 1
ATOM 5567 C CA . LYS A 1 729 ? 4.931 -14.420 -60.874 1.00 63.78 729 LYS A CA 1
ATOM 5568 C C . LYS A 1 729 ? 6.007 -14.444 -61.964 1.00 63.78 729 LYS A C 1
ATOM 5570 O O . LYS A 1 729 ? 5.681 -14.628 -63.139 1.00 63.78 729 LYS A O 1
ATOM 5575 N N . THR A 1 730 ? 7.270 -14.338 -61.572 1.00 61.56 730 THR A N 1
ATOM 5576 C CA . THR A 1 730 ? 8.429 -14.372 -62.474 1.00 61.56 730 THR A CA 1
ATOM 5577 C C . THR A 1 730 ? 9.018 -15.785 -62.551 1.00 61.56 730 THR A C 1
ATOM 5579 O O . THR A 1 730 ? 9.270 -16.425 -61.534 1.00 61.56 730 THR A O 1
ATOM 5582 N N . GLU A 1 731 ? 9.280 -16.294 -63.759 1.00 60.38 731 GLU A N 1
ATOM 5583 C CA . GLU A 1 731 ? 9.800 -17.662 -63.980 1.00 60.38 731 GLU A CA 1
ATOM 5584 C C . GLU A 1 731 ? 11.312 -17.823 -63.687 1.00 60.38 731 GLU A C 1
ATOM 5586 O O . GLU A 1 731 ? 11.908 -18.828 -64.060 1.00 60.38 731 GLU A O 1
ATOM 5591 N N . SER A 1 732 ? 11.959 -16.838 -63.052 1.00 70.94 732 SER A N 1
ATOM 5592 C CA . SER A 1 732 ? 13.424 -16.742 -62.929 1.00 70.94 732 SER A CA 1
ATOM 5593 C C . SER A 1 732 ? 13.990 -17.027 -61.532 1.00 70.94 732 SER A C 1
ATOM 5595 O O . SER A 1 732 ? 15.132 -16.659 -61.268 1.00 70.94 732 SER A O 1
ATOM 5597 N N . ILE A 1 733 ? 13.210 -17.622 -60.628 1.00 75.00 733 ILE A N 1
ATOM 5598 C CA . ILE A 1 733 ? 13.677 -18.021 -59.290 1.00 75.00 733 ILE A CA 1
ATOM 5599 C C . ILE A 1 733 ? 14.341 -19.399 -59.390 1.00 75.00 733 ILE A C 1
ATOM 5601 O O . ILE A 1 733 ? 13.745 -20.325 -59.944 1.00 75.00 733 ILE A O 1
ATOM 5605 N N . GLU A 1 734 ? 15.540 -19.571 -58.834 1.00 76.38 734 GLU A N 1
ATOM 5606 C CA . GLU A 1 734 ? 16.150 -20.904 -58.752 1.00 76.38 734 GLU A CA 1
ATOM 5607 C C . GLU A 1 734 ? 15.341 -21.849 -57.840 1.00 76.38 734 GLU A C 1
ATOM 5609 O O . GLU A 1 734 ? 14.728 -21.432 -56.857 1.00 76.38 734 GLU A O 1
ATOM 5614 N N . ASN A 1 735 ? 15.302 -23.141 -58.186 1.00 77.38 735 ASN A N 1
ATOM 5615 C CA . ASN A 1 735 ? 14.515 -24.179 -57.492 1.00 77.38 735 ASN A CA 1
ATOM 5616 C C . ASN A 1 735 ? 12.998 -23.886 -57.327 1.00 77.38 735 ASN A C 1
ATOM 5618 O O . ASN A 1 735 ? 12.360 -24.422 -56.416 1.00 77.38 735 ASN A O 1
ATOM 5622 N N . ILE A 1 736 ? 12.385 -23.085 -58.213 1.00 75.62 736 ILE A N 1
ATOM 5623 C CA . ILE A 1 736 ? 10.977 -22.643 -58.102 1.00 75.62 736 ILE A CA 1
ATOM 5624 C C . ILE A 1 736 ? 9.943 -23.781 -57.966 1.00 75.62 736 ILE A C 1
ATOM 5626 O O . ILE A 1 736 ? 8.949 -23.622 -57.258 1.00 75.62 736 ILE A O 1
ATOM 5630 N N . ASP A 1 737 ? 10.200 -24.942 -58.578 1.00 80.62 737 ASP A N 1
ATOM 5631 C CA . ASP A 1 737 ? 9.348 -26.145 -58.521 1.00 80.62 737 ASP A CA 1
ATOM 5632 C C . ASP A 1 737 ? 9.448 -26.917 -57.185 1.00 80.62 737 ASP A C 1
ATOM 5634 O O . ASP A 1 737 ? 8.772 -27.930 -56.983 1.00 80.62 737 ASP A O 1
ATOM 5638 N N . HIS A 1 738 ? 10.303 -26.471 -56.261 1.00 83.62 738 HIS A N 1
ATOM 5639 C CA . HIS A 1 738 ? 10.469 -27.043 -54.920 1.00 83.62 738 HIS A CA 1
ATOM 5640 C C . HIS A 1 738 ? 9.926 -26.140 -53.800 1.00 83.62 738 HIS A C 1
ATOM 5642 O O . HIS A 1 738 ? 9.907 -26.555 -52.636 1.00 83.62 738 HIS A O 1
ATOM 5648 N N . ILE A 1 739 ? 9.448 -24.937 -54.138 1.00 86.38 739 ILE A N 1
ATOM 5649 C CA . ILE A 1 739 ? 8.795 -24.015 -53.202 1.00 86.38 739 ILE A CA 1
ATOM 5650 C C . ILE A 1 739 ? 7.357 -24.481 -52.928 1.00 86.38 739 ILE A C 1
ATOM 5652 O O . ILE A 1 739 ? 6.617 -24.812 -53.856 1.00 86.38 739 ILE A O 1
ATOM 5656 N N . SER A 1 740 ? 6.918 -24.469 -51.666 1.00 90.38 740 SER A N 1
ATOM 5657 C CA . SER A 1 740 ? 5.496 -24.658 -51.344 1.00 90.38 740 SER A CA 1
ATOM 5658 C C . SER A 1 740 ? 4.632 -23.529 -51.916 1.00 90.38 740 SER A C 1
ATOM 5660 O O . SER A 1 740 ? 4.975 -22.360 -51.773 1.00 90.38 740 SER A O 1
ATOM 5662 N N . GLU A 1 741 ? 3.454 -23.842 -52.467 1.00 88.06 741 GLU A N 1
ATOM 5663 C CA . GLU A 1 741 ? 2.545 -22.862 -53.100 1.00 88.06 741 GLU A CA 1
ATOM 5664 C C . GLU A 1 741 ? 2.249 -21.624 -52.223 1.00 88.06 741 GLU A C 1
ATOM 5666 O O . GLU A 1 741 ? 2.202 -20.504 -52.727 1.00 88.06 741 GLU A O 1
ATOM 5671 N N . TRP A 1 742 ? 2.139 -21.805 -50.901 1.00 89.69 742 TRP A N 1
ATOM 5672 C CA . TRP A 1 742 ? 1.898 -20.732 -49.926 1.00 89.69 742 TRP A CA 1
ATOM 5673 C C . TRP A 1 742 ? 3.098 -19.800 -49.669 1.00 89.69 742 TRP A C 1
ATOM 5675 O O . TRP A 1 742 ? 2.912 -18.756 -49.045 1.00 89.69 742 TRP A O 1
ATOM 5685 N N . ALA A 1 743 ? 4.301 -20.157 -50.128 1.00 90.69 743 ALA A N 1
ATOM 5686 C CA . ALA A 1 743 ? 5.546 -19.415 -49.911 1.00 90.69 743 ALA A CA 1
ATOM 5687 C C . ALA A 1 743 ? 6.129 -18.770 -51.181 1.00 90.69 743 ALA A C 1
ATOM 5689 O O . ALA A 1 743 ? 7.009 -17.917 -51.071 1.00 90.69 743 ALA A O 1
ATOM 5690 N N . VAL A 1 744 ? 5.642 -19.145 -52.375 1.00 88.25 744 VAL A N 1
ATOM 5691 C CA . VAL A 1 744 ? 6.186 -18.709 -53.681 1.00 88.25 744 VAL A CA 1
ATOM 5692 C C . VAL A 1 744 ? 6.371 -17.194 -53.750 1.00 88.25 744 VAL A C 1
ATOM 5694 O O . VAL A 1 744 ? 7.472 -16.735 -54.031 1.00 88.25 744 VAL A O 1
ATOM 5697 N N . TYR A 1 745 ? 5.326 -16.419 -53.450 1.00 88.44 745 TYR A N 1
ATOM 5698 C CA . TYR A 1 745 ? 5.369 -14.958 -53.568 1.00 88.44 745 TYR A CA 1
ATOM 5699 C C . TYR A 1 745 ? 6.285 -14.285 -52.539 1.00 88.44 745 TYR A C 1
ATOM 5701 O O . TYR A 1 745 ? 6.901 -13.273 -52.853 1.00 88.44 745 TYR A O 1
ATOM 5709 N N . SER A 1 746 ? 6.414 -14.837 -51.330 1.00 91.38 746 SER A N 1
ATOM 5710 C CA . SER A 1 746 ? 7.277 -14.257 -50.295 1.00 91.38 746 SER A CA 1
ATOM 5711 C C . SER A 1 746 ? 8.757 -14.581 -50.535 1.00 91.38 746 SER A C 1
ATOM 5713 O O . SER A 1 746 ? 9.606 -13.721 -50.316 1.00 91.38 746 SER A O 1
ATOM 5715 N N . LEU A 1 747 ? 9.076 -15.770 -51.067 1.00 90.25 747 LEU A N 1
ATOM 5716 C CA . LEU A 1 747 ? 10.418 -16.070 -51.585 1.00 90.25 747 LEU A CA 1
ATOM 5717 C C . LEU A 1 747 ? 10.748 -15.218 -52.817 1.00 90.25 747 LEU A C 1
ATOM 5719 O O . LEU A 1 747 ? 11.841 -14.660 -52.887 1.00 90.25 747 LEU A O 1
ATOM 5723 N N . GLU A 1 748 ? 9.802 -15.055 -53.746 1.00 88.38 748 GLU A N 1
ATOM 5724 C CA . GLU A 1 748 ? 9.963 -14.170 -54.904 1.00 88.38 748 GLU A CA 1
ATOM 5725 C C . GLU A 1 748 ? 10.191 -12.712 -54.477 1.00 88.38 748 GLU A C 1
ATOM 5727 O O . GLU A 1 748 ? 11.056 -12.045 -55.038 1.00 88.38 748 GLU A O 1
ATOM 5732 N N . TYR A 1 749 ? 9.487 -12.227 -53.448 1.00 90.44 749 TYR A N 1
ATOM 5733 C CA . TYR A 1 749 ? 9.723 -10.908 -52.857 1.00 90.44 749 TYR A CA 1
ATOM 5734 C C . TYR A 1 749 ? 11.140 -10.800 -52.283 1.00 90.44 749 TYR A C 1
ATOM 5736 O O . TYR A 1 749 ? 11.876 -9.882 -52.650 1.00 90.44 749 TYR A O 1
ATOM 5744 N N . CYS A 1 750 ? 11.556 -11.751 -51.440 1.00 91.62 750 CYS A N 1
ATOM 5745 C CA . CYS A 1 750 ? 12.894 -11.730 -50.856 1.00 91.62 750 CYS A CA 1
ATOM 5746 C C . CYS A 1 750 ? 13.997 -11.754 -51.927 1.00 91.62 750 CYS A C 1
ATOM 5748 O O . CYS A 1 750 ? 15.000 -11.063 -51.765 1.00 91.62 750 CYS A O 1
ATOM 5750 N N . VAL A 1 751 ? 13.808 -12.491 -53.024 1.00 89.12 751 VAL A N 1
ATOM 5751 C CA . VAL A 1 751 ? 14.755 -12.542 -54.147 1.00 89.12 751 VAL A CA 1
ATOM 5752 C C . VAL A 1 751 ? 14.736 -11.258 -54.984 1.00 89.12 751 VAL A C 1
ATOM 5754 O O . VAL A 1 751 ? 15.788 -10.665 -55.213 1.00 89.12 751 VAL A O 1
ATOM 5757 N N . ASN A 1 752 ? 13.563 -10.784 -55.413 1.00 87.62 752 ASN A N 1
ATOM 5758 C CA . ASN A 1 752 ? 13.439 -9.594 -56.267 1.00 87.62 752 ASN A CA 1
ATOM 5759 C C . ASN A 1 752 ? 13.920 -8.315 -55.574 1.00 87.62 752 ASN A C 1
ATOM 5761 O O . ASN A 1 752 ? 14.434 -7.412 -56.234 1.00 87.62 752 ASN A O 1
ATOM 5765 N N . ASP A 1 753 ? 13.766 -8.233 -54.252 1.00 86.75 753 ASP A N 1
ATOM 5766 C CA . ASP A 1 753 ? 14.264 -7.111 -53.465 1.00 86.75 753 ASP A CA 1
ATOM 5767 C C . ASP A 1 753 ? 15.753 -7.296 -53.075 1.00 86.75 753 ASP A C 1
ATOM 5769 O O . ASP A 1 753 ? 16.411 -6.344 -52.660 1.00 86.75 753 ASP A O 1
ATOM 5773 N N . GLY A 1 754 ? 16.335 -8.491 -53.239 1.00 88.62 754 GLY A N 1
ATOM 5774 C CA . GLY A 1 754 ? 17.736 -8.791 -52.900 1.00 88.62 754 GLY A CA 1
ATOM 5775 C C . GLY A 1 754 ? 17.993 -9.046 -51.409 1.00 88.62 754 GLY A C 1
ATOM 5776 O O . GLY A 1 754 ? 19.133 -8.962 -50.950 1.00 88.62 754 GLY A O 1
ATOM 5777 N N . ILE A 1 755 ? 16.937 -9.346 -50.644 1.00 92.44 755 ILE A N 1
ATOM 5778 C CA . ILE A 1 755 ? 17.014 -9.878 -49.272 1.00 92.44 755 ILE A CA 1
ATOM 5779 C C . ILE A 1 755 ? 17.660 -11.274 -49.301 1.00 92.44 755 ILE A C 1
ATOM 5781 O O . ILE A 1 755 ? 18.544 -11.566 -48.498 1.00 92.44 755 ILE A O 1
ATOM 5785 N N . LEU A 1 756 ? 17.271 -12.097 -50.275 1.00 90.12 756 LEU A N 1
ATOM 5786 C CA . LEU A 1 756 ? 17.937 -13.342 -50.649 1.00 90.12 756 LEU A CA 1
ATOM 5787 C C . LEU A 1 756 ? 18.587 -13.189 -52.023 1.00 90.12 756 LEU A C 1
ATOM 5789 O O . LEU A 1 756 ? 18.057 -12.502 -52.894 1.00 90.12 756 LEU A O 1
ATOM 5793 N N . ASP A 1 757 ? 19.711 -13.868 -52.221 1.00 84.19 757 ASP A N 1
ATOM 5794 C CA . ASP A 1 757 ? 20.441 -13.840 -53.486 1.00 84.19 757 ASP A CA 1
ATOM 5795 C C . ASP A 1 757 ? 19.988 -15.015 -54.371 1.00 84.19 757 ASP A C 1
ATOM 5797 O O . ASP A 1 757 ? 19.836 -16.140 -53.891 1.00 84.19 757 ASP A O 1
ATOM 5801 N N . ASN A 1 758 ? 19.750 -14.765 -55.663 1.00 81.81 758 ASN A N 1
ATOM 5802 C CA . ASN A 1 758 ? 19.165 -15.741 -56.596 1.00 81.81 758 ASN A CA 1
ATOM 5803 C C . ASN A 1 758 ? 20.195 -16.750 -57.141 1.00 81.81 758 ASN A C 1
ATOM 5805 O O . ASN A 1 758 ? 20.439 -16.810 -58.346 1.00 81.81 758 ASN A O 1
ATOM 5809 N N . ASP A 1 759 ? 20.828 -17.507 -56.249 1.00 77.31 759 ASP A N 1
ATOM 5810 C CA . ASP A 1 759 ? 21.710 -18.625 -56.592 1.00 77.31 759 ASP A CA 1
ATOM 5811 C C . ASP A 1 759 ? 21.136 -19.954 -56.082 1.00 77.31 759 ASP A C 1
ATOM 5813 O O . ASP A 1 759 ? 20.477 -20.007 -55.042 1.00 77.31 759 ASP A O 1
ATOM 5817 N N . ALA A 1 760 ? 21.422 -21.048 -56.786 1.00 66.94 760 ALA A N 1
ATOM 5818 C CA . ALA A 1 760 ? 20.905 -22.378 -56.469 1.00 66.94 760 ALA A CA 1
ATOM 5819 C C . ALA A 1 760 ? 21.441 -22.954 -55.141 1.00 66.94 760 ALA A C 1
ATOM 5821 O O . ALA A 1 760 ? 20.828 -23.874 -54.595 1.00 66.94 760 ALA A O 1
ATOM 5822 N N . ASN A 1 761 ? 22.549 -22.423 -54.601 1.00 66.94 761 ASN A N 1
ATOM 5823 C CA . ASN A 1 761 ? 23.030 -22.768 -53.257 1.00 66.94 761 ASN A CA 1
ATOM 5824 C C . ASN A 1 761 ? 22.260 -22.015 -52.153 1.00 66.94 761 ASN A C 1
ATOM 5826 O O . ASN A 1 761 ? 22.093 -22.544 -51.053 1.00 66.94 761 ASN A O 1
ATOM 5830 N N . THR A 1 762 ? 21.771 -20.808 -52.456 1.00 69.69 762 THR A N 1
ATOM 5831 C CA . THR A 1 762 ? 21.067 -19.919 -51.518 1.00 69.69 762 THR A CA 1
ATOM 5832 C C . THR A 1 762 ? 19.564 -20.195 -51.509 1.00 69.69 762 THR A C 1
ATOM 5834 O O . THR A 1 762 ? 18.979 -20.406 -50.447 1.00 69.69 762 THR A O 1
ATOM 5837 N N . VAL A 1 763 ? 18.927 -20.265 -52.682 1.00 78.81 763 VAL A N 1
ATOM 5838 C CA . VAL A 1 763 ? 17.486 -20.521 -52.830 1.00 78.81 763 VAL A CA 1
ATOM 5839 C C . VAL A 1 763 ? 17.205 -22.025 -52.785 1.00 78.81 763 VAL A C 1
ATOM 5841 O O . VAL A 1 763 ? 16.870 -22.656 -53.784 1.00 78.81 763 VAL A O 1
ATOM 5844 N N . ASN A 1 764 ? 17.336 -22.624 -51.601 1.00 87.19 764 ASN A N 1
ATOM 5845 C CA . ASN A 1 764 ? 16.878 -23.987 -51.325 1.00 87.19 764 ASN A CA 1
ATOM 5846 C C . ASN A 1 764 ? 15.696 -23.940 -50.335 1.00 87.19 764 ASN A C 1
ATOM 5848 O O . ASN A 1 764 ? 15.922 -23.848 -49.127 1.00 87.19 764 ASN A O 1
ATOM 5852 N N . PRO A 1 765 ? 14.434 -24.020 -50.807 1.00 87.12 765 PRO A N 1
ATOM 5853 C CA . PRO A 1 765 ? 13.245 -23.736 -49.991 1.00 87.12 765 PRO A CA 1
ATOM 5854 C C . PRO A 1 765 ? 13.101 -24.619 -48.746 1.00 87.12 765 PRO A C 1
ATOM 5856 O O . PRO A 1 765 ? 12.518 -24.195 -47.752 1.00 87.12 765 PRO A O 1
ATOM 5859 N N . LYS A 1 766 ? 13.645 -25.844 -48.798 1.00 90.38 766 LYS A N 1
ATOM 5860 C CA . LYS A 1 766 ? 13.576 -26.850 -47.726 1.00 90.38 766 LYS A CA 1
ATOM 5861 C C . LYS A 1 766 ? 14.860 -26.941 -46.889 1.00 90.38 766 LYS A C 1
ATOM 5863 O O . LYS A 1 766 ? 14.960 -27.822 -46.039 1.00 90.38 766 LYS A O 1
ATOM 5868 N N . LYS A 1 767 ? 15.851 -26.072 -47.128 1.00 91.75 767 LYS A N 1
ATOM 5869 C CA . LYS A 1 767 ? 17.030 -25.919 -46.262 1.00 91.75 767 LYS A CA 1
ATOM 5870 C C . LYS A 1 767 ? 16.574 -25.358 -44.913 1.00 91.75 767 LYS A C 1
ATOM 5872 O O . LYS A 1 767 ? 15.841 -24.371 -44.882 1.00 91.75 767 LYS A O 1
ATOM 5877 N N . ASN A 1 768 ? 17.041 -25.951 -43.817 1.00 93.88 768 ASN A N 1
ATOM 5878 C CA . ASN A 1 768 ? 16.966 -25.326 -42.498 1.00 93.88 768 ASN A CA 1
ATOM 5879 C C . ASN A 1 768 ? 17.872 -24.090 -42.494 1.00 93.88 768 ASN A C 1
ATOM 5881 O O . ASN A 1 768 ? 19.038 -24.200 -42.883 1.00 93.88 768 ASN A O 1
ATOM 5885 N N . VAL A 1 769 ? 17.363 -22.937 -42.064 1.00 92.25 769 VAL A N 1
ATOM 5886 C CA . VAL A 1 769 ? 18.173 -21.711 -42.020 1.00 92.25 769 VAL A CA 1
ATOM 5887 C C . VAL A 1 769 ? 19.064 -21.658 -40.782 1.00 92.25 769 VAL A C 1
ATOM 5889 O O . VAL A 1 769 ? 18.698 -22.125 -39.697 1.00 92.25 769 VAL A O 1
ATOM 5892 N N . THR A 1 770 ? 20.255 -21.098 -40.965 1.00 94.94 770 THR A N 1
ATOM 5893 C CA . THR A 1 770 ? 21.223 -20.826 -39.903 1.00 94.94 770 THR A CA 1
ATOM 5894 C C . THR A 1 770 ? 20.919 -19.501 -39.201 1.00 94.94 770 THR A C 1
ATOM 5896 O O . THR A 1 770 ? 20.087 -18.700 -39.640 1.00 94.94 770 THR A O 1
ATOM 5899 N N . ARG A 1 771 ? 21.610 -19.243 -38.089 1.00 95.62 771 ARG A N 1
ATOM 5900 C CA . ARG A 1 771 ? 21.552 -17.955 -37.385 1.00 95.62 771 ARG A CA 1
ATOM 5901 C C . ARG A 1 771 ? 22.127 -16.812 -38.237 1.00 95.62 771 ARG A C 1
ATOM 5903 O O . ARG A 1 771 ? 21.561 -15.722 -38.234 1.00 95.62 771 ARG A O 1
ATOM 5910 N N . GLU A 1 772 ? 23.155 -17.087 -39.041 1.00 95.31 772 GLU A N 1
ATOM 5911 C CA . GLU A 1 772 ? 23.683 -16.181 -40.074 1.00 95.31 772 GLU A CA 1
ATOM 5912 C C . GLU A 1 772 ? 22.658 -15.871 -41.180 1.00 95.31 772 GLU A C 1
ATOM 5914 O O . GLU A 1 772 ? 22.400 -14.692 -41.426 1.00 95.31 772 GLU A O 1
ATOM 5919 N N . ASP A 1 773 ? 22.025 -16.888 -41.793 1.00 92.94 773 ASP A N 1
ATOM 5920 C CA . ASP A 1 773 ? 21.010 -16.699 -42.851 1.00 92.94 773 ASP A CA 1
ATOM 5921 C C . ASP A 1 773 ? 19.932 -15.695 -42.388 1.00 92.94 773 ASP A C 1
ATOM 5923 O O . ASP A 1 773 ? 19.590 -14.738 -43.087 1.00 92.94 773 ASP A O 1
ATOM 5927 N N . ILE A 1 774 ? 19.424 -15.896 -41.166 1.00 94.38 774 ILE A N 1
ATOM 5928 C CA . ILE A 1 774 ? 18.400 -15.051 -40.548 1.00 94.38 774 ILE A CA 1
ATOM 5929 C C . ILE A 1 774 ? 18.901 -13.628 -40.271 1.00 94.38 774 ILE A C 1
ATOM 5931 O O . ILE A 1 774 ? 18.173 -12.668 -40.546 1.00 94.38 774 ILE A O 1
ATOM 5935 N N . ALA A 1 775 ? 20.119 -13.470 -39.744 1.00 95.50 775 ALA A N 1
ATOM 5936 C CA . ALA A 1 775 ? 20.693 -12.154 -39.471 1.00 95.50 775 ALA A CA 1
ATOM 5937 C C . ALA A 1 775 ? 20.841 -11.329 -40.761 1.00 95.50 775 ALA A C 1
ATOM 5939 O O . ALA A 1 775 ? 20.433 -10.166 -40.796 1.00 95.50 775 ALA A O 1
ATOM 5940 N N . VAL A 1 776 ? 21.331 -11.943 -41.843 1.00 95.44 776 VAL A N 1
ATOM 5941 C CA . VAL A 1 776 ? 21.479 -11.289 -43.153 1.00 95.44 776 VAL A CA 1
ATOM 5942 C C . VAL A 1 776 ? 20.117 -10.925 -43.753 1.00 95.44 776 VAL A C 1
ATOM 5944 O O . VAL A 1 776 ? 19.922 -9.780 -44.175 1.00 95.44 776 VAL A O 1
ATOM 5947 N N . MET A 1 777 ? 19.140 -11.843 -43.744 1.00 95.56 777 MET A N 1
ATOM 5948 C CA . MET A 1 777 ? 17.786 -11.565 -44.250 1.00 95.56 777 MET A CA 1
ATOM 5949 C C . MET A 1 777 ? 17.117 -10.401 -43.503 1.00 95.56 777 MET A C 1
ATOM 5951 O O . MET A 1 777 ? 16.542 -9.508 -44.133 1.00 95.56 777 MET A O 1
ATOM 5955 N N . LEU A 1 778 ? 17.197 -10.382 -42.168 1.00 95.69 778 LEU A N 1
ATOM 5956 C CA . LEU A 1 778 ? 16.597 -9.313 -41.370 1.00 95.69 778 LEU A CA 1
ATOM 5957 C C . LEU A 1 778 ? 17.329 -7.985 -41.515 1.00 95.69 778 LEU A C 1
ATOM 5959 O O . LEU A 1 778 ? 16.662 -6.970 -41.693 1.00 95.69 778 LEU A O 1
ATOM 5963 N N . TYR A 1 779 ? 18.663 -7.969 -41.505 1.00 95.56 779 TYR A N 1
ATOM 5964 C CA . TYR A 1 779 ? 19.430 -6.744 -41.731 1.00 95.56 779 TYR A CA 1
ATOM 5965 C C . TYR A 1 779 ? 19.058 -6.100 -43.076 1.00 95.56 779 TYR A C 1
ATOM 5967 O O . TYR A 1 779 ? 18.685 -4.924 -43.125 1.00 95.56 779 TYR A O 1
ATOM 5975 N N . LYS A 1 780 ? 19.064 -6.888 -44.163 1.00 95.25 780 LYS A N 1
ATOM 5976 C CA . LYS A 1 780 ? 18.684 -6.416 -45.503 1.00 95.25 780 LYS A CA 1
ATOM 5977 C C . LYS A 1 780 ? 17.241 -5.879 -45.531 1.00 95.25 780 LYS A C 1
ATOM 5979 O O . LYS A 1 780 ? 17.003 -4.822 -46.117 1.00 95.25 780 LYS A O 1
ATOM 5984 N N . MET A 1 781 ? 16.286 -6.553 -44.880 1.00 94.31 781 MET A N 1
ATOM 5985 C CA . MET A 1 781 ? 14.885 -6.104 -44.792 1.00 94.31 781 MET A CA 1
ATOM 5986 C C . MET A 1 781 ? 14.732 -4.800 -43.992 1.00 94.31 781 MET A C 1
ATOM 5988 O O . MET A 1 781 ? 14.115 -3.851 -44.480 1.00 94.31 781 MET A O 1
ATOM 5992 N N . LEU A 1 782 ? 15.327 -4.716 -42.800 1.00 90.38 782 LEU A N 1
ATOM 5993 C CA . LEU A 1 782 ? 15.244 -3.536 -41.937 1.00 90.38 782 LEU A CA 1
ATOM 5994 C C . LEU A 1 782 ? 15.887 -2.310 -42.597 1.00 90.38 782 LEU A C 1
ATOM 5996 O O . LEU A 1 782 ? 15.301 -1.228 -42.564 1.00 90.38 782 LEU A O 1
ATOM 6000 N N . GLY A 1 783 ? 17.039 -2.467 -43.258 1.00 86.00 783 GLY A N 1
ATOM 6001 C CA . GLY A 1 783 ? 17.698 -1.375 -43.983 1.00 86.00 783 GLY A CA 1
ATOM 6002 C C . GLY A 1 783 ? 16.829 -0.811 -45.115 1.00 86.00 783 GLY A C 1
ATOM 6003 O O . GLY A 1 783 ? 16.722 0.404 -45.282 1.00 86.00 783 GLY A O 1
ATOM 6004 N N . LYS A 1 784 ? 16.110 -1.676 -45.844 1.00 85.94 784 LYS A N 1
ATOM 6005 C CA . LYS A 1 784 ? 15.122 -1.268 -46.864 1.00 85.94 784 LYS A CA 1
ATOM 6006 C C . LYS A 1 784 ? 13.905 -0.576 -46.267 1.00 85.94 784 LYS A C 1
ATOM 6008 O O . LYS A 1 784 ? 13.443 0.432 -46.804 1.00 85.94 784 LYS A O 1
ATOM 6013 N N . ALA A 1 785 ? 13.419 -1.082 -45.137 1.00 81.25 785 ALA A N 1
ATOM 6014 C CA . ALA A 1 785 ? 12.363 -0.443 -44.368 1.00 81.25 785 ALA A CA 1
ATOM 6015 C C . ALA A 1 785 ? 12.830 0.881 -43.727 1.00 81.25 785 ALA A C 1
ATOM 6017 O O . ALA A 1 785 ? 11.982 1.665 -43.304 1.00 81.25 785 ALA A O 1
ATOM 6018 N N . LYS A 1 786 ? 14.139 1.178 -43.707 1.00 77.31 786 LYS A N 1
ATOM 6019 C CA . LYS A 1 786 ? 14.763 2.312 -42.998 1.00 77.31 786 LYS A CA 1
ATOM 6020 C C . LYS A 1 786 ? 14.529 2.236 -41.483 1.00 77.31 786 LYS A C 1
ATOM 6022 O O . LYS A 1 786 ? 14.110 3.206 -40.857 1.00 77.31 786 LYS A O 1
ATOM 6027 N N . LEU A 1 787 ? 14.741 1.040 -40.930 1.00 71.38 787 LEU A N 1
ATOM 6028 C CA . LEU A 1 787 ? 14.578 0.693 -39.513 1.00 71.38 787 LEU A CA 1
ATOM 6029 C C . LEU A 1 787 ? 15.908 0.437 -38.781 1.00 71.38 787 LEU A C 1
ATOM 6031 O O . LEU A 1 787 ? 15.885 0.243 -37.566 1.00 71.38 787 LEU A O 1
ATOM 6035 N N . ILE A 1 788 ? 17.041 0.457 -39.496 1.00 68.75 788 ILE A N 1
ATOM 6036 C CA . ILE A 1 788 ? 18.418 0.393 -38.970 1.00 68.75 788 ILE A CA 1
ATOM 6037 C C . ILE A 1 788 ? 19.358 1.286 -39.782 1.00 68.75 788 ILE A C 1
ATOM 6039 O O . ILE A 1 788 ? 18.999 1.615 -40.934 1.00 68.75 788 ILE A O 1
#

Radius of gyration: 37.49 Å; Cα contacts (8 Å, |Δi|>4): 1497; chains: 1; bounding box: 69×87×127 Å